Protein AF-0000000074477091 (afdb_homodimer)

Sequence (1208 aa):
MLQLHSMRFDSLKDLEAWSAAEPDPVDVFRVARVSLASRVVPSNHRSVMVVHDFQNGYNKGEDDCPWGYYPHHNGVHYKLQFPGLVDTFVYFSHHRVTVPPVSWINSLHGLGVPVLGTLIFEDDELDELLVKRDGDFVYSRLLVKLAAHYGFDGWLINVETTLRNKSPSELALFISDLRTRLHIAIPHSKVVWYDSFVSTNRISYQNGVNERNYDHFENTDLFLTNYWWKEETLRANVKNIGSLGLKRLLVGVDVWGRGSCIGKGGLDIGTSLELLRVYSSNVGIFAPAWTYEKNFDDYEECDKQFWVGDPTKDYPNGGVSTYISEISAPIFSYNNAIGFFTVFGQGEGHFFNVCGEKVYNTHWVNNSLQTAMPLNYQKYSINRTEAFFGGSCLQIDYSMDDTFIDLFKIKADASSGIAVSLAYKQLEFTQDQITQLEISYYVERRYKSVTKVKSGVFKLPLKNTTIWNQLTTKFNFPRLGVHEHLVIDTVSVRLLHYSSNLFKSWIILPMNHHKLLLGYLVVTSADHDDTMPVTRISKKKLDKGQVLVQWKDYENSYCWLVYVNSSFCGAYSNTHFIASPTDRIRVDTITRFGVVLKGTDLFIMLQLHSMRFDSLKDLEAWSAAEPDPVDVFRVARVSLASRVVPSNHRSVMVVHDFQNGYNKGEDDCPWGYYPHHNGVHYKLQFPGLVDTFVYFSHHRVTVPPVSWINSLHGLGVPVLGTLIFEDDELDELLVKRDGDFVYSRLLVKLAAHYGFDGWLINVETTLRNKSPSELALFISDLRTRLHIAIPHSKVVWYDSFVSTNRISYQNGVNERNYDHFENTDLFLTNYWWKEETLRANVKNIGSLGLKRLLVGVDVWGRGSCIGKGGLDIGTSLELLRVYSSNVGIFAPAWTYEKNFDDYEECDKQFWVGDPTKDYPNGGVSTYISEISAPIFSYNNAIGFFTVFGQGEGHFFNVCGEKVYNTHWVNNSLQTAMPLNYQKYSINRTEAFFGGSCLQIDYSMDDTFIDLFKIKADASSGIAVSLAYKQLEFTQDQITQLEISYYVERRYKSVTKVKSGVFKLPLKNTTIWNQLTTKFNFPRLGVHEHLVIDTVSVRLLHYSSNLFKSWIILPMNHHKLLLGYLVVTSADHDDTMPVTRISKKKLDKGQVLVQWKDYENSYCWLVYVNSSFCGAYSNTHFIASPTDRIRVDTITRFGVVLKGTDLFI

Structure (mmCIF, N/CA/C/O backbone):
data_AF-0000000074477091-model_v1
#
loop_
_entity.id
_entity.type
_entity.pdbx_description
1 polymer 'mannosyl-glycoprotein endo-beta-N-acetylglucosaminidase'
#
loop_
_atom_site.group_PDB
_atom_site.id
_atom_site.type_symbol
_atom_site.label_atom_id
_atom_site.label_alt_id
_atom_site.label_comp_id
_atom_site.label_asym_id
_atom_site.label_entity_id
_atom_site.label_seq_id
_atom_site.pdbx_PDB_ins_code
_atom_site.Cartn_x
_atom_site.Cartn_y
_atom_site.Cartn_z
_atom_site.occupancy
_atom_site.B_iso_or_equiv
_atom_site.auth_seq_id
_atom_site.auth_comp_id
_atom_site.auth_asym_id
_atom_site.auth_atom_id
_atom_site.pdbx_PDB_model_num
ATOM 1 N N . MET A 1 1 ? 15.75 44.938 -6.297 1 46.47 1 MET A N 1
ATOM 2 C CA . MET A 1 1 ? 15.742 43.938 -5.215 1 46.47 1 MET A CA 1
ATOM 3 C C . MET A 1 1 ? 15.359 42.562 -5.734 1 46.47 1 MET A C 1
ATOM 5 O O . MET A 1 1 ? 14.5 42.438 -6.613 1 46.47 1 MET A O 1
ATOM 9 N N . LEU A 1 2 ? 16.25 41.656 -5.492 1 63.34 2 LEU A N 1
ATOM 10 C CA . LEU A 1 2 ? 15.984 40.281 -5.906 1 63.34 2 LEU A CA 1
ATOM 11 C C . LEU A 1 2 ? 14.562 39.875 -5.555 1 63.34 2 LEU A C 1
ATOM 13 O O . LEU A 1 2 ? 14.102 40.094 -4.43 1 63.34 2 LEU A O 1
ATOM 17 N N . GLN A 1 3 ? 13.766 39.688 -6.578 1 73.5 3 GLN A N 1
ATOM 18 C CA . GLN A 1 3 ? 12.391 39.281 -6.328 1 73.5 3 GLN A CA 1
ATOM 19 C C . GLN A 1 3 ? 12.305 37.781 -6.059 1 73.5 3 GLN A C 1
ATOM 21 O O . GLN A 1 3 ? 12.672 36.969 -6.914 1 73.5 3 GLN A O 1
ATOM 26 N N . LEU A 1 4 ? 12.008 37.469 -4.832 1 88.38 4 LEU A N 1
ATOM 27 C CA . LEU A 1 4 ? 11.859 36.094 -4.398 1 88.38 4 LEU A CA 1
ATOM 28 C C . LEU A 1 4 ? 10.43 35.594 -4.602 1 88.38 4 LEU A C 1
ATOM 30 O O . LEU A 1 4 ? 9.477 36.312 -4.312 1 88.38 4 LEU A O 1
ATOM 34 N N . HIS A 1 5 ? 10.305 34.5 -5.266 1 93.81 5 HIS A N 1
ATOM 35 C CA . HIS A 1 5 ? 8.984 33.906 -5.508 1 93.81 5 HIS A CA 1
ATOM 36 C C . HIS A 1 5 ? 8.922 32.469 -5.008 1 93.81 5 HIS A C 1
ATOM 38 O O . HIS A 1 5 ? 9.938 31.781 -4.961 1 93.81 5 HIS A O 1
ATOM 44 N N . SER A 1 6 ? 7.746 32.094 -4.594 1 95.81 6 SER A N 1
ATOM 45 C CA . SER A 1 6 ? 7.527 30.688 -4.23 1 95.81 6 SER A CA 1
ATOM 46 C C . SER A 1 6 ? 7.781 29.766 -5.414 1 95.81 6 SER A C 1
ATOM 48 O O . SER A 1 6 ? 7.656 30.172 -6.57 1 95.81 6 SER A O 1
ATOM 50 N N . MET A 1 7 ? 8.156 28.578 -5.105 1 95.25 7 MET A N 1
ATOM 51 C CA . MET A 1 7 ? 8.578 27.625 -6.129 1 95.25 7 MET A CA 1
ATOM 52 C C . MET A 1 7 ? 7.379 26.844 -6.664 1 95.25 7 MET A C 1
ATOM 54 O O . MET A 1 7 ? 6.492 26.469 -5.902 1 95.25 7 MET A O 1
ATOM 58 N N . ARG A 1 8 ? 7.285 26.641 -7.91 1 96.94 8 ARG A N 1
ATOM 59 C CA . ARG A 1 8 ? 6.316 25.797 -8.617 1 96.94 8 ARG A CA 1
ATOM 60 C C . ARG A 1 8 ? 6.867 25.359 -9.969 1 96.94 8 ARG A C 1
ATOM 62 O O . ARG A 1 8 ? 7.824 25.938 -10.477 1 96.94 8 ARG A O 1
ATOM 69 N N . PHE A 1 9 ? 6.359 24.297 -10.484 1 97.81 9 PHE A N 1
ATOM 70 C CA . PHE A 1 9 ? 6.812 23.781 -11.773 1 97.81 9 PHE A CA 1
ATOM 71 C C . PHE A 1 9 ? 5.637 23.594 -12.727 1 97.81 9 PHE A C 1
ATOM 73 O O . PHE A 1 9 ? 4.617 23.016 -12.352 1 97.81 9 PHE A O 1
ATOM 80 N N . ASP A 1 10 ? 5.789 24.047 -13.93 1 96.88 10 ASP A N 1
ATOM 81 C CA . ASP A 1 10 ? 4.707 23.938 -14.906 1 96.88 10 ASP A CA 1
ATOM 82 C C . ASP A 1 10 ? 4.828 22.672 -15.727 1 96.88 10 ASP A C 1
ATOM 84 O O . ASP A 1 10 ? 3.895 22.281 -16.438 1 96.88 10 ASP A O 1
ATOM 88 N N . SER A 1 11 ? 6.016 22 -15.617 1 97.31 11 SER A N 1
ATOM 89 C CA . SER A 1 11 ? 6.223 20.734 -16.312 1 97.31 11 SER A CA 1
ATOM 90 C C . SER A 1 11 ? 7.152 19.828 -15.516 1 97.31 11 SER A C 1
ATOM 92 O O . SER A 1 11 ? 7.871 20.281 -14.625 1 97.31 11 SER A O 1
ATOM 94 N N . LEU A 1 12 ? 7.062 18.5 -15.844 1 97.5 12 LEU A N 1
ATOM 95 C CA . LEU A 1 12 ? 7.977 17.547 -15.234 1 97.5 12 LEU A CA 1
ATOM 96 C C . LEU A 1 12 ? 9.414 17.828 -15.648 1 97.5 12 LEU A C 1
ATOM 98 O O . LEU A 1 12 ? 10.344 17.609 -14.867 1 97.5 12 LEU A O 1
ATOM 102 N N . LYS A 1 13 ? 9.586 18.344 -16.828 1 96.25 13 LYS A N 1
ATOM 103 C CA . LYS A 1 13 ? 10.906 18.719 -17.297 1 96.25 13 LYS A CA 1
ATOM 104 C C . LYS A 1 13 ? 11.508 19.828 -16.438 1 96.25 13 LYS A C 1
ATOM 106 O O . LYS A 1 13 ? 12.703 19.812 -16.141 1 96.25 13 LYS A O 1
ATOM 111 N N . ASP A 1 14 ? 10.625 20.781 -16.078 1 96.94 14 ASP A N 1
ATOM 112 C CA . ASP A 1 14 ? 11.07 21.844 -15.188 1 96.94 14 ASP A CA 1
ATOM 113 C C . ASP A 1 14 ? 11.547 21.281 -13.852 1 96.94 14 ASP A C 1
ATOM 115 O O . ASP A 1 14 ? 12.523 21.766 -13.273 1 96.94 14 ASP A O 1
ATOM 119 N N . LEU A 1 15 ? 10.859 20.297 -13.367 1 97.5 15 LEU A N 1
ATOM 120 C CA . LEU A 1 15 ? 11.234 19.656 -12.117 1 97.5 15 LEU A CA 1
ATOM 121 C C . LEU A 1 15 ? 12.586 18.953 -12.25 1 97.5 15 LEU A C 1
ATOM 123 O O . LEU A 1 15 ? 13.422 19.047 -11.344 1 97.5 15 LEU A O 1
ATOM 127 N N . GLU A 1 16 ? 12.781 18.281 -13.305 1 96.31 16 GLU A N 1
ATOM 128 C CA . GLU A 1 16 ? 14.062 17.609 -13.547 1 96.31 16 GLU A CA 1
ATOM 129 C C . GLU A 1 16 ? 15.203 18.625 -13.617 1 96.31 16 GLU A C 1
ATOM 131 O O . GLU A 1 16 ? 16.297 18.375 -13.102 1 96.31 16 GLU A O 1
ATOM 136 N N . ALA A 1 17 ? 14.938 19.719 -14.297 1 96.75 17 ALA A N 1
ATOM 137 C CA . ALA A 1 17 ? 15.938 20.766 -14.406 1 96.75 17 ALA A CA 1
ATOM 138 C C . ALA A 1 17 ? 16.312 21.328 -13.039 1 96.75 17 ALA A C 1
ATOM 140 O O . ALA A 1 17 ? 17.484 21.609 -12.773 1 96.75 17 ALA A O 1
ATOM 141 N N . TRP A 1 18 ? 15.328 21.5 -12.242 1 96.31 18 TRP A N 1
ATOM 142 C CA . TRP A 1 18 ? 15.562 21.953 -10.875 1 96.31 18 TRP A CA 1
ATOM 143 C C . TRP A 1 18 ? 16.484 21 -10.133 1 96.31 18 TRP A C 1
ATOM 145 O O . TRP A 1 18 ? 17.422 21.422 -9.445 1 96.31 18 TRP A O 1
ATOM 155 N N . SER A 1 19 ? 16.219 19.688 -10.219 1 94.75 19 SER A N 1
ATOM 156 C CA . SER A 1 19 ? 16.984 18.688 -9.508 1 94.75 19 SER A CA 1
ATOM 157 C C . SER A 1 19 ? 18.438 18.641 -9.992 1 94.75 19 SER A C 1
ATOM 159 O O . SER A 1 19 ? 19.344 18.375 -9.211 1 94.75 19 SER A O 1
ATOM 161 N N . ALA A 1 20 ? 18.656 18.969 -11.242 1 94 20 ALA A N 1
ATOM 162 C CA . ALA A 1 20 ? 19.969 18.891 -11.852 1 94 20 ALA A CA 1
ATOM 163 C C . ALA A 1 20 ? 20.75 20.188 -11.641 1 94 20 ALA A C 1
ATOM 165 O O . ALA A 1 20 ? 21.969 20.219 -11.805 1 94 20 ALA A O 1
ATOM 166 N N . ALA A 1 21 ? 20.031 21.203 -11.312 1 93.25 21 ALA A N 1
ATOM 167 C CA . ALA A 1 21 ? 20.656 22.516 -11.227 1 93.25 21 ALA A CA 1
ATOM 168 C C . ALA A 1 21 ? 21.516 22.641 -9.969 1 93.25 21 ALA A C 1
ATOM 170 O O . ALA A 1 21 ? 21.297 21.906 -8.992 1 93.25 21 ALA A O 1
ATOM 171 N N . GLU A 1 22 ? 22.469 23.531 -10.055 1 90.81 22 GLU A N 1
ATOM 172 C CA . GLU A 1 22 ? 23.234 23.891 -8.859 1 90.81 22 GLU A CA 1
ATOM 173 C C . GLU A 1 22 ? 22.344 24.609 -7.848 1 90.81 22 GLU A C 1
ATOM 175 O O . GLU A 1 22 ? 21.453 25.359 -8.227 1 90.81 22 GLU A O 1
ATOM 180 N N . PRO A 1 23 ? 22.625 24.406 -6.66 1 85.38 23 PRO A N 1
ATOM 181 C CA . PRO A 1 23 ? 21.797 25.031 -5.633 1 85.38 23 PRO A CA 1
ATOM 182 C C . PRO A 1 23 ? 21.797 26.547 -5.719 1 85.38 23 PRO A C 1
ATOM 184 O O . PRO A 1 23 ? 22.859 27.172 -5.812 1 85.38 23 PRO A O 1
ATOM 187 N N . ASP A 1 24 ? 20.688 27.125 -5.848 1 88.25 24 ASP A N 1
ATOM 188 C CA . ASP A 1 24 ? 20.484 28.562 -5.746 1 88.25 24 ASP A CA 1
ATOM 189 C C . ASP A 1 24 ? 20.594 29.031 -4.297 1 88.25 24 ASP A C 1
ATOM 191 O O . ASP A 1 24 ? 19.891 28.531 -3.418 1 88.25 24 ASP A O 1
ATOM 195 N N . PRO A 1 25 ? 21.516 29.953 -4.082 1 90.06 25 PRO A N 1
ATOM 196 C CA . PRO A 1 25 ? 21.688 30.391 -2.693 1 90.06 25 PRO A CA 1
ATOM 197 C C . PRO A 1 25 ? 20.406 30.969 -2.09 1 90.06 25 PRO A C 1
ATOM 199 O O . PRO A 1 25 ? 20.203 30.875 -0.877 1 90.06 25 PRO A O 1
ATOM 202 N N . VAL A 1 26 ? 19.578 31.547 -2.846 1 91.69 26 VAL A N 1
ATOM 203 C CA . VAL A 1 26 ? 18.391 32.219 -2.305 1 91.69 26 VAL A CA 1
ATOM 204 C C . VAL A 1 26 ? 17.281 31.188 -2.102 1 91.69 26 VAL A C 1
ATOM 206 O O . VAL A 1 26 ? 16.219 31.5 -1.565 1 91.69 26 VAL A O 1
ATOM 209 N N . ASP A 1 27 ? 17.516 29.938 -2.469 1 94.19 27 ASP A N 1
ATOM 210 C CA . ASP A 1 27 ? 16.531 28.875 -2.275 1 94.19 27 ASP A CA 1
ATOM 211 C C . ASP A 1 27 ? 16.266 28.641 -0.792 1 94.19 27 ASP A C 1
ATOM 213 O O . ASP A 1 27 ? 15.242 28.047 -0.424 1 94.19 27 ASP A O 1
ATOM 217 N N . VAL A 1 28 ? 17.141 29.094 0.036 1 94.62 28 VAL A N 1
ATOM 218 C CA . VAL A 1 28 ? 17.062 28.906 1.479 1 94.62 28 VAL A CA 1
ATOM 219 C C . VAL A 1 28 ? 15.805 29.578 2.02 1 94.62 28 VAL A C 1
ATOM 221 O O . VAL A 1 28 ? 15.273 29.172 3.055 1 94.62 28 VAL A O 1
ATOM 224 N N . PHE A 1 29 ? 15.336 30.594 1.304 1 95.31 29 PHE A N 1
ATOM 225 C CA . PHE A 1 29 ? 14.156 31.328 1.751 1 95.31 29 PHE A CA 1
ATOM 226 C C . PHE A 1 29 ? 12.891 30.516 1.518 1 95.31 29 PHE A C 1
ATOM 228 O O . PHE A 1 29 ? 11.828 30.828 2.057 1 95.31 29 PHE A O 1
ATOM 235 N N . ARG A 1 30 ? 12.977 29.453 0.705 1 96.62 30 ARG A N 1
ATOM 236 C CA . ARG A 1 30 ? 11.82 28.641 0.334 1 96.62 30 ARG A CA 1
ATOM 237 C C . ARG A 1 30 ? 11.758 27.359 1.163 1 96.62 30 ARG A C 1
ATOM 239 O O . ARG A 1 30 ? 10.828 26.562 1.009 1 96.62 30 ARG A O 1
ATOM 246 N N . VAL A 1 31 ? 12.711 27.172 2.025 1 97 31 VAL A N 1
ATOM 247 C CA . VAL A 1 31 ? 12.805 25.953 2.83 1 97 31 VAL A CA 1
ATOM 248 C C . VAL A 1 31 ? 12.141 26.188 4.188 1 97 31 VAL A C 1
ATOM 250 O O . VAL A 1 31 ? 12.461 27.156 4.883 1 97 31 VAL A O 1
ATOM 253 N N . ALA A 1 32 ? 11.219 25.359 4.504 1 97.38 32 ALA A N 1
ATOM 254 C CA . ALA A 1 32 ? 10.5 25.484 5.77 1 97.38 32 ALA A CA 1
ATOM 255 C C . ALA A 1 32 ? 11.438 25.266 6.953 1 97.38 32 ALA A C 1
ATOM 257 O O . ALA A 1 32 ? 12.328 24.406 6.895 1 97.38 32 ALA A O 1
ATOM 258 N N . ARG A 1 33 ? 11.227 25.938 7.984 1 96.06 33 ARG A N 1
ATOM 259 C CA . ARG A 1 33 ? 12.062 25.844 9.18 1 96.06 33 ARG A CA 1
ATOM 260 C C . ARG A 1 33 ? 11.297 25.219 10.336 1 96.06 33 ARG A C 1
ATOM 262 O O . ARG A 1 33 ? 11.883 24.531 11.172 1 96.06 33 ARG A O 1
ATOM 269 N N . VAL A 1 34 ? 10.008 25.5 10.367 1 95.62 34 VAL A N 1
ATOM 270 C CA . VAL A 1 34 ? 9.195 25.125 11.523 1 95.62 34 VAL A CA 1
ATOM 271 C C . VAL A 1 34 ? 8.82 23.656 11.445 1 95.62 34 VAL A C 1
ATOM 273 O O . VAL A 1 34 ? 8.281 23.188 10.438 1 95.62 34 VAL A O 1
ATOM 276 N N . SER A 1 35 ? 9.086 22.906 12.5 1 94.06 35 SER A N 1
ATOM 277 C CA . SER A 1 35 ? 8.742 21.484 12.555 1 94.06 35 SER A CA 1
ATOM 278 C C . SER A 1 35 ? 7.258 21.281 12.82 1 94.06 35 SER A C 1
ATOM 280 O O . SER A 1 35 ? 6.602 22.156 13.406 1 94.06 35 SER A O 1
ATOM 282 N N . LEU A 1 36 ? 6.781 20.156 12.445 1 97.06 36 LEU A N 1
ATOM 283 C CA . LEU A 1 36 ? 5.375 19.828 12.656 1 97.06 36 LEU A CA 1
ATOM 284 C C . LEU A 1 36 ? 5.09 19.594 14.133 1 97.06 36 LEU A C 1
ATOM 286 O O . LEU A 1 36 ? 5.609 18.656 14.727 1 97.06 36 LEU A O 1
ATOM 290 N N . ALA A 1 37 ? 4.289 20.438 14.688 1 96.88 37 ALA A N 1
ATOM 291 C CA . ALA A 1 37 ? 3.912 20.312 16.094 1 96.88 37 ALA A CA 1
ATOM 292 C C . ALA A 1 37 ? 2.994 19.109 16.297 1 96.88 37 ALA A C 1
ATOM 294 O O . ALA A 1 37 ? 2.303 18.672 15.375 1 96.88 37 ALA A O 1
ATOM 295 N N . SER A 1 38 ? 2.965 18.594 17.516 1 95.94 38 SER A N 1
ATOM 296 C CA . SER A 1 38 ? 2.127 17.453 17.859 1 95.94 38 SER A CA 1
ATOM 297 C C . SER A 1 38 ? 0.77 17.891 18.391 1 95.94 38 SER A C 1
ATOM 299 O O . SER A 1 38 ? 0.669 18.922 19.062 1 95.94 38 SER A O 1
ATOM 301 N N . ARG A 1 39 ? -0.201 17.156 18.109 1 96.88 39 ARG A N 1
ATOM 302 C CA . ARG A 1 39 ? -1.556 17.359 18.609 1 96.88 39 ARG A CA 1
ATOM 303 C C . ARG A 1 39 ? -2.201 16.031 19 1 96.88 39 ARG A C 1
ATOM 305 O O . ARG A 1 39 ? -1.774 14.977 18.531 1 96.88 39 ARG A O 1
ATOM 312 N N . VAL A 1 40 ? -3.193 16.125 19.797 1 95.5 40 VAL A N 1
ATOM 313 C CA . VAL A 1 40 ? -3.986 14.953 20.172 1 95.5 40 VAL A CA 1
ATOM 314 C C . VAL A 1 40 ? -5.375 15.055 19.547 1 95.5 40 VAL A C 1
ATOM 316 O O . VAL A 1 40 ? -6.098 16.016 19.766 1 95.5 40 VAL A O 1
ATOM 319 N N . VAL A 1 41 ? -5.648 14.086 18.781 1 95.38 41 VAL A N 1
ATOM 320 C CA . VAL A 1 41 ? -6.945 14.039 18.109 1 95.38 41 VAL A CA 1
ATOM 321 C C . VAL A 1 41 ? -7.938 13.242 18.969 1 95.38 41 VAL A C 1
ATOM 323 O O . VAL A 1 41 ? -7.672 12.094 19.328 1 95.38 41 VAL A O 1
ATOM 326 N N . PRO A 1 42 ? -9.031 13.828 19.203 1 93.69 42 PRO A N 1
ATOM 327 C CA . PRO A 1 42 ? -10.039 13.086 19.969 1 93.69 42 PRO A CA 1
ATOM 328 C C . PRO A 1 42 ? -10.609 11.898 19.203 1 93.69 42 PRO A C 1
ATOM 330 O O . PRO A 1 42 ? -10.617 11.898 17.969 1 93.69 42 PRO A O 1
ATOM 333 N N . SER A 1 43 ? -11.156 10.93 19.922 1 89.38 43 SER A N 1
ATOM 334 C CA . SER A 1 43 ? -11.633 9.688 19.328 1 89.38 43 SER A CA 1
ATOM 335 C C . SER A 1 43 ? -12.852 9.922 18.453 1 89.38 43 SER A C 1
ATOM 337 O O . SER A 1 43 ? -13.078 9.188 17.484 1 89.38 43 SER A O 1
ATOM 339 N N . ASN A 1 44 ? -13.586 10.914 18.734 1 90.44 44 ASN A N 1
ATOM 340 C CA . ASN A 1 44 ? -14.812 11.164 17.984 1 90.44 44 ASN A CA 1
ATOM 341 C C . ASN A 1 44 ? -14.586 12.164 16.859 1 90.44 44 ASN A C 1
ATOM 343 O O . ASN A 1 44 ? -15.531 12.562 16.172 1 90.44 44 ASN A O 1
ATOM 347 N N . HIS A 1 45 ? -13.391 12.586 16.703 1 94.62 45 HIS A N 1
ATOM 348 C CA . HIS A 1 45 ? -13.047 13.555 15.664 1 94.62 45 HIS A CA 1
ATOM 349 C C . HIS A 1 45 ? -13.117 12.914 14.281 1 94.62 45 HIS A C 1
ATOM 351 O O . HIS A 1 45 ? -12.602 11.812 14.078 1 94.62 45 HIS A O 1
ATOM 357 N N . ARG A 1 46 ? -13.82 13.562 13.391 1 95.56 46 ARG A N 1
ATOM 358 C CA . ARG A 1 46 ? -13.797 13.203 11.977 1 95.56 46 ARG A CA 1
ATOM 359 C C . ARG A 1 46 ? -12.75 14.023 11.219 1 95.56 46 ARG A C 1
ATOM 361 O O . ARG A 1 46 ? -12.695 15.242 11.352 1 95.56 46 ARG A O 1
ATOM 368 N N . SER A 1 47 ? -12.008 13.352 10.422 1 97.88 47 SER A N 1
ATOM 369 C CA . SER A 1 47 ? -10.867 14 9.789 1 97.88 47 SER A CA 1
ATOM 370 C C . SER A 1 47 ? -11.32 15.039 8.766 1 97.88 47 SER A C 1
ATOM 372 O O . SER A 1 47 ? -12.281 14.812 8.023 1 97.88 47 SER A O 1
ATOM 374 N N . VAL A 1 48 ? -10.633 16.156 8.766 1 98.69 48 VAL A N 1
ATOM 375 C CA . VAL A 1 48 ? -10.914 17.25 7.84 1 98.69 48 VAL A CA 1
ATOM 376 C C . VAL A 1 48 ? -9.664 17.562 7.016 1 98.69 48 VAL A C 1
ATOM 378 O O . VAL A 1 48 ? -8.602 17.844 7.57 1 98.69 48 VAL A O 1
ATOM 381 N N . MET A 1 49 ? -9.789 17.469 5.773 1 98.81 49 MET A N 1
ATOM 382 C CA . MET A 1 49 ? -8.781 17.984 4.848 1 98.81 49 MET A CA 1
ATOM 383 C C . MET A 1 49 ? -9.25 19.266 4.18 1 98.81 49 MET A C 1
ATOM 385 O O . MET A 1 49 ? -10.398 19.375 3.762 1 98.81 49 MET A O 1
ATOM 389 N N . VAL A 1 50 ? -8.414 20.219 4.156 1 98.75 50 VAL A N 1
ATOM 390 C CA . VAL A 1 50 ? -8.703 21.453 3.432 1 98.75 50 VAL A CA 1
ATOM 391 C C . VAL A 1 50 ? -7.898 21.5 2.135 1 98.75 50 VAL A C 1
ATOM 393 O O . VAL A 1 50 ? -6.688 21.266 2.143 1 98.75 50 VAL A O 1
ATOM 396 N N . VAL A 1 51 ? -8.57 21.719 1.096 1 98.5 51 VAL A N 1
ATOM 397 C CA . VAL A 1 51 ? -7.934 21.938 -0.198 1 98.5 51 VAL A CA 1
ATOM 398 C C . VAL A 1 51 ? -8.047 23.406 -0.579 1 98.5 51 VAL A C 1
ATOM 400 O O . VAL A 1 51 ? -9.141 23.906 -0.87 1 98.5 51 VAL A O 1
ATOM 403 N N . HIS A 1 52 ? -7.004 24.078 -0.559 1 96 52 HIS A N 1
ATOM 404 C CA . HIS A 1 52 ? -6.848 25.531 -0.597 1 96 52 HIS A CA 1
ATOM 405 C C . HIS A 1 52 ? -7.539 26.125 -1.818 1 96 52 HIS A C 1
ATOM 407 O O . HIS A 1 52 ? -8.398 27 -1.687 1 96 52 HIS A O 1
ATOM 413 N N . ASP A 1 53 ? -7.336 25.734 -3.039 1 93.81 53 ASP A N 1
ATOM 414 C CA . ASP A 1 53 ? -7.734 26.188 -4.367 1 93.81 53 ASP A CA 1
ATOM 415 C C . ASP A 1 53 ? -8.203 27.641 -4.328 1 93.81 53 ASP A C 1
ATOM 417 O O . ASP A 1 53 ? -9.312 27.953 -4.777 1 93.81 53 ASP A O 1
ATOM 421 N N . PHE A 1 54 ? -7.391 28.531 -3.771 1 94.5 54 PHE A N 1
ATOM 422 C CA . PHE A 1 54 ? -7.672 29.953 -3.703 1 94.5 54 PHE A CA 1
ATOM 423 C C . PHE A 1 54 ? -7.02 30.703 -4.863 1 94.5 54 PHE A C 1
ATOM 425 O O . PHE A 1 54 ? -5.801 30.875 -4.879 1 94.5 54 PHE A O 1
ATOM 432 N N . GLN A 1 55 ? -7.754 31.172 -5.824 1 92.75 55 GLN A N 1
ATOM 433 C CA . GLN A 1 55 ? -7.367 32 -6.949 1 92.75 55 GLN A CA 1
ATOM 434 C C . GLN A 1 55 ? -6.09 31.484 -7.609 1 92.75 55 GLN A C 1
ATOM 436 O O . GLN A 1 55 ? -5.133 32.25 -7.797 1 92.75 55 GLN A O 1
ATOM 441 N N . ASN A 1 56 ? -5.926 30.281 -7.824 1 88.62 56 ASN A N 1
ATOM 442 C CA . ASN A 1 56 ? -4.883 29.578 -8.555 1 88.62 56 ASN A CA 1
ATOM 443 C C . ASN A 1 56 ? -3.559 29.594 -7.801 1 88.62 56 ASN A C 1
ATOM 445 O O . ASN A 1 56 ? -2.527 29.188 -8.344 1 88.62 56 ASN A O 1
ATOM 449 N N . GLY A 1 57 ? -3.512 30.125 -6.602 1 91.56 57 GLY A N 1
ATOM 450 C CA . GLY A 1 57 ? -2.359 30.047 -5.719 1 91.56 57 GLY A CA 1
ATOM 451 C C . GLY A 1 57 ? -1.284 31.062 -6.039 1 91.56 57 GLY A C 1
ATOM 452 O O . GLY A 1 57 ? -1.354 31.75 -7.062 1 91.56 57 GLY A O 1
ATOM 453 N N . TYR A 1 58 ? -0.39 31.234 -5.16 1 95.62 58 TYR A N 1
ATOM 454 C CA . TYR A 1 58 ? 0.806 32.062 -5.273 1 95.62 58 TYR A CA 1
ATOM 455 C C . TYR A 1 58 ? 0.441 33.5 -5.602 1 95.62 58 TYR A C 1
ATOM 457 O O . TYR A 1 58 ? 1.006 34.094 -6.52 1 95.62 58 TYR A O 1
ATOM 465 N N . ASN A 1 59 ? -0.485 34 -4.906 1 92.06 59 ASN A N 1
ATOM 466 C CA . ASN A 1 59 ? -0.951 35.344 -5.176 1 92.06 59 ASN A CA 1
ATOM 467 C C . ASN A 1 59 ? 0.018 36.406 -4.629 1 92.06 59 ASN A C 1
ATOM 469 O O . ASN A 1 59 ? 0.576 36.219 -3.543 1 92.06 59 ASN A O 1
ATOM 473 N N . LYS A 1 60 ? 0.098 37.438 -5.422 1 89.62 60 LYS A N 1
ATOM 474 C CA . LYS A 1 60 ? 0.918 38.562 -4.973 1 89.62 60 LYS A CA 1
ATOM 475 C C . LYS A 1 60 ? 0.31 39.219 -3.74 1 89.62 60 LYS A C 1
ATOM 477 O O . LYS A 1 60 ? -0.903 39.438 -3.678 1 89.62 60 LYS A O 1
ATOM 482 N N . GLY A 1 61 ? 1.138 39.5 -2.791 1 87.56 61 GLY A N 1
ATOM 483 C CA . GLY A 1 61 ? 0.665 40.125 -1.57 1 87.56 61 GLY A CA 1
ATOM 484 C C . GLY A 1 61 ? 0.063 39.156 -0.585 1 87.56 61 GLY A C 1
ATOM 485 O O . GLY A 1 61 ? -0.397 39.531 0.49 1 87.56 61 GLY A O 1
ATOM 486 N N . GLU A 1 62 ? 0.07 37.875 -1.054 1 87.06 62 GLU A N 1
ATOM 487 C CA . GLU A 1 62 ? -0.468 36.844 -0.18 1 87.06 62 GLU A CA 1
ATOM 488 C C . GLU A 1 62 ? 0.586 35.781 0.135 1 87.06 62 GLU A C 1
ATOM 490 O O . GLU A 1 62 ? 1.188 35.812 1.211 1 87.06 62 GLU A O 1
ATOM 495 N N . ASP A 1 63 ? 0.858 34.875 -0.859 1 90.06 63 ASP A N 1
ATOM 496 C CA . ASP A 1 63 ? 1.76 33.781 -0.531 1 90.06 63 ASP A CA 1
ATOM 497 C C . ASP A 1 63 ? 2.828 33.594 -1.608 1 90.06 63 ASP A C 1
ATOM 499 O O . ASP A 1 63 ? 3.572 32.625 -1.598 1 90.06 63 ASP A O 1
ATOM 503 N N . ASP A 1 64 ? 2.979 34.531 -2.484 1 94.56 64 ASP A N 1
ATOM 504 C CA . ASP A 1 64 ? 4.004 34.406 -3.518 1 94.56 64 ASP A CA 1
ATOM 505 C C . ASP A 1 64 ? 5.391 34.719 -2.953 1 94.56 64 ASP A C 1
ATOM 507 O O . ASP A 1 64 ? 6.379 34.094 -3.34 1 94.56 64 ASP A O 1
ATOM 511 N N . CYS A 1 65 ? 5.453 35.719 -2.105 1 92.94 65 CYS A N 1
ATOM 512 C CA . CYS A 1 65 ? 6.727 36.094 -1.513 1 92.94 65 CYS A CA 1
ATOM 513 C C . CYS A 1 65 ? 7.023 35.281 -0.266 1 92.94 65 CYS A C 1
ATOM 515 O O . CYS A 1 65 ? 6.305 35.375 0.731 1 92.94 65 CYS A O 1
ATOM 517 N N . PRO A 1 66 ? 8.156 34.562 -0.259 1 92 66 PRO A N 1
ATOM 518 C CA . PRO A 1 66 ? 8.445 33.688 0.878 1 92 66 PRO A CA 1
ATOM 519 C C . PRO A 1 66 ? 8.781 34.469 2.15 1 92 66 PRO A C 1
ATOM 521 O O . PRO A 1 66 ? 8.68 33.906 3.254 1 92 66 PRO A O 1
ATOM 524 N N . TRP A 1 67 ? 9.117 35.75 2.086 1 88.88 67 TRP A N 1
ATOM 525 C CA . TRP A 1 67 ? 9.594 36.5 3.236 1 88.88 67 TRP A CA 1
ATOM 526 C C . TRP A 1 67 ? 8.477 37.375 3.801 1 88.88 67 TRP A C 1
ATOM 528 O O . TRP A 1 67 ? 8.703 38.188 4.719 1 88.88 67 TRP A O 1
ATOM 538 N N . GLY A 1 68 ? 7.324 37.281 3.27 1 93.31 68 GLY A N 1
ATOM 539 C CA . GLY A 1 68 ? 6.23 38.156 3.699 1 93.31 68 GLY A CA 1
ATOM 540 C C . GLY A 1 68 ? 6.234 39.5 3.027 1 93.31 68 GLY A C 1
ATOM 541 O O . GLY A 1 68 ? 7.023 39.75 2.111 1 93.31 68 GLY A O 1
ATOM 542 N N . TYR A 1 69 ? 5.332 40.344 3.412 1 95.06 69 TYR A N 1
ATOM 543 C CA . TYR A 1 69 ? 5.141 41.656 2.791 1 95.06 69 TYR A CA 1
ATOM 544 C C . TYR A 1 69 ? 5.219 42.75 3.83 1 95.06 69 TYR A C 1
ATOM 546 O O . TYR A 1 69 ? 4.336 42.875 4.68 1 95.06 69 TYR A O 1
ATOM 554 N N . TYR A 1 70 ? 6.25 43.438 3.771 1 94.5 70 TYR A N 1
ATOM 555 C CA . TYR A 1 70 ? 6.512 44.594 4.594 1 94.5 70 TYR A CA 1
ATOM 556 C C . TYR A 1 70 ? 6.879 45.812 3.729 1 94.5 70 TYR A C 1
ATOM 558 O O . TYR A 1 70 ? 8.023 45.938 3.287 1 94.5 70 TYR A O 1
ATOM 566 N N . PRO A 1 71 ? 6.055 46.719 3.354 1 95.56 71 PRO A N 1
ATOM 567 C CA . PRO A 1 71 ? 4.66 46.875 3.785 1 95.56 71 PRO A CA 1
ATOM 568 C C . PRO A 1 71 ? 3.707 46 2.959 1 95.56 71 PRO A C 1
ATOM 570 O O . PRO A 1 71 ? 4.07 45.531 1.874 1 95.56 71 PRO A O 1
ATOM 573 N N . HIS A 1 72 ? 2.621 45.719 3.463 1 95.69 72 HIS A N 1
ATOM 574 C CA . HIS A 1 72 ? 1.479 45.125 2.762 1 95.69 72 HIS A CA 1
ATOM 575 C C . HIS A 1 72 ? 0.448 46.188 2.418 1 95.69 72 HIS A C 1
ATOM 577 O O . HIS A 1 72 ? 0.374 47.219 3.086 1 95.69 72 HIS A O 1
ATOM 583 N N . HIS A 1 73 ? -0.346 46.031 1.438 1 93.81 73 HIS A N 1
ATOM 584 C CA . HIS A 1 73 ? -1.259 47.062 0.95 1 93.81 73 HIS A CA 1
ATOM 585 C C . HIS A 1 73 ? -2.377 47.344 1.953 1 93.81 73 HIS A C 1
ATOM 587 O O . HIS A 1 73 ? -2.791 48.469 2.141 1 93.81 73 HIS A O 1
ATOM 593 N N . ASN A 1 74 ? -2.902 46.281 2.646 1 92.56 74 ASN A N 1
ATOM 594 C CA . ASN A 1 74 ? -4.023 46.531 3.547 1 92.56 74 ASN A CA 1
ATOM 595 C C . ASN A 1 74 ? -3.906 45.688 4.828 1 92.56 74 ASN A C 1
ATOM 597 O O . ASN A 1 74 ? -4.762 45.781 5.711 1 92.56 74 ASN A O 1
ATOM 601 N N . GLY A 1 75 ? -2.975 44.875 4.945 1 93.5 75 GLY A N 1
ATOM 602 C CA . GLY A 1 75 ? -2.693 44.156 6.176 1 93.5 75 GLY A CA 1
ATOM 603 C C . GLY A 1 75 ? -3.615 42.969 6.398 1 93.5 75 GLY A C 1
ATOM 604 O O . GLY A 1 75 ? -3.736 42.469 7.52 1 93.5 75 GLY A O 1
ATOM 605 N N . VAL A 1 76 ? -4.336 42.531 5.352 1 91.69 76 VAL A N 1
ATOM 606 C CA . VAL A 1 76 ? -5.262 41.406 5.457 1 91.69 76 VAL A CA 1
ATOM 607 C C . VAL A 1 76 ? -4.93 40.375 4.398 1 91.69 76 VAL A C 1
ATOM 609 O O . VAL A 1 76 ? -4.617 40.688 3.256 1 91.69 76 VAL A O 1
ATOM 612 N N . HIS A 1 77 ? -4.887 39.125 4.781 1 93.62 77 HIS A N 1
ATOM 613 C CA . HIS A 1 77 ? -4.637 38.031 3.846 1 93.62 77 HIS A CA 1
ATOM 614 C C . HIS A 1 77 ? -5.512 36.812 4.16 1 93.62 77 HIS A C 1
ATOM 616 O O . HIS A 1 77 ? -6.094 36.719 5.246 1 93.62 77 HIS A O 1
ATOM 622 N N . TYR A 1 78 ? -5.711 35.938 3.248 1 95.25 78 TYR A N 1
ATOM 623 C CA . TYR A 1 78 ? -6.418 34.688 3.516 1 95.25 78 TYR A CA 1
ATOM 624 C C . TYR A 1 78 ? -5.555 33.719 4.34 1 95.25 78 TYR A C 1
ATOM 626 O O . TYR A 1 78 ? -4.375 33.531 4.035 1 95.25 78 TYR A O 1
ATOM 634 N N . LYS A 1 79 ? -6.055 33.281 5.391 1 94.94 79 LYS A N 1
ATOM 635 C CA . LYS A 1 79 ? -5.391 32.344 6.297 1 94.94 79 LYS A CA 1
ATOM 636 C C . LYS A 1 79 ? -6.367 31.281 6.805 1 94.94 79 LYS A C 1
ATOM 638 O O . LYS A 1 79 ? -7.582 31.438 6.66 1 94.94 79 LYS A O 1
ATOM 643 N N . LEU A 1 80 ? -5.859 30.219 7.25 1 95.94 80 LEU A N 1
ATOM 644 C CA . LEU A 1 80 ? -6.699 29.25 7.961 1 95.94 80 LEU A CA 1
ATOM 645 C C . LEU A 1 80 ? -6.957 29.719 9.391 1 95.94 80 LEU A C 1
ATOM 647 O O . LEU A 1 80 ? -6.129 29.5 10.281 1 95.94 80 LEU A O 1
ATOM 651 N N . GLN A 1 81 ? -8.047 30.219 9.594 1 93.12 81 GLN A N 1
ATOM 652 C CA . GLN A 1 81 ? -8.367 30.875 10.859 1 93.12 81 GLN A CA 1
ATOM 653 C C . GLN A 1 81 ? -8.57 29.844 11.969 1 93.12 81 GLN A C 1
ATOM 655 O O . GLN A 1 81 ? -8.344 30.125 13.141 1 93.12 81 GLN A O 1
ATOM 660 N N . PHE A 1 82 ? -8.992 28.609 11.578 1 94.06 82 PHE A N 1
ATOM 661 C CA . PHE A 1 82 ? -9.336 27.609 12.594 1 94.06 82 PHE A CA 1
ATOM 662 C C . PHE A 1 82 ? -8.641 26.281 12.32 1 94.06 82 PHE A C 1
ATOM 664 O O . PHE A 1 82 ? -9.297 25.266 12.117 1 94.06 82 PHE A O 1
ATOM 671 N N . PRO A 1 83 ? -7.309 26.328 12.438 1 96.44 83 PRO A N 1
ATOM 672 C CA . PRO A 1 83 ? -6.527 25.125 12.164 1 96.44 83 PRO A CA 1
ATOM 673 C C . PRO A 1 83 ? -6.82 23.984 13.148 1 96.44 83 PRO A C 1
ATOM 675 O O . PRO A 1 83 ? -6.531 22.828 12.867 1 96.44 83 PRO A O 1
ATOM 678 N N . GLY A 1 84 ? -7.434 24.297 14.328 1 95.75 84 GLY A N 1
ATOM 679 C CA . GLY A 1 84 ? -7.754 23.297 15.336 1 95.75 84 GLY A CA 1
ATOM 680 C C . GLY A 1 84 ? -8.812 22.312 14.875 1 95.75 84 GLY A C 1
ATOM 681 O O . GLY A 1 84 ? -9.039 21.281 15.523 1 95.75 84 GLY A O 1
ATOM 682 N N . LEU A 1 85 ? -9.406 22.547 13.742 1 96.94 85 LEU A N 1
ATOM 683 C CA . LEU A 1 85 ? -10.438 21.656 13.203 1 96.94 85 LEU A CA 1
ATOM 684 C C . LEU A 1 85 ? -9.898 20.859 12.016 1 96.94 85 LEU A C 1
ATOM 686 O O . LEU A 1 85 ? -10.578 19.984 11.492 1 96.94 85 LEU A O 1
ATOM 690 N N . VAL A 1 86 ? -8.695 21.156 11.602 1 98.31 86 VAL A N 1
ATOM 691 C CA . VAL A 1 86 ? -8.195 20.672 10.328 1 98.31 86 VAL A CA 1
ATOM 692 C C . VAL A 1 86 ? -7.078 19.656 10.562 1 98.31 86 VAL A C 1
ATOM 694 O O . VAL A 1 86 ? -6.16 19.906 11.352 1 98.31 86 VAL A O 1
ATOM 697 N N . ASP A 1 87 ? -7.156 18.547 9.852 1 98.56 87 ASP A N 1
ATOM 698 C CA . ASP A 1 87 ? -6.168 17.484 10.008 1 98.56 87 ASP A CA 1
ATOM 699 C C . ASP A 1 87 ? -5.047 17.625 8.977 1 98.56 87 ASP A C 1
ATOM 701 O O . ASP A 1 87 ? -3.895 17.297 9.258 1 98.56 87 ASP A O 1
ATOM 705 N N . THR A 1 88 ? -5.391 18.016 7.812 1 98.81 88 THR A N 1
ATOM 706 C CA . THR A 1 88 ? -4.445 18.078 6.699 1 98.81 88 THR A CA 1
ATOM 707 C C . THR A 1 88 ? -4.793 19.234 5.77 1 98.81 88 THR A C 1
ATOM 709 O O . THR A 1 88 ? -5.969 19.531 5.535 1 98.81 88 THR A O 1
ATOM 712 N N . PHE A 1 89 ? -3.799 19.906 5.309 1 98.81 89 PHE A N 1
ATOM 713 C CA . PHE A 1 89 ? -3.965 21.031 4.387 1 98.81 89 PHE A CA 1
ATOM 714 C C . PHE A 1 89 ? -3.254 20.75 3.066 1 98.81 89 PHE A C 1
ATOM 716 O O . PHE A 1 89 ? -2.102 20.312 3.057 1 98.81 89 PHE A O 1
ATOM 723 N N . VAL A 1 90 ? -3.945 20.984 1.993 1 98.88 90 VAL A N 1
ATOM 724 C CA . VAL A 1 90 ? -3.375 20.828 0.659 1 98.88 90 VAL A CA 1
ATOM 725 C C . VAL A 1 90 ? -3.305 22.188 -0.035 1 98.88 90 VAL A C 1
ATOM 727 O O . VAL A 1 90 ? -4.332 22.844 -0.24 1 98.88 90 VAL A O 1
ATOM 730 N N . TYR A 1 91 ? -2.096 22.625 -0.347 1 98.75 91 TYR A N 1
ATOM 731 C CA . TYR A 1 91 ? -1.986 23.781 -1.23 1 98.75 91 TYR A CA 1
ATOM 732 C C . TYR A 1 91 ? -2.258 23.375 -2.678 1 98.75 91 TYR A C 1
ATOM 734 O O . TYR A 1 91 ? -1.492 22.625 -3.275 1 98.75 91 TYR A O 1
ATOM 742 N N . PHE A 1 92 ? -3.299 23.828 -3.164 1 97.94 92 PHE A N 1
ATOM 743 C CA . PHE A 1 92 ? -3.777 23.406 -4.477 1 97.94 92 PHE A CA 1
ATOM 744 C C . PHE A 1 92 ? -3.615 24.531 -5.492 1 97.94 92 PHE A C 1
ATOM 746 O O . PHE A 1 92 ? -4.051 25.672 -5.254 1 97.94 92 PHE A O 1
ATOM 753 N N . SER A 1 93 ? -2.93 24.312 -6.523 1 95.88 93 SER A N 1
ATOM 754 C CA . SER A 1 93 ? -2.84 25.203 -7.676 1 95.88 93 SER A CA 1
ATOM 755 C C . SER A 1 93 ? -2.939 24.438 -8.984 1 95.88 93 SER A C 1
ATOM 757 O O . SER A 1 93 ? -3.109 23.219 -8.977 1 95.88 93 SER A O 1
ATOM 759 N N . HIS A 1 94 ? -2.881 25.109 -10.086 1 94.19 94 HIS A N 1
ATOM 760 C CA . HIS A 1 94 ? -3.025 24.438 -11.383 1 94.19 94 HIS A CA 1
ATOM 761 C C . HIS A 1 94 ? -1.686 24.344 -12.102 1 94.19 94 HIS A C 1
ATOM 763 O O . HIS A 1 94 ? -1.644 24.172 -13.32 1 94.19 94 HIS A O 1
ATOM 769 N N . HIS A 1 95 ? -0.655 24.5 -11.352 1 95.62 95 HIS A N 1
ATOM 770 C CA . HIS A 1 95 ? 0.662 24.156 -11.867 1 95.62 95 HIS A CA 1
ATOM 771 C C . HIS A 1 95 ? 0.895 22.641 -11.805 1 95.62 95 HIS A C 1
ATOM 773 O O . HIS A 1 95 ? 0.321 21.953 -10.953 1 95.62 95 HIS A O 1
ATOM 779 N N . ARG A 1 96 ? 1.74 22.141 -12.688 1 97.75 96 ARG A N 1
ATOM 780 C CA . ARG A 1 96 ? 2.002 20.703 -12.75 1 97.75 96 ARG A CA 1
ATOM 781 C C . ARG A 1 96 ? 2.447 20.172 -11.398 1 97.75 96 ARG A C 1
ATOM 783 O O . ARG A 1 96 ? 1.91 19.172 -10.914 1 97.75 96 ARG A O 1
ATOM 790 N N . VAL A 1 97 ? 3.432 20.812 -10.859 1 98.38 97 VAL A N 1
ATOM 791 C CA . VAL A 1 97 ? 3.936 20.484 -9.523 1 98.38 97 VAL A CA 1
ATOM 792 C C . VAL A 1 97 ? 3.844 21.719 -8.633 1 98.38 97 VAL A C 1
ATOM 794 O O . VAL A 1 97 ? 4.562 22.703 -8.844 1 98.38 97 VAL A O 1
ATOM 797 N N . THR A 1 98 ? 2.953 21.625 -7.672 1 98.44 98 THR A N 1
ATOM 798 C CA . THR A 1 98 ? 2.73 22.703 -6.723 1 98.44 98 THR A CA 1
ATOM 799 C C . THR A 1 98 ? 3.533 22.484 -5.445 1 98.44 98 THR A C 1
ATOM 801 O O . THR A 1 98 ? 3.311 21.5 -4.73 1 98.44 98 THR A O 1
ATOM 804 N N . VAL A 1 99 ? 4.469 23.297 -5.172 1 98.5 99 VAL A N 1
ATOM 805 C CA . VAL A 1 99 ? 5.16 23.328 -3.889 1 98.5 99 VAL A CA 1
ATOM 806 C C . VAL A 1 99 ? 4.473 24.328 -2.957 1 98.5 99 VAL A C 1
ATOM 808 O O . VAL A 1 99 ? 4.359 25.516 -3.281 1 98.5 99 VAL A O 1
ATOM 811 N N . PRO A 1 100 ? 3.977 23.859 -1.825 1 98.62 100 PRO A N 1
ATOM 812 C CA . PRO A 1 100 ? 3.342 24.844 -0.941 1 98.62 100 PRO A CA 1
ATOM 813 C C . PRO A 1 100 ? 4.277 25.984 -0.56 1 98.62 100 PRO A C 1
ATOM 815 O O . PRO A 1 100 ? 5.469 25.766 -0.322 1 98.62 100 PRO A O 1
ATOM 818 N N . PRO A 1 101 ? 3.756 27.188 -0.581 1 97.94 101 PRO A N 1
ATOM 819 C CA . PRO A 1 101 ? 4.586 28.297 -0.097 1 97.94 101 PRO A CA 1
ATOM 820 C C . PRO A 1 101 ? 5.094 28.078 1.326 1 97.94 101 PRO A C 1
ATOM 822 O O . PRO A 1 101 ? 4.367 27.547 2.17 1 97.94 101 PRO A O 1
ATOM 825 N N . VAL A 1 102 ? 6.289 28.5 1.541 1 97.56 102 VAL A N 1
ATOM 826 C CA . VAL A 1 102 ? 6.945 28.266 2.824 1 97.56 102 VAL A CA 1
ATOM 827 C C . VAL A 1 102 ? 6.129 28.906 3.945 1 97.56 102 VAL A C 1
ATOM 829 O O . VAL A 1 102 ? 6.078 28.375 5.059 1 97.56 102 VAL A O 1
ATOM 832 N N . SER A 1 103 ? 5.48 30.016 3.654 1 96.94 103 SER A N 1
ATOM 833 C CA . SER A 1 103 ? 4.684 30.703 4.664 1 96.94 103 SER A CA 1
ATOM 834 C C . SER A 1 103 ? 3.555 29.812 5.18 1 96.94 103 SER A C 1
ATOM 836 O O . SER A 1 103 ? 3.25 29.812 6.371 1 96.94 103 SER A O 1
ATOM 838 N N . TRP A 1 104 ? 2.916 29 4.316 1 98.19 104 TRP A N 1
ATOM 839 C CA . TRP A 1 104 ? 1.873 28.062 4.719 1 98.19 104 TRP A CA 1
ATOM 840 C C . TRP A 1 104 ? 2.463 26.891 5.488 1 98.19 104 TRP A C 1
ATOM 842 O O . TRP A 1 104 ? 1.893 26.438 6.484 1 98.19 104 TRP A O 1
ATOM 852 N N . ILE A 1 105 ? 3.602 26.391 5 1 98.56 105 ILE A N 1
ATOM 853 C CA . ILE A 1 105 ? 4.223 25.25 5.668 1 98.56 105 ILE A CA 1
ATOM 854 C C . ILE A 1 105 ? 4.602 25.641 7.098 1 98.56 105 ILE A C 1
ATOM 856 O O . ILE A 1 105 ? 4.227 24.953 8.055 1 98.56 105 ILE A O 1
ATOM 860 N N . ASN A 1 106 ? 5.301 26.766 7.266 1 97.81 106 ASN A N 1
ATOM 861 C CA . ASN A 1 106 ? 5.707 27.203 8.594 1 97.81 106 ASN A CA 1
ATOM 862 C C . ASN A 1 106 ? 4.504 27.422 9.508 1 97.81 106 ASN A C 1
ATOM 864 O O . ASN A 1 106 ? 4.496 26.969 10.648 1 97.81 106 ASN A O 1
ATOM 868 N N . SER A 1 107 ? 3.549 28.125 8.961 1 97.69 107 SER A N 1
ATOM 869 C CA . SER A 1 107 ? 2.361 28.438 9.758 1 97.69 107 SER A CA 1
ATOM 870 C C . SER A 1 107 ? 1.669 27.156 10.227 1 97.69 107 SER A C 1
ATOM 872 O O . SER A 1 107 ? 1.484 26.953 11.43 1 97.69 107 SER A O 1
ATOM 874 N N . LEU A 1 108 ? 1.341 26.297 9.336 1 98.62 108 LEU A N 1
ATOM 875 C CA . LEU A 1 108 ? 0.506 25.141 9.641 1 98.62 108 LEU A CA 1
ATOM 876 C C . LEU A 1 108 ? 1.305 24.078 10.383 1 98.62 108 LEU A C 1
ATOM 878 O O . LEU A 1 108 ? 0.759 23.359 11.234 1 98.62 108 LEU A O 1
ATOM 882 N N . HIS A 1 109 ? 2.588 23.953 10.07 1 98.06 109 HIS A N 1
ATOM 883 C CA . HIS A 1 109 ? 3.424 23.094 10.914 1 98.06 109 HIS A CA 1
ATOM 884 C C . HIS A 1 109 ? 3.375 23.547 12.367 1 98.06 109 HIS A C 1
ATOM 886 O O . HIS A 1 109 ? 3.191 22.719 13.266 1 98.06 109 HIS A O 1
ATOM 892 N N . GLY A 1 110 ? 3.562 24.859 12.57 1 97.38 110 GLY A N 1
ATOM 893 C CA . GLY A 1 110 ? 3.482 25.391 13.93 1 97.38 110 GLY A CA 1
ATOM 894 C C . GLY A 1 110 ? 2.143 25.125 14.586 1 97.38 110 GLY A C 1
ATOM 895 O O . GLY A 1 110 ? 2.057 25.047 15.82 1 97.38 110 GLY A O 1
ATOM 896 N N . LEU A 1 111 ? 1.134 24.969 13.773 1 98 111 LEU A N 1
ATOM 897 C CA . LEU A 1 111 ? -0.224 24.75 14.266 1 98 111 LEU A CA 1
ATOM 898 C C . LEU A 1 111 ? -0.587 23.281 14.25 1 98 111 LEU A C 1
ATOM 900 O O . LEU A 1 111 ? -1.728 22.906 14.547 1 98 111 LEU A O 1
ATOM 904 N N . GLY A 1 112 ? 0.341 22.438 13.883 1 97.94 112 GLY A N 1
ATOM 905 C CA . GLY A 1 112 ? 0.203 21 13.953 1 97.94 112 GLY A CA 1
ATOM 906 C C . GLY A 1 112 ? -0.536 20.406 12.766 1 97.94 112 GLY A C 1
ATOM 907 O O . GLY A 1 112 ? -1.118 19.328 12.859 1 97.94 112 GLY A O 1
ATOM 908 N N . VAL A 1 113 ? -0.618 21.094 11.672 1 98.69 113 VAL A N 1
ATOM 909 C CA . VAL A 1 113 ? -1.329 20.625 10.484 1 98.69 113 VAL A CA 1
ATOM 910 C C . VAL A 1 113 ? -0.33 20.297 9.375 1 98.69 113 VAL A C 1
ATOM 912 O O . VAL A 1 113 ? 0.358 21.188 8.875 1 98.69 113 VAL A O 1
ATOM 915 N N . PRO A 1 114 ? -0.227 19.031 8.953 1 98.81 114 PRO A N 1
ATOM 916 C CA . PRO A 1 114 ? 0.643 18.719 7.816 1 98.81 114 PRO A CA 1
ATOM 917 C C . PRO A 1 114 ? 0.176 19.375 6.52 1 98.81 114 PRO A C 1
ATOM 919 O O . PRO A 1 114 ? -1.027 19.547 6.305 1 98.81 114 PRO A O 1
ATOM 922 N N . VAL A 1 115 ? 1.126 19.719 5.641 1 98.94 115 VAL A N 1
ATOM 923 C CA . VAL A 1 115 ? 0.855 20.453 4.41 1 98.94 115 VAL A CA 1
ATOM 924 C C . VAL A 1 115 ? 1.277 19.625 3.203 1 98.94 115 VAL A C 1
ATOM 926 O O . VAL A 1 115 ? 2.404 19.125 3.148 1 98.94 115 VAL A O 1
ATOM 929 N N . LEU A 1 116 ? 0.377 19.484 2.305 1 98.94 116 LEU A N 1
ATOM 930 C CA . LEU A 1 116 ? 0.664 18.719 1.105 1 98.94 116 LEU A CA 1
ATOM 931 C C . LEU A 1 116 ? 0.741 19.609 -0.123 1 98.94 116 LEU A C 1
ATOM 933 O O . LEU A 1 116 ? 0.032 20.625 -0.206 1 98.94 116 LEU A O 1
ATOM 937 N N . GLY A 1 117 ? 1.691 19.266 -1.012 1 98.81 117 GLY A N 1
ATOM 938 C CA . GLY A 1 117 ? 1.664 19.859 -2.342 1 98.81 117 GLY A CA 1
ATOM 939 C C . GLY A 1 117 ? 0.68 19.172 -3.275 1 98.81 117 GLY A C 1
ATOM 940 O O . GLY A 1 117 ? -0.091 18.312 -2.85 1 98.81 117 GLY A O 1
ATOM 941 N N . THR A 1 118 ? 0.653 19.641 -4.543 1 98.62 118 THR A N 1
ATOM 94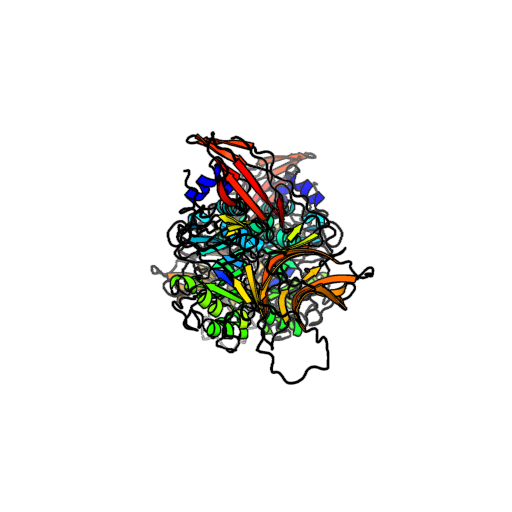2 C CA . THR A 1 118 ? -0.272 19.078 -5.523 1 98.62 118 THR A CA 1
ATOM 943 C C . THR A 1 118 ? 0.469 18.672 -6.793 1 98.62 118 THR A C 1
ATOM 945 O O . THR A 1 118 ? 1.332 19.406 -7.277 1 98.62 118 THR A O 1
ATOM 948 N N . LEU A 1 119 ? 0.299 17.516 -7.227 1 98.44 119 LEU A N 1
ATOM 949 C CA . LEU A 1 119 ? 0.675 17.016 -8.547 1 98.44 119 LEU A CA 1
ATOM 950 C C . LEU A 1 119 ? -0.548 16.906 -9.453 1 98.44 119 LEU A C 1
ATOM 952 O O . LEU A 1 119 ? -1.46 16.125 -9.164 1 98.44 119 LEU A O 1
ATOM 956 N N . ILE A 1 120 ? -0.575 17.688 -10.57 1 97.25 120 ILE A N 1
ATOM 957 C CA . ILE A 1 120 ? -1.812 17.766 -11.336 1 97.25 120 ILE A CA 1
ATOM 958 C C . ILE A 1 120 ? -1.525 17.453 -12.805 1 97.25 120 ILE A C 1
ATOM 960 O O . ILE A 1 120 ? -0.498 17.875 -13.344 1 97.25 120 ILE A O 1
ATOM 964 N N . PHE A 1 121 ? -2.311 16.641 -13.398 1 97.19 121 PHE A N 1
ATOM 965 C CA . PHE A 1 121 ? -2.262 16.359 -14.828 1 97.19 121 PHE A CA 1
ATOM 966 C C . PHE A 1 121 ? -3.607 16.641 -15.484 1 97.19 121 PHE A C 1
ATOM 968 O O . PHE A 1 121 ? -4.555 15.859 -15.328 1 97.19 121 PHE A O 1
ATOM 975 N N . GLU A 1 122 ? -3.768 17.656 -16.156 1 91 122 GLU A N 1
ATOM 976 C CA . GLU A 1 122 ? -4.984 18.047 -16.859 1 91 122 GLU A CA 1
ATOM 977 C C . GLU A 1 122 ? -4.789 17.969 -18.375 1 91 122 GLU A C 1
ATOM 979 O O . GLU A 1 122 ? -5.762 17.984 -19.125 1 91 122 GLU A O 1
ATOM 984 N N . ASP A 1 123 ? -3.604 17.984 -18.844 1 84.75 123 ASP A N 1
ATOM 985 C CA . ASP A 1 123 ? -3.25 17.891 -20.25 1 84.75 123 ASP A CA 1
ATOM 986 C C . ASP A 1 123 ? -2.242 16.766 -20.484 1 84.75 123 ASP A C 1
ATOM 988 O O . ASP A 1 123 ? -2.275 15.734 -19.797 1 84.75 123 ASP A O 1
ATOM 992 N N . ASP A 1 124 ? -1.25 17 -21.266 1 81.69 124 ASP A N 1
ATOM 993 C CA . ASP A 1 124 ? -0.313 15.961 -21.688 1 81.69 124 ASP A CA 1
ATOM 994 C C . ASP A 1 124 ? 0.765 15.727 -20.625 1 81.69 124 ASP A C 1
ATOM 996 O O . ASP A 1 124 ? 0.757 16.359 -19.578 1 81.69 124 ASP A O 1
ATOM 1000 N N . GLU A 1 125 ? 1.457 14.578 -20.422 1 89.94 125 GLU A N 1
ATOM 1001 C CA . GLU A 1 125 ? 2.684 14.305 -19.688 1 89.94 125 GLU A CA 1
ATOM 1002 C C . GLU A 1 125 ? 2.482 13.156 -18.688 1 89.94 125 GLU A C 1
ATOM 1004 O O . GLU A 1 125 ? 3.404 12.797 -17.953 1 89.94 125 GLU A O 1
ATOM 1009 N N . LEU A 1 126 ? 1.288 12.648 -18.625 1 95.62 126 LEU A N 1
ATOM 1010 C CA . LEU A 1 126 ? 1.049 11.609 -17.625 1 95.62 126 LEU A CA 1
ATOM 1011 C C . LEU A 1 126 ? 1.947 10.406 -17.875 1 95.62 126 LEU A C 1
ATOM 1013 O O . LEU A 1 126 ? 2.479 9.82 -16.922 1 95.62 126 LEU A O 1
ATOM 1017 N N . ASP A 1 127 ? 2.168 10.016 -19.172 1 96.81 127 ASP A N 1
ATOM 1018 C CA . ASP A 1 127 ? 3.055 8.906 -19.516 1 96.81 127 ASP A CA 1
ATOM 1019 C C . ASP A 1 127 ? 4.473 9.172 -19.016 1 96.81 127 ASP A C 1
ATOM 1021 O O . ASP A 1 127 ? 5.164 8.242 -18.578 1 96.81 127 ASP A O 1
ATOM 1025 N N . GLU A 1 128 ? 4.883 10.422 -19.078 1 96.81 128 GLU A N 1
ATOM 1026 C CA . GLU A 1 128 ? 6.23 10.797 -18.672 1 96.81 128 GLU A CA 1
ATOM 1027 C C . GLU A 1 128 ? 6.441 10.562 -17.172 1 96.81 128 GLU A C 1
ATOM 1029 O O . GLU A 1 128 ? 7.547 10.227 -16.75 1 96.81 128 GLU A O 1
ATOM 1034 N N . LEU A 1 129 ? 5.43 10.766 -16.391 1 97.75 129 LEU A N 1
ATOM 1035 C CA . LEU A 1 129 ? 5.492 10.547 -14.945 1 97.75 129 LEU A CA 1
ATOM 1036 C C . LEU A 1 129 ? 5.977 9.133 -14.633 1 97.75 129 LEU A C 1
ATOM 1038 O O . LEU A 1 129 ? 6.625 8.906 -13.602 1 97.75 129 LEU A O 1
ATOM 1042 N N . LEU A 1 130 ? 5.723 8.18 -15.57 1 97.25 130 LEU A N 1
ATOM 1043 C CA . LEU A 1 130 ? 5.914 6.758 -15.297 1 97.25 130 LEU A CA 1
ATOM 1044 C C . LEU A 1 130 ? 7.242 6.273 -15.867 1 97.25 130 LEU A C 1
ATOM 1046 O O . LEU A 1 130 ? 7.496 5.066 -15.922 1 97.25 130 LEU A O 1
ATOM 1050 N N . VAL A 1 131 ? 8.055 7.176 -16.312 1 96.31 131 VAL A N 1
ATOM 1051 C CA . VAL A 1 131 ? 9.359 6.812 -16.844 1 96.31 131 VAL A CA 1
ATOM 1052 C C . VAL A 1 131 ? 10.227 6.227 -15.734 1 96.31 131 VAL A C 1
ATOM 1054 O O . VAL A 1 131 ? 10.234 6.73 -14.609 1 96.31 131 VAL A O 1
ATOM 1057 N N . LYS A 1 132 ? 10.898 5.145 -16.016 1 94.06 132 LYS A N 1
ATOM 1058 C CA . LYS A 1 132 ? 11.812 4.484 -15.078 1 94.06 132 LYS A CA 1
ATOM 1059 C C . LYS A 1 132 ? 13.25 4.547 -15.586 1 94.06 132 LYS A C 1
ATOM 1061 O O . LYS A 1 132 ? 13.492 4.504 -16.797 1 94.06 132 LYS A O 1
ATOM 1066 N N . ARG A 1 133 ? 14.133 4.734 -14.742 1 92.75 133 ARG A N 1
ATOM 1067 C CA . ARG A 1 133 ? 15.57 4.617 -14.977 1 92.75 133 ARG A CA 1
ATOM 1068 C C . ARG A 1 133 ? 16.219 3.705 -13.938 1 92.75 133 ARG A C 1
ATOM 1070 O O . ARG A 1 133 ? 16.031 3.9 -12.734 1 92.75 133 ARG A O 1
ATOM 1077 N N . ASP A 1 134 ? 16.938 2.6 -14.328 1 87.31 134 ASP A N 1
ATOM 1078 C CA . ASP A 1 134 ? 17.578 1.617 -13.469 1 87.31 134 ASP A CA 1
ATOM 1079 C C . ASP A 1 134 ? 16.578 0.939 -12.539 1 87.31 134 ASP A C 1
ATOM 1081 O O . ASP A 1 134 ? 16.844 0.773 -11.344 1 87.31 134 ASP A O 1
ATOM 1085 N N . GLY A 1 135 ? 15.352 0.824 -13.062 1 83.94 135 GLY A N 1
ATOM 1086 C CA . GLY A 1 135 ? 14.344 0.07 -12.336 1 83.94 135 GLY A CA 1
ATOM 1087 C C . GLY A 1 135 ? 13.508 0.933 -11.406 1 83.94 135 GLY A C 1
ATOM 1088 O O . GLY A 1 135 ? 12.539 0.456 -10.805 1 83.94 135 GLY A O 1
ATOM 1089 N N . ASP A 1 136 ? 13.914 2.209 -11.273 1 88.81 136 ASP A N 1
ATOM 1090 C CA . ASP A 1 136 ? 13.203 3.088 -10.344 1 88.81 136 ASP A CA 1
ATOM 1091 C C . ASP A 1 136 ? 12.43 4.168 -11.094 1 88.81 136 ASP A C 1
ATOM 1093 O O . ASP A 1 136 ? 12.891 4.676 -12.117 1 88.81 136 ASP A O 1
ATOM 1097 N N . PHE A 1 137 ? 11.289 4.496 -10.609 1 96.06 137 PHE A N 1
ATOM 1098 C CA . PHE A 1 137 ? 10.547 5.625 -11.156 1 96.06 137 PHE A CA 1
ATOM 1099 C C . PHE A 1 137 ? 11.297 6.934 -10.906 1 96.06 137 PHE A C 1
ATOM 1101 O O . PHE A 1 137 ? 11.492 7.332 -9.758 1 96.06 137 PHE A O 1
ATOM 1108 N N . VAL A 1 138 ? 11.633 7.633 -11.914 1 97.25 138 VAL A N 1
ATOM 1109 C CA . VAL A 1 138 ? 12.445 8.844 -11.836 1 97.25 138 VAL A CA 1
ATOM 1110 C C . VAL A 1 138 ? 11.711 9.906 -11.023 1 97.25 138 VAL A C 1
ATOM 1112 O O . VAL A 1 138 ? 12.273 10.492 -10.094 1 97.25 138 VAL A O 1
ATOM 1115 N N . TYR A 1 139 ? 10.5 10.102 -11.305 1 98 139 TYR A N 1
ATOM 1116 C CA . TYR A 1 139 ? 9.789 11.242 -10.734 1 98 139 TYR A CA 1
ATOM 1117 C C . TYR A 1 139 ? 9.297 10.93 -9.328 1 98 139 TYR A C 1
ATOM 1119 O O . TYR A 1 139 ? 9.008 11.844 -8.547 1 98 139 TYR A O 1
ATOM 1127 N N . SER A 1 140 ? 9.125 9.656 -9.023 1 97.38 140 SER A N 1
ATOM 1128 C CA . SER A 1 140 ? 8.875 9.32 -7.621 1 97.38 140 SER A CA 1
ATOM 1129 C C . SER A 1 140 ? 10.008 9.82 -6.727 1 97.38 140 SER A C 1
ATOM 1131 O O . SER A 1 140 ? 9.758 10.438 -5.691 1 97.38 140 SER A O 1
ATOM 1133 N N . ARG A 1 141 ? 11.219 9.648 -7.141 1 96 141 ARG A N 1
ATOM 1134 C CA . ARG A 1 141 ? 12.391 10.086 -6.391 1 96 141 ARG A CA 1
ATOM 1135 C C . ARG A 1 141 ? 12.453 11.609 -6.328 1 96 141 ARG A C 1
ATOM 1137 O O . ARG A 1 141 ? 12.773 12.18 -5.281 1 96 141 ARG A O 1
ATOM 1144 N N . LEU A 1 142 ? 12.172 12.219 -7.438 1 98.19 142 LEU A N 1
ATOM 1145 C CA . LEU A 1 142 ? 12.25 13.68 -7.5 1 98.19 142 LEU A CA 1
ATOM 1146 C C . LEU A 1 142 ? 11.195 14.312 -6.598 1 98.19 142 LEU A C 1
ATOM 1148 O O . LEU A 1 142 ? 11.469 15.328 -5.945 1 98.19 142 LEU A O 1
ATOM 1152 N N . LEU A 1 143 ? 10.016 13.758 -6.578 1 98.69 143 LEU A N 1
ATOM 1153 C CA . LEU A 1 143 ? 8.938 14.297 -5.754 1 98.69 143 LEU A CA 1
ATOM 1154 C C . LEU A 1 143 ? 9.258 14.125 -4.273 1 98.69 143 LEU A C 1
ATOM 1156 O O . LEU A 1 143 ? 8.914 14.984 -3.459 1 98.69 143 LEU A O 1
ATOM 1160 N N . VAL A 1 144 ? 9.875 13 -3.904 1 98.12 144 VAL A N 1
ATOM 1161 C CA . VAL A 1 144 ? 10.312 12.789 -2.527 1 98.12 144 VAL A CA 1
ATOM 1162 C C . VAL A 1 144 ? 11.375 13.82 -2.162 1 98.12 144 VAL A C 1
ATOM 1164 O O . VAL A 1 144 ? 11.32 14.422 -1.086 1 98.12 144 VAL A O 1
ATOM 1167 N N . LYS A 1 145 ? 12.328 14.031 -3.064 1 97.5 145 LYS A N 1
ATOM 1168 C CA . LYS A 1 145 ? 13.398 15.008 -2.852 1 97.5 145 LYS A CA 1
ATOM 1169 C C . LYS A 1 145 ? 12.82 16.406 -2.641 1 97.5 145 LYS A C 1
ATOM 1171 O O . LYS A 1 145 ? 13.281 17.156 -1.77 1 97.5 145 LYS A O 1
ATOM 1176 N N . LEU A 1 146 ? 11.891 16.719 -3.449 1 98.25 146 LEU A N 1
ATOM 1177 C CA . LEU A 1 146 ? 11.258 18.047 -3.373 1 98.25 146 LEU A CA 1
ATOM 1178 C C . LEU A 1 146 ? 10.594 18.25 -2.018 1 98.25 146 LEU A C 1
ATOM 1180 O O . LEU A 1 146 ? 10.781 19.297 -1.385 1 98.25 146 LEU A O 1
ATOM 1184 N N . ALA A 1 147 ? 9.789 17.297 -1.589 1 98.69 147 ALA A N 1
ATOM 1185 C CA . ALA A 1 147 ? 9.086 17.391 -0.312 1 98.69 147 ALA A CA 1
ATOM 1186 C C . ALA A 1 147 ? 10.07 17.5 0.849 1 98.69 147 ALA A C 1
ATOM 1188 O O . ALA A 1 147 ? 9.898 18.328 1.748 1 98.69 147 ALA A O 1
ATOM 1189 N N . ALA A 1 148 ? 11.086 16.672 0.802 1 97.81 148 ALA A N 1
ATOM 1190 C CA . ALA A 1 148 ? 12.102 16.688 1.855 1 97.81 148 ALA A CA 1
ATOM 1191 C C . ALA A 1 148 ? 12.859 18.016 1.867 1 97.81 148 ALA A C 1
ATOM 1193 O O . ALA A 1 148 ? 13.133 18.562 2.934 1 97.81 148 ALA A O 1
ATOM 1194 N N . HIS A 1 149 ? 13.203 18.484 0.71 1 97.56 149 HIS A N 1
ATOM 1195 C CA . HIS A 1 149 ? 14 19.703 0.588 1 97.56 149 HIS A CA 1
ATOM 1196 C C . HIS A 1 149 ? 13.234 20.922 1.103 1 97.56 149 HIS A C 1
ATOM 1198 O O . HIS A 1 149 ? 13.758 21.688 1.909 1 97.56 149 HIS A O 1
ATOM 1204 N N . TYR A 1 150 ? 12.047 21.094 0.693 1 98.12 150 TYR A N 1
ATOM 1205 C CA . TYR A 1 150 ? 11.297 22.297 1.043 1 98.12 150 TYR A CA 1
ATOM 1206 C C . TYR A 1 150 ? 10.531 22.109 2.348 1 98.12 150 TYR A C 1
ATOM 1208 O O . TYR A 1 150 ? 9.969 23.062 2.889 1 98.12 150 TYR A O 1
ATOM 1216 N N . GLY A 1 151 ? 10.367 20.891 2.836 1 98.38 151 GLY A N 1
ATOM 1217 C CA . GLY A 1 151 ? 9.883 20.625 4.18 1 98.38 151 GLY A CA 1
ATOM 1218 C C . GLY A 1 151 ? 8.375 20.469 4.254 1 98.38 151 GLY A C 1
ATOM 1219 O O . GLY A 1 151 ? 7.754 20.906 5.223 1 98.38 151 GLY A O 1
ATOM 1220 N N . PHE A 1 152 ? 7.711 19.969 3.189 1 98.75 152 PHE A N 1
ATOM 1221 C CA . PHE A 1 152 ? 6.277 19.719 3.291 1 98.75 152 PHE A CA 1
ATOM 1222 C C . PHE A 1 152 ? 5.992 18.219 3.328 1 98.75 152 PHE A C 1
ATOM 1224 O O . PHE A 1 152 ? 6.918 17.406 3.346 1 98.75 152 PHE A O 1
ATOM 1231 N N . ASP A 1 153 ? 4.742 17.844 3.436 1 98.88 153 ASP A N 1
ATOM 1232 C CA . ASP A 1 153 ? 4.43 16.578 4.082 1 98.88 153 ASP A CA 1
ATOM 1233 C C . ASP A 1 153 ? 3.793 15.602 3.1 1 98.88 153 ASP A C 1
ATOM 1235 O O . ASP A 1 153 ? 3.111 14.656 3.506 1 98.88 153 ASP A O 1
ATOM 1239 N N . GLY A 1 154 ? 3.879 15.859 1.853 1 98.88 154 GLY A N 1
ATOM 1240 C CA . GLY A 1 154 ? 3.352 14.883 0.917 1 98.88 154 GLY A CA 1
ATOM 1241 C C . GLY A 1 154 ? 2.643 15.508 -0.268 1 98.88 154 GLY A C 1
ATOM 1242 O O . GLY A 1 154 ? 2.959 16.641 -0.664 1 98.88 154 GLY A O 1
ATOM 1243 N N . TRP A 1 155 ? 1.709 14.68 -0.937 1 98.88 155 TRP A N 1
ATOM 1244 C CA . TRP A 1 155 ? 1.188 15.102 -2.232 1 98.88 155 TRP A CA 1
ATOM 1245 C C . TRP A 1 155 ? -0.286 14.734 -2.371 1 98.88 155 TRP A C 1
ATOM 1247 O O . TRP A 1 155 ? -0.701 13.641 -1.979 1 98.88 155 TRP A O 1
ATOM 1257 N N . LEU A 1 156 ? -1.075 15.648 -2.842 1 98.88 156 LEU A N 1
ATOM 1258 C CA . LEU A 1 156 ? -2.334 15.328 -3.504 1 98.88 156 LEU A CA 1
ATOM 1259 C C . LEU A 1 156 ? -2.123 15.117 -5 1 98.88 156 LEU A C 1
ATOM 1261 O O . LEU A 1 156 ? -1.531 15.969 -5.672 1 98.88 156 LEU A O 1
ATOM 1265 N N . ILE A 1 157 ? -2.506 14.039 -5.531 1 98.62 157 ILE A N 1
ATOM 1266 C CA . ILE A 1 157 ? -2.357 13.734 -6.949 1 98.62 157 ILE A CA 1
ATOM 1267 C C . ILE A 1 157 ? -3.711 13.859 -7.645 1 98.62 157 ILE A C 1
ATOM 1269 O O . ILE A 1 157 ? -4.664 13.156 -7.293 1 98.62 157 ILE A O 1
ATOM 1273 N N . ASN A 1 158 ? -3.832 14.742 -8.578 1 97.5 158 ASN A N 1
ATOM 1274 C CA . ASN A 1 158 ? -5.02 14.977 -9.391 1 97.5 158 ASN A CA 1
ATOM 1275 C C . ASN A 1 158 ? -4.758 14.672 -10.859 1 97.5 158 ASN A C 1
ATOM 1277 O O . ASN A 1 158 ? -4.07 15.43 -11.547 1 97.5 158 ASN A O 1
ATOM 1281 N N . VAL A 1 159 ? -5.309 13.594 -11.391 1 97.12 159 VAL A N 1
ATOM 1282 C CA . VAL A 1 159 ? -5.117 13.18 -12.773 1 97.12 159 VAL A CA 1
ATOM 1283 C C . VAL A 1 159 ? -6.422 13.344 -13.547 1 97.12 159 VAL A C 1
ATOM 1285 O O . VAL A 1 159 ? -7.371 12.586 -13.344 1 97.12 159 VAL A O 1
ATOM 1288 N N . GLU A 1 160 ? -6.5 14.211 -14.461 1 95.25 160 GLU A N 1
ATOM 1289 C CA . GLU A 1 160 ? -7.68 14.453 -15.281 1 95.25 160 GLU A CA 1
ATOM 1290 C C . GLU A 1 160 ? -7.352 14.336 -16.766 1 95.25 160 GLU A C 1
ATOM 1292 O O . GLU A 1 160 ? -7.773 15.172 -17.578 1 95.25 160 GLU A O 1
ATOM 1297 N N . THR A 1 161 ? -6.469 13.453 -17.062 1 95.56 161 THR A N 1
ATOM 1298 C CA . THR A 1 161 ? -6.109 13.047 -18.422 1 95.56 161 THR A CA 1
ATOM 1299 C C . THR A 1 161 ? -5.898 11.539 -18.5 1 95.56 161 THR A C 1
ATOM 1301 O O . THR A 1 161 ? -6.105 10.828 -17.516 1 95.56 161 THR A O 1
ATOM 1304 N N . THR A 1 162 ? -5.57 11 -19.672 1 94.94 162 THR A N 1
ATOM 1305 C CA . THR A 1 162 ? -5.449 9.555 -19.844 1 94.94 162 THR A CA 1
ATOM 1306 C C . THR A 1 162 ? -4.027 9.18 -20.25 1 94.94 162 THR A C 1
ATOM 1308 O O . THR A 1 162 ? -3.219 10.047 -20.578 1 94.94 162 THR A O 1
ATOM 1311 N N . LEU A 1 163 ? -3.732 7.957 -20.031 1 96 163 LEU A N 1
ATOM 1312 C CA . LEU A 1 163 ? -2.463 7.395 -20.484 1 96 163 LEU A CA 1
ATOM 1313 C C . LEU A 1 163 ? -2.521 7.027 -21.969 1 96 163 LEU A C 1
ATOM 1315 O O . LEU A 1 163 ? -3.559 6.578 -22.453 1 96 163 LEU A O 1
ATOM 1319 N N . ARG A 1 164 ? -1.467 7.223 -22.688 1 93.81 164 ARG A N 1
ATOM 1320 C CA . ARG A 1 164 ? -1.423 6.934 -24.125 1 93.81 164 ARG A CA 1
ATOM 1321 C C . ARG A 1 164 ? -0.651 5.645 -24.391 1 93.81 164 ARG A C 1
ATOM 1323 O O . ARG A 1 164 ? -1.086 4.812 -25.188 1 93.81 164 ARG A O 1
ATOM 1330 N N . ASN A 1 165 ? 0.523 5.504 -23.734 1 94 165 ASN A N 1
ATOM 1331 C CA . ASN A 1 165 ? 1.409 4.387 -24.031 1 94 165 ASN A CA 1
ATOM 1332 C C . ASN A 1 165 ? 1.695 3.543 -22.797 1 94 165 ASN A C 1
ATOM 1334 O O . ASN A 1 165 ? 2.494 2.605 -22.859 1 94 165 ASN A O 1
ATOM 1338 N N . LYS A 1 166 ? 1.231 3.908 -21.672 1 94.81 166 LYS A N 1
ATOM 1339 C CA . LYS A 1 166 ? 1.422 3.197 -20.406 1 94.81 166 LYS A CA 1
ATOM 1340 C C . LYS A 1 166 ? 0.098 2.654 -19.875 1 94.81 166 LYS A C 1
ATOM 1342 O O . LYS A 1 166 ? -0.963 2.93 -20.453 1 94.81 166 LYS A O 1
ATOM 1347 N N . SER A 1 167 ? 0.158 1.848 -18.875 1 94.44 167 SER A N 1
ATOM 1348 C CA . SER A 1 167 ? -1.048 1.202 -18.359 1 94.44 167 SER A CA 1
ATOM 1349 C C . SER A 1 167 ? -1.47 1.796 -17.031 1 94.44 167 SER A C 1
ATOM 1351 O O . SER A 1 167 ? -0.635 2.307 -16.281 1 94.44 167 SER A O 1
ATOM 1353 N N . PRO A 1 168 ? -2.766 1.73 -16.688 1 95.88 168 PRO A N 1
ATOM 1354 C CA . PRO A 1 168 ? -3.244 2.168 -15.375 1 95.88 168 PRO A CA 1
ATOM 1355 C C . PRO A 1 168 ? -2.578 1.419 -14.227 1 95.88 168 PRO A C 1
ATOM 1357 O O . PRO A 1 168 ? -2.363 1.991 -13.156 1 95.88 168 PRO A O 1
ATOM 1360 N N . SER A 1 169 ? -2.234 0.192 -14.492 1 94.5 169 SER A N 1
ATOM 1361 C CA . SER A 1 169 ? -1.564 -0.584 -13.453 1 94.5 169 SER A CA 1
ATOM 1362 C C . SER A 1 169 ? -0.198 0.004 -13.117 1 94.5 169 SER A C 1
ATOM 1364 O O . SER A 1 169 ? 0.237 -0.039 -11.969 1 94.5 169 SER A O 1
ATOM 1366 N N . GLU A 1 170 ? 0.453 0.49 -14.125 1 95.56 170 GLU A N 1
ATOM 1367 C CA . GLU A 1 170 ? 1.739 1.141 -13.891 1 95.56 170 GLU A CA 1
ATOM 1368 C C . GLU A 1 170 ? 1.57 2.416 -13.062 1 95.56 170 GLU A C 1
ATOM 1370 O O . GLU A 1 170 ? 2.426 2.746 -12.242 1 95.56 170 GLU A O 1
ATOM 1375 N N . LEU A 1 171 ? 0.517 3.113 -13.328 1 97.12 171 LEU A N 1
ATOM 1376 C CA . LEU A 1 171 ? 0.231 4.316 -12.547 1 97.12 171 LEU A CA 1
ATOM 1377 C C . LEU A 1 171 ? 0.009 3.973 -11.078 1 97.12 171 LEU A C 1
ATOM 1379 O O . LEU A 1 171 ? 0.544 4.645 -10.195 1 97.12 171 LEU A O 1
ATOM 1383 N N . ALA A 1 172 ? -0.784 2.953 -10.859 1 96.31 172 ALA A N 1
ATOM 1384 C CA . ALA A 1 172 ? -1.007 2.496 -9.484 1 96.31 172 ALA A CA 1
ATOM 1385 C C . ALA A 1 172 ? 0.31 2.119 -8.812 1 96.31 172 ALA A C 1
ATOM 1387 O O . ALA A 1 172 ? 0.519 2.414 -7.637 1 96.31 172 ALA A O 1
ATOM 1388 N N . LEU A 1 173 ? 1.161 1.475 -9.562 1 96.62 173 LEU A N 1
ATOM 1389 C CA . LEU A 1 173 ? 2.467 1.077 -9.047 1 96.62 173 LEU A CA 1
ATOM 1390 C C . LEU A 1 173 ? 3.316 2.301 -8.719 1 96.62 173 LEU A C 1
ATOM 1392 O O . LEU A 1 173 ? 4.027 2.316 -7.711 1 96.62 173 LEU A O 1
ATOM 1396 N N . PHE A 1 174 ? 3.295 3.295 -9.578 1 97.88 174 PHE A N 1
ATOM 1397 C CA . PHE A 1 174 ? 3.99 4.551 -9.32 1 97.88 174 PHE A CA 1
ATOM 1398 C C . PHE A 1 174 ? 3.535 5.16 -8 1 97.88 174 PHE A C 1
ATOM 1400 O O . PHE A 1 174 ? 4.359 5.602 -7.199 1 97.88 174 PHE A O 1
ATOM 1407 N N . ILE A 1 175 ? 2.258 5.199 -7.758 1 98.19 175 ILE A N 1
ATOM 1408 C CA . ILE A 1 175 ? 1.685 5.785 -6.551 1 98.19 175 ILE A CA 1
ATOM 1409 C C . ILE A 1 175 ? 2.189 5.031 -5.324 1 98.19 175 ILE A C 1
ATOM 1411 O O . ILE A 1 175 ? 2.578 5.645 -4.328 1 98.19 175 ILE A O 1
ATOM 1415 N N . SER A 1 176 ? 2.148 3.744 -5.406 1 97.25 176 SER A N 1
ATOM 1416 C CA . SER A 1 176 ? 2.65 2.916 -4.312 1 97.25 176 SER A CA 1
ATOM 1417 C C . SER A 1 176 ? 4.121 3.209 -4.027 1 97.25 176 SER A C 1
ATOM 1419 O O . SER A 1 176 ? 4.527 3.297 -2.867 1 97.25 176 SER A O 1
ATOM 1421 N N . ASP A 1 177 ? 4.914 3.285 -5.062 1 97.31 177 ASP A N 1
ATOM 1422 C CA . ASP A 1 177 ? 6.336 3.58 -4.934 1 97.31 177 ASP A CA 1
ATOM 1423 C C . ASP A 1 177 ? 6.559 4.938 -4.27 1 97.31 177 ASP A C 1
ATOM 1425 O O . ASP A 1 177 ? 7.355 5.059 -3.336 1 97.31 177 ASP A O 1
ATOM 1429 N N . LEU A 1 178 ? 5.824 5.922 -4.75 1 98.44 178 LEU A N 1
ATOM 1430 C CA . LEU A 1 178 ? 5.914 7.262 -4.18 1 98.44 178 LEU A CA 1
ATOM 1431 C C . LEU A 1 178 ? 5.551 7.25 -2.699 1 98.44 178 LEU A C 1
ATOM 1433 O O . LEU A 1 178 ? 6.273 7.812 -1.874 1 98.44 178 LEU A O 1
ATOM 1437 N N . ARG A 1 179 ? 4.441 6.645 -2.359 1 98.12 179 ARG A N 1
ATOM 1438 C CA . ARG A 1 179 ? 3.967 6.559 -0.981 1 98.12 179 ARG A CA 1
ATOM 1439 C C . ARG A 1 179 ? 5.031 5.949 -0.074 1 98.12 179 ARG A C 1
ATOM 1441 O O . ARG A 1 179 ? 5.348 6.504 0.979 1 98.12 179 ARG A O 1
ATOM 1448 N N . THR A 1 180 ? 5.59 4.879 -0.52 1 96.25 180 THR A N 1
ATOM 1449 C CA . THR A 1 180 ? 6.562 4.148 0.286 1 96.25 180 THR A CA 1
ATOM 1450 C C . THR A 1 180 ? 7.836 4.965 0.473 1 96.25 180 THR A C 1
ATOM 1452 O O . THR A 1 180 ? 8.336 5.102 1.594 1 96.25 180 THR A O 1
ATOM 1455 N N . ARG A 1 181 ? 8.336 5.508 -0.583 1 95.69 181 ARG A N 1
ATOM 1456 C CA . ARG A 1 181 ? 9.547 6.309 -0.503 1 95.69 181 ARG A CA 1
ATOM 1457 C C . ARG A 1 181 ? 9.344 7.535 0.377 1 95.69 181 ARG A C 1
ATOM 1459 O O . ARG A 1 181 ? 10.234 7.926 1.129 1 95.69 181 ARG A O 1
ATOM 1466 N N . LEU A 1 182 ? 8.219 8.109 0.244 1 97.94 182 LEU A N 1
ATOM 1467 C CA . LEU A 1 182 ? 7.91 9.281 1.061 1 97.94 182 LEU A CA 1
ATOM 1468 C C . LEU A 1 182 ? 7.898 8.922 2.543 1 97.94 182 LEU A C 1
ATOM 1470 O O . LEU A 1 182 ? 8.453 9.648 3.367 1 97.94 182 LEU A O 1
ATOM 1474 N N . HIS A 1 183 ? 7.266 7.836 2.889 1 96.81 183 HIS A N 1
ATOM 1475 C CA . HIS A 1 183 ? 7.184 7.414 4.285 1 96.81 183 HIS A CA 1
ATOM 1476 C C . HIS A 1 183 ? 8.57 7.133 4.855 1 96.81 183 HIS A C 1
ATOM 1478 O O . HIS A 1 183 ? 8.812 7.367 6.039 1 96.81 183 HIS A O 1
ATOM 1484 N N . ILE A 1 184 ? 9.422 6.59 4.023 1 93.62 184 ILE A N 1
ATOM 1485 C CA . ILE A 1 184 ? 10.773 6.309 4.48 1 93.62 184 ILE A CA 1
ATOM 1486 C C . ILE A 1 184 ? 11.508 7.621 4.762 1 93.62 184 ILE A C 1
ATOM 1488 O O . ILE A 1 184 ? 12.211 7.738 5.77 1 93.62 184 ILE A O 1
ATOM 1492 N N . ALA A 1 185 ? 11.289 8.617 3.895 1 94.94 185 ALA A N 1
ATOM 1493 C CA . ALA A 1 185 ? 11.977 9.898 4.031 1 94.94 185 ALA A CA 1
ATOM 1494 C C . ALA A 1 185 ? 11.289 10.781 5.07 1 94.94 185 ALA A C 1
ATOM 1496 O O . ALA A 1 185 ? 11.961 11.477 5.84 1 94.94 185 ALA A O 1
ATOM 1497 N N . ILE A 1 186 ? 10 10.812 5.027 1 96.56 186 ILE A N 1
ATOM 1498 C CA . ILE A 1 186 ? 9.148 11.641 5.875 1 96.56 186 ILE A CA 1
ATOM 1499 C C . ILE A 1 186 ? 8.055 10.773 6.504 1 96.56 186 ILE A C 1
ATOM 1501 O O . ILE A 1 186 ? 6.965 10.641 5.949 1 96.56 186 ILE A O 1
ATOM 1505 N N . PRO A 1 187 ? 8.242 10.234 7.617 1 93.38 187 PRO A N 1
ATOM 1506 C CA . PRO A 1 187 ? 7.414 9.18 8.203 1 93.38 187 PRO A CA 1
ATOM 1507 C C . PRO A 1 187 ? 5.941 9.57 8.305 1 93.38 187 PRO A C 1
ATOM 1509 O O . PRO A 1 187 ? 5.062 8.727 8.117 1 93.38 187 PRO A O 1
ATOM 1512 N N . HIS A 1 188 ? 5.605 10.844 8.547 1 95.81 188 HIS A N 1
ATOM 1513 C CA . HIS A 1 188 ? 4.207 11.227 8.727 1 95.81 188 HIS A CA 1
ATOM 1514 C C . HIS A 1 188 ? 3.594 11.703 7.41 1 95.81 188 HIS A C 1
ATOM 1516 O O . HIS A 1 188 ? 2.463 12.195 7.395 1 95.81 188 HIS A O 1
ATOM 1522 N N . SER A 1 189 ? 4.34 11.531 6.293 1 98.25 189 SER A N 1
ATOM 1523 C CA . SER A 1 189 ? 3.891 12.039 5 1 98.25 189 SER A CA 1
ATOM 1524 C C . SER A 1 189 ? 2.621 11.336 4.535 1 98.25 189 SER A C 1
ATOM 1526 O O . SER A 1 189 ? 2.256 10.289 5.074 1 98.25 189 SER A O 1
ATOM 1528 N N . LYS A 1 190 ? 1.904 11.961 3.598 1 98.56 190 LYS A N 1
ATOM 1529 C CA . LYS A 1 190 ? 0.674 11.406 3.039 1 98.56 190 LYS A CA 1
ATOM 1530 C C . LYS A 1 190 ? 0.643 11.555 1.521 1 98.56 190 LYS A C 1
ATOM 1532 O O . LYS A 1 190 ? 1.072 12.578 0.985 1 98.56 190 LYS A O 1
ATOM 1537 N N . VAL A 1 191 ? 0.21 10.539 0.882 1 98.81 191 VAL A N 1
ATOM 1538 C CA . VAL A 1 191 ? -0.165 10.594 -0.527 1 98.81 191 VAL A CA 1
ATOM 1539 C C . VAL A 1 191 ? -1.681 10.469 -0.663 1 98.81 191 VAL A C 1
ATOM 1541 O O . VAL A 1 191 ? -2.275 9.508 -0.173 1 98.81 191 VAL A O 1
ATOM 1544 N N . VAL A 1 192 ? -2.32 11.461 -1.282 1 98.88 192 VAL A N 1
ATOM 1545 C CA . VAL A 1 192 ? -3.768 11.508 -1.451 1 98.88 192 VAL A CA 1
ATOM 1546 C C . VAL A 1 192 ? -4.121 11.406 -2.934 1 98.88 192 VAL A C 1
ATOM 1548 O O . VAL A 1 192 ? -3.486 12.047 -3.775 1 98.88 192 VAL A O 1
ATOM 1551 N N . TRP A 1 193 ? -5.02 10.523 -3.314 1 98.62 193 TRP A N 1
ATOM 1552 C CA . TRP A 1 193 ? -5.523 10.422 -4.68 1 98.62 193 TRP A CA 1
ATOM 1553 C C . TRP A 1 193 ? -6.875 11.117 -4.812 1 98.62 193 TRP A C 1
ATOM 1555 O O . TRP A 1 193 ? -7.773 10.906 -3.992 1 98.62 193 TRP A O 1
ATOM 1565 N N . TYR A 1 194 ? -7.004 11.977 -5.77 1 97.81 194 TYR A N 1
ATOM 1566 C CA . TYR A 1 194 ? -8.281 12.609 -6.09 1 97.81 194 TYR A CA 1
ATOM 1567 C C . TYR A 1 194 ? -9.055 11.781 -7.109 1 97.81 194 TYR A C 1
ATOM 1569 O O . TYR A 1 194 ? -8.516 11.375 -8.141 1 97.81 194 TYR A O 1
ATOM 1577 N N . ASP A 1 195 ? -10.359 11.539 -6.875 1 91.12 195 ASP A N 1
ATOM 1578 C CA . ASP A 1 195 ? -11.258 10.664 -7.613 1 91.12 195 ASP A CA 1
ATOM 1579 C C . ASP A 1 195 ? -11.555 11.227 -9 1 91.12 195 ASP A C 1
ATOM 1581 O O . ASP A 1 195 ? -12.57 11.891 -9.203 1 91.12 195 ASP A O 1
ATOM 1585 N N . SER A 1 196 ? -10.797 10.906 -10.008 1 88 196 SER A N 1
ATOM 1586 C CA . SER A 1 196 ? -11.047 11.375 -11.367 1 88 196 SER A CA 1
ATOM 1587 C C . SER A 1 196 ? -10.711 10.297 -12.391 1 88 196 SER A C 1
ATOM 1589 O O . SER A 1 196 ? -11.484 10.055 -13.32 1 88 196 SER A O 1
ATOM 1591 N N . PHE A 1 197 ? -9.641 9.594 -12.18 1 92.69 197 PHE A N 1
ATOM 1592 C CA . PHE A 1 197 ? -9.078 8.609 -13.094 1 92.69 197 PHE A CA 1
ATOM 1593 C C . PHE A 1 197 ? -9.461 7.195 -12.664 1 92.69 197 PHE A C 1
ATOM 1595 O O . PHE A 1 197 ? -9.391 6.867 -11.477 1 92.69 197 PHE A O 1
ATOM 1602 N N . VAL A 1 198 ? -9.969 6.367 -13.625 1 94.69 198 VAL A N 1
ATOM 1603 C CA . VAL A 1 198 ? -10.383 5.016 -13.266 1 94.69 198 VAL A CA 1
ATOM 1604 C C . VAL A 1 198 ? -9.477 3.996 -13.953 1 94.69 198 VAL A C 1
ATOM 1606 O O . VAL A 1 198 ? -8.711 4.344 -14.859 1 94.69 198 VAL A O 1
ATOM 1609 N N . SER A 1 199 ? -9.555 2.742 -13.594 1 92.44 199 SER A N 1
ATOM 1610 C CA . SER A 1 199 ? -8.648 1.662 -13.969 1 92.44 199 SER A CA 1
ATOM 1611 C C . SER A 1 199 ? -8.758 1.34 -15.453 1 92.44 199 SER A C 1
ATOM 1613 O O . SER A 1 199 ? -7.895 0.656 -16.016 1 92.44 199 SER A O 1
ATOM 1615 N N . THR A 1 200 ? -9.766 1.789 -16.172 1 92.25 200 THR A N 1
ATOM 1616 C CA . THR A 1 200 ? -9.922 1.554 -17.609 1 92.25 200 THR A CA 1
ATOM 1617 C C . THR A 1 200 ? -9.297 2.686 -18.422 1 92.25 200 THR A C 1
ATOM 1619 O O . THR A 1 200 ? -9.594 2.852 -19.594 1 92.25 200 THR A O 1
ATOM 1622 N N . ASN A 1 201 ? -8.516 3.535 -17.812 1 95 201 ASN A N 1
ATOM 1623 C CA . ASN A 1 201 ? -7.809 4.633 -18.453 1 95 201 ASN A CA 1
ATOM 1624 C C . ASN A 1 201 ? -8.781 5.68 -19 1 95 201 ASN A C 1
ATOM 1626 O O . ASN A 1 201 ? -8.695 6.07 -20.172 1 95 201 ASN A O 1
ATOM 1630 N N . ARG A 1 202 ? -9.773 6 -18.172 1 94.5 202 ARG A N 1
ATOM 1631 C CA . ARG A 1 202 ? -10.766 7.023 -18.484 1 94.5 202 ARG A CA 1
ATOM 1632 C C . ARG A 1 202 ? -10.938 7.988 -17.312 1 94.5 202 ARG A C 1
ATOM 1634 O O . ARG A 1 202 ? -10.68 7.629 -16.156 1 94.5 202 ARG A O 1
ATOM 1641 N N . ILE A 1 203 ? -11.297 9.211 -17.656 1 94.69 203 ILE A N 1
ATOM 1642 C CA . ILE A 1 203 ? -11.719 10.164 -16.625 1 94.69 203 ILE A CA 1
ATOM 1643 C C . ILE A 1 203 ? -13.203 9.969 -16.328 1 94.69 203 ILE A C 1
ATOM 1645 O O . ILE A 1 203 ? -14.055 10.172 -17.188 1 94.69 203 ILE A O 1
ATOM 1649 N N . SER A 1 204 ? -13.461 9.453 -15.258 1 95.94 204 SER A N 1
ATOM 1650 C CA . SER A 1 204 ? -14.812 9.188 -14.789 1 95.94 204 SER A CA 1
ATOM 1651 C C . SER A 1 204 ? -14.922 9.344 -13.281 1 95.94 204 SER A C 1
ATOM 1653 O O . SER A 1 204 ? -14.508 8.461 -12.523 1 95.94 204 SER A O 1
ATOM 1655 N N . TYR A 1 205 ? -15.555 10.406 -12.875 1 95.69 205 TYR A N 1
ATOM 1656 C CA . TYR A 1 205 ? -15.711 10.672 -11.453 1 95.69 205 TYR A CA 1
ATOM 1657 C C . TYR A 1 205 ? -16.703 9.695 -10.82 1 95.69 205 TYR A C 1
ATOM 1659 O O . TYR A 1 205 ? -17.859 9.633 -11.219 1 95.69 205 TYR A O 1
ATOM 1667 N N . GLN A 1 206 ? -16.219 9 -9.859 1 96.94 206 GLN A N 1
ATOM 1668 C CA . GLN A 1 206 ? -17.047 7.977 -9.234 1 96.94 206 GLN A CA 1
ATOM 1669 C C . GLN A 1 206 ? -17.797 8.531 -8.023 1 96.94 206 GLN A C 1
ATOM 1671 O O . GLN A 1 206 ? -18.766 7.938 -7.559 1 96.94 206 GLN A O 1
ATOM 1676 N N . ASN A 1 207 ? -17.281 9.703 -7.418 1 97.75 207 ASN A N 1
ATOM 1677 C CA . ASN A 1 207 ? -17.844 10.375 -6.254 1 97.75 207 ASN A CA 1
ATOM 1678 C C . ASN A 1 207 ? -17.828 9.469 -5.023 1 97.75 207 ASN A C 1
ATOM 1680 O O . ASN A 1 207 ? -18.531 9.734 -4.047 1 97.75 207 ASN A O 1
ATOM 1684 N N . GLY A 1 208 ? -17.109 8.406 -5.039 1 97.94 208 GLY A N 1
ATOM 1685 C CA . GLY A 1 208 ? -16.938 7.379 -4.02 1 97.94 208 GLY A CA 1
ATOM 1686 C C . GLY A 1 208 ? -15.898 6.34 -4.383 1 97.94 208 GLY A C 1
ATOM 1687 O O . GLY A 1 208 ? -15.094 6.555 -5.289 1 97.94 208 GLY A O 1
ATOM 1688 N N . VAL A 1 209 ? -15.828 5.246 -3.613 1 98.31 209 VAL A N 1
ATOM 1689 C CA . VAL A 1 209 ? -14.883 4.172 -3.891 1 98.31 209 VAL A CA 1
ATOM 1690 C C . VAL A 1 209 ? -15.633 2.932 -4.375 1 98.31 209 VAL A C 1
ATOM 1692 O O . VAL A 1 209 ? -16.594 2.49 -3.734 1 98.31 209 VAL A O 1
ATOM 1695 N N . ASN A 1 210 ? -15.305 2.492 -5.461 1 97.94 210 ASN A N 1
ATOM 1696 C CA . ASN A 1 210 ? -15.859 1.27 -6.031 1 97.94 210 ASN A CA 1
ATOM 1697 C C . ASN A 1 210 ? -14.805 0.475 -6.793 1 97.94 210 ASN A C 1
ATOM 1699 O O . ASN A 1 210 ? -13.609 0.737 -6.652 1 97.94 210 ASN A O 1
ATOM 1703 N N . GLU A 1 211 ? -15.195 -0.494 -7.582 1 96.19 211 GLU A N 1
ATOM 1704 C CA . GLU A 1 211 ? -14.273 -1.407 -8.25 1 96.19 211 GLU A CA 1
ATOM 1705 C C . GLU A 1 211 ? -13.422 -0.673 -9.281 1 96.19 211 GLU A C 1
ATOM 1707 O O . GLU A 1 211 ? -12.289 -1.077 -9.555 1 96.19 211 GLU A O 1
ATOM 1712 N N . ARG A 1 212 ? -13.883 0.393 -9.789 1 96.38 212 ARG A N 1
ATOM 1713 C CA . ARG A 1 212 ? -13.242 1.093 -10.898 1 96.38 212 ARG A CA 1
ATOM 1714 C C . ARG A 1 212 ? -12.055 1.916 -10.414 1 96.38 212 ARG A C 1
ATOM 1716 O O . ARG A 1 212 ? -11.172 2.268 -11.195 1 96.38 212 ARG A O 1
ATOM 1723 N N . ASN A 1 213 ? -12.023 2.279 -9.109 1 97.5 213 ASN A N 1
ATOM 1724 C CA . ASN A 1 213 ? -10.938 3.127 -8.625 1 97.5 213 ASN A CA 1
ATOM 1725 C C . ASN A 1 213 ? -10.312 2.559 -7.352 1 97.5 213 ASN A C 1
ATOM 1727 O O . ASN A 1 213 ? -9.547 3.246 -6.672 1 97.5 213 ASN A O 1
ATOM 1731 N N . TYR A 1 214 ? -10.648 1.326 -7.02 1 97.31 214 TYR A N 1
ATOM 1732 C CA . TYR A 1 214 ? -10.172 0.709 -5.781 1 97.31 214 TYR A CA 1
ATOM 1733 C C . TYR A 1 214 ? -8.656 0.605 -5.77 1 97.31 214 TYR A C 1
ATOM 1735 O O . TYR A 1 214 ? -8.023 0.735 -4.715 1 97.31 214 TYR A O 1
ATOM 1743 N N . ASP A 1 215 ? -8.016 0.424 -6.965 1 95.88 215 ASP A N 1
ATOM 1744 C CA . ASP A 1 215 ? -6.559 0.341 -7.043 1 95.88 215 ASP A CA 1
ATOM 1745 C C . ASP A 1 215 ? -5.906 1.625 -6.535 1 95.88 215 ASP A C 1
ATOM 1747 O O . ASP A 1 215 ? -4.883 1.579 -5.852 1 95.88 215 ASP A O 1
ATOM 1751 N N . HIS A 1 216 ? -6.465 2.717 -6.84 1 97.25 216 HIS A N 1
ATOM 1752 C CA . HIS A 1 216 ? -5.934 3.994 -6.371 1 97.25 216 HIS A CA 1
ATOM 1753 C C . HIS A 1 216 ? -6.148 4.164 -4.871 1 97.25 216 HIS A C 1
ATOM 1755 O O . HIS A 1 216 ? -5.266 4.656 -4.168 1 97.25 216 HIS A O 1
ATOM 1761 N N . PHE A 1 217 ? -7.34 3.715 -4.41 1 97.88 217 PHE A N 1
ATOM 1762 C CA . PHE A 1 217 ? -7.637 3.748 -2.98 1 97.88 217 PHE A CA 1
ATOM 1763 C C . PHE A 1 217 ? -6.641 2.898 -2.201 1 97.88 217 PHE A C 1
ATOM 1765 O O . PHE A 1 217 ? -6.102 3.342 -1.185 1 97.88 217 PHE A O 1
ATOM 1772 N N . GLU A 1 218 ? -6.336 1.802 -2.727 1 95.94 218 GLU A N 1
ATOM 1773 C CA . GLU A 1 218 ? -5.477 0.835 -2.047 1 95.94 218 GLU A CA 1
ATOM 1774 C C . GLU A 1 218 ? -4.031 1.327 -1.985 1 95.94 218 GLU A C 1
ATOM 1776 O O . GLU A 1 218 ? -3.299 0.998 -1.052 1 95.94 218 GLU A O 1
ATOM 1781 N N . ASN A 1 219 ? -3.605 2.104 -2.918 1 96.75 219 ASN A N 1
ATOM 1782 C CA . ASN A 1 219 ? -2.191 2.438 -3.041 1 96.75 219 ASN A CA 1
ATOM 1783 C C . ASN A 1 219 ? -1.899 3.84 -2.514 1 96.75 219 ASN A C 1
ATOM 1785 O O . ASN A 1 219 ? -0.79 4.352 -2.678 1 96.75 219 ASN A O 1
ATOM 1789 N N . THR A 1 220 ? -2.814 4.469 -1.852 1 97.88 220 THR A N 1
ATOM 1790 C CA . THR A 1 220 ? -2.611 5.789 -1.265 1 97.88 220 THR A CA 1
ATOM 1791 C C . THR A 1 220 ? -2.938 5.773 0.226 1 97.88 220 THR A C 1
ATOM 1793 O O . THR A 1 220 ? -3.506 4.805 0.732 1 97.88 220 THR A O 1
ATOM 1796 N N . ASP A 1 221 ? -2.518 6.84 0.926 1 98.25 221 ASP A N 1
ATO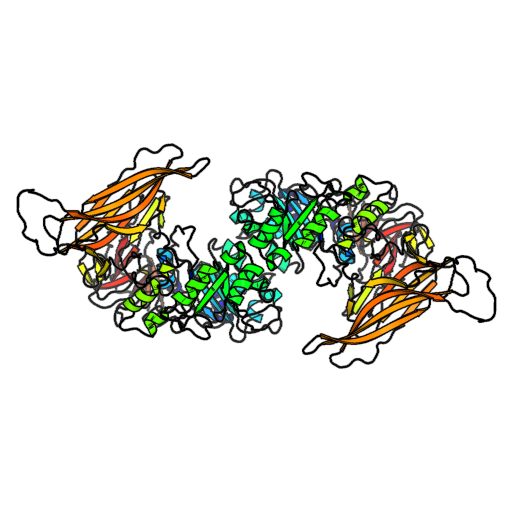M 1797 C CA . ASP A 1 221 ? -2.83 6.969 2.346 1 98.25 221 ASP A CA 1
ATOM 1798 C C . ASP A 1 221 ? -4.281 7.402 2.553 1 98.25 221 ASP A C 1
ATOM 1800 O O . ASP A 1 221 ? -4.961 6.898 3.447 1 98.25 221 ASP A O 1
ATOM 1804 N N . LEU A 1 222 ? -4.676 8.352 1.771 1 98.56 222 LEU A N 1
ATOM 1805 C CA . LEU A 1 222 ? -6.027 8.906 1.804 1 98.56 222 LEU A CA 1
ATOM 1806 C C . LEU A 1 222 ? -6.605 9.008 0.397 1 98.56 222 LEU A C 1
ATOM 1808 O O . LEU A 1 222 ? -5.863 9.039 -0.585 1 98.56 222 LEU A O 1
ATOM 1812 N N . PHE A 1 223 ? -7.887 8.945 0.309 1 98.75 223 PHE A N 1
ATOM 1813 C CA . PHE A 1 223 ? -8.625 9.055 -0.943 1 98.75 223 PHE A CA 1
ATOM 1814 C C . PHE A 1 223 ? -9.664 10.164 -0.862 1 98.75 223 PHE A C 1
ATOM 1816 O O . PHE A 1 223 ? -10.516 10.164 0.03 1 98.75 223 PHE A O 1
ATOM 1823 N N . LEU A 1 224 ? -9.531 11.195 -1.708 1 98.81 224 LEU A N 1
ATOM 1824 C CA . LEU A 1 224 ? -10.469 12.312 -1.766 1 98.81 224 LEU A CA 1
ATOM 1825 C C . LEU A 1 224 ? -11.445 12.148 -2.928 1 98.81 224 LEU A C 1
ATOM 1827 O O . LEU A 1 224 ? -11.031 12.109 -4.09 1 98.81 224 LEU A O 1
ATOM 1831 N N . THR A 1 225 ? -12.719 12.07 -2.652 1 98.38 225 THR A N 1
ATOM 1832 C CA . THR A 1 225 ? -13.703 11.914 -3.713 1 98.38 225 THR A CA 1
ATOM 1833 C C . THR A 1 225 ? -14.023 13.258 -4.355 1 98.38 225 THR A C 1
ATOM 1835 O O . THR A 1 225 ? -13.711 14.312 -3.795 1 98.38 225 THR A O 1
ATOM 1838 N N . ASN A 1 226 ? -14.609 13.156 -5.523 1 96.75 226 ASN A N 1
ATOM 1839 C CA . ASN A 1 226 ? -15.289 14.312 -6.098 1 96.75 226 ASN A CA 1
ATOM 1840 C C . ASN A 1 226 ? -16.5 14.719 -5.27 1 96.75 226 ASN A C 1
ATOM 1842 O O . ASN A 1 226 ? -16.812 14.078 -4.266 1 96.75 226 ASN A O 1
ATOM 1846 N N . TYR A 1 227 ? -17.172 15.781 -5.602 1 95.06 227 TYR A N 1
ATOM 1847 C CA . TYR A 1 227 ? -18.141 16.391 -4.688 1 95.06 227 TYR A CA 1
ATOM 1848 C C . TYR A 1 227 ? -19.562 16.219 -5.203 1 95.06 227 TYR A C 1
ATOM 1850 O O . TYR A 1 227 ? -20.5 16.797 -4.652 1 95.06 227 TYR A O 1
ATOM 1858 N N . TRP A 1 228 ? -19.766 15.375 -6.301 1 96.94 228 TRP A N 1
ATOM 1859 C CA . TRP A 1 228 ? -21.094 15.156 -6.863 1 96.94 228 TRP A CA 1
ATOM 1860 C C . TRP A 1 228 ? -21.734 13.898 -6.273 1 96.94 228 TRP A C 1
ATOM 1862 O O . TRP A 1 228 ? -22.406 13.141 -6.984 1 96.94 228 TRP A O 1
ATOM 1872 N N . TRP A 1 229 ? -21.5 13.602 -5.043 1 97.06 229 TRP A N 1
ATOM 1873 C CA . TRP A 1 229 ? -21.984 12.391 -4.395 1 97.06 229 TRP A CA 1
ATOM 1874 C C . TRP A 1 229 ? -23.422 12.562 -3.922 1 97.06 229 TRP A C 1
ATOM 1876 O O . TRP A 1 229 ? -23.906 13.688 -3.766 1 97.06 229 TRP A O 1
ATOM 1886 N N . LYS A 1 230 ? -24.156 11.5 -3.777 1 96.88 230 LYS A N 1
ATOM 1887 C CA . LYS A 1 230 ? -25.5 11.375 -3.207 1 96.88 230 LYS A CA 1
ATOM 1888 C C . LYS A 1 230 ? -25.516 10.406 -2.029 1 96.88 230 LYS A C 1
ATOM 1890 O O . LYS A 1 230 ? -24.484 9.82 -1.692 1 96.88 230 LYS A O 1
ATOM 1895 N N . GLU A 1 231 ? -26.625 10.398 -1.33 1 96.56 231 GLU A N 1
ATOM 1896 C CA . GLU A 1 231 ? -26.734 9.516 -0.171 1 96.56 231 GLU A CA 1
ATOM 1897 C C . GLU A 1 231 ? -26.422 8.07 -0.547 1 96.56 231 GLU A C 1
ATOM 1899 O O . GLU A 1 231 ? -25.781 7.344 0.226 1 96.56 231 GLU A O 1
ATOM 1904 N N . GLU A 1 232 ? -26.844 7.688 -1.751 1 97.25 232 GLU A N 1
ATOM 1905 C CA . GLU A 1 232 ? -26.594 6.332 -2.227 1 97.25 232 GLU A CA 1
ATOM 1906 C C . GLU A 1 232 ? -25.094 6.066 -2.354 1 97.25 232 GLU A C 1
ATOM 1908 O O . GLU A 1 232 ? -24.641 4.945 -2.117 1 97.25 232 GLU A O 1
ATOM 1913 N N . THR A 1 233 ? -24.344 7.059 -2.787 1 97.12 233 THR A N 1
ATOM 1914 C CA . THR A 1 233 ? -22.906 6.934 -2.918 1 97.12 233 THR A CA 1
ATOM 1915 C C . THR A 1 233 ? -22.25 6.684 -1.558 1 97.12 233 THR A C 1
ATOM 1917 O O . THR A 1 233 ? -21.328 5.875 -1.444 1 97.12 233 THR A O 1
ATOM 1920 N N . LEU A 1 234 ? -22.75 7.348 -0.529 1 97.88 234 LEU A N 1
ATOM 1921 C CA . LEU A 1 234 ? -22.219 7.188 0.818 1 97.88 234 LEU A CA 1
ATOM 1922 C C . LEU A 1 234 ? -22.516 5.789 1.355 1 97.88 234 LEU A C 1
ATOM 1924 O O . LEU A 1 234 ? -21.656 5.172 1.991 1 97.88 234 LEU A O 1
ATOM 1928 N N . ARG A 1 235 ? -23.75 5.34 1.075 1 97.56 235 ARG A N 1
ATOM 1929 C CA . ARG A 1 235 ? -24.094 3.979 1.461 1 97.56 235 ARG A CA 1
ATOM 1930 C C . ARG A 1 235 ? -23.203 2.963 0.771 1 97.56 235 ARG A C 1
ATOM 1932 O O . ARG A 1 235 ? -22.766 1.981 1.386 1 97.56 235 ARG A O 1
ATOM 1939 N N . ALA A 1 236 ? -22.922 3.184 -0.484 1 98.06 236 ALA A N 1
ATOM 1940 C CA . ALA A 1 236 ? -22.062 2.295 -1.258 1 98.06 236 ALA A CA 1
ATOM 1941 C C . ALA A 1 236 ? -20.641 2.293 -0.705 1 98.06 236 ALA A C 1
ATOM 1943 O O . ALA A 1 236 ? -19.969 1.257 -0.7 1 98.06 236 ALA A O 1
ATOM 1944 N N . ASN A 1 237 ? -20.141 3.465 -0.306 1 98.31 237 ASN A N 1
ATOM 1945 C CA . ASN A 1 237 ? -18.828 3.525 0.297 1 98.31 237 ASN A CA 1
ATOM 1946 C C . ASN A 1 237 ? -18.703 2.588 1.496 1 98.31 237 ASN A C 1
ATOM 1948 O O . ASN A 1 237 ? -17.734 1.85 1.621 1 98.31 237 ASN A O 1
ATOM 1952 N N . VAL A 1 238 ? -19.719 2.592 2.383 1 97.69 238 VAL A N 1
ATOM 1953 C CA . VAL A 1 238 ? -19.719 1.743 3.568 1 97.69 238 VAL A CA 1
ATOM 1954 C C . VAL A 1 238 ? -19.672 0.275 3.154 1 97.69 238 VAL A C 1
ATOM 1956 O O . VAL A 1 238 ? -18.875 -0.5 3.697 1 97.69 238 VAL A O 1
ATOM 1959 N N . LYS A 1 239 ? -20.484 -0.034 2.186 1 97.5 239 LYS A N 1
ATOM 1960 C CA . LYS A 1 239 ? -20.562 -1.409 1.702 1 97.5 239 LYS A CA 1
ATOM 1961 C C . LYS A 1 239 ? -19.25 -1.847 1.065 1 97.5 239 LYS A C 1
ATOM 1963 O O . LYS A 1 239 ? -18.781 -2.965 1.297 1 97.5 239 LYS A O 1
ATOM 1968 N N . ASN A 1 240 ? -18.625 -1.011 0.298 1 98.19 240 ASN A N 1
ATOM 1969 C CA . ASN A 1 240 ? -17.469 -1.355 -0.542 1 98.19 240 ASN A CA 1
ATOM 1970 C C . ASN A 1 240 ? -16.188 -1.42 0.268 1 98.19 240 ASN A C 1
ATOM 1972 O O . ASN A 1 240 ? -15.352 -2.301 0.046 1 98.19 240 ASN A O 1
ATOM 1976 N N . ILE A 1 241 ? -15.984 -0.494 1.248 1 98.19 241 ILE A N 1
ATOM 1977 C CA . ILE A 1 241 ? -14.648 -0.415 1.825 1 98.19 241 ILE A CA 1
ATOM 1978 C C . ILE A 1 241 ? -14.727 -0.621 3.336 1 98.19 241 ILE A C 1
ATOM 1980 O O . ILE A 1 241 ? -13.695 -0.746 4.008 1 98.19 241 ILE A O 1
ATOM 1984 N N . GLY A 1 242 ? -15.898 -0.686 3.998 1 97.81 242 GLY A N 1
ATOM 1985 C CA . GLY A 1 242 ? -16.094 -1 5.406 1 97.81 242 GLY A CA 1
ATOM 1986 C C . GLY A 1 242 ? -15.656 0.123 6.332 1 97.81 242 GLY A C 1
ATOM 1987 O O . GLY A 1 242 ? -15.219 1.178 5.871 1 97.81 242 GLY A O 1
ATOM 1988 N N . SER A 1 243 ? -15.766 -0.112 7.637 1 97.44 243 SER A N 1
ATOM 1989 C CA . SER A 1 243 ? -15.516 0.914 8.648 1 97.44 243 SER A CA 1
ATOM 1990 C C . SER A 1 243 ? -14.047 1.316 8.68 1 97.44 243 SER A C 1
ATOM 1992 O O . SER A 1 243 ? -13.719 2.482 8.906 1 97.44 243 SER A O 1
ATOM 1994 N N . LEU A 1 244 ? -13.172 0.389 8.453 1 97.5 244 LEU A N 1
ATOM 1995 C CA . LEU A 1 244 ? -11.742 0.707 8.508 1 97.5 244 LEU A CA 1
ATOM 1996 C C . LEU A 1 244 ? -11.312 1.471 7.258 1 97.5 244 LEU A C 1
ATOM 1998 O O . LEU A 1 244 ? -10.461 2.357 7.328 1 97.5 244 LEU A O 1
ATOM 2002 N N . GLY A 1 245 ? -11.938 1.103 6.098 1 97.62 245 GLY A N 1
ATOM 2003 C CA . GLY A 1 245 ? -11.672 1.852 4.883 1 97.62 245 GLY A CA 1
ATOM 2004 C C . GLY A 1 245 ? -12.164 3.285 4.941 1 97.62 245 GLY A C 1
ATOM 2005 O O . GLY A 1 245 ? -11.539 4.188 4.379 1 97.62 245 GLY A O 1
ATOM 2006 N N . LEU A 1 246 ? -13.242 3.453 5.652 1 97.94 246 LEU A N 1
ATOM 2007 C CA . LEU A 1 246 ? -13.852 4.777 5.746 1 97.94 246 LEU A CA 1
ATOM 2008 C C . LEU A 1 246 ? -12.922 5.754 6.457 1 97.94 246 LEU A C 1
ATOM 2010 O O . LEU A 1 246 ? -12.977 6.961 6.215 1 97.94 246 LEU A O 1
ATOM 2014 N N . LYS A 1 247 ? -12.047 5.27 7.234 1 96.62 247 LYS A N 1
ATOM 2015 C CA . LYS A 1 247 ? -11.109 6.125 7.953 1 96.62 247 LYS A CA 1
ATOM 2016 C C . LYS A 1 247 ? -10.141 6.805 6.992 1 96.62 247 LYS A C 1
ATOM 2018 O O . LYS A 1 247 ? -9.555 7.84 7.32 1 96.62 247 LYS A O 1
ATOM 2023 N N . ARG A 1 248 ? -9.961 6.285 5.828 1 97.62 248 ARG A N 1
ATOM 2024 C CA . ARG A 1 248 ? -9 6.793 4.852 1 97.62 248 ARG A CA 1
ATOM 2025 C C . ARG A 1 248 ? -9.711 7.539 3.727 1 97.62 248 ARG A C 1
ATOM 2027 O O . ARG A 1 248 ? -9.062 8.023 2.797 1 97.62 248 ARG A O 1
ATOM 2034 N N . LEU A 1 249 ? -11.023 7.57 3.811 1 98.56 249 LEU A N 1
ATOM 2035 C CA . LEU A 1 249 ? -11.812 8.211 2.766 1 98.56 249 LEU A CA 1
ATOM 2036 C C . LEU A 1 249 ? -12.234 9.609 3.186 1 98.56 249 LEU A C 1
ATOM 2038 O O . LEU A 1 249 ? -12.734 9.805 4.297 1 98.56 249 LEU A O 1
ATOM 2042 N N . LEU A 1 250 ? -11.969 10.578 2.383 1 98.81 250 LEU A N 1
ATOM 2043 C CA . LEU A 1 250 ? -12.484 11.938 2.516 1 98.81 250 LEU A CA 1
ATOM 2044 C C . LEU A 1 250 ? -13.492 12.242 1.415 1 98.81 250 LEU A C 1
ATOM 2046 O O . LEU A 1 250 ? -13.164 12.164 0.228 1 98.81 250 LEU A O 1
ATOM 2050 N N . VAL A 1 251 ? -14.695 12.555 1.811 1 98.5 251 VAL A N 1
ATOM 2051 C CA . VAL A 1 251 ? -15.727 12.914 0.84 1 98.5 251 VAL A CA 1
ATOM 2052 C C . VAL A 1 251 ? -15.664 14.406 0.549 1 98.5 251 VAL A C 1
ATOM 2054 O O . VAL A 1 251 ? -15.734 15.227 1.467 1 98.5 251 VAL A O 1
ATOM 2057 N N . GLY A 1 252 ? -15.492 14.695 -0.729 1 98.12 252 GLY A N 1
ATOM 2058 C CA . GLY A 1 252 ? -15.273 16.078 -1.119 1 98.12 252 GLY A CA 1
ATOM 2059 C C . GLY A 1 252 ? -16.531 16.938 -0.998 1 98.12 252 GLY A C 1
ATOM 2060 O O . GLY A 1 252 ? -17.625 16.484 -1.312 1 98.12 252 GLY A O 1
ATOM 2061 N N . VAL A 1 253 ? -16.375 18.125 -0.48 1 97.75 253 VAL A N 1
ATOM 2062 C CA . VAL A 1 253 ? -17.406 19.141 -0.464 1 97.75 253 VAL A CA 1
ATOM 2063 C C . VAL A 1 253 ? -16.859 20.453 -1.043 1 97.75 253 VAL A C 1
ATOM 2065 O O . VAL A 1 253 ? -15.945 21.047 -0.477 1 97.75 253 VAL A O 1
ATOM 2068 N N . ASP A 1 254 ? -17.391 20.859 -2.145 1 97.31 254 ASP A N 1
ATOM 2069 C CA . ASP A 1 254 ? -16.984 22.109 -2.779 1 97.31 254 ASP A CA 1
ATOM 2070 C C . ASP A 1 254 ? -17.719 23.297 -2.162 1 97.31 254 ASP A C 1
ATOM 2072 O O . ASP A 1 254 ? -18.938 23.422 -2.287 1 97.31 254 ASP A O 1
ATOM 2076 N N . VAL A 1 255 ? -17.031 24.219 -1.628 1 97.19 255 VAL A N 1
ATOM 2077 C CA . VAL A 1 255 ? -17.641 25.328 -0.899 1 97.19 255 VAL A CA 1
ATOM 2078 C C . VAL A 1 255 ? -18.328 26.281 -1.879 1 97.19 255 VAL A C 1
ATOM 2080 O O . VAL A 1 255 ? -19.219 27.047 -1.491 1 97.19 255 VAL A O 1
ATOM 2083 N N . TRP A 1 256 ? -17.984 26.203 -3.094 1 95.62 256 TRP A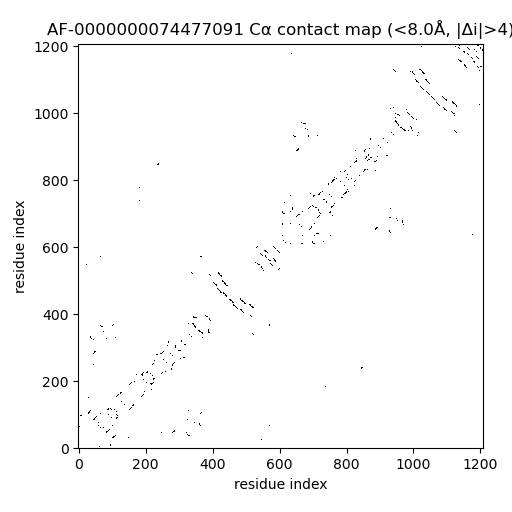 N 1
ATOM 2084 C CA . TRP A 1 256 ? -18.641 27.031 -4.105 1 95.62 256 TRP A CA 1
ATOM 2085 C C . TRP A 1 256 ? -19.922 26.375 -4.59 1 95.62 256 TRP A C 1
ATOM 2087 O O . TRP A 1 256 ? -20.703 26.984 -5.32 1 95.62 256 TRP A O 1
ATOM 2097 N N . GLY A 1 257 ? -20.094 25.125 -4.191 1 94.44 257 GLY A N 1
ATOM 2098 C CA . GLY A 1 257 ? -21.312 24.406 -4.512 1 94.44 257 GLY A CA 1
ATOM 2099 C C . GLY A 1 257 ? -21.375 23.953 -5.953 1 94.44 257 GLY A C 1
ATOM 2100 O O . GLY A 1 257 ? -22.453 23.688 -6.484 1 94.44 257 GLY A O 1
ATOM 2101 N N . ARG A 1 258 ? -20.344 23.844 -6.66 1 88.62 258 ARG A N 1
ATOM 2102 C CA . ARG A 1 258 ? -20.344 23.484 -8.078 1 88.62 258 ARG A CA 1
ATOM 2103 C C . ARG A 1 258 ? -20.688 22.016 -8.281 1 88.62 258 ARG A C 1
ATOM 2105 O O . ARG A 1 258 ? -19.969 21.141 -7.82 1 88.62 258 ARG A O 1
ATOM 2112 N N . GLY A 1 259 ? -21.734 21.734 -8.883 1 85 259 GLY A N 1
ATOM 2113 C CA . GLY A 1 259 ? -22.156 20.391 -9.234 1 85 259 GLY A CA 1
ATOM 2114 C C . GLY A 1 259 ? -22.625 19.594 -8.031 1 85 259 GLY A C 1
ATOM 2115 O O . GLY A 1 259 ? -22.844 18.375 -8.133 1 85 259 GLY A O 1
ATOM 2116 N N . SER A 1 260 ? -22.812 20.297 -6.934 1 86.5 260 SER A N 1
ATOM 2117 C CA . SER A 1 260 ? -23.172 19.578 -5.707 1 86.5 260 SER A CA 1
ATOM 2118 C C . SER A 1 260 ? -24.594 19.047 -5.777 1 86.5 260 SER A C 1
ATOM 2120 O O . SER A 1 260 ? -25.5 19.734 -6.238 1 86.5 260 SER A O 1
ATOM 2122 N N . CYS A 1 261 ? -24.703 17.812 -5.406 1 87.44 261 CYS A N 1
ATOM 2123 C CA . CYS A 1 261 ? -26.031 17.188 -5.32 1 87.44 261 CYS A CA 1
ATOM 2124 C C . CYS A 1 261 ? -26.641 17.391 -3.943 1 87.44 261 CYS A C 1
ATOM 2126 O O . CYS A 1 261 ? -27.859 17.359 -3.793 1 87.44 261 CYS A O 1
ATOM 2128 N N . ILE A 1 262 ? -25.812 17.562 -2.961 1 90.56 262 ILE A N 1
ATOM 2129 C CA . ILE A 1 262 ? -26.234 17.797 -1.583 1 90.56 262 ILE A CA 1
ATOM 2130 C C . ILE A 1 262 ? -25.641 19.109 -1.073 1 90.56 262 ILE A C 1
ATOM 2132 O O . ILE A 1 262 ? -24.438 19.328 -1.146 1 90.56 262 ILE A O 1
ATOM 2136 N N . GLY A 1 263 ? -26.547 19.953 -0.526 1 88.38 263 GLY A N 1
ATOM 2137 C CA . GLY A 1 263 ? -26.109 21.266 -0.052 1 88.38 263 GLY A CA 1
ATOM 2138 C C . GLY A 1 263 ? -25.906 22.266 -1.171 1 88.38 263 GLY A C 1
ATOM 2139 O O . GLY A 1 263 ? -25.797 21.891 -2.34 1 88.38 263 GLY A O 1
ATOM 2140 N N . LYS A 1 264 ? -25.797 23.547 -0.819 1 91 264 LYS A N 1
ATOM 2141 C CA . LYS A 1 264 ? -25.703 24.625 -1.807 1 91 264 LYS A CA 1
ATOM 2142 C C . LYS A 1 264 ? -24.328 25.281 -1.769 1 91 264 LYS A C 1
ATOM 2144 O O . LYS A 1 264 ? -24.047 26.203 -2.539 1 91 264 LYS A O 1
ATOM 2149 N N . GLY A 1 265 ? -23.484 24.875 -0.966 1 91.38 265 GLY A N 1
ATOM 2150 C CA . GLY A 1 265 ? -22.188 25.516 -0.805 1 91.38 265 GLY A CA 1
ATOM 2151 C C . GLY A 1 265 ? -22.203 26.672 0.169 1 91.38 265 GLY A C 1
ATOM 2152 O O . GLY A 1 265 ? -23.234 26.969 0.77 1 91.38 265 GLY A O 1
ATOM 2153 N N . GLY A 1 266 ? -21 27.219 0.389 1 92.75 266 GLY A N 1
ATOM 2154 C CA . GLY A 1 266 ? -20.891 28.375 1.272 1 92.75 266 GLY A CA 1
ATOM 2155 C C . GLY A 1 266 ? -21.312 28.062 2.699 1 92.75 266 GLY A C 1
ATOM 2156 O O . GLY A 1 266 ? -20.844 27.094 3.299 1 92.75 266 GLY A O 1
ATOM 2157 N N . LEU A 1 267 ? -22.25 28.859 3.191 1 91.62 267 LEU A N 1
ATOM 2158 C CA . LEU A 1 267 ? -22.656 28.766 4.586 1 91.62 267 LEU A CA 1
ATOM 2159 C C . LEU A 1 267 ? -23.625 27.609 4.789 1 91.62 267 LEU A C 1
ATOM 2161 O O . LEU A 1 267 ? -23.984 27.281 5.922 1 91.62 267 LEU A O 1
ATOM 2165 N N . ASP A 1 268 ? -23.984 26.938 3.701 1 91.94 268 ASP A N 1
ATOM 2166 C CA . ASP A 1 268 ? -24.844 25.766 3.791 1 91.94 268 ASP A CA 1
ATOM 2167 C C . ASP A 1 268 ? -24.016 24.484 3.969 1 91.94 268 ASP A C 1
ATOM 2169 O O . ASP A 1 268 ? -24.516 23.375 3.711 1 91.94 268 ASP A O 1
ATOM 2173 N N . ILE A 1 269 ? -22.797 24.562 4.355 1 93.38 269 ILE A N 1
ATOM 2174 C CA . ILE A 1 269 ? -21.859 23.438 4.496 1 93.38 269 ILE A CA 1
ATOM 2175 C C . ILE A 1 269 ? -22.438 22.422 5.48 1 93.38 269 ILE A C 1
ATOM 2177 O O . ILE A 1 269 ? -22.172 21.219 5.367 1 93.38 269 ILE A O 1
ATOM 2181 N N . GLY A 1 270 ? -23.25 22.844 6.457 1 92.44 270 GLY A N 1
ATOM 2182 C CA . GLY A 1 270 ? -23.828 21.984 7.473 1 92.44 270 GLY A CA 1
ATOM 2183 C C . GLY A 1 270 ? -24.672 20.859 6.895 1 92.44 270 GLY A C 1
ATOM 2184 O O . GLY A 1 270 ? -24.703 19.75 7.434 1 92.44 270 GLY A O 1
ATOM 2185 N N . THR A 1 271 ? -25.375 21.109 5.816 1 93.31 271 THR A N 1
ATOM 2186 C CA . THR A 1 271 ? -26.219 20.109 5.172 1 93.31 271 THR A CA 1
ATOM 2187 C C . THR A 1 271 ? -25.391 18.906 4.727 1 93.31 271 THR A C 1
ATOM 2189 O O . THR A 1 271 ? -25.766 17.766 4.965 1 93.31 271 THR A O 1
ATOM 2192 N N . SER A 1 272 ? -24.266 19.203 4.062 1 95.06 272 SER A N 1
ATOM 2193 C CA . SER A 1 272 ? -23.359 18.141 3.623 1 95.06 272 SER A CA 1
ATOM 2194 C C . SER A 1 272 ? -22.75 17.406 4.809 1 95.06 272 SER A C 1
ATOM 2196 O O . SER A 1 272 ? -22.688 16.188 4.832 1 95.06 272 SER A O 1
ATOM 2198 N N . LEU A 1 273 ? -22.344 18.141 5.828 1 95.44 273 LEU A N 1
ATOM 2199 C CA . LEU A 1 273 ? -21.625 17.562 6.961 1 95.44 273 LEU A CA 1
ATOM 2200 C C . LEU A 1 273 ? -22.547 16.688 7.797 1 95.44 273 LEU A C 1
ATOM 2202 O O . LEU A 1 273 ? -22.109 15.688 8.375 1 95.44 273 LEU A O 1
ATOM 2206 N N . GLU A 1 274 ? -23.797 17.047 7.867 1 94.06 274 GLU A N 1
ATOM 2207 C CA . GLU A 1 274 ? -24.766 16.219 8.594 1 94.06 274 GLU A CA 1
ATOM 2208 C C . GLU A 1 274 ? -24.875 14.836 7.984 1 94.06 274 GLU A C 1
ATOM 2210 O O . GLU A 1 274 ? -24.859 13.828 8.703 1 94.06 274 GLU A O 1
ATOM 2215 N N . LEU A 1 275 ? -25.016 14.828 6.699 1 94.56 275 LEU A N 1
ATOM 2216 C CA . LEU A 1 275 ? -25.109 13.539 6.023 1 94.56 275 LEU A CA 1
ATOM 2217 C C . LEU A 1 275 ? -23.828 12.742 6.18 1 94.56 275 LEU A C 1
ATOM 2219 O O . LEU A 1 275 ? -23.859 11.523 6.34 1 94.56 275 LEU A O 1
ATOM 2223 N N . LEU A 1 276 ? -22.656 13.367 6.047 1 96.19 276 LEU A N 1
ATOM 2224 C CA . LEU A 1 276 ? -21.375 12.688 6.223 1 96.19 276 LEU A CA 1
ATOM 2225 C C . LEU A 1 276 ? -21.266 12.109 7.629 1 96.19 276 LEU A C 1
ATOM 2227 O O . LEU A 1 276 ? -20.703 11.023 7.812 1 96.19 276 LEU A O 1
ATOM 2231 N N . ARG A 1 277 ? -21.734 12.875 8.594 1 93.88 277 ARG A N 1
ATOM 2232 C CA . ARG A 1 277 ? -21.734 12.391 9.969 1 93.88 277 ARG A CA 1
ATOM 2233 C C . ARG A 1 277 ? -22.547 11.102 10.102 1 93.88 277 ARG A C 1
ATOM 2235 O O . ARG A 1 277 ? -22.094 10.148 10.734 1 93.88 277 ARG A O 1
ATOM 2242 N N . VAL A 1 278 ? -23.719 11.062 9.484 1 94.25 278 VAL A N 1
ATOM 2243 C CA . VAL A 1 278 ? -24.609 9.914 9.547 1 94.25 278 VAL A CA 1
ATOM 2244 C C . VAL A 1 278 ? -23.891 8.68 8.992 1 94.25 278 VAL A C 1
ATOM 2246 O O . VAL A 1 278 ? -24.047 7.574 9.516 1 94.25 278 VAL A O 1
ATOM 2249 N N . TYR A 1 279 ? -23.047 8.852 7.988 1 95.19 279 TYR A N 1
ATOM 2250 C CA . TYR A 1 279 ? -22.406 7.723 7.328 1 95.19 279 TYR A CA 1
ATOM 2251 C C . TYR A 1 279 ? -20.938 7.602 7.758 1 95.19 279 TYR A C 1
ATOM 2253 O O . TYR A 1 279 ? -20.156 6.934 7.094 1 95.19 279 TYR A O 1
ATOM 2261 N N . SER A 1 280 ? -20.547 8.312 8.812 1 93.25 280 SER A N 1
ATOM 2262 C CA . SER A 1 280 ? -19.234 8.219 9.438 1 93.25 280 SER A CA 1
ATOM 2263 C C . SER A 1 280 ? -18.109 8.477 8.43 1 93.25 280 SER A C 1
ATOM 2265 O O . SER A 1 280 ? -17.125 7.75 8.391 1 93.25 280 SER A O 1
ATOM 2267 N N . SER A 1 281 ? -18.328 9.453 7.617 1 96.19 281 SER A N 1
ATOM 2268 C CA . SER A 1 281 ? -17.344 9.789 6.594 1 96.19 281 SER A CA 1
ATOM 2269 C C . SER A 1 281 ? -16.531 11.016 6.984 1 96.19 281 SER A C 1
ATOM 2271 O O . SER A 1 281 ? -17.062 11.945 7.598 1 96.19 281 SER A O 1
ATOM 2273 N N . ASN A 1 282 ? -15.227 10.961 6.738 1 98.25 282 ASN A N 1
ATOM 2274 C CA . ASN A 1 282 ? -14.406 12.164 6.828 1 98.25 282 ASN A CA 1
ATOM 2275 C C . ASN A 1 282 ? -14.703 13.125 5.684 1 98.25 282 ASN A C 1
ATOM 2277 O O . ASN A 1 282 ? -15.414 12.781 4.738 1 98.25 282 ASN A O 1
ATOM 2281 N N . VAL A 1 283 ? -14.18 14.352 5.773 1 98.5 283 VAL A N 1
ATOM 2282 C CA . VAL A 1 283 ? -14.578 15.352 4.789 1 98.5 283 VAL A CA 1
ATOM 2283 C C . VAL A 1 283 ? -13.336 16.031 4.211 1 98.5 283 VAL A C 1
ATOM 2285 O O . VAL A 1 283 ? -12.367 16.281 4.926 1 98.5 283 VAL A O 1
ATOM 2288 N N . GLY A 1 284 ? -13.305 16.172 2.93 1 98.62 284 GLY A N 1
ATOM 2289 C CA . GLY A 1 284 ? -12.406 17.094 2.236 1 98.62 284 GLY A CA 1
ATOM 2290 C C . GLY A 1 284 ? -13.086 18.375 1.79 1 98.62 284 GLY A C 1
ATOM 2291 O O . GLY A 1 284 ? -13.898 18.359 0.863 1 98.62 284 GLY A O 1
ATOM 2292 N N . ILE A 1 285 ? -12.812 19.469 2.445 1 98.44 285 ILE A N 1
ATOM 2293 C CA . ILE A 1 285 ? -13.406 20.766 2.125 1 98.44 285 ILE A CA 1
ATOM 2294 C C . ILE A 1 285 ? -12.602 21.453 1.024 1 98.44 285 ILE A C 1
ATOM 2296 O O . ILE A 1 285 ? -11.453 21.828 1.237 1 98.44 285 ILE A O 1
ATOM 2300 N N . PHE A 1 286 ? -13.242 21.641 -0.09 1 97.75 286 PHE A N 1
ATOM 2301 C CA . PHE A 1 286 ? -12.578 22.188 -1.27 1 97.75 286 PHE A CA 1
ATOM 2302 C C . PHE A 1 286 ? -12.883 23.672 -1.424 1 97.75 286 PHE A C 1
ATOM 2304 O O . PHE A 1 286 ? -14.047 24.078 -1.465 1 97.75 286 PHE A O 1
ATOM 2311 N N . ALA A 1 287 ? -11.836 24.5 -1.484 1 97.19 287 ALA A N 1
ATOM 2312 C CA . ALA A 1 287 ? -11.875 25.922 -1.822 1 97.19 287 ALA A CA 1
ATOM 2313 C C . ALA A 1 287 ? -12.641 26.719 -0.766 1 97.19 287 ALA A C 1
ATOM 2315 O O . ALA A 1 287 ? -13.555 27.469 -1.093 1 97.19 287 ALA A O 1
ATOM 2316 N N . PRO A 1 288 ? -12.273 26.594 0.463 1 96.88 288 PRO A N 1
ATOM 2317 C CA . PRO A 1 288 ? -12.984 27.328 1.51 1 96.88 288 PRO A CA 1
ATOM 2318 C C . PRO A 1 288 ? -12.672 28.828 1.485 1 96.88 288 PRO A C 1
ATOM 2320 O O . PRO A 1 288 ? -13.328 29.609 2.18 1 96.88 288 PRO A O 1
ATOM 2323 N N . ALA A 1 289 ? -11.664 29.219 0.685 1 96.62 289 ALA A N 1
ATOM 2324 C CA . ALA A 1 289 ? -11.367 30.641 0.573 1 96.62 289 ALA A CA 1
ATOM 2325 C C . ALA A 1 289 ? -12.539 31.406 -0.027 1 96.62 289 ALA A C 1
ATOM 2327 O O . ALA A 1 289 ? -12.484 32.625 -0.177 1 96.62 289 ALA A O 1
ATOM 2328 N N . TRP A 1 290 ? -13.578 30.719 -0.366 1 96.19 290 TRP A N 1
ATOM 2329 C CA . TRP A 1 290 ? -14.852 31.312 -0.752 1 96.19 290 TRP A CA 1
ATOM 2330 C C . TRP A 1 290 ? -15.227 32.438 0.199 1 96.19 290 TRP A C 1
ATOM 2332 O O . TRP A 1 290 ? -15.711 33.5 -0.234 1 96.19 290 TRP A O 1
ATOM 2342 N N . THR A 1 291 ? -14.977 32.312 1.478 1 95.62 291 THR A N 1
ATOM 2343 C CA . THR A 1 291 ? -15.32 33.312 2.482 1 95.62 291 THR A CA 1
ATOM 2344 C C . THR A 1 291 ? -14.539 34.594 2.246 1 95.62 291 THR A C 1
ATOM 2346 O O . THR A 1 291 ? -15.031 35.688 2.559 1 95.62 291 THR A O 1
ATOM 2349 N N . TYR A 1 292 ? -13.375 34.469 1.742 1 95.06 292 TYR A N 1
ATOM 2350 C CA . TYR A 1 292 ? -12.5 35.625 1.473 1 95.06 292 TYR A CA 1
ATOM 2351 C C . TYR A 1 292 ? -12.789 36.219 0.104 1 95.06 292 TYR A C 1
ATOM 2353 O O . TYR A 1 292 ? -12.812 37.438 -0.048 1 95.06 292 TYR A O 1
ATOM 2361 N N . GLU A 1 293 ? -12.992 35.406 -0.842 1 93.44 293 GLU A N 1
ATOM 2362 C CA . GLU A 1 293 ? -13.172 35.844 -2.221 1 93.44 293 GLU A CA 1
ATOM 2363 C C . GLU A 1 293 ? -14.531 36.531 -2.41 1 93.44 293 GLU A C 1
ATOM 2365 O O . GLU A 1 293 ? -14.641 37.531 -3.107 1 93.44 293 GLU A O 1
ATOM 2370 N N . LYS A 1 294 ? -15.523 36 -1.892 1 88.44 294 LYS A N 1
ATOM 2371 C CA . LYS A 1 294 ? -16.891 36.5 -2.105 1 88.44 294 LYS A CA 1
ATOM 2372 C C . LYS A 1 294 ? -17.266 37.531 -1.061 1 88.44 294 LYS A C 1
ATOM 2374 O O . LYS A 1 294 ? -18.141 38.375 -1.298 1 88.44 294 LYS A O 1
ATOM 2379 N N . ASN A 1 295 ? -16.609 37.469 0.098 1 85.56 295 ASN A N 1
ATOM 2380 C CA . ASN A 1 295 ? -16.969 38.344 1.198 1 85.56 295 ASN A CA 1
ATOM 2381 C C . ASN A 1 295 ? -15.742 39.062 1.761 1 85.56 295 ASN A C 1
ATOM 2383 O O . ASN A 1 295 ? -15.5 39.031 2.969 1 85.56 295 ASN A O 1
ATOM 2387 N N . PHE A 1 296 ? -15.094 39.719 0.964 1 83.44 296 PHE A N 1
ATOM 2388 C CA . PHE A 1 296 ? -13.797 40.281 1.341 1 83.44 296 PHE A CA 1
ATOM 2389 C C . PHE A 1 296 ? -13.953 41.25 2.498 1 83.44 296 PHE A C 1
ATOM 2391 O O . PHE A 1 296 ? -13.195 41.188 3.471 1 83.44 296 PHE A O 1
ATOM 2398 N N . ASP A 1 297 ? -14.938 42.156 2.484 1 87.06 297 ASP A N 1
ATOM 2399 C CA . ASP A 1 297 ? -15.109 43.188 3.484 1 87.06 297 ASP A CA 1
ATOM 2400 C C . ASP A 1 297 ? -15.438 42.594 4.852 1 87.06 297 ASP A C 1
ATOM 2402 O O . ASP A 1 297 ? -15.062 43.156 5.883 1 87.06 297 ASP A O 1
ATOM 2406 N N . ASP A 1 298 ? -16.078 41.5 4.766 1 90 298 ASP A N 1
ATOM 2407 C CA . ASP A 1 298 ? -16.484 40.844 6.004 1 90 298 ASP A CA 1
ATOM 2408 C C . ASP A 1 298 ? -15.906 39.438 6.094 1 90 298 ASP A C 1
ATOM 2410 O O . ASP A 1 298 ? -16.562 38.531 6.598 1 90 298 ASP A O 1
ATOM 2414 N N . TYR A 1 299 ? -14.734 39.312 5.535 1 91.81 299 TYR A N 1
ATOM 2415 C CA . TYR A 1 299 ? -14.117 38 5.387 1 91.81 299 TYR A CA 1
ATOM 2416 C C . TYR A 1 299 ? -14.016 37.281 6.734 1 91.81 299 TYR A C 1
ATOM 2418 O O . TYR A 1 299 ? -14.367 36.094 6.852 1 91.81 299 TYR A O 1
ATOM 2426 N N . GLU A 1 300 ? -13.523 37.875 7.781 1 88.75 300 GLU A N 1
ATOM 2427 C CA . GLU A 1 300 ? -13.242 37.25 9.062 1 88.75 300 GLU A CA 1
ATOM 2428 C C . GLU A 1 300 ? -14.523 36.75 9.719 1 88.75 300 GLU A C 1
ATOM 2430 O O . GLU A 1 300 ? -14.562 35.656 10.273 1 88.75 300 GLU A O 1
ATOM 2435 N N . GLU A 1 301 ? -15.555 37.594 9.641 1 88.25 301 GLU A N 1
ATOM 2436 C CA . GLU A 1 301 ? -16.828 37.219 10.219 1 88.25 301 GLU A CA 1
ATOM 2437 C C . GLU A 1 301 ? -17.484 36.094 9.414 1 88.25 301 GLU A C 1
ATOM 2439 O O . GLU A 1 301 ? -18.109 35.188 9.984 1 88.25 301 GLU A O 1
ATOM 2444 N N . CYS A 1 302 ? -17.406 36.219 8.156 1 92 302 CYS A N 1
ATOM 2445 C CA . CYS A 1 302 ? -17.953 35.156 7.297 1 92 302 CYS A CA 1
ATOM 2446 C C . CYS A 1 302 ? -17.234 33.844 7.531 1 92 302 CYS A C 1
ATOM 2448 O O . CYS A 1 302 ? -17.875 32.781 7.602 1 92 302 CYS A O 1
ATOM 2450 N N . ASP A 1 303 ? -15.938 33.969 7.625 1 93.44 303 ASP A N 1
ATOM 2451 C CA . ASP A 1 303 ? -15.125 32.781 7.871 1 93.44 303 ASP A CA 1
ATOM 2452 C C . ASP A 1 303 ? -15.461 32.156 9.227 1 93.44 303 ASP A C 1
ATOM 2454 O O . ASP A 1 303 ? -15.5 30.922 9.359 1 93.44 303 ASP A O 1
ATOM 2458 N N . LYS A 1 304 ? -15.688 32.938 10.188 1 90.31 304 LYS A N 1
ATOM 2459 C CA . LYS A 1 304 ? -16.125 32.469 11.5 1 90.31 304 LYS A CA 1
ATOM 2460 C C . LYS A 1 304 ? -17.453 31.75 11.422 1 90.31 304 LYS A C 1
ATOM 2462 O O . LYS A 1 304 ? -17.641 30.719 12.055 1 90.31 304 LYS A O 1
ATOM 2467 N N . GLN A 1 305 ? -18.344 32.312 10.75 1 89.56 305 GLN A N 1
ATOM 2468 C CA . GLN A 1 305 ? -19.656 31.703 10.578 1 89.56 305 GLN A CA 1
ATOM 2469 C C . GLN A 1 305 ? -19.531 30.344 9.883 1 89.56 305 GLN A C 1
ATOM 2471 O O . GLN A 1 305 ? -20.234 29.391 10.227 1 89.56 305 GLN A O 1
ATOM 2476 N N . PHE A 1 306 ? -18.703 30.281 8.914 1 93.44 306 PHE A N 1
ATOM 2477 C CA . PHE A 1 306 ? -18.484 29.047 8.156 1 93.44 306 PHE A CA 1
ATOM 2478 C C . PHE A 1 306 ? -17.906 27.953 9.047 1 93.44 306 PHE A C 1
ATOM 2480 O O . PHE A 1 306 ? -18.438 26.844 9.086 1 93.44 306 PHE A O 1
ATOM 2487 N N . TRP A 1 307 ? -16.938 28.188 9.836 1 94.19 307 TRP A N 1
ATOM 2488 C CA . TRP A 1 307 ? -16.188 27.188 10.594 1 94.19 307 TRP A CA 1
ATOM 2489 C C . TRP A 1 307 ? -16.859 26.938 11.945 1 94.19 307 TRP A C 1
ATOM 2491 O O . TRP A 1 307 ? -16.969 25.781 12.375 1 94.19 307 TRP A O 1
ATOM 2501 N N . VAL A 1 308 ? -17.266 27.922 12.656 1 89.19 308 VAL A N 1
ATOM 2502 C CA . VAL A 1 308 ? -17.75 27.781 14.031 1 89.19 308 VAL A CA 1
ATOM 2503 C C . VAL A 1 308 ? -19.266 27.812 14.062 1 89.19 308 VAL A C 1
ATOM 2505 O O . VAL A 1 308 ? -19.891 27.078 14.82 1 89.19 308 VAL A O 1
ATOM 2508 N N . GLY A 1 309 ? -19.859 28.625 13.148 1 84.75 309 GLY A N 1
ATOM 2509 C CA . GLY A 1 309 ? -21.297 28.734 13.109 1 84.75 309 GLY A CA 1
ATOM 2510 C C . GLY A 1 309 ? -21.859 29.625 14.211 1 84.75 309 GLY A C 1
ATOM 2511 O O . GLY A 1 309 ? -21.125 30.359 14.867 1 84.75 309 GLY A O 1
ATOM 2512 N N . ASP A 1 310 ? -23.234 29.641 14.148 1 73.56 310 ASP A N 1
ATOM 2513 C CA . ASP A 1 310 ? -24.016 30.312 15.172 1 73.56 310 ASP A CA 1
ATOM 2514 C C . ASP A 1 310 ? -24.359 29.359 16.312 1 73.56 310 ASP A C 1
ATOM 2516 O O . ASP A 1 310 ? -25.016 28.344 16.094 1 73.56 310 ASP A O 1
ATOM 2520 N N . PRO A 1 311 ? -23.75 29.656 17.406 1 62.28 311 PRO A N 1
ATOM 2521 C CA . PRO A 1 311 ? -23.984 28.734 18.531 1 62.28 311 PRO A CA 1
ATOM 2522 C C . PRO A 1 311 ? -25.469 28.453 18.766 1 62.28 311 PRO A C 1
ATOM 2524 O O . PRO A 1 311 ? -25.812 27.438 19.375 1 62.28 311 PRO A O 1
ATOM 2527 N N . THR A 1 312 ? -26.234 29.422 18.359 1 63.12 312 THR A N 1
ATOM 2528 C CA . THR A 1 312 ? -27.672 29.219 18.562 1 63.12 312 THR A CA 1
ATOM 2529 C C . THR A 1 312 ? -28.25 28.297 17.5 1 63.12 312 THR A C 1
ATOM 2531 O O . THR A 1 312 ? -29.391 27.859 17.609 1 63.12 312 THR A O 1
ATOM 2534 N N . LYS A 1 313 ? -27.5 28.094 16.438 1 64.81 313 LYS A N 1
ATOM 2535 C CA . LYS A 1 313 ? -27.922 27.203 15.367 1 64.81 313 LYS A CA 1
ATOM 2536 C C . LYS A 1 313 ? -27.234 25.844 15.484 1 64.81 313 LYS A C 1
ATOM 2538 O O . LYS A 1 313 ? -26.031 25.781 15.773 1 64.81 313 LYS A O 1
ATOM 2543 N N . ASP A 1 314 ? -28.078 24.859 15.688 1 65.06 314 ASP A N 1
ATOM 2544 C CA . ASP A 1 314 ? -27.547 23.516 15.82 1 65.06 314 ASP A CA 1
ATOM 2545 C C . ASP A 1 314 ? -27.734 22.719 14.539 1 65.06 314 ASP A C 1
ATOM 2547 O O . ASP A 1 314 ? -27.812 23.281 13.445 1 65.06 314 ASP A O 1
ATOM 2551 N N . TYR A 1 315 ? -27.766 21.453 14.617 1 68.38 315 TYR A N 1
ATOM 2552 C CA . TYR A 1 315 ? -28.016 20.516 13.531 1 68.38 315 TYR A CA 1
ATOM 2553 C C . TYR A 1 315 ? -29.344 20.797 12.844 1 68.38 315 TYR A C 1
ATOM 2555 O O . TYR A 1 315 ? -30.344 21.094 13.516 1 68.38 315 TYR A O 1
ATOM 2563 N N . PRO A 1 316 ? -29.312 21.016 11.422 1 68.62 316 PRO A N 1
ATOM 2564 C CA . PRO A 1 316 ? -28.234 20.734 10.477 1 68.62 316 PRO A CA 1
ATOM 2565 C C . PRO A 1 316 ? -27.594 22 9.914 1 68.62 316 PRO A C 1
ATOM 2567 O O . PRO A 1 316 ? -26.875 21.938 8.906 1 68.62 316 PRO A O 1
ATOM 2570 N N . ASN A 1 317 ? -27.859 23.094 10.531 1 75.94 317 ASN A N 1
ATOM 2571 C CA . ASN A 1 317 ? -27.469 24.359 9.914 1 75.94 317 ASN A CA 1
ATOM 2572 C C . ASN A 1 317 ? -26.266 24.969 10.633 1 75.94 317 ASN A C 1
ATOM 2574 O O . ASN A 1 317 ? -26.094 26.188 10.602 1 75.94 317 ASN A O 1
ATOM 2578 N N . GLY A 1 318 ? -25.516 24.156 11.227 1 84.88 318 GLY A N 1
ATOM 2579 C CA . GLY A 1 318 ? -24.359 24.688 11.938 1 84.88 318 GLY A CA 1
ATOM 2580 C C . GLY A 1 318 ? -23.125 24.812 11.062 1 84.88 318 GLY A C 1
ATOM 2581 O O . GLY A 1 318 ? -23.172 24.484 9.867 1 84.88 318 GLY A O 1
ATOM 2582 N N . GLY A 1 319 ? -22.031 25.438 11.594 1 90.94 319 GLY A N 1
ATOM 2583 C CA . GLY A 1 319 ? -20.734 25.5 10.93 1 90.94 319 GLY A CA 1
ATOM 2584 C C . GLY A 1 319 ? -19.938 24.219 11.055 1 90.94 319 GLY A C 1
ATOM 2585 O O . GLY A 1 319 ? -20.453 23.219 11.562 1 90.94 319 GLY A O 1
ATOM 2586 N N . VAL A 1 320 ? -18.812 24.141 10.594 1 94 320 VAL A N 1
ATOM 2587 C CA . VAL A 1 320 ? -17.953 22.953 10.547 1 94 320 VAL A CA 1
ATOM 2588 C C . VAL A 1 320 ? -17.766 22.391 11.953 1 94 320 VAL A C 1
ATOM 2590 O O . VAL A 1 320 ? -17.844 21.188 12.164 1 94 320 VAL A O 1
ATOM 2593 N N . SER A 1 321 ? -17.625 23.234 12.984 1 92.19 321 SER A N 1
ATOM 2594 C CA . SER A 1 321 ? -17.281 22.828 14.344 1 92.19 321 SER A CA 1
ATOM 2595 C C . SER A 1 321 ? -18.453 22.109 15.008 1 92.19 321 SER A C 1
ATOM 2597 O O . SER A 1 321 ? -18.281 21.453 16.031 1 92.19 321 SER A O 1
ATOM 2599 N N . THR A 1 322 ? -19.672 22.281 14.484 1 90.81 322 THR A N 1
ATOM 2600 C CA . THR A 1 322 ? -20.828 21.562 14.992 1 90.81 322 THR A CA 1
ATOM 2601 C C . THR A 1 322 ? -20.672 20.062 14.766 1 90.81 322 THR A C 1
ATOM 2603 O O . THR A 1 322 ? -21.172 19.25 15.555 1 90.81 322 THR A O 1
ATOM 2606 N N . TYR A 1 323 ? -19.938 19.734 13.75 1 92.81 323 TYR A N 1
ATOM 2607 C CA . TYR A 1 323 ? -19.875 18.344 13.312 1 92.81 323 TYR A CA 1
ATOM 2608 C C . TYR A 1 323 ? -18.484 17.766 13.562 1 92.81 323 TYR A C 1
ATOM 2610 O O . TYR A 1 323 ? -18.297 16.547 13.516 1 92.81 323 TYR A O 1
ATOM 2618 N N . ILE A 1 324 ? -17.531 18.625 13.805 1 94.25 324 ILE A N 1
ATOM 2619 C CA . ILE A 1 324 ? -16.141 18.234 13.93 1 94.25 324 ILE A CA 1
ATOM 2620 C C . ILE A 1 324 ? -15.617 18.641 15.312 1 94.25 324 ILE A C 1
ATOM 2622 O O . ILE A 1 324 ? -15.688 19.812 15.688 1 94.25 324 ILE A O 1
ATOM 2626 N N . SER A 1 325 ? -15.102 17.688 16.031 1 93.38 325 SER A N 1
ATOM 2627 C CA . SER A 1 325 ? -14.523 17.984 17.328 1 93.38 325 SER A CA 1
ATOM 2628 C C . SER A 1 325 ? -13.18 18.672 17.188 1 93.38 325 SER A C 1
ATOM 2630 O O . SER A 1 325 ? -12.391 18.344 16.312 1 93.38 325 SER A O 1
ATOM 2632 N N . GLU A 1 326 ? -12.906 19.594 18.094 1 93.88 326 GLU A N 1
ATOM 2633 C CA . GLU A 1 326 ? -11.656 20.359 18.094 1 93.88 326 GLU A CA 1
ATOM 2634 C C . GLU A 1 326 ? -10.477 19.469 18.484 1 93.88 326 GLU A C 1
ATOM 2636 O O . GLU A 1 326 ? -10.578 18.641 19.391 1 93.88 326 GLU A O 1
ATOM 2641 N N . ILE A 1 327 ? -9.414 19.641 17.766 1 96.62 327 ILE A N 1
ATOM 2642 C CA . ILE A 1 327 ? -8.141 18.984 18.062 1 96.62 327 ILE A CA 1
ATOM 2643 C C . ILE A 1 327 ? -7.379 19.812 19.109 1 96.62 327 ILE A C 1
ATOM 2645 O O . ILE A 1 327 ? -7.586 21.016 19.234 1 96.62 327 ILE A O 1
ATOM 2649 N N . SER A 1 328 ? -6.562 19.188 19.906 1 96.62 328 SER A N 1
ATOM 2650 C CA . SER A 1 328 ? -5.816 19.875 20.953 1 96.62 328 SER A CA 1
ATOM 2651 C C . SER A 1 328 ? -4.875 20.922 20.375 1 96.62 328 SER A C 1
ATOM 2653 O O . SER A 1 328 ? -4.633 20.953 19.172 1 96.62 328 SER A O 1
ATOM 2655 N N . ALA A 1 329 ? -4.387 21.828 21.25 1 96.69 329 ALA A N 1
ATOM 2656 C CA . ALA A 1 329 ? -3.414 22.844 20.859 1 96.69 329 ALA A CA 1
ATOM 2657 C C . ALA A 1 329 ? -2.105 22.203 20.406 1 96.69 329 ALA A C 1
ATOM 2659 O O . ALA A 1 329 ? -1.778 21.094 20.797 1 96.69 329 ALA A O 1
ATOM 2660 N N . PRO A 1 330 ? -1.413 22.891 19.5 1 97.19 330 PRO A N 1
ATOM 2661 C CA . PRO A 1 330 ? -0.124 22.359 19.047 1 97.19 330 PRO A CA 1
ATOM 2662 C C . PRO A 1 330 ? 0.951 22.422 20.125 1 97.19 330 PRO A C 1
ATOM 2664 O O . PRO A 1 330 ? 1.118 23.453 20.781 1 97.19 330 PRO A O 1
ATOM 2667 N N . ILE A 1 331 ? 1.635 21.312 20.297 1 95.81 331 ILE A N 1
ATOM 2668 C CA . ILE A 1 331 ? 2.682 21.219 21.312 1 95.81 331 ILE A CA 1
ATOM 2669 C C . ILE A 1 331 ? 4.023 20.938 20.641 1 95.81 331 ILE A C 1
ATOM 2671 O O . ILE A 1 331 ? 4.121 20.062 19.766 1 95.81 331 ILE A O 1
ATOM 2675 N N . PHE A 1 332 ? 5 21.75 21.016 1 91.88 332 PHE A N 1
ATOM 2676 C CA . PHE A 1 332 ? 6.359 21.547 20.531 1 91.88 332 PHE A CA 1
ATOM 2677 C C . PHE A 1 332 ? 7.164 20.703 21.5 1 91.88 332 PHE A C 1
ATOM 2679 O O . PHE A 1 332 ? 6.938 20.75 22.719 1 91.88 332 PHE A O 1
ATOM 2686 N N . SER A 1 333 ? 7.98 19.812 20.891 1 85 333 SER A N 1
ATOM 2687 C CA . SER A 1 333 ? 8.898 19.031 21.719 1 85 333 SER A CA 1
ATOM 2688 C C . SER A 1 333 ? 10.336 19.531 21.562 1 85 333 SER A C 1
ATOM 2690 O O . SER A 1 333 ? 10.836 19.656 20.453 1 85 333 SER A O 1
ATOM 2692 N N . TYR A 1 334 ? 10.914 19.953 22.625 1 78.94 334 TYR A N 1
ATOM 2693 C CA . TYR A 1 334 ? 12.305 20.422 22.672 1 78.94 334 TYR A CA 1
ATOM 2694 C C . TYR A 1 334 ? 13.094 19.641 23.719 1 78.94 334 TYR A C 1
ATOM 2696 O O . TYR A 1 334 ? 12.828 19.766 24.922 1 78.94 334 TYR A O 1
ATOM 2704 N N . ASN A 1 335 ? 14.156 18.984 23.391 1 77.5 335 ASN A N 1
ATOM 2705 C CA . ASN A 1 335 ? 15.039 18.281 24.328 1 77.5 335 ASN A CA 1
ATOM 2706 C C . ASN A 1 335 ? 14.242 17.516 25.375 1 77.5 335 ASN A C 1
ATOM 2708 O O . ASN A 1 335 ? 14.461 17.688 26.578 1 77.5 335 ASN A O 1
ATOM 2712 N N . ASN A 1 336 ? 13.148 16.812 25.062 1 77.31 336 ASN A N 1
ATOM 2713 C CA . ASN A 1 336 ? 12.328 15.953 25.906 1 77.31 336 ASN A CA 1
ATOM 2714 C C . ASN A 1 336 ? 11.352 16.766 26.75 1 77.31 336 ASN A C 1
ATOM 2716 O O . ASN A 1 336 ? 10.844 16.266 27.75 1 77.31 336 ASN A O 1
ATOM 2720 N N . ALA A 1 337 ? 11.281 18.047 26.406 1 87 337 ALA A N 1
ATOM 2721 C CA . ALA A 1 337 ? 10.281 18.891 27.078 1 87 337 ALA A CA 1
ATOM 2722 C C . ALA A 1 337 ? 9.18 19.297 26.094 1 87 337 ALA A C 1
ATOM 2724 O O . ALA A 1 337 ? 9.375 19.266 24.875 1 87 337 ALA A O 1
ATOM 2725 N N . ILE A 1 338 ? 8.062 19.656 26.719 1 89.25 338 ILE A N 1
ATOM 2726 C CA . ILE A 1 338 ? 6.949 20.094 25.891 1 89.25 338 ILE A CA 1
ATOM 2727 C C . ILE A 1 338 ? 6.785 21.609 26.016 1 89.25 338 ILE A C 1
ATOM 2729 O O . ILE A 1 338 ? 7.168 22.203 27.031 1 89.25 338 ILE A O 1
ATOM 2733 N N . GLY A 1 339 ? 6.281 22.219 25 1 93.19 339 GLY A N 1
ATOM 2734 C CA . GLY A 1 339 ? 6.004 23.641 25.047 1 93.19 339 GLY A CA 1
ATOM 2735 C C . GLY A 1 339 ? 4.816 24.047 24.188 1 93.19 339 GLY A C 1
ATOM 2736 O O . GLY A 1 339 ? 4.613 23.5 23.094 1 93.19 339 GLY A O 1
ATOM 2737 N N . PHE A 1 340 ? 3.971 24.844 24.75 1 96.38 340 PHE A N 1
ATOM 2738 C CA . PHE A 1 340 ? 2.916 25.547 24.031 1 96.38 340 PHE A CA 1
ATOM 2739 C C . PHE A 1 340 ? 3.174 27.047 24.016 1 96.38 340 PHE A C 1
ATOM 2741 O O . PHE A 1 340 ? 3.549 27.625 25.031 1 96.38 340 PHE A O 1
ATOM 2748 N N . PHE A 1 341 ? 3.004 27.625 22.844 1 96.69 341 PHE A N 1
ATOM 2749 C CA . PHE A 1 341 ? 3.326 29.047 22.672 1 96.69 341 PHE A CA 1
ATOM 2750 C C . PHE A 1 341 ? 2.35 29.703 21.719 1 96.69 341 PHE A C 1
ATOM 2752 O O . PHE A 1 341 ? 2.045 29.156 20.656 1 96.69 341 PHE A O 1
ATOM 2759 N N . THR A 1 342 ? 1.842 30.906 22.109 1 98 342 THR A N 1
ATOM 2760 C CA . THR A 1 342 ? 1.046 31.719 21.188 1 98 342 THR A CA 1
ATOM 2761 C C . THR A 1 342 ? 1.196 33.219 21.5 1 98 342 THR A C 1
ATOM 2763 O O . THR A 1 342 ? 1.355 33.594 22.672 1 98 342 THR A O 1
ATOM 2766 N N . VAL A 1 343 ? 1.262 34 20.469 1 98 343 VAL A N 1
ATOM 2767 C CA . VAL A 1 343 ? 1.229 35.438 20.625 1 98 343 VAL A CA 1
ATOM 2768 C C . VAL A 1 343 ? -0.109 35.969 20.125 1 98 343 VAL A C 1
ATOM 2770 O O . VAL A 1 343 ? -0.243 37.188 19.859 1 98 343 VAL A O 1
ATOM 2773 N N . PHE A 1 344 ? -1.037 35 19.859 1 96.88 344 PHE A N 1
ATOM 2774 C CA . PHE A 1 344 ? -2.373 35.312 19.375 1 96.88 344 PHE A CA 1
ATOM 2775 C C . PHE A 1 344 ? -2.301 36.125 18.094 1 96.88 344 PHE A C 1
ATOM 2777 O O . PHE A 1 344 ? -3.074 37.094 17.906 1 96.88 344 PHE A O 1
ATOM 2784 N N . GLY A 1 345 ? -1.291 35.781 17.281 1 95.31 345 GLY A N 1
ATOM 2785 C CA . GLY A 1 345 ? -1.089 36.469 16 1 95.31 345 GLY A CA 1
ATOM 2786 C C . GLY A 1 345 ? -1.706 35.719 14.836 1 95.31 345 GLY A C 1
ATOM 2787 O O . GLY A 1 345 ? -1.684 34.469 14.805 1 95.31 345 GLY A O 1
ATOM 2788 N N . GLN A 1 346 ? -2.107 36.469 13.852 1 93.88 346 GLN A N 1
ATOM 2789 C CA . GLN A 1 346 ? -2.732 35.906 12.664 1 93.88 346 GLN A CA 1
ATOM 2790 C C . GLN A 1 346 ? -1.841 36.062 11.438 1 93.88 346 GLN A C 1
ATOM 2792 O O . GLN A 1 346 ? -2.297 35.875 10.305 1 93.88 346 GLN A O 1
ATOM 2797 N N . GLY A 1 347 ? -0.607 36.438 11.672 1 95.88 347 GLY A N 1
ATOM 2798 C CA . GLY A 1 347 ? 0.327 36.656 10.578 1 95.88 347 GLY A CA 1
ATOM 2799 C C . GLY A 1 347 ? 0.069 37.938 9.805 1 95.88 347 GLY A C 1
ATOM 2800 O O . GLY A 1 347 ? 0.41 38.031 8.625 1 95.88 347 GLY A O 1
ATOM 2801 N N . GLU A 1 348 ? -0.585 38.844 10.406 1 96.75 348 GLU A N 1
ATOM 2802 C CA . GLU A 1 348 ? -0.936 40.125 9.797 1 96.75 348 GLU A CA 1
ATOM 2803 C C . GLU A 1 348 ? -1.083 41.219 10.844 1 96.75 348 GLU A C 1
ATOM 2805 O O . GLU A 1 348 ? -1.197 40.938 12.039 1 96.75 348 GLU A O 1
ATOM 2810 N N . GLY A 1 349 ? -1.064 42.531 10.328 1 96.75 349 GLY A N 1
ATOM 2811 C CA . GLY A 1 349 ? -1.273 43.625 11.25 1 96.75 349 GLY A CA 1
ATOM 2812 C C . GLY A 1 349 ? -1.169 45 10.578 1 96.75 349 GLY A C 1
ATOM 2813 O O . GLY A 1 349 ? -0.678 45.094 9.453 1 96.75 349 GLY A O 1
ATOM 2814 N N . HIS A 1 350 ? -1.631 46 11.312 1 97.44 350 HIS A N 1
ATOM 2815 C CA . HIS A 1 350 ? -1.536 47.406 10.883 1 97.44 350 HIS A CA 1
ATOM 2816 C C . HIS A 1 350 ? -0.332 48.094 11.516 1 97.44 350 HIS A C 1
ATOM 2818 O O . HIS A 1 350 ? 0.003 49.219 11.148 1 97.44 350 HIS A O 1
ATOM 2824 N N . PHE A 1 351 ? 0.214 47.469 12.328 1 97.88 351 PHE A N 1
ATOM 2825 C CA . PHE A 1 351 ? 1.449 47.844 13.008 1 97.88 351 PHE A CA 1
ATOM 2826 C C . PHE A 1 351 ? 2.154 46.625 13.555 1 97.88 351 PHE A C 1
ATOM 2828 O O . PHE A 1 351 ? 1.632 45.5 13.461 1 97.88 351 PHE A O 1
ATOM 2835 N N . PHE A 1 352 ? 3.377 46.812 14.023 1 98.31 352 PHE A N 1
ATOM 2836 C CA . PHE A 1 352 ? 4.102 45.719 14.68 1 98.31 352 PHE A CA 1
ATOM 2837 C C . PHE A 1 352 ? 4.691 46.188 16 1 98.31 352 PHE A C 1
ATOM 2839 O O . PHE A 1 352 ? 5.438 47.156 16.047 1 98.31 352 PHE A O 1
ATOM 2846 N N . ASN A 1 353 ? 4.281 45.5 17.047 1 98.25 353 ASN A N 1
ATOM 2847 C CA . ASN A 1 353 ? 4.797 45.844 18.375 1 98.25 353 ASN A CA 1
ATOM 2848 C C . ASN A 1 353 ? 5.828 44.812 18.844 1 98.25 353 ASN A C 1
ATOM 2850 O O . ASN A 1 353 ? 5.766 43.656 18.469 1 98.25 353 ASN A O 1
ATOM 2854 N N . VAL A 1 354 ? 6.754 45.25 19.594 1 98.25 354 VAL A N 1
ATOM 2855 C CA . VAL A 1 354 ? 7.699 44.438 20.344 1 98.25 354 VAL A CA 1
ATOM 2856 C C . VAL A 1 354 ? 7.652 44.844 21.828 1 98.25 354 VAL A C 1
ATOM 2858 O O . VAL A 1 354 ? 8.031 45.938 22.188 1 98.25 354 VAL A O 1
ATOM 2861 N N . CYS A 1 355 ? 7.156 43.938 22.594 1 97.5 355 CYS A N 1
ATOM 2862 C CA . CYS A 1 355 ? 6.992 44.188 24.016 1 97.5 355 CYS A CA 1
ATOM 2863 C C . CYS A 1 355 ? 6.105 45.406 24.281 1 97.5 355 CYS A C 1
ATOM 2865 O O . CYS A 1 355 ? 6.441 46.25 25.094 1 97.5 355 CYS A O 1
ATOM 2867 N N . GLY A 1 356 ? 5.133 45.5 23.484 1 96.69 356 GLY A N 1
ATOM 2868 C CA . GLY A 1 356 ? 4.145 46.531 23.688 1 96.69 356 GLY A CA 1
ATOM 2869 C C . GLY A 1 356 ? 4.516 47.844 23.016 1 96.69 356 GLY A C 1
ATOM 2870 O O . GLY A 1 356 ? 3.721 48.781 23 1 96.69 356 GLY A O 1
ATOM 2871 N N . GLU A 1 357 ? 5.668 47.969 22.453 1 96.88 357 GLU A N 1
ATOM 2872 C CA . GLU A 1 357 ? 6.125 49.188 21.797 1 96.88 357 GLU A CA 1
ATOM 2873 C C . GLU A 1 357 ? 6.07 49.062 20.281 1 96.88 357 GLU A C 1
ATOM 2875 O O . GLU A 1 357 ? 6.547 48.062 19.719 1 96.88 357 GLU A O 1
ATOM 2880 N N . LYS A 1 358 ? 5.547 50.094 19.594 1 97.69 358 LYS A N 1
ATOM 2881 C CA . LYS A 1 358 ? 5.383 50.094 18.141 1 97.69 358 LYS A CA 1
ATOM 2882 C C . LYS A 1 358 ? 6.719 50.312 17.422 1 97.69 358 LYS A C 1
ATOM 2884 O O . LYS A 1 358 ? 7.383 51.312 17.641 1 97.69 358 LYS A O 1
ATOM 2889 N N . VAL A 1 359 ? 7.098 49.375 16.641 1 97.56 359 VAL A N 1
ATOM 2890 C CA . VAL A 1 359 ? 8.359 49.5 15.914 1 97.56 359 VAL A CA 1
ATOM 2891 C C . VAL A 1 359 ? 8.078 49.656 14.422 1 97.56 359 VAL A C 1
ATOM 2893 O O . VAL A 1 359 ? 8.969 50.031 13.664 1 97.56 359 VAL A O 1
ATOM 2896 N N . TYR A 1 360 ? 6.965 49.375 14 1 97.44 360 TYR A N 1
ATOM 2897 C CA . TYR A 1 360 ? 6.531 49.469 12.617 1 97.44 360 TYR A CA 1
ATOM 2898 C C . TYR A 1 360 ? 5.113 50.031 12.531 1 97.44 360 TYR A C 1
ATOM 2900 O O . TYR A 1 360 ? 4.203 49.5 13.188 1 97.44 360 TYR A O 1
ATOM 2908 N N . ASN A 1 361 ? 4.809 51 11.75 1 96.25 361 ASN A N 1
ATOM 2909 C CA . ASN A 1 361 ? 3.529 51.719 11.766 1 96.25 361 ASN A CA 1
ATOM 2910 C C . ASN A 1 361 ? 2.803 51.594 10.43 1 96.25 361 ASN A C 1
ATOM 2912 O O . ASN A 1 361 ? 2.205 52.562 9.953 1 96.25 361 ASN A O 1
ATOM 2916 N N . THR A 1 362 ? 2.971 50.469 9.789 1 96.12 362 THR A N 1
ATOM 2917 C CA . THR A 1 362 ? 2.285 50.25 8.523 1 96.12 362 THR A CA 1
ATOM 2918 C C . THR A 1 362 ? 1.793 48.781 8.445 1 96.12 362 THR A C 1
ATOM 2920 O O . THR A 1 362 ? 2.123 47.969 9.305 1 96.12 362 THR A O 1
ATOM 2923 N N . HIS A 1 363 ? 0.996 48.5 7.398 1 97 363 HIS A N 1
ATOM 2924 C CA . HIS A 1 363 ? 0.413 47.188 7.223 1 97 363 HIS A CA 1
ATOM 2925 C C . HIS A 1 363 ? 1.48 46.156 6.867 1 97 363 HIS A C 1
ATOM 2927 O O . HIS A 1 363 ? 2.426 46.469 6.137 1 97 363 HIS A O 1
ATOM 2933 N N . TRP A 1 364 ? 1.337 45 7.395 1 97.25 364 TRP A N 1
ATOM 2934 C CA . TRP A 1 364 ? 2.242 43.906 7.074 1 97.25 364 TRP A CA 1
ATOM 2935 C C . TRP A 1 364 ? 1.501 42.562 7.066 1 97.25 364 TRP A C 1
ATOM 2937 O O . TRP A 1 364 ? 0.443 42.438 7.688 1 97.25 364 TRP A O 1
ATOM 2947 N N . VAL A 1 365 ? 2.029 41.562 6.266 1 96.94 365 VAL A N 1
ATOM 2948 C CA . VAL A 1 365 ? 1.517 40.219 6.215 1 96.94 365 VAL A CA 1
ATOM 2949 C C . VAL A 1 365 ? 2.682 39.219 6.16 1 96.94 365 VAL A C 1
ATOM 2951 O O . VAL A 1 365 ? 3.602 39.375 5.355 1 96.94 365 VAL A O 1
ATOM 2954 N N . ASN A 1 366 ? 2.711 38.281 7 1 96.62 366 ASN A N 1
ATOM 2955 C CA . ASN A 1 366 ? 3.6 37.125 6.988 1 96.62 366 ASN A CA 1
ATOM 2956 C C . ASN A 1 366 ? 2.951 35.906 7.652 1 96.62 366 ASN A C 1
ATOM 2958 O O . ASN A 1 366 ? 3.062 35.719 8.867 1 96.62 366 ASN A O 1
ATOM 2962 N N . ASN A 1 367 ? 2.416 35.094 6.824 1 96.69 367 ASN A N 1
ATOM 2963 C CA . ASN A 1 367 ? 1.628 33.969 7.301 1 96.69 367 ASN A CA 1
ATOM 2964 C C . ASN A 1 367 ? 2.455 33.062 8.195 1 96.69 367 ASN A C 1
ATOM 2966 O O . ASN A 1 367 ? 1.904 32.312 9.008 1 96.69 367 ASN A O 1
ATOM 2970 N N . SER A 1 368 ? 3.791 33.031 8.078 1 97.19 368 SER A N 1
ATOM 2971 C CA . SER A 1 368 ? 4.668 32.188 8.891 1 97.19 368 SER A CA 1
ATOM 2972 C C . SER A 1 368 ? 4.547 32.531 10.367 1 97.19 368 SER A C 1
ATOM 2974 O O . SER A 1 368 ? 4.977 31.766 11.227 1 97.19 368 SER A O 1
ATOM 2976 N N . LEU A 1 369 ? 3.967 33.688 10.641 1 97.19 369 LEU A N 1
ATOM 2977 C CA . LEU A 1 369 ? 3.971 34.188 12.008 1 97.19 369 LEU A CA 1
ATOM 2978 C C . LEU A 1 369 ? 2.629 33.906 12.688 1 97.19 369 LEU A C 1
ATOM 2980 O O . LEU A 1 369 ? 2.398 34.375 13.812 1 97.19 369 LEU A O 1
ATOM 2984 N N . GLN A 1 370 ? 1.773 33.219 12.023 1 97.19 370 GLN A N 1
ATOM 2985 C CA . GLN A 1 370 ? 0.498 32.844 12.633 1 97.19 370 GLN A CA 1
ATOM 2986 C C . GLN A 1 370 ? 0.698 31.891 13.797 1 97.19 370 GLN A C 1
ATOM 2988 O O . GLN A 1 370 ? 1.524 30.984 13.719 1 97.19 370 GLN A O 1
ATOM 2993 N N . THR A 1 371 ? 0.007 32.125 14.883 1 97.44 371 THR A N 1
ATOM 2994 C CA . THR A 1 371 ? 0.045 31.219 16.031 1 97.44 371 THR A CA 1
ATOM 2995 C C . THR A 1 371 ? -1.365 30.797 16.438 1 97.44 371 THR A C 1
ATOM 2997 O O . THR A 1 371 ? -2.346 31.219 15.828 1 97.44 371 THR A O 1
ATOM 3000 N N . ALA A 1 372 ? -1.447 29.969 17.438 1 96.5 372 ALA A N 1
ATOM 3001 C CA . ALA A 1 372 ? -2.703 29.344 17.828 1 96.5 372 ALA A CA 1
ATOM 3002 C C . ALA A 1 372 ? -3.68 30.359 18.391 1 96.5 372 ALA A C 1
ATOM 3004 O O . ALA A 1 372 ? -3.271 31.312 19.062 1 96.5 372 ALA A O 1
ATOM 3005 N N . MET A 1 373 ? -4.941 30.156 18.078 1 93.69 373 MET A N 1
ATOM 3006 C CA . MET A 1 373 ? -6.062 30.922 18.609 1 93.69 373 MET A CA 1
ATOM 3007 C C . MET A 1 373 ? -7.102 30 19.25 1 93.69 373 MET A C 1
ATOM 3009 O O . MET A 1 373 ? -7.305 28.875 18.781 1 93.69 373 MET A O 1
ATOM 3013 N N . PRO A 1 374 ? -7.742 30.469 20.281 1 91.56 374 PRO A N 1
ATOM 3014 C CA . PRO A 1 374 ? -8.828 29.641 20.812 1 91.56 374 PRO A CA 1
ATOM 3015 C C . PRO A 1 374 ? -9.984 29.484 19.828 1 91.56 374 PRO A C 1
ATOM 3017 O O . PRO A 1 374 ? -10.227 30.375 19.016 1 91.56 374 PRO A O 1
ATOM 3020 N N . LEU A 1 375 ? -10.688 28.359 19.906 1 83.94 375 LEU A N 1
ATOM 3021 C CA . LEU A 1 375 ? -11.781 28.078 18.984 1 83.94 375 LEU A CA 1
ATOM 3022 C C . LEU A 1 375 ? -13.055 28.812 19.422 1 83.94 375 LEU A C 1
ATOM 3024 O O . LEU A 1 375 ? -13.883 29.172 18.594 1 83.94 375 LEU A O 1
ATOM 3028 N N . ASN A 1 376 ? -13.234 29.031 20.781 1 77.81 376 ASN A N 1
ATOM 3029 C CA . ASN A 1 376 ? -14.469 29.625 21.297 1 77.81 376 ASN A CA 1
ATOM 3030 C C . ASN A 1 376 ? -14.562 31.109 20.953 1 77.81 376 ASN A C 1
ATOM 3032 O O . ASN A 1 376 ? -14.398 31.969 21.812 1 77.81 376 ASN A O 1
ATOM 3036 N N . TYR A 1 377 ? -15.055 31.422 19.859 1 66.69 377 TYR A N 1
ATOM 3037 C CA . TYR A 1 377 ? -15.008 32.781 19.297 1 66.69 377 TYR A CA 1
ATOM 3038 C C . TYR A 1 377 ? -16.078 33.656 19.922 1 66.69 377 TYR A C 1
ATOM 3040 O O . TYR A 1 377 ? -16.031 34.875 19.812 1 66.69 377 TYR A O 1
ATOM 3048 N N . GLN A 1 378 ? -16.953 33.062 20.562 1 72.94 378 GLN A N 1
ATOM 3049 C CA . GLN A 1 378 ? -18.016 33.875 21.141 1 72.94 378 GLN A CA 1
ATOM 3050 C C . GLN A 1 378 ? -17.547 34.562 22.438 1 72.94 378 GLN A C 1
ATOM 3052 O O . GLN A 1 378 ? -18.125 35.562 22.859 1 72.94 378 GLN A O 1
ATOM 3057 N N . LYS A 1 379 ? -16.484 34.062 22.766 1 77.69 379 LYS A N 1
ATOM 3058 C CA . LYS A 1 379 ? -16.109 34.531 24.094 1 77.69 379 LYS A CA 1
ATOM 3059 C C . LYS A 1 379 ? -14.859 35.406 24.031 1 77.69 379 LYS A C 1
ATOM 3061 O O . LYS A 1 379 ? -14.445 36 25.031 1 77.69 379 LYS A O 1
ATOM 3066 N N . TYR A 1 380 ? -14.281 35.406 22.906 1 84.44 380 TYR A N 1
ATOM 3067 C CA . TYR A 1 380 ? -13.109 36.25 22.734 1 84.44 380 TYR A CA 1
ATOM 3068 C C . TYR A 1 380 ? -13.133 36.938 21.375 1 84.44 380 TYR A C 1
ATOM 3070 O O . TYR A 1 380 ? -13.906 36.594 20.484 1 84.44 380 TYR A O 1
ATOM 3078 N N . SER A 1 381 ? -12.359 37.938 21.25 1 89.06 381 SER A N 1
ATOM 3079 C CA . SER A 1 381 ? -12.125 38.625 19.984 1 89.06 381 SER A CA 1
ATOM 3080 C C . SER A 1 381 ? -10.648 38.938 19.797 1 89.06 381 SER A C 1
ATOM 3082 O O . SER A 1 381 ? -9.867 38.906 20.75 1 89.06 381 SER A O 1
ATOM 3084 N N . ILE A 1 382 ? -10.336 39.219 18.578 1 92.62 382 ILE A N 1
ATOM 3085 C CA . ILE A 1 382 ? -8.984 39.656 18.281 1 92.62 382 ILE A CA 1
ATOM 3086 C C . ILE A 1 382 ? -8.914 41.188 18.344 1 92.62 382 ILE A C 1
ATOM 3088 O O . ILE A 1 382 ? -9.672 41.875 17.656 1 92.62 382 ILE A O 1
ATOM 3092 N N . ASN A 1 383 ? -8.078 41.688 19.188 1 95.31 383 ASN A N 1
ATOM 3093 C CA . ASN A 1 383 ? -7.82 43.125 19.234 1 95.31 383 ASN A CA 1
ATOM 3094 C C . ASN A 1 383 ? -6.688 43.531 18.297 1 95.31 383 ASN A C 1
ATOM 3096 O O . ASN A 1 383 ? -5.57 43.031 18.406 1 95.31 383 ASN A O 1
ATOM 3100 N N . ARG A 1 384 ? -6.938 44.438 17.422 1 95.44 384 ARG A N 1
ATOM 3101 C CA . ARG A 1 384 ? -5.957 44.812 16.406 1 95.44 384 ARG A CA 1
ATOM 3102 C C . ARG A 1 384 ? -5.43 46.219 16.672 1 95.44 384 ARG A C 1
ATOM 3104 O O . ARG A 1 384 ? -4.77 46.812 15.805 1 95.44 384 ARG A O 1
ATOM 3111 N N . THR A 1 385 ? -5.73 46.75 17.797 1 95 385 THR A N 1
ATOM 3112 C CA . THR A 1 385 ? -5.234 48.062 18.156 1 95 385 THR A CA 1
ATOM 3113 C C . THR A 1 385 ? -4.148 47.969 19.219 1 95 385 THR A C 1
ATOM 3115 O O . THR A 1 385 ? -3.416 48.938 19.453 1 95 385 THR A O 1
ATOM 3118 N N . GLU A 1 386 ? -4.109 46.844 19.859 1 95.5 386 GLU A N 1
ATOM 3119 C CA . GLU A 1 386 ? -3.086 46.562 20.859 1 95.5 386 GLU A CA 1
ATOM 3120 C C . GLU A 1 386 ? -2.348 45.25 20.531 1 95.5 386 GLU A C 1
ATOM 3122 O O . GLU A 1 386 ? -2.902 44.344 19.906 1 95.5 386 GLU A O 1
ATOM 3127 N N . ALA A 1 387 ? -1.114 45.25 20.922 1 97.56 387 ALA A N 1
ATOM 3128 C CA . ALA A 1 387 ? -0.326 44 20.812 1 97.56 387 ALA A CA 1
ATOM 3129 C C . ALA A 1 387 ? 0.901 44.062 21.719 1 97.56 387 ALA A C 1
ATOM 3131 O O . ALA A 1 387 ? 1.48 45.125 21.938 1 97.56 387 ALA A O 1
ATOM 3132 N N . PHE A 1 388 ? 1.206 42.969 22.312 1 98.12 388 PHE A N 1
ATOM 3133 C CA . PHE A 1 388 ? 2.496 42.875 22.984 1 98.12 388 PHE A CA 1
ATOM 3134 C C . PHE A 1 388 ? 3.594 42.5 22 1 98.12 388 PHE A C 1
ATOM 3136 O O . PHE A 1 388 ? 4.645 43.125 21.953 1 98.12 388 PHE A O 1
ATOM 3143 N N . PHE A 1 389 ? 3.451 41.438 21.297 1 97.94 389 PHE A N 1
ATOM 3144 C CA . PHE A 1 389 ? 4.238 41.062 20.125 1 97.94 389 PHE A CA 1
ATOM 3145 C C . PHE A 1 389 ? 3.371 41.062 18.875 1 97.94 389 PHE A C 1
ATOM 3147 O O . PHE A 1 389 ? 2.246 40.562 18.891 1 97.94 389 PHE A O 1
ATOM 3154 N N . GLY A 1 390 ? 3.879 41.594 17.734 1 97.56 390 GLY A N 1
ATOM 3155 C CA . GLY A 1 390 ? 3.172 41.5 16.469 1 97.56 390 GLY A CA 1
ATOM 3156 C C . GLY A 1 390 ? 2.15 42.625 16.266 1 97.56 390 GLY A C 1
ATOM 3157 O O . GLY A 1 390 ? 2.436 43.781 16.531 1 97.56 390 GLY A O 1
ATOM 3158 N N . GLY A 1 391 ? 0.983 42.25 15.742 1 97.25 391 GLY A N 1
ATOM 3159 C CA . GLY A 1 391 ? 0.017 43.25 15.352 1 97.25 391 GLY A CA 1
ATOM 3160 C C . GLY A 1 391 ? -1.346 43.062 15.984 1 97.25 391 GLY A C 1
ATOM 3161 O O . GLY A 1 391 ? -2.287 43.812 15.688 1 97.25 391 GLY A O 1
ATOM 3162 N N . SER A 1 392 ? -1.463 42.062 16.891 1 96.69 392 SER A N 1
ATOM 3163 C CA . SER A 1 392 ? -2.756 41.812 17.516 1 96.69 392 SER A CA 1
ATOM 3164 C C . SER A 1 392 ? -2.59 41.094 18.859 1 96.69 392 SER A C 1
ATOM 3166 O O . SER A 1 392 ? -1.479 40.719 19.234 1 96.69 392 SER A O 1
ATOM 3168 N N . CYS A 1 393 ? -3.623 41 19.625 1 97.12 393 CYS A N 1
ATOM 3169 C CA . CYS A 1 393 ? -3.695 40.25 20.859 1 97.12 393 CYS A CA 1
ATOM 3170 C C . CYS A 1 393 ? -5.102 39.688 21.094 1 97.12 393 CYS A C 1
ATOM 3172 O O . CYS A 1 393 ? -6.004 39.938 20.281 1 97.12 393 CYS A O 1
ATOM 3174 N N . LEU A 1 394 ? -5.227 38.875 22.078 1 96.62 394 LEU A N 1
ATOM 3175 C CA . LEU A 1 394 ? -6.527 38.281 22.406 1 96.62 394 LEU A CA 1
ATOM 3176 C C . LEU A 1 394 ? -7.285 39.188 23.391 1 96.62 394 LEU A C 1
ATOM 3178 O O . LEU A 1 394 ? -6.723 39.656 24.375 1 96.62 394 LEU A O 1
ATOM 3182 N N . GLN A 1 395 ? -8.484 39.469 23.094 1 95.12 395 GLN A N 1
ATOM 3183 C CA . GLN A 1 395 ? -9.344 40.219 23.984 1 95.12 395 GLN A CA 1
ATOM 3184 C C . GLN A 1 395 ? -10.484 39.344 24.516 1 95.12 395 GLN A C 1
ATOM 3186 O O . GLN A 1 395 ? -11.211 38.719 23.75 1 95.12 395 GLN A O 1
ATOM 3191 N N . ILE A 1 396 ? -10.578 39.312 25.797 1 92.19 396 ILE A N 1
ATOM 3192 C CA . ILE A 1 396 ? -11.656 38.594 26.453 1 92.19 396 ILE A CA 1
ATOM 3193 C C . ILE A 1 396 ? -12.602 39.594 27.141 1 92.19 396 ILE A C 1
ATOM 3195 O O . ILE A 1 396 ? -12.18 40.375 27.969 1 92.19 396 ILE A O 1
ATOM 3199 N N . ASP A 1 397 ? -13.859 39.469 26.781 1 86.69 397 ASP A N 1
ATOM 3200 C CA . ASP A 1 397 ? -14.898 40.312 27.359 1 86.69 397 ASP A CA 1
ATOM 3201 C C . ASP A 1 397 ? -15.797 39.531 28.297 1 86.69 397 ASP A C 1
ATOM 3203 O O . ASP A 1 397 ? -16.562 38.656 27.844 1 86.69 397 ASP A O 1
ATOM 3207 N N . TYR A 1 398 ? -15.641 39.812 29.5 1 83.06 398 TYR A N 1
ATOM 3208 C CA . TYR A 1 398 ? -16.469 39.094 30.469 1 83.06 398 TYR A CA 1
ATOM 3209 C C . TYR A 1 398 ? -17.797 39.812 30.688 1 83.06 398 TYR A C 1
ATOM 3211 O O . TYR A 1 398 ? -17.844 41.031 30.734 1 83.06 398 TYR A O 1
ATOM 3219 N N . SER A 1 399 ? -18.828 38.969 30.531 1 71.31 399 SER A N 1
ATOM 3220 C CA . SER A 1 399 ? -20.156 39.406 30.953 1 71.31 399 SER A CA 1
ATOM 3221 C C . SER A 1 399 ? -20.578 38.75 32.25 1 71.31 399 SER A C 1
ATOM 3223 O O . SER A 1 399 ? -19.922 37.812 32.719 1 71.31 399 SER A O 1
ATOM 3225 N N . MET A 1 400 ? -21.547 39.281 32.906 1 59.56 400 MET A N 1
ATOM 3226 C CA . MET A 1 400 ? -22.031 38.844 34.219 1 59.56 400 MET A CA 1
ATOM 3227 C C . MET A 1 400 ? -22.281 37.312 34.219 1 59.56 400 MET A C 1
ATOM 3229 O O . MET A 1 400 ? -22.094 36.656 35.219 1 59.56 400 MET A O 1
ATOM 3233 N N . ASP A 1 401 ? -22.5 36.781 33.125 1 64.81 401 ASP A N 1
ATOM 3234 C CA . ASP A 1 401 ? -22.953 35.375 33.156 1 64.81 401 ASP A CA 1
ATOM 3235 C C . ASP A 1 401 ? -21.828 34.406 32.781 1 64.81 401 ASP A C 1
ATOM 3237 O O . ASP A 1 401 ? -21.891 33.219 33.094 1 64.81 401 ASP A O 1
ATOM 3241 N N . ASP A 1 402 ? -20.766 34.969 32.219 1 70.81 402 ASP A N 1
ATOM 3242 C CA . ASP A 1 402 ? -19.719 34.062 31.781 1 70.81 402 ASP A CA 1
ATOM 3243 C C . ASP A 1 402 ? -18.375 34.406 32.406 1 70.81 402 ASP A C 1
ATOM 3245 O O . ASP A 1 402 ? -17.625 35.219 31.906 1 70.81 402 ASP A O 1
ATOM 3249 N N . THR A 1 403 ? -18.047 33.625 33.469 1 82.69 403 THR A N 1
ATOM 3250 C CA . THR A 1 403 ? -16.859 34 34.219 1 82.69 403 THR A CA 1
ATOM 3251 C C . THR A 1 403 ? -15.719 33 33.938 1 82.69 403 THR A C 1
ATOM 3253 O O . THR A 1 403 ? -14.602 33.188 34.438 1 82.69 403 THR A O 1
ATOM 3256 N N . PHE A 1 404 ? -16.078 32.031 33.125 1 88.12 404 PHE A N 1
ATOM 3257 C CA . PHE A 1 404 ? -15.07 31.016 32.875 1 88.12 404 PHE A CA 1
ATOM 3258 C C . PHE A 1 404 ? -14.953 30.75 31.375 1 88.12 404 PHE A C 1
ATOM 3260 O O . PHE A 1 404 ? -15.945 30.469 30.703 1 88.12 404 PHE A O 1
ATOM 3267 N N . ILE A 1 405 ? -13.695 30.828 30.828 1 89.69 405 ILE A N 1
ATOM 3268 C CA . ILE A 1 405 ? -13.469 30.641 29.406 1 89.69 405 ILE A CA 1
ATOM 3269 C C . ILE A 1 405 ? -12.312 29.656 29.188 1 89.69 405 ILE A C 1
ATOM 3271 O O . ILE A 1 405 ? -11.195 29.906 29.641 1 89.69 405 ILE A O 1
ATOM 3275 N N . ASP A 1 406 ? -12.617 28.562 28.469 1 91.19 406 ASP A N 1
ATOM 3276 C CA . ASP A 1 406 ? -11.57 27.641 28.047 1 91.19 406 ASP A CA 1
ATOM 3277 C C . ASP A 1 406 ? -10.812 28.188 26.844 1 91.19 406 ASP A C 1
ATOM 3279 O O . ASP A 1 406 ? -11.422 28.484 25.797 1 91.19 406 ASP A O 1
ATOM 3283 N N . LEU A 1 407 ? -9.555 28.297 26.953 1 94.5 407 LEU A N 1
ATOM 3284 C CA . LEU A 1 407 ? -8.766 28.828 25.859 1 94.5 407 LEU A CA 1
ATOM 3285 C C . LEU A 1 407 ? -8.219 27.703 24.969 1 94.5 407 LEU A C 1
ATOM 3287 O O . LEU A 1 407 ? -8.523 27.641 23.781 1 94.5 407 LEU A O 1
ATOM 3291 N N . PHE A 1 408 ? -7.41 26.828 25.609 1 95.94 408 PHE A N 1
ATOM 3292 C CA . PHE A 1 408 ? -6.742 25.812 24.812 1 95.94 408 PHE A CA 1
ATOM 3293 C C . PHE A 1 408 ? -6.77 24.469 25.531 1 95.94 408 PHE A C 1
ATOM 3295 O O . PHE A 1 408 ? -6.559 24.391 26.75 1 95.94 408 PHE A O 1
ATOM 3302 N N . LYS A 1 409 ? -7.074 23.422 24.797 1 95.44 409 LYS A N 1
ATOM 3303 C CA . LYS A 1 409 ? -6.844 22.062 25.25 1 95.44 409 LYS A CA 1
ATOM 3304 C C . LYS A 1 409 ? -5.426 21.609 24.938 1 95.44 409 LYS A C 1
ATOM 3306 O O . LYS A 1 409 ? -5.082 21.391 23.766 1 95.44 409 LYS A O 1
ATOM 3311 N N . ILE A 1 410 ? -4.621 21.391 25.875 1 94.31 410 ILE A N 1
ATOM 3312 C CA . ILE A 1 410 ? -3.213 21.062 25.672 1 94.31 410 ILE A CA 1
ATOM 3313 C C . ILE A 1 410 ? -3.045 19.547 25.578 1 94.31 410 ILE A C 1
ATOM 3315 O O . ILE A 1 410 ? -2.516 19.047 24.578 1 94.31 410 ILE A O 1
ATOM 3319 N N . LYS A 1 411 ? -3.486 18.75 26.484 1 93.12 411 LYS A N 1
ATOM 3320 C CA . LYS A 1 411 ? -3.461 17.297 26.531 1 93.12 411 LYS A CA 1
ATOM 3321 C C . LYS A 1 411 ? -2.039 16.766 26.359 1 93.12 411 LYS A C 1
ATOM 3323 O O . LYS A 1 411 ? -1.78 15.93 25.5 1 93.12 411 LYS A O 1
ATOM 3328 N N . ALA A 1 412 ? -1.107 17.188 27.141 1 91.94 412 ALA A N 1
ATOM 3329 C CA . ALA A 1 412 ? 0.289 16.781 26.984 1 91.94 412 ALA A CA 1
ATOM 3330 C C . ALA A 1 412 ? 0.856 16.297 28.312 1 91.94 412 ALA A C 1
ATOM 3332 O O . ALA A 1 412 ? 0.542 16.844 29.375 1 91.94 412 ALA A O 1
ATOM 3333 N N . ASP A 1 413 ? 1.672 15.281 28.219 1 89.44 413 ASP A N 1
ATOM 3334 C CA . ASP A 1 413 ? 2.381 14.773 29.391 1 89.44 413 ASP A CA 1
ATOM 3335 C C . ASP A 1 413 ? 3.465 15.75 29.844 1 89.44 413 ASP A C 1
ATOM 3337 O O . ASP A 1 413 ? 4.152 16.344 29.016 1 89.44 413 ASP A O 1
ATOM 3341 N N . ALA A 1 414 ? 3.525 15.984 31.125 1 86.88 414 ALA A N 1
ATOM 3342 C CA . ALA A 1 414 ? 4.598 16.781 31.703 1 86.88 414 ALA A CA 1
ATOM 3343 C C . ALA A 1 414 ? 5.293 16.031 32.844 1 86.88 414 ALA A C 1
ATOM 3345 O O . ALA A 1 414 ? 4.641 15.367 33.625 1 86.88 414 ALA A O 1
ATOM 3346 N N . SER A 1 415 ? 6.586 16.016 32.938 1 77.56 415 SER A N 1
ATOM 3347 C CA . SER A 1 415 ? 7.328 15.164 33.844 1 77.56 415 SER A CA 1
ATOM 3348 C C . SER A 1 415 ? 7.734 15.938 35.094 1 77.56 415 SER A C 1
ATOM 3350 O O . SER A 1 415 ? 7.727 15.383 36.219 1 77.56 415 SER A O 1
ATOM 3352 N N . SER A 1 416 ? 8.297 17.078 35.031 1 77.38 416 SER A N 1
ATOM 3353 C CA . SER A 1 416 ? 8.961 17.672 36.188 1 77.38 416 SER A CA 1
ATOM 3354 C C . SER A 1 416 ? 8.312 19 36.594 1 77.38 416 SER A C 1
ATOM 3356 O O . SER A 1 416 ? 8.758 19.656 37.531 1 77.38 416 SER A O 1
ATOM 3358 N N . GLY A 1 417 ? 7.328 19.438 36.031 1 87.56 417 GLY A N 1
ATOM 3359 C CA . GLY A 1 417 ? 6.688 20.719 36.25 1 87.56 417 GLY A CA 1
ATOM 3360 C C . GLY A 1 417 ? 6.441 21.516 35 1 87.56 417 GLY A C 1
ATOM 3361 O O . GLY A 1 417 ? 6.828 21.094 33.906 1 87.56 417 GLY A O 1
ATOM 3362 N N . ILE A 1 418 ? 5.727 22.703 35.344 1 92.12 418 ILE A N 1
ATOM 3363 C CA . ILE A 1 418 ? 5.48 23.547 34.188 1 92.12 418 ILE A CA 1
ATOM 3364 C C . ILE A 1 418 ? 5.766 25 34.562 1 92.12 418 ILE A C 1
ATOM 3366 O O . ILE A 1 418 ? 5.586 25.422 35.688 1 92.12 418 ILE A O 1
ATOM 3370 N N . ALA A 1 419 ? 6.328 25.641 33.625 1 93.38 419 ALA A N 1
ATOM 3371 C CA . ALA A 1 419 ? 6.477 27.094 33.688 1 93.38 419 ALA A CA 1
ATOM 3372 C C . ALA A 1 419 ? 5.465 27.781 32.781 1 93.38 419 ALA A C 1
ATOM 3374 O O . ALA A 1 419 ? 5.188 27.312 31.688 1 93.38 419 ALA A O 1
ATOM 3375 N N . VAL A 1 420 ? 4.855 28.828 33.344 1 95.69 420 VAL A N 1
ATOM 3376 C CA . VAL A 1 420 ? 3.887 29.625 32.594 1 95.69 420 VAL A CA 1
ATOM 3377 C C . VAL A 1 420 ? 4.355 31.062 32.5 1 95.69 420 VAL A C 1
ATOM 3379 O O . VAL A 1 420 ? 4.809 31.641 33.469 1 95.69 420 VAL A O 1
ATOM 3382 N N . SER A 1 421 ? 4.371 31.578 31.359 1 96.12 421 SER A N 1
ATOM 3383 C CA . SER A 1 421 ? 4.684 32.969 31.109 1 96.12 421 SER A CA 1
ATOM 3384 C C . SER A 1 421 ? 3.617 33.625 30.234 1 96.12 421 SER A C 1
ATOM 3386 O O . SER A 1 421 ? 3.125 33.031 29.281 1 96.12 421 SER A O 1
ATOM 3388 N N . LEU A 1 422 ? 3.16 34.844 30.578 1 97.94 422 LEU A N 1
ATOM 3389 C CA . LEU A 1 422 ? 2.162 35.562 29.781 1 97.94 422 LEU A CA 1
ATOM 3390 C C . LEU A 1 422 ? 2.303 37.062 29.953 1 97.94 422 LEU A C 1
ATOM 3392 O O . LEU A 1 422 ? 2.893 37.531 30.922 1 97.94 422 LEU A O 1
ATOM 3396 N N . ALA A 1 423 ? 1.876 37.781 28.984 1 98.25 423 ALA A N 1
ATOM 3397 C CA . ALA A 1 423 ? 1.676 39.219 29.062 1 98.25 423 ALA A CA 1
ATOM 3398 C C . ALA A 1 423 ? 0.191 39.594 29.031 1 98.25 423 ALA A C 1
ATOM 3400 O O . ALA A 1 423 ? -0.581 38.969 28.281 1 98.25 423 ALA A O 1
ATOM 3401 N N . TYR A 1 424 ? -0.232 40.531 29.922 1 97.06 424 TYR A N 1
ATOM 3402 C CA . TYR A 1 424 ? -1.649 40.875 30 1 97.06 424 TYR A CA 1
ATOM 3403 C C . TYR A 1 424 ? -1.846 42.312 30.422 1 97.06 424 TYR A C 1
ATOM 3405 O O . TYR A 1 424 ? -0.918 42.969 30.922 1 97.06 424 TYR A O 1
ATOM 3413 N N . LYS A 1 425 ? -2.99 42.844 30.125 1 94.94 425 LYS A N 1
ATOM 3414 C CA . LYS A 1 425 ? -3.451 44.125 30.625 1 94.94 425 LYS A CA 1
ATOM 3415 C C . LYS A 1 425 ? -4.973 44.219 30.594 1 94.94 425 LYS A C 1
ATOM 3417 O O . LYS A 1 425 ? -5.633 43.469 29.859 1 94.94 425 LYS A O 1
ATOM 3422 N N . GLN A 1 426 ? -5.52 45 31.438 1 91.19 426 GLN A N 1
ATOM 3423 C CA . GLN A 1 426 ? -6.965 45.188 31.469 1 91.19 426 GLN A CA 1
ATOM 3424 C C . GLN A 1 426 ? -7.348 46.531 30.859 1 91.19 426 GLN A C 1
ATOM 3426 O O . GLN A 1 426 ? -6.691 47.562 31.125 1 91.19 426 GLN A O 1
ATOM 3431 N N . LEU A 1 427 ? -8.305 46.5 30.031 1 86.75 427 LEU A N 1
ATOM 3432 C CA . LEU A 1 427 ? -8.836 47.719 29.484 1 86.75 427 LEU A CA 1
ATOM 3433 C C . LEU A 1 427 ? -9.906 48.312 30.375 1 86.75 427 LEU A C 1
ATOM 3435 O O . LEU A 1 427 ? -10.039 49.531 30.484 1 86.75 427 LEU A O 1
ATOM 3439 N N . GLU A 1 428 ? -10.75 47.469 30.922 1 83.5 428 GLU A N 1
ATOM 3440 C CA . GLU A 1 428 ? -11.828 47.812 31.844 1 83.5 428 GLU A CA 1
ATOM 3441 C C . GLU A 1 428 ? -11.914 46.844 33 1 83.5 428 GLU A C 1
ATOM 3443 O O . GLU A 1 428 ? -11.828 45.625 32.812 1 83.5 428 GLU A O 1
ATOM 3448 N N . PHE A 1 429 ? -11.906 47.469 34.125 1 78.75 429 PHE A N 1
ATOM 3449 C CA . PHE A 1 429 ? -12.086 46.562 35.281 1 78.75 429 PHE A CA 1
ATOM 3450 C C . PHE A 1 429 ? -12.617 47.344 36.469 1 78.75 429 PHE A C 1
ATOM 3452 O O . PHE A 1 429 ? -12.531 48.562 36.531 1 78.75 429 PHE A O 1
ATOM 3459 N N . THR A 1 430 ? -13.297 46.531 37.281 1 77.12 430 THR A N 1
ATOM 3460 C CA . THR A 1 430 ? -13.68 47.031 38.594 1 77.12 430 THR A CA 1
ATOM 3461 C C . THR A 1 430 ? -12.742 46.5 39.688 1 77.12 430 THR A C 1
ATOM 3463 O O . THR A 1 430 ? -12.234 45.375 39.562 1 77.12 430 THR A O 1
ATOM 3466 N N . GLN A 1 431 ? -12.539 47.312 40.688 1 76 431 GLN A N 1
ATOM 3467 C CA . GLN A 1 431 ? -11.547 46.969 41.719 1 76 431 GLN A CA 1
ATOM 3468 C C . GLN A 1 431 ? -11.922 45.719 42.469 1 76 431 GLN A C 1
ATOM 3470 O O . GLN A 1 431 ? -11.055 45.031 43 1 76 431 GLN A O 1
ATOM 3475 N N . ASP A 1 432 ? -13.078 45.312 42.312 1 78.44 432 ASP A N 1
ATOM 3476 C CA . ASP A 1 432 ? -13.508 44.156 43.094 1 78.44 432 ASP A CA 1
ATOM 3477 C C . ASP A 1 432 ? -13.438 42.875 42.25 1 78.44 432 ASP A C 1
ATOM 3479 O O . ASP A 1 432 ? -13.898 41.812 42.688 1 78.44 432 ASP A O 1
ATOM 3483 N N . GLN A 1 433 ? -12.93 43.062 41.156 1 83.25 433 GLN A N 1
ATOM 3484 C CA . GLN A 1 433 ? -12.836 41.906 40.25 1 83.25 433 GLN A CA 1
ATOM 3485 C C . GLN A 1 433 ? -11.383 41.625 39.875 1 83.25 433 GLN A C 1
ATOM 3487 O O . GLN A 1 433 ? -10.602 42.562 39.688 1 83.25 433 GLN A O 1
ATOM 3492 N N . ILE A 1 434 ? -11.055 40.312 39.906 1 84.94 434 ILE A N 1
ATOM 3493 C CA . ILE A 1 434 ? -9.727 39.906 39.469 1 84.94 434 ILE A CA 1
ATOM 3494 C C . ILE A 1 434 ? -9.844 38.719 38.469 1 84.94 434 ILE A C 1
ATOM 3496 O O . ILE A 1 434 ? -10.727 37.875 38.625 1 84.94 434 ILE A O 1
ATOM 3500 N N . THR A 1 435 ? -9.023 38.812 37.469 1 90.75 435 THR A N 1
ATOM 3501 C CA . THR A 1 435 ? -8.945 37.688 36.562 1 90.75 435 THR A CA 1
ATOM 3502 C C . THR A 1 435 ? -7.836 36.719 36.969 1 90.75 435 THR A C 1
ATOM 3504 O O . THR A 1 435 ? -6.875 37.125 37.625 1 90.75 435 THR A O 1
ATOM 3507 N N . GLN A 1 436 ? -8.031 35.5 36.656 1 93.25 436 GLN A N 1
ATOM 3508 C CA . GLN A 1 436 ? -7.016 34.469 36.969 1 93.25 436 GLN A CA 1
ATOM 3509 C C . GLN A 1 436 ? -6.867 33.469 35.844 1 93.25 436 GLN A C 1
ATOM 3511 O O . GLN A 1 436 ? -7.855 33.094 35.219 1 93.25 436 GLN A O 1
ATOM 3516 N N . LEU A 1 437 ? -5.617 33.094 35.531 1 95.88 437 LEU A N 1
ATOM 3517 C CA . LEU A 1 437 ? -5.336 32 34.594 1 95.88 437 LEU A CA 1
ATOM 3518 C C . LEU A 1 437 ? -5.371 30.656 35.312 1 95.88 437 LEU A C 1
ATOM 3520 O O . LEU A 1 437 ? -4.836 30.531 36.438 1 95.88 437 LEU A O 1
ATOM 3524 N N . GLU A 1 438 ? -6.039 29.719 34.781 1 96.25 438 GLU A N 1
ATOM 3525 C CA . GLU A 1 438 ? -6.148 28.391 35.375 1 96.25 438 GLU A CA 1
ATOM 3526 C C . GLU A 1 438 ? -5.613 27.328 34.438 1 96.25 438 GLU A C 1
ATOM 3528 O O . GLU A 1 438 ? -5.926 27.328 33.219 1 96.25 438 GLU A O 1
ATOM 3533 N N . ILE A 1 439 ? -4.781 26.438 34.906 1 96.12 439 ILE A N 1
ATOM 3534 C CA . ILE A 1 439 ? -4.266 25.297 34.188 1 96.12 439 ILE A CA 1
ATOM 3535 C C . ILE A 1 439 ? -4.73 24 34.844 1 96.12 439 ILE A C 1
ATOM 3537 O O . ILE A 1 439 ? -4.199 23.609 35.875 1 96.12 439 ILE A O 1
ATOM 3541 N N . SER A 1 440 ? -5.668 23.391 34.25 1 96.38 440 SER A N 1
ATOM 3542 C CA . SER A 1 440 ? -6.172 22.125 34.781 1 96.38 440 SER A CA 1
ATOM 3543 C C . SER A 1 440 ? -5.27 20.953 34.406 1 96.38 440 SER A C 1
ATOM 3545 O O . SER A 1 440 ? -4.629 20.984 33.344 1 96.38 440 SER A O 1
ATOM 3547 N N . TYR A 1 441 ? -5.082 19.938 35.219 1 95.12 441 TYR A N 1
ATOM 3548 C CA . TYR A 1 441 ? -4.309 18.734 34.969 1 95.12 441 TYR A CA 1
ATOM 3549 C C . TYR A 1 441 ? -4.977 17.5 35.562 1 95.12 441 TYR A C 1
ATOM 3551 O O . TYR A 1 441 ? -5.91 17.625 36.375 1 95.12 441 TYR A O 1
ATOM 3559 N N . TYR A 1 442 ? -4.664 16.406 35.094 1 95.5 442 TYR A N 1
ATOM 3560 C CA . TYR A 1 442 ? -5.039 15.141 35.719 1 95.5 442 TYR A CA 1
ATOM 3561 C C . TYR A 1 442 ? -3.861 14.172 35.719 1 95.5 442 TYR A C 1
ATOM 3563 O O . TYR A 1 442 ? -2.879 14.359 35 1 95.5 442 TYR A O 1
ATOM 3571 N N . VAL A 1 443 ? -3.912 13.242 36.625 1 94.25 443 VAL A N 1
ATOM 3572 C CA . VAL A 1 443 ? -2.898 12.203 36.75 1 94.25 443 VAL A CA 1
ATOM 3573 C C . VAL A 1 443 ? -3.471 10.859 36.312 1 94.25 443 VAL A C 1
ATOM 3575 O O . VAL A 1 443 ? -4.559 10.461 36.75 1 94.25 443 VAL A O 1
ATOM 3578 N N . GLU A 1 444 ? -2.738 10.336 35.375 1 94.25 444 GLU A N 1
ATOM 3579 C CA . GLU A 1 444 ? -3.117 9.016 34.875 1 94.25 444 GLU A CA 1
ATOM 3580 C C . GLU A 1 444 ? -2.158 7.938 35.375 1 94.25 444 GLU A C 1
ATOM 3582 O O . GLU A 1 444 ? -0.947 8.156 35.438 1 94.25 444 GLU A O 1
ATOM 3587 N N . ARG A 1 445 ? -2.695 6.77 35.844 1 92.56 445 ARG A N 1
ATOM 3588 C CA . ARG A 1 445 ? -1.92 5.562 36.094 1 92.56 445 ARG A CA 1
ATOM 3589 C C . ARG A 1 445 ? -1.916 4.645 34.875 1 92.56 445 ARG A C 1
ATOM 3591 O O . ARG A 1 445 ? -2.977 4.254 34.375 1 92.56 445 ARG A O 1
ATOM 3598 N N . ARG A 1 446 ? -0.716 4.488 34.25 1 90.88 446 ARG A N 1
ATOM 3599 C CA . ARG A 1 446 ? -0.555 3.672 33.062 1 90.88 446 ARG A CA 1
ATOM 3600 C C . ARG A 1 446 ? 0.145 2.355 33.375 1 90.88 446 ARG A C 1
ATOM 3602 O O . ARG A 1 446 ? 1.374 2.303 33.469 1 90.88 446 ARG A O 1
ATOM 3609 N N . TYR A 1 447 ? -0.544 1.252 33.531 1 84.25 447 TYR A N 1
ATOM 3610 C CA . TYR A 1 447 ? -0.027 -0.085 33.781 1 84.25 447 TYR A CA 1
ATOM 3611 C C . TYR A 1 447 ? -0.751 -1.129 32.938 1 84.25 447 TYR A C 1
ATOM 3613 O O . TYR A 1 447 ? -0.614 -1.15 31.719 1 84.25 447 TYR A O 1
ATOM 3621 N N . LYS A 1 448 ? -1.721 -1.771 33.5 1 74 448 LYS A N 1
ATOM 3622 C CA . LYS A 1 448 ? -2.504 -2.713 32.719 1 74 448 LYS A CA 1
ATOM 3623 C C . LYS A 1 448 ? -3.566 -1.985 31.891 1 74 448 LYS A C 1
ATOM 3625 O O . LYS A 1 448 ? -3.818 -2.342 30.734 1 74 448 LYS A O 1
ATOM 3630 N N . SER A 1 449 ? -4.105 -0.995 32.469 1 84.38 449 SER A N 1
ATOM 3631 C CA . SER A 1 449 ? -5.047 -0.069 31.859 1 84.38 449 SER A CA 1
ATOM 3632 C C . SER A 1 449 ? -4.719 1.376 32.219 1 84.38 449 SER A C 1
ATOM 3634 O O . SER A 1 449 ? -3.898 1.632 33.094 1 84.38 449 SER A O 1
ATOM 3636 N N . VAL A 1 450 ? -5.203 2.316 31.453 1 89.62 450 VAL A N 1
ATOM 3637 C CA . VAL A 1 450 ? -5.023 3.734 31.734 1 89.62 450 VAL A CA 1
ATOM 3638 C C . VAL A 1 450 ? -6.203 4.25 32.562 1 89.62 450 VAL A C 1
ATOM 3640 O O . VAL A 1 450 ? -7.355 4.168 32.125 1 89.62 450 VAL A O 1
ATOM 3643 N N . THR A 1 451 ? -5.957 4.66 33.781 1 91.88 451 THR A N 1
ATOM 3644 C CA . THR A 1 451 ? -7.008 5.164 34.656 1 91.88 451 THR A CA 1
ATOM 3645 C C . THR A 1 451 ? -6.648 6.547 35.188 1 91.88 451 THR A C 1
ATOM 3647 O O . THR A 1 451 ? -5.504 6.789 35.562 1 91.88 451 THR A O 1
ATOM 3650 N N . LYS A 1 452 ? -7.605 7.449 35.156 1 92.56 452 LYS A N 1
ATOM 3651 C CA . LYS A 1 452 ? -7.434 8.758 35.812 1 92.56 452 LYS A CA 1
ATOM 3652 C C . LYS A 1 452 ? -7.586 8.656 37.312 1 92.56 452 LYS A C 1
ATOM 3654 O O . LYS A 1 452 ? -8.625 8.234 37.812 1 92.56 452 LYS A O 1
ATOM 3659 N N . VAL A 1 453 ? -6.648 9.141 38.094 1 91.62 453 VAL A N 1
ATOM 3660 C CA . VAL A 1 453 ? -6.648 8.891 39.531 1 91.62 453 VAL A CA 1
ATOM 3661 C C . VAL A 1 453 ? -6.867 10.203 40.281 1 91.62 453 VAL A C 1
ATOM 3663 O O . VAL A 1 453 ? -7.324 10.195 41.438 1 91.62 453 VAL A O 1
ATOM 3666 N N . LYS A 1 454 ? -6.348 11.273 39.781 1 91.94 454 LYS A N 1
ATOM 3667 C CA . LYS A 1 454 ? -6.453 12.578 40.438 1 91.94 454 LYS A CA 1
ATOM 3668 C C . LYS A 1 454 ? -6.57 13.695 39.406 1 91.94 454 LYS A C 1
ATOM 3670 O O . LYS A 1 454 ? -6.172 13.531 38.25 1 91.94 454 LYS A O 1
ATOM 3675 N N . SER A 1 455 ? -7.207 14.797 39.812 1 94.88 455 SER A N 1
ATOM 3676 C CA . SER A 1 455 ? -7.262 16.016 39 1 94.88 455 SER A CA 1
ATOM 3677 C C . SER A 1 455 ? -7.012 17.25 39.844 1 94.88 455 SER A C 1
ATOM 3679 O O . SER A 1 455 ? -7.148 17.203 41.062 1 94.88 455 SER A O 1
ATOM 3681 N N . GLY A 1 456 ? -6.551 18.25 39.25 1 94.56 456 GLY A N 1
ATOM 3682 C CA . GLY A 1 456 ? -6.281 19.5 39.938 1 94.56 456 GLY A CA 1
ATOM 3683 C C . GLY A 1 456 ? -6.195 20.703 39 1 94.56 456 GLY A C 1
ATOM 3684 O O . GLY A 1 456 ? -6.434 20.562 37.781 1 94.56 456 GLY A O 1
ATOM 3685 N N . VAL A 1 457 ? -5.992 21.891 39.656 1 95.5 457 VAL A N 1
ATOM 3686 C CA . VAL A 1 457 ? -5.91 23.141 38.906 1 95.5 457 VAL A CA 1
ATOM 3687 C C . VAL A 1 457 ? -4.809 24.016 39.469 1 95.5 457 VAL A C 1
ATOM 3689 O O . VAL A 1 457 ? -4.742 24.219 40.688 1 95.5 457 VAL A O 1
ATOM 3692 N N . PHE A 1 458 ? -3.902 24.438 38.656 1 94.81 458 PHE A N 1
ATOM 3693 C CA . PHE A 1 458 ? -2.984 25.516 39 1 94.81 458 PHE A CA 1
ATOM 3694 C C . PHE A 1 458 ? -3.615 26.875 38.75 1 94.81 458 PHE A C 1
ATOM 3696 O O . PHE A 1 458 ? -4.191 27.094 37.688 1 94.81 458 PHE A O 1
ATOM 3703 N N . LYS A 1 459 ? -3.492 27.75 39.688 1 95.31 459 LYS A N 1
ATOM 3704 C CA . LYS A 1 459 ? -4.121 29.062 39.562 1 95.31 459 LYS A CA 1
ATOM 3705 C C . LYS A 1 459 ? -3.078 30.188 39.594 1 95.31 459 LYS A C 1
ATOM 3707 O O . LYS A 1 459 ? -2.148 30.141 40.406 1 95.31 459 LYS A O 1
ATOM 3712 N N . LEU A 1 460 ? -3.207 31.062 38.719 1 95.56 460 LEU A N 1
ATOM 3713 C CA . LEU A 1 460 ? -2.334 32.219 38.625 1 95.56 460 LEU A CA 1
ATOM 3714 C C . LEU A 1 460 ? -3.15 33.531 38.562 1 95.56 460 LEU A C 1
ATOM 3716 O O . LEU A 1 460 ? -3.619 33.906 37.469 1 95.56 460 LEU A O 1
ATOM 3720 N N . PRO A 1 461 ? -3.289 34.25 39.594 1 93.75 461 PRO A N 1
ATOM 3721 C CA . PRO A 1 461 ? -4.027 35.5 39.594 1 93.75 461 PRO A CA 1
ATOM 3722 C C . PRO A 1 461 ? -3.334 36.594 38.75 1 93.75 461 PRO A C 1
ATOM 3724 O O . PRO A 1 461 ? -2.105 36.688 38.781 1 93.75 461 PRO A O 1
ATOM 3727 N N . LEU A 1 462 ? -4.109 37.312 38.062 1 94.12 462 LEU A N 1
ATOM 3728 C CA . LEU A 1 462 ? -3.621 38.438 37.25 1 94.12 462 LEU A CA 1
ATOM 3729 C C . LEU A 1 462 ? -4.055 39.75 37.844 1 94.12 462 LEU A C 1
ATOM 3731 O O . LEU A 1 462 ? -5.203 40.188 37.688 1 94.12 462 LEU A O 1
ATOM 3735 N N . LYS A 1 463 ? -3.146 40.438 38.406 1 90.62 463 LYS A N 1
ATOM 3736 C CA . LYS A 1 463 ? -3.451 41.719 39 1 90.62 463 LYS A CA 1
ATOM 3737 C C . LYS A 1 463 ? -3.926 42.719 37.969 1 90.62 463 LYS A C 1
ATOM 3739 O O . LYS A 1 463 ? -3.41 42.75 36.844 1 90.62 463 LYS A O 1
ATOM 3744 N N . ASN A 1 464 ? -4.852 43.531 38.375 1 90.5 464 ASN A N 1
ATOM 3745 C CA . ASN A 1 464 ? -5.355 44.531 37.438 1 90.5 464 ASN A CA 1
ATOM 3746 C C . ASN A 1 464 ? -4.293 45.562 37.094 1 90.5 464 ASN A C 1
ATOM 3748 O O . ASN A 1 464 ? -3.621 46.094 37.969 1 90.5 464 ASN A O 1
ATOM 3752 N N . THR A 1 465 ? -4.094 45.781 35.812 1 92.69 465 THR A N 1
ATOM 3753 C CA . THR A 1 465 ? -3.137 46.75 35.344 1 92.69 465 THR A CA 1
ATOM 3754 C C . THR A 1 465 ? -3.582 47.312 33.969 1 92.69 465 THR A C 1
ATOM 3756 O O . THR A 1 465 ? -4.133 46.594 33.156 1 92.69 465 THR A O 1
ATOM 3759 N N . THR A 1 466 ? -3.316 48.594 33.719 1 92 466 THR A N 1
ATOM 3760 C CA . THR A 1 466 ? -3.717 49.25 32.469 1 92 466 THR A CA 1
ATOM 3761 C C . THR A 1 466 ? -2.549 49.281 31.484 1 92 466 THR A C 1
ATOM 3763 O O . THR A 1 466 ? -2.701 49.75 30.359 1 92 466 THR A O 1
ATOM 3766 N N . ILE A 1 467 ? -1.422 48.812 31.922 1 94.81 467 ILE A N 1
ATOM 3767 C CA . ILE A 1 467 ? -0.254 48.688 31.047 1 94.81 467 ILE A CA 1
ATOM 3768 C C . ILE A 1 467 ? 0.131 47.219 30.875 1 94.81 467 ILE A C 1
ATOM 3770 O O . ILE A 1 467 ? -0.248 46.375 31.688 1 94.81 467 ILE A O 1
ATOM 3774 N N . TRP A 1 468 ? 0.822 47 29.859 1 96.81 468 TRP A N 1
ATOM 3775 C CA . TRP A 1 468 ? 1.244 45.625 29.641 1 96.81 468 TRP A CA 1
ATOM 3776 C C . TRP A 1 468 ? 2.125 45.125 30.781 1 96.81 468 TRP A C 1
ATOM 3778 O O . TRP A 1 468 ? 3.086 45.781 31.172 1 96.81 468 TRP A O 1
ATOM 3788 N N . ASN A 1 469 ? 1.77 44.062 31.375 1 96.25 469 ASN A N 1
ATOM 3789 C CA . ASN A 1 469 ? 2.521 43.375 32.438 1 96.25 469 ASN A CA 1
ATOM 3790 C C . ASN A 1 469 ? 2.885 41.969 32.031 1 96.25 469 ASN A C 1
ATOM 3792 O O . ASN A 1 469 ? 2.072 41.25 31.438 1 96.25 469 ASN A O 1
ATOM 3796 N N . GLN A 1 470 ? 4.113 41.562 32.281 1 95.81 470 GLN A N 1
ATOM 3797 C CA . GLN A 1 470 ? 4.57 40.188 32.031 1 95.81 470 GLN A CA 1
ATOM 3798 C C . GLN A 1 470 ? 4.691 39.406 33.344 1 95.81 470 GLN A C 1
ATOM 3800 O O . GLN A 1 470 ? 5.188 39.938 34.344 1 95.81 470 GLN A O 1
ATOM 3805 N N . LEU A 1 471 ? 4.219 38.312 33.344 1 94.94 471 LEU A N 1
ATOM 3806 C CA . LEU A 1 471 ? 4.27 37.438 34.531 1 94.94 471 LEU A CA 1
ATOM 3807 C C . LEU A 1 471 ? 4.812 36.062 34.156 1 94.94 471 LEU A C 1
ATOM 3809 O O . LEU A 1 471 ? 4.461 35.5 33.125 1 94.94 471 LEU A O 1
ATOM 3813 N N . THR A 1 472 ? 5.781 35.594 34.875 1 93.25 472 THR A N 1
ATOM 3814 C CA . THR A 1 472 ? 6.32 34.25 34.75 1 93.25 472 THR A CA 1
ATOM 3815 C C . THR A 1 472 ? 6.254 33.5 36.094 1 93.25 472 THR A C 1
ATOM 3817 O O . THR A 1 472 ? 6.613 34.062 37.125 1 93.25 472 THR A O 1
ATOM 3820 N N . THR A 1 473 ? 5.746 32.344 36.062 1 93.94 473 THR A N 1
ATOM 3821 C CA . THR A 1 473 ? 5.645 31.547 37.281 1 93.94 473 THR A CA 1
ATOM 3822 C C . THR A 1 473 ? 5.91 30.062 36.969 1 93.94 473 THR A C 1
ATOM 3824 O O . THR A 1 473 ? 5.781 29.625 35.844 1 93.94 473 THR A O 1
ATOM 3827 N N . LYS A 1 474 ? 6.355 29.344 37.969 1 92.81 474 LYS A N 1
ATOM 3828 C CA . LYS A 1 474 ? 6.574 27.906 37.875 1 92.81 474 LYS A CA 1
ATOM 3829 C C . LYS A 1 474 ? 5.676 27.156 38.844 1 92.81 474 LYS A C 1
ATOM 3831 O O . LYS A 1 474 ? 5.465 27.609 39.969 1 92.81 474 LYS A O 1
ATOM 3836 N N . PHE A 1 475 ? 5.152 26.156 38.344 1 93.25 475 PHE A N 1
ATOM 3837 C CA . PHE A 1 475 ? 4.348 25.266 39.188 1 93.25 475 PHE A CA 1
ATOM 3838 C C . PHE A 1 475 ? 5.027 23.906 39.344 1 93.25 475 PHE A C 1
ATOM 3840 O O . PHE A 1 475 ? 5.461 23.297 38.375 1 93.25 475 PHE A O 1
ATOM 3847 N N . ASN A 1 476 ? 5.094 23.438 40.562 1 90.06 476 ASN A N 1
ATOM 3848 C CA . ASN A 1 476 ? 5.613 22.094 40.844 1 90.06 476 ASN A CA 1
ATOM 3849 C C . ASN A 1 476 ? 4.492 21.062 40.875 1 90.06 476 ASN A C 1
ATOM 3851 O O . ASN A 1 476 ? 3.369 21.375 41.281 1 90.06 476 ASN A O 1
ATOM 3855 N N . PHE A 1 477 ? 4.883 19.906 40.438 1 88.19 477 PHE A N 1
ATOM 3856 C CA . PHE A 1 477 ? 3.889 18.844 40.375 1 88.19 477 PHE A CA 1
ATOM 3857 C C . PHE A 1 477 ? 3.76 18.172 41.75 1 88.19 477 PHE A C 1
ATOM 3859 O O . PHE A 1 477 ? 4.703 18.172 42.531 1 88.19 477 PHE A O 1
ATOM 3866 N N . PRO A 1 478 ? 2.564 17.672 41.906 1 85.19 478 PRO A N 1
ATOM 3867 C CA . PRO A 1 478 ? 2.449 16.812 43.094 1 85.19 478 PRO A CA 1
ATOM 3868 C C . PRO A 1 478 ? 3.297 15.547 43 1 85.19 478 PRO A C 1
ATOM 3870 O O . PRO A 1 478 ? 3.77 15.203 41.906 1 85.19 478 PRO A O 1
ATOM 3873 N N . ARG A 1 479 ? 3.502 14.844 44.062 1 87.12 479 ARG A N 1
ATOM 3874 C CA . ARG A 1 479 ? 4.254 13.594 44.062 1 87.12 479 ARG A CA 1
ATOM 3875 C C . ARG A 1 479 ? 3.539 12.531 43.219 1 87.12 479 ARG A C 1
ATOM 3877 O O . ARG A 1 479 ? 2.344 12.289 43.406 1 87.12 479 ARG A O 1
ATOM 3884 N N . LEU A 1 480 ? 4.277 11.969 42.25 1 89.5 480 LEU A N 1
ATOM 3885 C CA . LEU A 1 480 ? 3.719 10.961 41.375 1 89.5 480 LEU A CA 1
ATOM 3886 C C . LEU A 1 480 ? 4.316 9.594 41.656 1 89.5 480 LEU A C 1
ATOM 3888 O O . LEU A 1 480 ? 5.504 9.477 41.969 1 89.5 480 LEU A O 1
ATOM 3892 N N . GLY A 1 481 ? 3.537 8.594 41.625 1 86.44 481 GLY A N 1
ATOM 3893 C CA . GLY A 1 481 ? 4.016 7.227 41.719 1 86.44 481 GLY A CA 1
ATOM 3894 C C . GLY A 1 481 ? 4.73 6.754 40.469 1 86.44 481 GLY A C 1
ATOM 3895 O O . GLY A 1 481 ? 4.77 7.465 39.469 1 86.44 481 GLY A O 1
ATOM 3896 N N . VAL A 1 482 ? 5.266 5.535 40.469 1 87.69 482 VAL A N 1
ATOM 3897 C CA . VAL A 1 482 ? 6.102 4.957 39.438 1 87.69 482 VAL A CA 1
ATOM 3898 C C . VAL A 1 482 ? 5.301 4.852 38.125 1 87.69 482 VAL A C 1
ATOM 3900 O O . VAL A 1 482 ? 5.832 5.098 37.031 1 87.69 482 VAL A O 1
ATOM 3903 N N . HIS A 1 483 ? 3.992 4.602 38.125 1 91.31 483 HIS A N 1
ATOM 3904 C CA . HIS A 1 483 ? 3.191 4.422 36.906 1 91.31 483 HIS A CA 1
ATOM 3905 C C . HIS A 1 483 ? 2.238 5.594 36.719 1 91.31 483 HIS A C 1
ATOM 3907 O O . HIS A 1 483 ? 1.295 5.5 35.938 1 91.31 483 HIS A O 1
ATOM 3913 N N . GLU A 1 484 ? 2.561 6.66 37.438 1 90.81 484 GLU A N 1
ATOM 3914 C CA . GLU A 1 484 ? 1.669 7.809 37.312 1 90.81 484 GLU A CA 1
ATOM 3915 C C . GLU A 1 484 ? 2.289 8.906 36.438 1 90.81 484 GLU A C 1
ATOM 3917 O O . GLU A 1 484 ? 3.488 9.172 36.531 1 90.81 484 GLU A O 1
ATOM 3922 N N . HIS A 1 485 ? 1.484 9.469 35.594 1 92.31 485 HIS A N 1
ATOM 3923 C CA . HIS A 1 485 ? 1.89 10.531 34.656 1 92.31 485 HIS A CA 1
ATOM 3924 C C . HIS A 1 485 ? 0.942 11.727 34.75 1 92.31 485 HIS A C 1
ATOM 3926 O O . HIS A 1 485 ? -0.279 11.555 34.781 1 92.31 485 HIS A O 1
ATOM 3932 N N . LEU A 1 486 ? 1.489 12.828 34.875 1 93 486 LEU A N 1
ATOM 3933 C CA . LEU A 1 486 ? 0.671 14.039 34.906 1 93 486 LEU A CA 1
ATOM 3934 C C . LEU A 1 486 ? 0.433 14.57 33.5 1 93 486 LEU A C 1
ATOM 3936 O O . LEU A 1 486 ? 1.38 14.734 32.719 1 93 486 LEU A O 1
ATOM 3940 N N . VAL A 1 487 ? -0.801 14.789 33.156 1 94.31 487 VAL A N 1
ATOM 3941 C CA . VAL A 1 487 ? -1.199 15.312 31.859 1 94.31 487 VAL A CA 1
ATOM 3942 C C . VAL A 1 487 ? -1.8 16.703 32.031 1 94.31 487 VAL A C 1
ATOM 3944 O O . VAL A 1 487 ? -2.77 16.891 32.75 1 94.31 487 VAL A O 1
ATOM 3947 N N . ILE A 1 488 ? -1.165 17.688 31.391 1 94.62 488 ILE A N 1
ATOM 3948 C CA . ILE A 1 488 ? -1.781 19.016 31.328 1 94.62 488 ILE A CA 1
ATOM 3949 C C . ILE A 1 488 ? -3.023 18.953 30.438 1 94.62 488 ILE A C 1
ATOM 3951 O O . ILE A 1 488 ? -2.955 18.531 29.297 1 94.62 488 ILE A O 1
ATOM 3955 N N . ASP A 1 489 ? -4.113 19.375 30.969 1 94.88 489 ASP A N 1
ATOM 3956 C CA . ASP A 1 489 ? -5.383 19.203 30.281 1 94.88 489 ASP A CA 1
ATOM 3957 C C . ASP A 1 489 ? -5.785 20.469 29.531 1 94.88 489 ASP A C 1
ATOM 3959 O O . ASP A 1 489 ? -5.648 20.547 28.312 1 94.88 489 ASP A O 1
ATOM 3963 N N . THR A 1 490 ? -6.172 21.562 30.266 1 95.81 490 THR A N 1
ATOM 3964 C CA . THR A 1 490 ? -6.723 22.766 29.641 1 95.81 490 THR A CA 1
ATOM 3965 C C . THR A 1 490 ? -6.152 24.016 30.281 1 95.81 490 THR A C 1
ATOM 3967 O O . THR A 1 490 ? -5.77 24 31.453 1 95.81 490 THR A O 1
ATOM 3970 N N . VAL A 1 491 ? -6.027 25.047 29.516 1 96.31 491 VAL A N 1
ATOM 3971 C CA . VAL A 1 491 ? -5.746 26.391 30 1 96.31 491 VAL A CA 1
ATOM 3972 C C . VAL A 1 491 ? -6.996 27.266 29.859 1 96.31 491 VAL A C 1
ATOM 3974 O O . VAL A 1 491 ? -7.594 27.344 28.797 1 96.31 491 VAL A O 1
ATOM 3977 N N . SER A 1 492 ? -7.336 27.906 30.953 1 95 492 SER A N 1
ATOM 3978 C CA . SER A 1 492 ? -8.555 28.703 31 1 95 492 SER A CA 1
ATOM 3979 C C . SER A 1 492 ? -8.328 30.016 31.75 1 95 492 SER A C 1
ATOM 3981 O O . SER A 1 492 ? -7.305 30.188 32.406 1 95 492 SER A O 1
ATOM 3983 N N . VAL A 1 493 ? -9.219 30.906 31.547 1 94.06 493 VAL A N 1
ATOM 3984 C CA . VAL A 1 493 ? -9.234 32.156 32.312 1 94.06 493 VAL A CA 1
ATOM 3985 C C . VAL A 1 493 ? -10.57 32.281 33.031 1 94.06 493 VAL A C 1
ATOM 3987 O O . VAL A 1 493 ? -11.625 31.953 32.469 1 94.06 493 VAL A O 1
ATOM 3990 N N . ARG A 1 494 ? -10.477 32.781 34.25 1 92.06 494 ARG A N 1
ATOM 3991 C CA . ARG A 1 494 ? -11.656 32.938 35.094 1 92.06 494 ARG A CA 1
ATOM 3992 C C . ARG A 1 494 ? -11.711 34.344 35.719 1 92.06 494 ARG A C 1
ATOM 3994 O O . ARG A 1 494 ? -10.68 34.844 36.156 1 92.06 494 ARG A O 1
ATOM 4001 N N . LEU A 1 495 ? -12.891 34.906 35.719 1 89.88 495 LEU A N 1
ATOM 4002 C CA . LEU A 1 495 ? -13.141 36.156 36.438 1 89.88 495 LEU A CA 1
ATOM 4003 C C . LEU A 1 495 ? -13.664 35.875 37.844 1 89.88 495 LEU A C 1
ATOM 4005 O O . LEU A 1 495 ? -14.641 35.125 38 1 89.88 495 LEU A O 1
ATOM 4009 N N . LEU A 1 496 ? -12.945 36.406 38.781 1 86.06 496 LEU A N 1
ATOM 4010 C CA . LEU A 1 496 ? -13.344 36.219 40.188 1 86.06 496 LEU A CA 1
ATOM 4011 C C . LEU A 1 496 ? -13.898 37.531 40.75 1 86.06 496 LEU A C 1
ATOM 4013 O O . LEU A 1 496 ? -13.406 38.594 40.438 1 86.06 496 LEU A O 1
ATOM 4017 N N . HIS A 1 497 ? -15 37.375 41.562 1 77.44 497 HIS A N 1
ATOM 4018 C CA . HIS A 1 497 ? -15.578 38.531 42.281 1 77.44 497 HIS A CA 1
ATOM 4019 C C . HIS A 1 497 ? -15.258 38.438 43.781 1 77.44 497 HIS A C 1
ATOM 4021 O O . HIS A 1 497 ? -15.383 37.375 44.406 1 77.44 497 HIS A O 1
ATOM 4027 N N . TYR A 1 498 ? -14.391 39.375 44.219 1 63.69 498 TYR A N 1
ATOM 4028 C CA . TYR A 1 498 ? -14.164 39.406 45.656 1 63.69 498 TYR A CA 1
ATOM 4029 C C . TYR A 1 498 ? -15.227 40.25 46.344 1 63.69 498 TYR A C 1
ATOM 4031 O O . TYR A 1 498 ? -15.562 41.344 45.906 1 63.69 498 TYR A O 1
ATOM 4039 N N . SER A 1 499 ? -16.281 39.781 46.844 1 51 499 SER A N 1
ATOM 4040 C CA . SER A 1 499 ? -17.172 40.531 47.719 1 51 499 SER A CA 1
ATOM 4041 C C . SER A 1 499 ? -16.422 41.125 48.906 1 51 499 SER A C 1
ATOM 4043 O O . SER A 1 499 ? -15.867 40.375 49.719 1 51 499 SER A O 1
ATOM 4045 N N . SER A 1 500 ? -15.703 42.188 48.906 1 43.59 500 SER A N 1
ATOM 4046 C CA . SER A 1 500 ? -15.391 42.75 50.219 1 43.59 500 SER A CA 1
ATOM 4047 C C . SER A 1 500 ? -16.562 42.594 51.156 1 43.59 500 SER A C 1
ATOM 4049 O O . SER A 1 500 ? -17.359 41.656 51.031 1 43.59 500 SER A O 1
ATOM 4051 N N . ASN A 1 501 ? -17.094 43.938 51.812 1 38.03 501 ASN A N 1
ATOM 4052 C CA . ASN A 1 501 ? -18.078 44.219 52.875 1 38.03 501 ASN A CA 1
ATOM 4053 C C . ASN A 1 501 ? -19.453 43.688 52.469 1 38.03 501 ASN A C 1
ATOM 4055 O O . ASN A 1 501 ? -20.016 44.094 51.438 1 38.03 501 ASN A O 1
ATOM 4059 N N . LEU A 1 502 ? -19.906 42.562 53 1 36.25 502 LEU A N 1
ATOM 4060 C CA . LEU A 1 502 ? -21.266 42.062 53.125 1 36.25 502 LEU A CA 1
ATOM 4061 C C . LEU A 1 502 ? -22.266 43.219 53.25 1 36.25 502 LEU A C 1
ATOM 4063 O O . LEU A 1 502 ? -23.469 43 53.312 1 36.25 502 LEU A O 1
ATOM 4067 N N . PHE A 1 503 ? -21.844 44.344 54 1 30.89 503 PHE A N 1
ATOM 4068 C CA . PHE A 1 503 ? -22.922 45.219 54.375 1 30.89 503 PHE A CA 1
ATOM 4069 C C . PHE A 1 503 ? -23.547 45.906 53.156 1 30.89 503 PHE A C 1
ATOM 4071 O O . PHE A 1 503 ? -24.516 46.656 53.281 1 30.89 503 PHE A O 1
ATOM 4078 N N . LYS A 1 504 ? -22.844 46.562 52.312 1 37.25 504 LYS A N 1
ATOM 4079 C CA . LYS A 1 504 ? -23.547 47.594 51.594 1 37.25 504 LYS A CA 1
ATOM 4080 C C . LYS A 1 504 ? -24.609 47 50.656 1 37.25 504 LYS A C 1
ATOM 4082 O O . LYS A 1 504 ? -24.391 45.938 50.094 1 37.25 504 LYS A O 1
ATOM 4087 N N . SER A 1 505 ? -25.875 47.594 50.625 1 31.72 505 SER A N 1
ATOM 4088 C CA . SER A 1 505 ? -27.219 47.469 50.031 1 31.72 505 SER A CA 1
ATOM 4089 C C . SER A 1 505 ? -27.141 47.125 48.531 1 31.72 505 SER A C 1
ATOM 4091 O O . SER A 1 505 ? -26.078 47.25 47.938 1 31.72 505 SER A O 1
ATOM 4093 N N . TRP A 1 506 ? -28.438 47.312 47.844 1 33.06 506 TRP A N 1
ATOM 4094 C CA . TRP A 1 506 ? -29.266 47.125 46.656 1 33.06 506 TRP A CA 1
ATOM 4095 C C . TRP A 1 506 ? -28.625 47.781 45.438 1 33.06 506 TRP A C 1
ATOM 4097 O O . TRP A 1 506 ? -29.297 48 44.438 1 33.06 506 TRP A O 1
ATOM 4107 N N . ILE A 1 507 ? -27.656 48.625 45.656 1 33.66 507 ILE A N 1
ATOM 4108 C CA . ILE A 1 507 ? -27.469 49.375 44.438 1 33.66 507 ILE A CA 1
ATOM 4109 C C . ILE A 1 507 ? -27.031 48.438 43.312 1 33.66 507 ILE A C 1
ATOM 4111 O O . ILE A 1 507 ? -26.109 47.656 43.5 1 33.66 507 ILE A O 1
ATOM 4115 N N . ILE A 1 508 ? -28 48.188 42.469 1 35.69 508 ILE A N 1
ATOM 4116 C CA . ILE A 1 508 ? -27.734 47.594 41.156 1 35.69 508 ILE A CA 1
ATOM 4117 C C . ILE A 1 508 ? -26.422 48.125 40.625 1 35.69 508 ILE A C 1
ATOM 4119 O O . ILE A 1 508 ? -26.281 49.344 40.312 1 35.69 508 ILE A O 1
ATOM 4123 N N . LEU A 1 509 ? -25.391 47.844 41.188 1 37.69 509 LEU A N 1
ATOM 4124 C CA . LEU A 1 509 ? -24.156 48.281 40.531 1 37.69 509 LEU A CA 1
ATOM 4125 C C . LEU A 1 509 ? -24.219 48.031 39.031 1 37.69 509 LEU A C 1
ATOM 4127 O O . LEU A 1 509 ? -24.781 47.031 38.594 1 37.69 509 LEU A O 1
ATOM 4131 N N . PRO A 1 510 ? -24.047 49.094 38.25 1 42.28 510 PRO A N 1
ATOM 4132 C CA . PRO A 1 510 ? -23.969 49 36.781 1 42.28 510 PRO A CA 1
ATOM 4133 C C . PRO A 1 510 ? -23.234 47.75 36.281 1 42.28 510 PRO A C 1
ATOM 4135 O O . PRO A 1 510 ? -22.406 47.188 37.031 1 42.28 510 PRO A O 1
ATOM 4138 N N . MET A 1 511 ? -23.719 47.031 35.25 1 47.44 511 MET A N 1
ATOM 4139 C CA . MET A 1 511 ? -23.219 45.938 34.438 1 47.44 511 MET A CA 1
ATOM 4140 C C . MET A 1 511 ? -21.703 46.062 34.25 1 47.44 511 MET A C 1
ATOM 4142 O O . MET A 1 511 ? -21.234 46.875 33.469 1 47.44 511 MET A O 1
ATOM 4146 N N . ASN A 1 512 ? -20.859 45.969 35.219 1 53.88 512 ASN A N 1
ATOM 4147 C CA . ASN A 1 512 ? -19.422 46.188 35.156 1 53.88 512 ASN A CA 1
ATOM 4148 C C . ASN A 1 512 ? -18.766 45.219 34.156 1 53.88 512 ASN A C 1
ATOM 4150 O O . ASN A 1 512 ? -18.922 44 34.281 1 53.88 512 ASN A O 1
ATOM 4154 N N . HIS A 1 513 ? -18.359 45.656 32.906 1 71.88 513 HIS A N 1
ATOM 4155 C CA . HIS A 1 513 ? -17.625 45.031 31.828 1 71.88 513 HIS A CA 1
ATOM 4156 C C . HIS A 1 513 ? -16.141 44.875 32.156 1 71.88 513 HIS A C 1
ATOM 4158 O O . HIS A 1 513 ? -15.547 45.781 32.781 1 71.88 513 HIS A O 1
ATOM 4164 N N . HIS A 1 514 ? -15.664 43.719 32.344 1 83.56 514 HIS A N 1
ATOM 4165 C CA . HIS A 1 514 ? -14.242 43.438 32.469 1 83.56 514 HIS A CA 1
ATOM 4166 C C . HIS A 1 514 ? -13.656 42.938 31.156 1 83.56 514 HIS A C 1
ATOM 4168 O O . HIS A 1 514 ? -14.211 42.062 30.516 1 83.56 514 HIS A O 1
ATOM 4174 N N . LYS A 1 515 ? -12.609 43.719 30.734 1 90.56 515 LYS A N 1
ATOM 4175 C CA . LYS A 1 515 ? -11.938 43.344 29.484 1 90.56 515 LYS A CA 1
ATOM 4176 C C . LYS A 1 515 ? -10.469 43 29.734 1 90.56 515 LYS A C 1
ATOM 4178 O O . LYS A 1 515 ? -9.711 43.844 30.234 1 90.56 515 LYS A O 1
ATOM 4183 N N . LEU A 1 516 ? -10.117 41.844 29.422 1 93.81 516 LEU A N 1
ATOM 4184 C CA . LEU A 1 516 ? -8.742 41.375 29.578 1 93.81 516 LEU A CA 1
ATOM 4185 C C . LEU A 1 516 ? -8.07 41.188 28.219 1 93.81 516 LEU A C 1
ATOM 4187 O O . LEU A 1 516 ? -8.656 40.625 27.297 1 93.81 516 LEU A O 1
ATOM 4191 N N . LEU A 1 517 ? -6.91 41.75 28.047 1 96.56 517 LEU A N 1
ATOM 4192 C CA . LEU A 1 517 ? -6.066 41.5 26.891 1 96.56 517 LEU A CA 1
ATOM 4193 C C . LEU A 1 517 ? -4.938 40.531 27.234 1 96.56 517 LEU A C 1
ATOM 4195 O O . LEU A 1 517 ? -4.312 40.656 28.281 1 96.56 517 LEU A O 1
ATOM 4199 N N . LEU A 1 518 ? -4.75 39.562 26.484 1 97.25 518 LEU A N 1
ATOM 4200 C CA . LEU A 1 518 ? -3.609 38.656 26.578 1 97.25 518 LEU A CA 1
ATOM 4201 C C . LEU A 1 518 ? -2.67 38.844 25.391 1 97.25 518 LEU A C 1
ATOM 4203 O O . LEU A 1 518 ? -3.076 38.688 24.25 1 97.25 518 LEU A O 1
ATOM 4207 N N . GLY A 1 519 ? -1.424 39.156 25.672 1 98 519 GLY A N 1
ATOM 4208 C CA . GLY A 1 519 ? -0.449 39.438 24.641 1 98 519 GLY A CA 1
ATOM 4209 C C . GLY A 1 519 ? 0.284 38.188 24.141 1 98 519 GLY A C 1
ATOM 4210 O O . GLY A 1 519 ? 0.614 38.094 22.969 1 98 519 GLY A O 1
ATOM 4211 N N . TYR A 1 520 ? 0.666 37.344 24.969 1 98.25 520 TYR A N 1
ATOM 4212 C CA . TYR A 1 520 ? 1.208 36.031 24.641 1 98.25 520 TYR A CA 1
ATOM 4213 C C . TYR A 1 520 ? 0.977 35.031 25.797 1 98.25 520 TYR A C 1
ATOM 4215 O O . TYR A 1 520 ? 0.588 35.438 26.891 1 98.25 520 TYR A O 1
ATOM 4223 N N . LEU A 1 521 ? 1.075 33.812 25.516 1 97.94 521 LEU A N 1
ATOM 4224 C CA . LEU A 1 521 ? 0.943 32.75 26.516 1 97.94 521 LEU A CA 1
ATOM 4225 C C . LEU A 1 521 ? 1.927 31.625 26.234 1 97.94 521 LEU A C 1
ATOM 4227 O O . LEU A 1 521 ? 2.029 31.156 25.094 1 97.94 521 LEU A O 1
ATOM 4231 N N . VAL A 1 522 ? 2.701 31.25 27.219 1 96.88 522 VAL A N 1
ATOM 4232 C CA . VAL A 1 522 ? 3.658 30.156 27.156 1 96.88 522 VAL A CA 1
ATOM 4233 C C . VAL A 1 522 ? 3.381 29.156 28.266 1 96.88 522 VAL A C 1
ATOM 4235 O O . VAL A 1 522 ? 3.168 29.547 29.422 1 96.88 522 VAL A O 1
ATOM 4238 N N . VAL A 1 523 ? 3.25 27.984 27.969 1 95.25 523 VAL A N 1
ATOM 4239 C CA . VAL A 1 523 ? 3.238 26.875 28.922 1 95.25 523 VAL A CA 1
ATOM 4240 C C . VAL A 1 523 ? 4.324 25.875 28.547 1 95.25 523 VAL A C 1
ATOM 4242 O O . VAL A 1 523 ? 4.289 25.281 27.453 1 95.25 523 VAL A O 1
ATOM 4245 N N . THR A 1 524 ? 5.344 25.672 29.375 1 93.88 524 THR A N 1
ATOM 4246 C CA . THR A 1 524 ? 6.457 24.812 28.984 1 93.88 524 THR A CA 1
ATOM 4247 C C . THR A 1 524 ? 6.961 24.016 30.188 1 93.88 524 THR A C 1
ATOM 4249 O O . THR A 1 524 ? 6.805 24.453 31.344 1 93.88 524 THR A O 1
ATOM 4252 N N . SER A 1 525 ? 7.434 22.844 29.922 1 90.31 525 SER A N 1
ATOM 4253 C CA . SER A 1 525 ? 8.086 22.047 30.969 1 90.31 525 SER A CA 1
ATOM 4254 C C . SER A 1 525 ? 9.602 22.203 30.906 1 90.31 525 SER A C 1
ATOM 4256 O O . SER A 1 525 ? 10.328 21.594 31.703 1 90.31 525 SER A O 1
ATOM 4258 N N . ALA A 1 526 ? 10.023 23.016 29.922 1 87 526 ALA A N 1
ATOM 4259 C CA . ALA A 1 526 ? 11.461 23.25 29.797 1 87 526 ALA A CA 1
ATOM 4260 C C . ALA A 1 526 ? 11.977 24.141 30.922 1 87 526 ALA A C 1
ATOM 4262 O O . ALA A 1 526 ? 11.297 25.078 31.344 1 87 526 ALA A O 1
ATOM 4263 N N . ASP A 1 527 ? 13.234 23.922 31.328 1 81.88 527 ASP A N 1
ATOM 4264 C CA . ASP A 1 527 ? 13.812 24.641 32.469 1 81.88 527 ASP A CA 1
ATOM 4265 C C . ASP A 1 527 ? 14.375 25.984 32.031 1 81.88 527 ASP A C 1
ATOM 4267 O O . ASP A 1 527 ? 14.398 26.938 32.812 1 81.88 527 ASP A O 1
ATOM 4271 N N . HIS A 1 528 ? 14.93 25.953 30.875 1 83.56 528 HIS A N 1
ATOM 4272 C CA . HIS A 1 528 ? 15.531 27.203 30.438 1 83.56 528 HIS A CA 1
ATOM 4273 C C . HIS A 1 528 ? 15.461 27.359 28.922 1 83.56 528 HIS A C 1
ATOM 4275 O O . HIS A 1 528 ? 15.25 26.375 28.203 1 83.56 528 HIS A O 1
ATOM 4281 N N . ASP A 1 529 ? 15.609 28.594 28.516 1 86.69 529 ASP A N 1
ATOM 4282 C CA . ASP A 1 529 ? 15.734 28.953 27.094 1 86.69 529 ASP A CA 1
ATOM 4283 C C . ASP A 1 529 ? 17.203 28.953 26.656 1 86.69 529 ASP A C 1
ATOM 4285 O O . ASP A 1 529 ? 18.016 29.719 27.156 1 86.69 529 ASP A O 1
ATOM 4289 N N . ASP A 1 530 ? 17.562 28.125 25.734 1 88.5 530 ASP A N 1
ATOM 4290 C CA . ASP A 1 530 ? 18.953 28.016 25.297 1 88.5 530 ASP A CA 1
ATOM 4291 C C . ASP A 1 530 ? 19.25 28.953 24.125 1 88.5 530 ASP A C 1
ATOM 4293 O O . ASP A 1 530 ? 20.359 28.953 23.594 1 88.5 530 ASP A O 1
ATOM 4297 N N . THR A 1 531 ? 18.312 29.75 23.766 1 92.81 531 THR A N 1
ATOM 4298 C CA . THR A 1 531 ? 18.5 30.672 22.641 1 92.81 531 THR A CA 1
ATOM 4299 C C . THR A 1 531 ? 19.453 31.797 23.016 1 92.81 531 THR A C 1
ATOM 4301 O O . THR A 1 531 ? 19.406 32.312 24.141 1 92.81 531 THR A O 1
ATOM 4304 N N . MET A 1 532 ? 20.359 32.156 22.047 1 94.62 532 MET A N 1
ATOM 4305 C CA . MET A 1 532 ? 21.312 33.25 22.25 1 94.62 532 MET A CA 1
ATOM 4306 C C . MET A 1 532 ? 21.062 34.375 21.281 1 94.62 532 MET A C 1
ATOM 4308 O O . MET A 1 532 ? 20.516 34.188 20.203 1 94.62 532 MET A O 1
ATOM 4312 N N . PRO A 1 533 ? 21.422 35.625 21.719 1 97 533 PRO A N 1
ATOM 4313 C CA . PRO A 1 533 ? 21.297 36.75 20.781 1 97 533 PRO A CA 1
ATOM 4314 C C . PRO A 1 533 ? 22.156 36.594 19.531 1 97 533 PRO A C 1
ATOM 4316 O O . PRO A 1 533 ? 23.203 35.938 19.578 1 97 533 PRO A O 1
ATOM 4319 N N . VAL A 1 534 ? 21.719 37.188 18.5 1 97.88 534 VAL A N 1
ATOM 4320 C CA . VAL A 1 534 ? 22.484 37.188 17.25 1 97.88 534 VAL A CA 1
ATOM 4321 C C . VAL A 1 534 ? 23.656 38.156 17.344 1 97.88 534 VAL A C 1
ATOM 4323 O O . VAL A 1 534 ? 23.453 39.375 17.375 1 97.88 534 VAL A O 1
ATOM 4326 N N . THR A 1 535 ? 24.906 37.625 17.359 1 97.81 535 THR A N 1
ATOM 4327 C CA . THR A 1 535 ? 26.078 38.469 17.484 1 97.81 535 THR A CA 1
ATOM 4328 C C . THR A 1 535 ? 27.031 38.25 16.312 1 97.81 535 THR A C 1
ATOM 4330 O O . THR A 1 535 ? 28.031 38.938 16.188 1 97.81 535 THR A O 1
ATOM 4333 N N . ARG A 1 536 ? 26.719 37.281 15.57 1 97.31 536 ARG A N 1
ATOM 4334 C CA . ARG A 1 536 ? 27.547 37 14.414 1 97.31 536 ARG A CA 1
ATOM 4335 C C . ARG A 1 536 ? 26.688 36.594 13.211 1 97.31 536 ARG A C 1
ATOM 4337 O O . ARG A 1 536 ? 25.578 36.062 13.375 1 97.31 536 ARG A O 1
ATOM 4344 N N . ILE A 1 537 ? 27.203 36.938 12.062 1 96.69 537 ILE A N 1
ATOM 4345 C CA . ILE A 1 537 ? 26.516 36.562 10.828 1 96.69 537 ILE A CA 1
ATOM 4346 C C . ILE A 1 537 ? 27.531 36.031 9.82 1 96.69 537 ILE A C 1
ATOM 4348 O O . ILE A 1 537 ? 28.719 36.375 9.875 1 96.69 537 ILE A O 1
ATOM 4352 N N . SER A 1 538 ? 27.188 35.156 9.016 1 96.88 538 SER A N 1
ATOM 4353 C CA . SER A 1 538 ? 27.938 34.75 7.836 1 96.88 538 SER A CA 1
ATOM 4354 C C . SER A 1 538 ? 27.453 35.5 6.594 1 96.88 538 SER A C 1
ATOM 4356 O O . SER A 1 538 ? 26.281 35.875 6.508 1 96.88 538 SER A O 1
ATOM 4358 N N . LYS A 1 539 ? 28.375 35.75 5.664 1 95.69 539 LYS A N 1
ATOM 4359 C CA . LYS A 1 539 ? 28.062 36.531 4.473 1 95.69 539 LYS A CA 1
ATOM 4360 C C . LYS A 1 539 ? 28.406 35.75 3.203 1 95.69 539 LYS A C 1
ATOM 4362 O O . LYS A 1 539 ? 29.438 35.062 3.152 1 95.69 539 LYS A O 1
ATOM 4367 N N . LYS A 1 540 ? 27.516 35.781 2.381 1 94.44 540 LYS A N 1
ATOM 4368 C CA . LYS A 1 540 ? 27.734 35.219 1.043 1 94.44 540 LYS A CA 1
ATOM 4369 C C . LYS A 1 540 ? 27.344 36.219 -0.032 1 94.44 540 LYS A C 1
ATOM 4371 O O . LYS A 1 540 ? 26.219 36.719 -0.038 1 94.44 540 LYS A O 1
ATOM 4376 N N . LYS A 1 541 ? 28.281 36.469 -0.983 1 92.62 541 LYS A N 1
ATOM 4377 C CA . LYS A 1 541 ? 28.016 37.438 -2.055 1 92.62 541 LYS A CA 1
ATOM 4378 C C . LYS A 1 541 ? 27.047 36.844 -3.082 1 92.62 541 LYS A C 1
ATOM 4380 O O . LYS A 1 541 ? 27.156 35.688 -3.445 1 92.62 541 LYS A O 1
ATOM 4385 N N . LEU A 1 542 ? 26.031 37.625 -3.305 1 91.88 542 LEU A N 1
ATOM 4386 C CA . LEU A 1 542 ? 25.078 37.25 -4.352 1 91.88 542 LEU A CA 1
ATOM 4387 C C . LEU A 1 542 ? 25.359 38.031 -5.637 1 91.88 542 LEU A C 1
ATOM 4389 O O . LEU A 1 542 ? 26.266 38.875 -5.68 1 91.88 542 LEU A O 1
ATOM 4393 N N . ASP A 1 543 ? 24.562 37.688 -6.602 1 78.56 543 ASP A N 1
ATOM 4394 C CA . ASP A 1 543 ? 24.672 38.438 -7.859 1 78.56 543 ASP A CA 1
ATOM 4395 C C . ASP A 1 543 ? 24.172 39.844 -7.711 1 78.56 543 ASP A C 1
ATOM 4397 O O . ASP A 1 543 ? 23.375 40.156 -6.809 1 78.56 543 ASP A O 1
ATOM 4401 N N . LYS A 1 544 ? 24.516 40.844 -8.352 1 80.69 544 LYS A N 1
ATOM 4402 C CA . LYS A 1 544 ? 24.078 42.25 -8.453 1 80.69 544 LYS A CA 1
ATOM 4403 C C . LYS A 1 544 ? 24.547 43.031 -7.242 1 80.69 544 LYS A C 1
ATOM 4405 O O . LYS A 1 544 ? 23.875 44 -6.824 1 80.69 544 LYS A O 1
ATOM 4410 N N . GLY A 1 545 ? 25.359 42.531 -6.492 1 85.06 545 GLY A N 1
ATOM 4411 C CA . GLY A 1 545 ? 26 43.281 -5.434 1 85.06 545 GLY A CA 1
ATOM 4412 C C . GLY A 1 545 ? 25.312 43.125 -4.094 1 85.06 545 GLY A C 1
ATOM 4413 O O . GLY A 1 545 ? 25.594 43.875 -3.152 1 85.06 545 GLY A O 1
ATOM 4414 N N . GLN A 1 546 ? 24.328 42.25 -3.992 1 90.31 546 GLN A N 1
ATOM 4415 C CA . GLN A 1 546 ? 23.656 42 -2.719 1 90.31 546 GLN A CA 1
ATOM 4416 C C . GLN A 1 546 ? 24.391 40.906 -1.916 1 90.31 546 GLN A C 1
ATOM 4418 O O . GLN A 1 546 ? 25.266 40.219 -2.449 1 90.31 546 GLN A O 1
ATOM 4423 N N . VAL A 1 547 ? 24.125 40.938 -0.593 1 95.06 547 VAL A N 1
ATOM 4424 C CA . VAL A 1 547 ? 24.797 40 0.299 1 95.06 547 VAL A CA 1
ATOM 4425 C C . VAL A 1 547 ? 23.75 39.188 1.066 1 95.06 547 VAL A C 1
ATOM 4427 O O . VAL A 1 547 ? 22.844 39.75 1.674 1 95.06 547 VAL A O 1
ATOM 4430 N N . LEU A 1 548 ? 23.891 37.906 0.948 1 95.5 548 LEU A N 1
ATOM 4431 C CA . LEU A 1 548 ? 23.094 37 1.782 1 95.5 548 LEU A CA 1
ATOM 4432 C C . LEU A 1 548 ? 23.734 36.844 3.16 1 95.5 548 LEU A C 1
ATOM 4434 O O . LEU A 1 548 ? 24.891 36.438 3.27 1 95.5 548 LEU A O 1
ATOM 4438 N N . VAL A 1 549 ? 23.031 37.25 4.129 1 96.38 549 VAL A N 1
ATOM 4439 C CA . VAL A 1 549 ? 23.531 37.094 5.492 1 96.38 549 VAL A CA 1
ATOM 4440 C C . VAL A 1 549 ? 22.766 35.969 6.191 1 96.38 549 VAL A C 1
ATOM 4442 O O . VAL A 1 549 ? 21.594 35.75 5.918 1 96.38 549 VAL A O 1
ATOM 4445 N N . GLN A 1 550 ? 23.438 35.25 7.008 1 97.19 550 GLN A N 1
ATOM 4446 C CA . GLN A 1 550 ? 22.859 34.156 7.766 1 97.19 550 GLN A CA 1
ATOM 4447 C C . GLN A 1 550 ? 23.328 34.188 9.219 1 97.19 550 GLN A C 1
ATOM 4449 O O . GLN A 1 550 ? 24.453 34.562 9.508 1 97.19 550 GLN A O 1
ATOM 4454 N N . TRP A 1 551 ? 22.469 33.906 10.141 1 97.81 551 TRP A N 1
ATOM 4455 C CA . TRP A 1 551 ? 22.812 33.781 11.555 1 97.81 551 TRP A CA 1
ATOM 4456 C C . TRP A 1 551 ? 22.375 32.406 12.086 1 97.81 551 TRP A C 1
ATOM 4458 O O . TRP A 1 551 ? 21.719 31.641 11.375 1 97.81 551 TRP A O 1
ATOM 4468 N N . LYS A 1 552 ? 22.703 32.094 13.258 1 97.06 552 LYS A N 1
ATOM 4469 C CA . LYS A 1 552 ? 22.469 30.781 13.852 1 97.06 552 LYS A CA 1
ATOM 4470 C C . LYS A 1 552 ? 20.984 30.578 14.172 1 97.06 552 LYS A C 1
ATOM 4472 O O . LYS A 1 552 ? 20.312 31.484 14.656 1 97.06 552 LYS A O 1
ATOM 4477 N N . ASP A 1 553 ? 20.5 29.406 13.812 1 94.88 553 ASP A N 1
ATOM 4478 C CA . ASP A 1 553 ? 19.125 29.031 14.109 1 94.88 553 ASP A CA 1
ATOM 4479 C C . ASP A 1 553 ? 19.031 28.359 15.484 1 94.88 553 ASP A C 1
ATOM 4481 O O . ASP A 1 553 ? 19.953 27.672 15.914 1 94.88 553 ASP A O 1
ATOM 4485 N N . TYR A 1 554 ? 17.969 28.656 16.203 1 92.38 554 TYR A N 1
ATOM 4486 C CA . TYR A 1 554 ? 17.625 27.969 17.438 1 92.38 554 TYR A CA 1
ATOM 4487 C C . TYR A 1 554 ? 16.188 27.422 17.391 1 92.38 554 TYR A C 1
ATOM 4489 O O . TYR A 1 554 ? 15.273 28.125 16.953 1 92.38 554 TYR A O 1
ATOM 4497 N N . GLU A 1 555 ? 15.938 26.312 17.859 1 87.81 555 GLU A N 1
ATOM 4498 C CA . GLU A 1 555 ? 14.641 25.641 17.797 1 87.81 555 GLU A CA 1
ATOM 4499 C C . GLU A 1 555 ? 13.578 26.422 18.562 1 87.81 555 GLU A C 1
ATOM 4501 O O . GLU A 1 555 ? 12.406 26.438 18.156 1 87.81 555 GLU A O 1
ATOM 4506 N N . ASN A 1 556 ? 13.984 27.109 19.547 1 91.5 556 ASN A N 1
ATOM 4507 C CA . ASN A 1 556 ? 13.031 27.812 20.406 1 91.5 556 ASN A CA 1
ATOM 4508 C C . ASN A 1 556 ? 12.758 29.219 19.891 1 91.5 556 ASN A C 1
ATOM 4510 O O . ASN A 1 556 ? 11.984 29.969 20.484 1 91.5 556 ASN A O 1
ATOM 4514 N N . SER A 1 557 ? 13.352 29.547 18.781 1 95.12 557 SER A N 1
ATOM 4515 C CA . SER A 1 557 ? 13.086 30.859 18.219 1 95.12 557 SER A CA 1
ATOM 4516 C C . SER A 1 557 ? 11.734 30.906 17.516 1 95.12 557 SER A C 1
ATOM 4518 O O . SER A 1 557 ? 11.406 30 16.734 1 95.12 557 SER A O 1
ATOM 4520 N N . TYR A 1 558 ? 10.953 31.906 17.859 1 96.25 558 TYR A N 1
ATOM 4521 C CA . TYR A 1 558 ? 9.695 32.156 17.172 1 96.25 558 TYR A CA 1
ATOM 4522 C C . TYR A 1 558 ? 9.93 32.906 15.867 1 96.25 558 TYR A C 1
ATOM 4524 O O . TYR A 1 558 ? 9.523 32.469 14.789 1 96.25 558 TYR A O 1
ATOM 4532 N N . CYS A 1 559 ? 10.586 34 15.945 1 97.44 559 CYS A N 1
ATOM 4533 C CA . CYS A 1 559 ? 10.93 34.781 14.758 1 97.44 559 CYS A CA 1
ATOM 4534 C C . CYS A 1 559 ? 12.102 35.719 15.031 1 97.44 559 CYS A C 1
ATOM 4536 O O . CYS A 1 559 ? 12.555 35.812 16.172 1 97.44 559 CYS A O 1
ATOM 4538 N N . TRP A 1 560 ? 12.641 36.281 14.008 1 98.19 560 TRP A N 1
ATOM 4539 C CA . TRP A 1 560 ? 13.734 37.25 14.086 1 98.19 560 TRP A CA 1
ATOM 4540 C C . TRP A 1 560 ? 13.305 38.625 13.547 1 98.19 560 TRP A C 1
ATOM 4542 O O . TRP A 1 560 ? 12.68 38.688 12.492 1 98.19 560 TRP A O 1
ATOM 4552 N N . LEU A 1 561 ? 13.586 39.594 14.297 1 98.38 561 LEU A N 1
ATOM 4553 C CA . LEU A 1 561 ? 13.352 41 13.898 1 98.38 561 LEU A CA 1
ATOM 4554 C C . LEU A 1 561 ? 14.594 41.594 13.25 1 98.38 561 LEU A C 1
ATOM 4556 O O . LEU A 1 561 ? 15.641 41.688 13.883 1 98.38 561 LEU A O 1
ATOM 4560 N N . VAL A 1 562 ? 14.438 42.031 12.047 1 98.12 562 VAL A N 1
ATOM 4561 C CA . VAL A 1 562 ? 15.594 42.531 11.32 1 98.12 562 VAL A CA 1
ATOM 4562 C C . VAL A 1 562 ? 15.516 44.062 11.234 1 98.12 562 VAL A C 1
ATOM 4564 O O . VAL A 1 562 ? 14.492 44.625 10.812 1 98.12 562 VAL A O 1
ATOM 4567 N N . TYR A 1 563 ? 16.562 44.688 11.633 1 98.06 563 TYR A N 1
ATOM 4568 C CA . TYR A 1 563 ? 16.766 46.125 11.516 1 98.06 563 TYR A CA 1
ATOM 4569 C C . TYR A 1 563 ? 17.922 46.438 10.586 1 98.06 563 TYR A C 1
ATOM 4571 O O . TYR A 1 563 ? 19.016 45.875 10.727 1 98.06 563 TYR A O 1
ATOM 4579 N N . VAL A 1 564 ? 17.703 47.281 9.641 1 97.62 564 VAL A N 1
ATOM 4580 C CA . VAL A 1 564 ? 18.75 47.75 8.742 1 97.62 564 VAL A CA 1
ATOM 4581 C C . VAL A 1 564 ? 18.953 49.25 8.914 1 97.62 564 VAL A C 1
ATOM 4583 O O . VAL A 1 564 ? 18 50.031 8.734 1 97.62 564 VAL A O 1
ATOM 4586 N N . ASN A 1 565 ? 20.141 49.656 9.281 1 97.12 565 ASN A N 1
ATOM 4587 C CA . ASN A 1 565 ? 20.453 51.031 9.547 1 97.12 565 ASN A CA 1
ATOM 4588 C C . ASN A 1 565 ? 19.484 51.656 10.539 1 97.12 565 ASN A C 1
ATOM 4590 O O . ASN A 1 565 ? 18.922 52.75 10.281 1 97.12 565 ASN A O 1
ATOM 4594 N N . SER A 1 566 ? 19.109 50.906 11.484 1 94.81 566 SER A N 1
ATOM 4595 C CA . SER A 1 566 ? 18.328 51.281 12.648 1 94.81 566 SER A CA 1
ATOM 4596 C C . SER A 1 566 ? 16.844 51.375 12.312 1 94.81 566 SER A C 1
ATOM 4598 O O . SER A 1 566 ? 16.062 51.906 13.102 1 94.81 566 SER A O 1
ATOM 4600 N N . SER A 1 567 ? 16.516 50.906 11.18 1 96.06 567 SER A N 1
ATOM 4601 C CA . SER A 1 567 ? 15.109 50.875 10.789 1 96.06 567 SER A CA 1
ATOM 4602 C C . SER A 1 567 ? 14.578 49.438 10.734 1 96.06 567 SER A C 1
ATOM 4604 O O . SER A 1 567 ? 15.242 48.562 10.203 1 96.06 567 SER A O 1
ATOM 4606 N N . PHE A 1 568 ? 13.406 49.281 11.281 1 97.25 568 PHE A N 1
ATOM 4607 C CA . PHE A 1 568 ? 12.766 47.969 11.266 1 97.25 568 PHE A CA 1
ATOM 4608 C C . PHE A 1 568 ? 12.391 47.562 9.844 1 97.25 568 PHE A C 1
ATOM 4610 O O . PHE A 1 568 ? 11.688 48.312 9.148 1 97.25 568 PHE A O 1
ATOM 4617 N N . CYS A 1 569 ? 12.773 46.344 9.406 1 96 569 CYS A N 1
ATOM 4618 C CA . CYS A 1 569 ? 12.523 45.875 8.047 1 96 569 CYS A CA 1
ATOM 4619 C C . CYS A 1 569 ? 11.438 44.812 8.031 1 96 569 CYS A C 1
ATOM 4621 O O . CYS A 1 569 ? 10.773 44.594 7.008 1 96 569 CYS A O 1
ATOM 4623 N N . GLY A 1 570 ? 11.305 44.094 9.148 1 96.44 570 GLY A N 1
ATOM 4624 C CA . GLY A 1 570 ? 10.305 43.031 9.211 1 96.44 570 GLY A CA 1
ATOM 4625 C C . GLY A 1 570 ? 10.648 41.938 10.219 1 96.44 570 GLY A C 1
ATOM 4626 O O . GLY A 1 570 ? 11.734 41.938 10.797 1 96.44 570 GLY A O 1
ATOM 4627 N N . ALA A 1 571 ? 9.719 41.031 10.477 1 97.31 571 ALA A N 1
ATOM 4628 C CA . ALA A 1 571 ? 9.875 39.844 11.289 1 97.31 571 ALA A CA 1
ATOM 4629 C C . ALA A 1 571 ? 9.852 38.594 10.422 1 97.31 571 ALA A C 1
ATOM 4631 O O . ALA A 1 571 ? 8.984 38.438 9.555 1 97.31 571 ALA A O 1
ATOM 4632 N N . TYR A 1 572 ? 10.844 37.719 10.648 1 95.69 572 TYR A N 1
ATOM 4633 C CA . TYR A 1 572 ? 11.008 36.594 9.734 1 95.69 572 TYR A CA 1
ATOM 4634 C C . TYR A 1 572 ? 11.125 35.281 10.492 1 95.69 572 TYR A C 1
ATOM 4636 O O . TYR A 1 572 ? 11.562 35.25 11.648 1 95.69 572 TYR A O 1
ATOM 4644 N N . SER A 1 573 ? 10.719 34.25 9.836 1 93.94 573 SER A N 1
ATOM 4645 C CA . SER A 1 573 ? 10.797 32.938 10.445 1 93.94 573 SER A CA 1
ATOM 4646 C C . SER A 1 573 ? 12.039 32.188 9.984 1 93.94 573 SER A C 1
ATOM 4648 O O . SER A 1 573 ? 12.273 31.047 10.398 1 93.94 573 SER A O 1
ATOM 4650 N N . ASN A 1 574 ? 12.828 32.75 9.188 1 94.06 574 ASN A N 1
ATOM 4651 C CA . ASN A 1 574 ? 14.062 32.125 8.727 1 94.06 574 ASN A CA 1
ATOM 4652 C C . ASN A 1 574 ? 15.289 32.875 9.25 1 94.06 574 ASN A C 1
ATOM 4654 O O . ASN A 1 574 ? 15.164 33.938 9.852 1 94.06 574 ASN A O 1
ATOM 4658 N N . THR A 1 575 ? 16.453 32.312 8.969 1 97 575 THR A N 1
ATOM 4659 C CA . THR A 1 575 ? 17.672 32.844 9.57 1 97 575 THR A CA 1
ATOM 4660 C C . THR A 1 575 ? 18.516 33.562 8.523 1 97 575 THR A C 1
ATOM 4662 O O . THR A 1 575 ? 19.734 33.656 8.664 1 97 575 THR A O 1
ATOM 4665 N N . HIS A 1 576 ? 17.891 33.938 7.445 1 96.12 576 HIS A N 1
ATOM 4666 C CA . HIS A 1 576 ? 18.609 34.562 6.352 1 96.12 576 HIS A CA 1
ATOM 4667 C C . HIS A 1 576 ? 18 35.938 6.02 1 96.12 576 HIS A C 1
ATOM 4669 O O . HIS A 1 576 ? 16.828 36.188 6.301 1 96.12 576 HIS A O 1
ATOM 4675 N N . PHE A 1 577 ? 18.766 36.75 5.445 1 95.5 577 PHE A N 1
ATOM 4676 C CA . PHE A 1 577 ? 18.328 38.062 4.977 1 95.5 577 PHE A CA 1
ATOM 4677 C C . PHE A 1 577 ? 19.234 38.562 3.863 1 95.5 577 PHE A C 1
ATOM 4679 O O . PHE A 1 577 ? 20.406 38.188 3.775 1 95.5 577 PHE A O 1
ATOM 4686 N N . ILE A 1 578 ? 18.688 39.312 2.982 1 94.31 578 ILE A N 1
ATOM 4687 C CA . ILE A 1 578 ? 19.469 39.906 1.915 1 94.31 578 ILE A CA 1
ATOM 4688 C C . ILE A 1 578 ? 19.719 41.375 2.232 1 94.31 578 ILE A C 1
ATOM 4690 O O . ILE A 1 578 ? 18.781 42.156 2.379 1 94.31 578 ILE A O 1
ATOM 4694 N N . ALA A 1 579 ? 20.953 41.75 2.33 1 93.88 579 ALA A N 1
ATOM 4695 C CA . ALA A 1 579 ? 21.344 43.125 2.672 1 93.88 579 ALA A CA 1
ATOM 4696 C C . ALA A 1 579 ? 22.266 43.719 1.604 1 93.88 579 ALA A C 1
ATOM 4698 O O . ALA A 1 579 ? 22.703 43 0.692 1 93.88 579 ALA A O 1
ATOM 4699 N N . SER A 1 580 ? 22.391 45.031 1.724 1 93.06 580 SER A N 1
ATOM 4700 C CA . SER A 1 580 ? 23.391 45.719 0.911 1 93.06 580 SER A CA 1
ATOM 4701 C C . SER A 1 580 ? 24.75 45.75 1.605 1 93.06 580 SER A C 1
ATOM 4703 O O . SER A 1 580 ? 24.828 45.75 2.836 1 93.06 580 SER A O 1
ATOM 4705 N N . PRO A 1 581 ? 25.828 45.844 0.825 1 92.06 581 PRO A N 1
ATOM 4706 C CA . PRO A 1 581 ? 27.172 45.812 1.404 1 92.06 581 PRO A CA 1
ATOM 4707 C C . PRO A 1 581 ? 27.438 46.969 2.367 1 92.06 581 PRO A C 1
ATOM 4709 O O . PRO A 1 581 ? 28.281 46.875 3.252 1 92.06 581 PRO A O 1
ATOM 4712 N N . THR A 1 582 ? 26.719 48 2.305 1 93.12 582 THR A N 1
ATOM 4713 C CA . THR A 1 582 ? 26.969 49.156 3.141 1 93.12 582 THR A CA 1
ATOM 4714 C C . THR A 1 582 ? 26.031 49.188 4.332 1 93.12 582 THR A C 1
ATOM 4716 O O . THR A 1 582 ? 26.078 50.125 5.145 1 93.12 582 THR A O 1
ATOM 4719 N N . ASP A 1 583 ? 25.25 48.188 4.402 1 95 583 ASP A N 1
ATOM 4720 C CA . ASP A 1 583 ? 24.219 48.188 5.441 1 95 583 ASP A CA 1
ATOM 4721 C C . ASP A 1 583 ? 24.812 47.812 6.797 1 95 583 ASP A C 1
ATOM 4723 O O . ASP A 1 583 ? 25.844 47.156 6.867 1 95 583 ASP A O 1
ATOM 4727 N N . ARG A 1 584 ? 24.188 48.344 7.852 1 97.25 584 ARG A N 1
ATOM 4728 C CA . ARG A 1 584 ? 24.297 47.844 9.219 1 97.25 584 ARG A CA 1
ATOM 4729 C C . ARG A 1 584 ? 23.047 47.094 9.641 1 97.25 584 ARG A C 1
ATOM 4731 O O . ARG A 1 584 ? 21.938 47.656 9.594 1 97.25 584 ARG A O 1
ATOM 4738 N N . ILE A 1 585 ? 23.297 45.844 10.062 1 97.38 585 ILE A N 1
ATOM 4739 C CA . ILE A 1 585 ? 22.125 45.031 10.344 1 97.38 585 ILE A CA 1
ATOM 4740 C C . ILE A 1 585 ? 22.125 44.625 11.82 1 97.38 585 ILE A C 1
ATOM 4742 O O . ILE A 1 585 ? 23.172 44.375 12.398 1 97.38 585 ILE A O 1
ATOM 4746 N N . ARG A 1 586 ? 21.047 44.656 12.422 1 98.25 586 ARG A N 1
ATOM 4747 C CA . ARG A 1 586 ? 20.797 44.062 13.734 1 98.25 586 ARG A CA 1
ATOM 4748 C C . ARG A 1 586 ? 19.625 43.094 13.672 1 98.25 586 ARG A C 1
ATOM 4750 O O . ARG A 1 586 ? 18.609 43.375 13.031 1 98.25 586 ARG A O 1
ATOM 4757 N N . VAL A 1 587 ? 19.797 41.969 14.289 1 98.44 587 VAL A N 1
ATOM 4758 C CA . VAL A 1 587 ? 18.766 40.969 14.305 1 98.44 587 VAL A CA 1
ATOM 4759 C C . VAL A 1 587 ? 18.391 40.625 15.742 1 98.44 587 VAL A C 1
ATOM 4761 O O . VAL A 1 587 ? 19.219 40.125 16.5 1 98.44 587 VAL A O 1
ATOM 4764 N N . ASP A 1 588 ? 17.188 40.969 16.172 1 98.44 588 ASP A N 1
ATOM 4765 C CA . ASP A 1 588 ? 16.656 40.562 17.469 1 98.44 588 ASP A CA 1
ATOM 4766 C C . ASP A 1 588 ? 15.859 39.25 17.344 1 98.44 588 ASP A C 1
ATOM 4768 O O . ASP A 1 588 ? 15.32 38.969 16.281 1 98.44 588 ASP A O 1
ATOM 4772 N N . THR A 1 589 ? 15.852 38.469 18.406 1 98.25 589 THR A N 1
ATOM 4773 C CA . THR A 1 589 ? 15.141 37.188 18.422 1 98.25 589 THR A CA 1
ATOM 4774 C C . THR A 1 589 ? 13.977 37.219 19.391 1 98.25 589 THR A C 1
ATOM 4776 O O . THR A 1 589 ? 14.141 37.625 20.547 1 98.25 589 THR A O 1
ATOM 4779 N N . ILE A 1 590 ? 12.781 36.969 18.969 1 97.69 590 ILE A N 1
ATOM 4780 C CA . ILE A 1 590 ? 11.695 36.625 19.875 1 97.69 590 ILE A CA 1
ATOM 4781 C C . ILE A 1 590 ? 11.648 35.094 20.062 1 97.69 590 ILE A C 1
ATOM 4783 O O . ILE A 1 590 ? 11.516 34.344 19.094 1 97.69 590 ILE A O 1
ATOM 4787 N N . THR A 1 591 ? 11.75 34.656 21.281 1 96.25 591 THR A N 1
ATOM 4788 C CA . THR A 1 591 ? 11.781 33.219 21.547 1 96.25 591 THR A CA 1
ATOM 4789 C C . THR A 1 591 ? 10.391 32.688 21.906 1 96.25 591 THR A C 1
ATOM 4791 O O . THR A 1 591 ? 9.5 33.469 22.234 1 96.25 591 THR A O 1
ATOM 4794 N N . ARG A 1 592 ? 10.188 31.422 21.875 1 94.5 592 ARG A N 1
ATOM 4795 C CA . ARG A 1 592 ? 8.93 30.766 22.25 1 94.5 592 ARG A CA 1
ATOM 4796 C C . ARG A 1 592 ? 8.766 30.734 23.766 1 94.5 592 ARG A C 1
ATOM 4798 O O . ARG A 1 592 ? 7.832 30.125 24.281 1 94.5 592 ARG A O 1
ATOM 4805 N N . PHE A 1 593 ? 9.602 31.469 24.484 1 92.75 593 PHE A N 1
ATOM 4806 C CA . PHE A 1 593 ? 9.477 31.656 25.922 1 92.75 593 PHE A CA 1
ATOM 4807 C C . PHE A 1 593 ? 8.93 33.031 26.25 1 92.75 593 PHE A C 1
ATOM 4809 O O . PHE A 1 593 ? 8.742 33.375 27.422 1 92.75 593 PHE A O 1
ATOM 4816 N N . GLY A 1 594 ? 8.695 33.812 25.203 1 92.38 594 GLY A N 1
ATOM 4817 C CA . GLY A 1 594 ? 8.18 35.156 25.406 1 92.38 594 GLY A CA 1
ATOM 4818 C C . GLY A 1 594 ? 9.258 36.156 25.734 1 92.38 594 GLY A C 1
ATOM 4819 O O . GLY A 1 594 ? 8.984 37.188 26.391 1 92.38 594 GLY A O 1
ATOM 4820 N N . VAL A 1 595 ? 10.422 35.875 25.297 1 94.38 595 VAL A N 1
ATOM 4821 C CA . VAL A 1 595 ? 11.562 36.75 25.594 1 94.38 595 VAL A CA 1
ATOM 4822 C C . VAL A 1 595 ? 12.125 37.312 24.297 1 94.38 595 VAL A C 1
ATOM 4824 O O . VAL A 1 595 ? 12.078 36.688 23.25 1 94.38 595 VAL A O 1
ATOM 4827 N N . VAL A 1 596 ? 12.555 38.594 24.359 1 97.38 596 VAL A N 1
ATOM 4828 C CA . VAL A 1 596 ? 13.234 39.219 23.234 1 97.38 596 VAL A CA 1
ATOM 4829 C C . VAL A 1 596 ? 14.734 39.312 23.516 1 97.38 596 VAL A C 1
ATOM 4831 O O . VAL A 1 596 ? 15.156 39.844 24.547 1 97.38 596 VAL A O 1
ATOM 4834 N N . LEU A 1 597 ? 15.508 38.719 22.656 1 98 597 LEU A N 1
ATOM 4835 C CA . LEU A 1 597 ? 16.969 38.812 22.719 1 98 597 LEU A CA 1
ATOM 4836 C C . LEU A 1 597 ? 17.469 39.844 21.703 1 98 597 LEU A C 1
ATOM 4838 O O . LEU A 1 597 ? 17.375 39.594 20.484 1 98 597 LEU A O 1
ATOM 4842 N N . LYS A 1 598 ? 18 40.875 22.188 1 97.81 598 LYS A N 1
ATOM 4843 C CA . LYS A 1 598 ? 18.531 41.906 21.297 1 97.81 598 LYS A CA 1
ATOM 4844 C C . LYS A 1 598 ? 19.875 41.5 20.719 1 97.81 598 LYS A C 1
ATOM 4846 O O . LYS A 1 598 ? 20.75 41.031 21.438 1 97.81 598 LYS A O 1
ATOM 4851 N N . GLY A 1 599 ? 19.969 41.656 19.484 1 97.94 599 GLY A N 1
ATOM 4852 C CA . GLY A 1 599 ? 21.234 41.375 18.828 1 97.94 599 GLY A CA 1
ATOM 4853 C C . GLY A 1 599 ? 22.172 42.594 18.844 1 97.94 599 GLY A C 1
ATOM 4854 O O . GLY A 1 599 ? 21.859 43.625 19.453 1 97.94 599 GLY A O 1
ATOM 4855 N N . THR A 1 600 ? 23.375 42.375 18.25 1 97.56 600 THR A N 1
ATOM 4856 C CA . THR A 1 600 ? 24.344 43.469 18.109 1 97.56 600 THR A CA 1
ATOM 4857 C C . THR A 1 600 ? 24.297 44.031 16.703 1 97.56 600 THR A C 1
ATOM 4859 O O . THR A 1 600 ? 23.812 43.406 15.766 1 97.56 600 THR A O 1
ATOM 4862 N N . ASP A 1 601 ? 24.688 45.312 16.594 1 96.62 601 ASP A N 1
ATOM 4863 C CA . ASP A 1 601 ? 24.812 45.906 15.273 1 96.62 601 ASP A CA 1
ATOM 4864 C C . ASP A 1 601 ? 25.984 45.281 14.508 1 96.62 601 ASP A C 1
ATOM 4866 O O . ASP A 1 601 ? 27.109 45.25 15.008 1 96.62 601 ASP A O 1
ATOM 4870 N N . LEU A 1 602 ? 25.719 44.844 13.328 1 96.5 602 LEU A N 1
ATOM 4871 C CA . LEU A 1 602 ? 26.719 44.156 12.523 1 96.5 602 LEU A CA 1
ATOM 4872 C C . LEU A 1 602 ? 26.875 44.844 11.156 1 96.5 602 LEU A C 1
ATOM 4874 O O . LEU A 1 602 ? 25.891 45.062 10.461 1 96.5 602 LEU A O 1
ATOM 4878 N N . PHE A 1 603 ? 28.016 45.094 10.82 1 94 603 PHE A N 1
ATOM 4879 C CA . PHE A 1 603 ? 28.297 45.688 9.516 1 94 603 PHE A CA 1
ATOM 4880 C C . PHE A 1 603 ? 28.391 44.594 8.445 1 94 603 PHE A C 1
ATOM 4882 O O . PHE A 1 603 ? 28.969 43.531 8.672 1 94 603 PHE A O 1
ATOM 4889 N N . ILE A 1 604 ? 27.812 44.844 7.316 1 91.69 604 ILE A N 1
ATOM 4890 C CA . ILE A 1 604 ? 27.859 43.906 6.199 1 91.69 604 ILE A CA 1
ATOM 4891 C C . ILE A 1 604 ? 29.141 44.125 5.402 1 91.69 604 ILE A C 1
ATOM 4893 O O . ILE A 1 604 ? 29.594 45.25 5.207 1 91.69 604 ILE A O 1
ATOM 4897 N N . MET B 1 1 ? 28.625 -38.25 -6.395 1 46.38 1 MET B N 1
ATOM 4898 C CA . MET B 1 1 ? 27.812 -37.375 -7.258 1 46.38 1 MET B CA 1
ATOM 4899 C C . MET B 1 1 ? 27.375 -36.125 -6.516 1 46.38 1 MET B C 1
ATOM 4901 O O . MET B 1 1 ? 27.078 -36.188 -5.316 1 46.38 1 MET B O 1
ATOM 4905 N N . LEU B 1 2 ? 27.734 -35.031 -7.102 1 62.91 2 LEU B N 1
ATOM 4906 C CA . LEU B 1 2 ? 27.344 -33.75 -6.512 1 62.91 2 LEU B CA 1
ATOM 4907 C C . LEU B 1 2 ? 25.891 -33.781 -6.066 1 62.91 2 LEU B C 1
ATOM 4909 O O . LEU B 1 2 ? 25.016 -34.219 -6.828 1 62.91 2 LEU B O 1
ATOM 4913 N N . GLN B 1 3 ? 25.703 -33.75 -4.766 1 73.12 3 GLN B N 1
ATOM 4914 C CA . GLN B 1 3 ? 24.328 -33.75 -4.258 1 73.12 3 GLN B CA 1
ATOM 4915 C C . GLN B 1 3 ? 23.719 -32.375 -4.332 1 73.12 3 GLN B C 1
ATOM 4917 O O . GLN B 1 3 ? 24.219 -31.422 -3.715 1 73.12 3 GLN B O 1
ATOM 4922 N N . LEU B 1 4 ? 22.766 -32.219 -5.219 1 88.5 4 LEU B N 1
ATOM 4923 C CA . LEU B 1 4 ? 22.047 -30.969 -5.41 1 88.5 4 LEU B CA 1
ATOM 4924 C C . LEU B 1 4 ? 20.828 -30.906 -4.488 1 88.5 4 LEU B C 1
ATOM 4926 O O . LEU B 1 4 ? 20.109 -31.891 -4.328 1 88.5 4 LEU B O 1
ATOM 4930 N N . HIS B 1 5 ? 20.734 -29.844 -3.764 1 93.88 5 HIS B N 1
ATOM 4931 C CA . HIS B 1 5 ? 19.609 -29.641 -2.859 1 93.88 5 HIS B CA 1
ATOM 4932 C C . HIS B 1 5 ? 18.906 -28.328 -3.152 1 93.88 5 HIS B C 1
ATOM 4934 O O . HIS B 1 5 ? 19.516 -27.375 -3.648 1 93.88 5 HIS B O 1
ATOM 4940 N N . SER B 1 6 ? 17.625 -28.312 -2.898 1 95.88 6 SER B N 1
ATOM 4941 C CA . SER B 1 6 ? 16.859 -27.062 -2.998 1 95.88 6 SER B CA 1
ATOM 4942 C C . SER B 1 6 ? 17.406 -26.016 -2.033 1 95.88 6 SER B C 1
ATOM 4944 O O . SER B 1 6 ? 17.984 -26.359 -1.005 1 95.88 6 SER B O 1
ATOM 4946 N N . MET B 1 7 ? 17.234 -24.812 -2.402 1 95.31 7 MET B N 1
ATOM 4947 C CA . MET B 1 7 ? 17.812 -23.703 -1.654 1 95.31 7 MET B CA 1
ATOM 4948 C C . MET B 1 7 ? 16.875 -23.25 -0.535 1 95.31 7 MET B C 1
ATOM 4950 O O . MET B 1 7 ? 15.664 -23.188 -0.721 1 95.31 7 MET B O 1
ATOM 4954 N N . ARG B 1 8 ? 17.359 -22.984 0.609 1 97 8 ARG B N 1
ATOM 4955 C CA . ARG B 1 8 ? 16.688 -22.406 1.765 1 97 8 ARG B CA 1
ATOM 4956 C C . ARG B 1 8 ? 17.672 -21.719 2.693 1 97 8 ARG B C 1
ATOM 4958 O O . ARG B 1 8 ? 18.891 -21.953 2.613 1 97 8 ARG B O 1
ATOM 4965 N N . PHE B 1 9 ? 17.234 -20.797 3.473 1 97.88 9 PHE B N 1
ATOM 4966 C CA . PHE B 1 9 ? 18.109 -20.078 4.398 1 97.88 9 PHE B CA 1
ATOM 4967 C C . PHE B 1 9 ? 17.562 -20.156 5.82 1 97.88 9 PHE B C 1
ATOM 4969 O O . PHE B 1 9 ? 16.375 -19.922 6.051 1 97.88 9 PHE B O 1
ATOM 4976 N N . ASP B 1 10 ? 18.406 -20.453 6.746 1 96.88 10 ASP B N 1
ATOM 4977 C CA . ASP B 1 10 ? 17.984 -20.578 8.141 1 96.88 10 ASP B CA 1
ATOM 4978 C C . ASP B 1 10 ? 18.125 -19.266 8.883 1 96.88 10 ASP B C 1
ATOM 4980 O O . ASP B 1 10 ? 17.609 -19.109 9.992 1 96.88 10 ASP B O 1
ATOM 4984 N N . SER B 1 11 ? 18.859 -18.297 8.242 1 97.31 11 SER B N 1
ATOM 4985 C CA . SER B 1 11 ? 19 -16.969 8.828 1 97.31 11 SER B CA 1
ATOM 4986 C C . SER B 1 11 ? 19.109 -15.898 7.754 1 97.31 11 SER B C 1
ATOM 4988 O O . SER B 1 11 ? 19.391 -16.203 6.594 1 97.31 11 SER B O 1
ATOM 4990 N N . LEU B 1 12 ? 18.844 -14.648 8.188 1 97.5 12 LEU B N 1
ATOM 4991 C CA . LEU B 1 12 ? 19 -13.523 7.277 1 97.5 12 LEU B CA 1
ATOM 4992 C C . LEU B 1 12 ? 20.469 -13.352 6.895 1 97.5 12 LEU B C 1
ATOM 4994 O O . LEU B 1 12 ? 20.781 -12.93 5.773 1 97.5 12 LEU B O 1
ATOM 4998 N N . LYS B 1 13 ? 21.344 -13.695 7.785 1 96.19 13 LYS B N 1
ATOM 4999 C CA . LYS B 1 13 ? 22.781 -13.656 7.504 1 96.19 13 LYS B CA 1
ATOM 5000 C C . LYS B 1 13 ? 23.141 -14.609 6.371 1 96.19 13 LYS B C 1
ATOM 5002 O O . LYS B 1 13 ? 23.984 -14.273 5.52 1 96.19 13 LYS B O 1
ATOM 5007 N N . ASP B 1 14 ? 22.516 -15.805 6.438 1 96.94 14 ASP B N 1
ATOM 5008 C CA . ASP B 1 14 ? 22.734 -16.766 5.359 1 96.94 14 ASP B CA 1
ATOM 5009 C C . ASP B 1 14 ? 22.297 -16.188 4.012 1 96.94 14 ASP B C 1
ATOM 5011 O O . ASP B 1 14 ? 22.938 -16.422 2.992 1 96.94 14 ASP B O 1
ATOM 5015 N N . LEU B 1 15 ? 21.219 -15.484 4.016 1 97.56 15 LEU B N 1
ATOM 5016 C CA . LEU B 1 15 ? 20.719 -14.852 2.801 1 97.56 15 LEU B CA 1
ATOM 5017 C C . LEU B 1 15 ? 21.688 -13.797 2.291 1 97.56 15 LEU B C 1
ATOM 5019 O O . LEU B 1 15 ? 21.953 -13.719 1.088 1 97.56 15 LEU B O 1
ATOM 5023 N N . GLU B 1 16 ? 22.188 -13.008 3.158 1 96.38 16 GLU B N 1
ATOM 5024 C CA . GLU B 1 16 ? 23.172 -11.992 2.775 1 96.38 16 GLU B CA 1
ATOM 5025 C C . GLU B 1 16 ? 24.422 -12.633 2.188 1 96.38 16 GLU B C 1
ATOM 5027 O O . GLU B 1 16 ? 24.984 -12.125 1.215 1 96.38 16 GLU B O 1
ATOM 5032 N N . ALA B 1 17 ? 24.859 -13.695 2.826 1 96.75 17 ALA B N 1
ATOM 5033 C CA . ALA B 1 17 ? 26.031 -14.414 2.342 1 96.75 17 ALA B CA 1
ATOM 5034 C C . ALA B 1 17 ? 25.812 -14.945 0.928 1 96.75 17 ALA B C 1
ATOM 5036 O O . ALA B 1 17 ? 26.719 -14.898 0.093 1 96.75 17 ALA B O 1
ATOM 5037 N N . TRP B 1 18 ? 24.656 -15.453 0.719 1 96.31 18 TRP B N 1
ATOM 5038 C CA . TRP B 1 18 ? 24.297 -15.922 -0.613 1 96.31 18 TRP B CA 1
ATOM 5039 C C . TRP B 1 18 ? 24.406 -14.805 -1.639 1 96.31 18 TRP B C 1
ATOM 5041 O O . TRP B 1 18 ? 24.953 -15 -2.725 1 96.31 18 TRP B O 1
ATOM 5051 N N . SER B 1 19 ? 23.859 -13.625 -1.326 1 94.75 19 SER B N 1
ATOM 5052 C CA . SER B 1 19 ? 23.844 -12.5 -2.25 1 94.75 19 SER B CA 1
ATOM 5053 C C . SER B 1 19 ? 25.266 -12.016 -2.547 1 94.75 19 SER B C 1
ATOM 5055 O O . SER B 1 19 ? 25.547 -11.555 -3.656 1 94.75 19 SER B O 1
ATOM 5057 N N . ALA B 1 20 ? 26.156 -12.164 -1.596 1 94.06 20 ALA B N 1
ATOM 5058 C CA . ALA B 1 20 ? 27.531 -11.672 -1.725 1 94.06 20 ALA B CA 1
ATOM 5059 C C . ALA B 1 20 ? 28.422 -12.703 -2.393 1 94.06 20 ALA B C 1
ATOM 5061 O O . ALA B 1 20 ? 29.516 -12.375 -2.859 1 94.06 20 ALA B O 1
ATOM 5062 N N . ALA B 1 21 ? 27.969 -13.898 -2.404 1 93.31 21 ALA B N 1
ATOM 5063 C CA . ALA B 1 21 ? 28.797 -15 -2.895 1 93.31 21 ALA B CA 1
ATOM 5064 C C . ALA B 1 21 ? 28.906 -14.961 -4.414 1 93.31 21 ALA B C 1
ATOM 5066 O O . ALA B 1 21 ? 28.047 -14.406 -5.094 1 93.31 21 ALA B O 1
ATOM 5067 N N . GLU B 1 22 ? 29.984 -15.539 -4.887 1 90.88 22 GLU B N 1
ATOM 5068 C CA . GLU B 1 22 ? 30.109 -15.766 -6.324 1 90.88 22 GLU B CA 1
ATOM 5069 C C . GLU B 1 22 ? 29.094 -16.781 -6.816 1 90.88 22 GLU B C 1
ATOM 5071 O O . GLU B 1 22 ? 28.75 -17.734 -6.102 1 90.88 22 GLU B O 1
ATOM 5076 N N . PRO B 1 23 ? 28.688 -16.594 -7.969 1 85.44 23 PRO B N 1
ATOM 5077 C CA . PRO B 1 23 ? 27.656 -17.5 -8.492 1 85.44 23 PRO B CA 1
ATOM 5078 C C . PRO B 1 23 ? 28.125 -18.953 -8.531 1 85.44 23 PRO B C 1
ATOM 5080 O O . PRO B 1 23 ? 29.234 -19.234 -9.023 1 85.44 23 PRO B O 1
ATOM 5083 N N . ASP B 1 24 ? 27.438 -19.797 -7.902 1 88.38 24 ASP B N 1
ATOM 5084 C CA . ASP B 1 24 ? 27.625 -21.234 -8 1 88.38 24 ASP B CA 1
ATOM 5085 C C . ASP B 1 24 ? 27.125 -21.766 -9.344 1 88.38 24 ASP B C 1
ATOM 5087 O O . ASP B 1 24 ? 25.969 -21.562 -9.711 1 88.38 24 ASP B O 1
ATOM 5091 N N . PRO B 1 25 ? 28.031 -22.422 -10.055 1 90.25 25 PRO B N 1
ATOM 5092 C CA . PRO B 1 25 ? 27.609 -22.891 -11.375 1 90.25 25 PRO B CA 1
ATOM 5093 C C . PRO B 1 25 ? 26.422 -23.859 -11.297 1 90.25 25 PRO B C 1
ATOM 5095 O O . PRO B 1 25 ? 25.609 -23.922 -12.234 1 90.25 25 PRO B O 1
ATOM 5098 N N . VAL B 1 26 ? 26.281 -24.578 -10.281 1 91.81 26 VAL B N 1
ATOM 5099 C CA . VAL B 1 26 ? 25.234 -25.594 -10.203 1 91.81 26 VAL B CA 1
ATOM 5100 C C . VAL B 1 26 ? 23.938 -24.938 -9.742 1 91.81 26 VAL B C 1
ATOM 5102 O O . VAL B 1 26 ? 22.891 -25.594 -9.695 1 91.81 26 VAL B O 1
ATOM 5105 N N . ASP B 1 27 ? 23.953 -23.656 -9.453 1 94.25 27 ASP B N 1
ATOM 5106 C CA . ASP B 1 27 ? 22.75 -22.938 -9.047 1 94.25 27 ASP B CA 1
ATOM 5107 C C . ASP B 1 27 ? 21.719 -22.891 -10.18 1 94.25 27 ASP B C 1
ATOM 5109 O O . ASP B 1 27 ? 20.547 -22.656 -9.945 1 94.25 27 ASP B O 1
ATOM 5113 N N . VAL B 1 28 ? 22.172 -23.156 -11.367 1 94.75 28 VAL B N 1
ATOM 5114 C CA . VAL B 1 28 ? 21.328 -23.109 -12.555 1 94.75 28 VAL B CA 1
ATOM 5115 C C . VAL B 1 28 ? 20.219 -24.156 -12.438 1 94.75 28 VAL B C 1
ATOM 5117 O O . VAL B 1 28 ? 19.141 -23.984 -13.023 1 94.75 28 VAL B O 1
ATOM 5120 N N . PHE B 1 29 ? 20.469 -25.203 -11.664 1 95.38 29 PHE B N 1
ATOM 5121 C CA . PHE B 1 29 ? 19.484 -26.266 -11.516 1 95.38 29 PHE B CA 1
ATOM 5122 C C . PHE B 1 29 ? 18.344 -25.828 -10.617 1 95.38 29 PHE B C 1
ATOM 5124 O O . PHE B 1 29 ? 17.297 -26.484 -10.57 1 95.38 29 PHE B O 1
ATOM 5131 N N . ARG B 1 30 ? 18.516 -24.719 -9.883 1 96.69 30 ARG B N 1
ATOM 5132 C CA . ARG B 1 30 ? 17.516 -24.25 -8.922 1 96.69 30 ARG B CA 1
ATOM 5133 C C . ARG B 1 30 ? 16.688 -23.109 -9.508 1 96.69 30 ARG B C 1
ATOM 5135 O O . ARG B 1 30 ? 15.789 -22.594 -8.844 1 96.69 30 ARG B O 1
ATOM 5142 N N . VAL B 1 31 ? 17 -22.719 -10.711 1 97 31 VAL B N 1
ATOM 5143 C CA . VAL B 1 31 ? 16.328 -21.594 -11.359 1 97 31 VAL B CA 1
ATOM 5144 C C . VAL B 1 31 ? 15.172 -22.109 -12.227 1 97 31 VAL B C 1
ATOM 5146 O O . VAL B 1 31 ? 15.367 -23 -13.062 1 97 31 VAL B O 1
ATOM 5149 N N . ALA B 1 32 ? 14.016 -21.609 -11.969 1 97.38 32 ALA B N 1
ATOM 5150 C CA . ALA B 1 32 ? 12.836 -22.031 -12.719 1 97.38 32 ALA B CA 1
ATOM 5151 C C . ALA B 1 32 ? 12.953 -21.641 -14.188 1 97.38 32 ALA B C 1
ATOM 5153 O O . ALA B 1 32 ? 13.461 -20.578 -14.516 1 97.38 32 ALA B O 1
ATOM 5154 N N . ARG B 1 33 ? 12.461 -22.438 -15.023 1 96.06 33 ARG B N 1
ATOM 5155 C CA . ARG B 1 33 ? 12.523 -22.203 -16.469 1 96.06 33 ARG B CA 1
ATOM 5156 C C . ARG B 1 33 ? 11.141 -21.906 -17.031 1 96.06 33 ARG B C 1
ATOM 5158 O O . ARG B 1 33 ? 11 -21.141 -18 1 96.06 33 ARG B O 1
ATOM 5165 N N . VAL B 1 34 ? 10.148 -22.547 -16.438 1 95.69 34 VAL B N 1
ATOM 5166 C CA . VAL B 1 34 ? 8.805 -22.516 -17 1 95.69 34 VAL B CA 1
ATOM 5167 C C . VAL B 1 34 ? 8.109 -21.203 -16.641 1 95.69 34 VAL B C 1
ATOM 5169 O O . VAL B 1 34 ? 8.047 -20.844 -15.461 1 95.69 34 VAL B O 1
ATOM 5172 N N . SER B 1 35 ? 7.594 -20.5 -17.625 1 94.12 35 SER B N 1
ATOM 5173 C CA . SER B 1 35 ? 6.887 -19.234 -17.391 1 94.12 35 SER B CA 1
ATOM 5174 C C . SER B 1 35 ? 5.477 -19.484 -16.859 1 94.12 35 SER B C 1
ATOM 5176 O O . SER B 1 35 ? 4.898 -20.547 -17.094 1 94.12 35 SER B O 1
ATOM 5178 N N . LEU B 1 36 ? 4.949 -18.531 -16.219 1 97.12 36 LEU B N 1
ATOM 5179 C CA . LEU B 1 36 ? 3.602 -18.641 -15.672 1 97.12 36 LEU B CA 1
ATOM 5180 C C . LEU B 1 36 ? 2.561 -18.609 -16.781 1 97.12 36 LEU B C 1
ATOM 5182 O O . LEU B 1 36 ? 2.42 -17.609 -17.484 1 97.12 36 LEU B O 1
ATOM 5186 N N . ALA B 1 37 ? 1.87 -19.688 -16.922 1 96.94 37 ALA B N 1
ATOM 5187 C CA . ALA B 1 37 ? 0.821 -19.781 -17.938 1 96.94 37 ALA B CA 1
ATOM 5188 C C . ALA B 1 37 ? -0.376 -18.906 -17.578 1 96.94 37 ALA B C 1
ATOM 5190 O O . ALA B 1 37 ? -0.602 -18.609 -16.391 1 96.94 37 ALA B O 1
ATOM 5191 N N . SER B 1 38 ? -1.155 -18.531 -18.578 1 96 38 SER B N 1
ATOM 5192 C CA . SER B 1 38 ? -2.332 -17.688 -18.359 1 96 38 SER B CA 1
ATOM 5193 C C . SER B 1 38 ? -3.586 -18.547 -18.172 1 96 38 SER B C 1
ATOM 5195 O O . SER B 1 38 ? -3.711 -19.609 -18.781 1 96 38 SER B O 1
ATOM 5197 N N . ARG B 1 39 ? -4.449 -18.094 -17.391 1 96.94 39 ARG B N 1
ATOM 5198 C CA . ARG B 1 39 ? -5.75 -18.703 -17.156 1 96.94 39 ARG B CA 1
ATOM 5199 C C . ARG B 1 39 ? -6.852 -17.656 -17.078 1 96.94 39 ARG B C 1
ATOM 5201 O O . ARG B 1 39 ? -6.574 -16.484 -16.828 1 96.94 39 ARG B O 1
ATOM 5208 N N . VAL B 1 40 ? -8.039 -18.078 -17.281 1 95.69 40 VAL B N 1
ATOM 5209 C CA . VAL B 1 40 ? -9.203 -17.219 -17.125 1 95.69 40 VAL B CA 1
ATOM 5210 C C . VAL B 1 40 ? -10 -17.656 -15.891 1 95.69 40 VAL B C 1
ATOM 5212 O O . VAL B 1 40 ? -10.43 -18.797 -15.797 1 95.69 40 VAL B O 1
ATOM 5215 N N . VAL B 1 41 ? -10.117 -16.75 -15.023 1 95.44 41 VAL B N 1
ATOM 5216 C CA . VAL B 1 41 ? -10.859 -17.016 -13.797 1 95.44 41 VAL B CA 1
ATOM 5217 C C . VAL B 1 41 ? -12.312 -16.594 -13.969 1 95.44 41 VAL B C 1
ATOM 5219 O O . VAL B 1 41 ? -12.602 -15.453 -14.328 1 95.44 41 VAL B O 1
ATOM 5222 N N . PRO B 1 42 ? -13.172 -17.484 -13.68 1 93.75 42 PRO B N 1
ATOM 5223 C CA . PRO B 1 42 ? -14.586 -17.125 -13.781 1 93.75 42 PRO B CA 1
ATOM 5224 C C . PRO B 1 42 ? -15.008 -16.078 -12.742 1 93.75 42 PRO B C 1
ATOM 5226 O O . PRO B 1 42 ? -14.391 -15.992 -11.672 1 93.75 42 PRO B O 1
ATOM 5229 N N . SER B 1 43 ? -16.094 -15.383 -13.008 1 89.44 43 SER B N 1
ATOM 5230 C CA . SER B 1 43 ? -16.547 -14.281 -12.164 1 89.44 43 SER B CA 1
ATOM 5231 C C . SER B 1 43 ? -17.031 -14.781 -10.812 1 89.44 43 SER B C 1
ATOM 5233 O O . SER B 1 43 ? -16.953 -14.07 -9.812 1 89.44 43 SER B O 1
ATOM 5235 N N . ASN B 1 44 ? -17.484 -15.969 -10.766 1 90.38 44 ASN B N 1
ATOM 5236 C CA . ASN B 1 44 ? -18.047 -16.5 -9.531 1 90.38 44 ASN B CA 1
ATOM 5237 C C . ASN B 1 44 ? -17.016 -17.297 -8.75 1 90.38 44 ASN B C 1
ATOM 5239 O O . ASN B 1 44 ? -17.328 -17.891 -7.719 1 90.38 44 ASN B O 1
ATOM 5243 N N . HIS B 1 45 ? -15.836 -17.344 -9.242 1 94.75 45 HIS B N 1
ATOM 5244 C CA . HIS B 1 45 ? -14.758 -18.078 -8.586 1 94.75 45 HIS B CA 1
ATOM 5245 C C . HIS B 1 45 ? -14.297 -17.375 -7.312 1 94.75 45 HIS B C 1
ATOM 5247 O O . HIS B 1 45 ? -14.086 -16.172 -7.312 1 94.75 45 HIS B O 1
ATOM 5253 N N . ARG B 1 46 ? -14.25 -18.125 -6.238 1 95.56 46 ARG B N 1
ATOM 5254 C CA . ARG B 1 46 ? -13.625 -17.672 -5.004 1 95.56 46 ARG B CA 1
ATOM 5255 C C . ARG B 1 46 ? -12.164 -18.094 -4.941 1 95.56 46 ARG B C 1
ATOM 5257 O O . ARG B 1 46 ? -11.836 -19.266 -5.168 1 95.56 46 ARG B O 1
ATOM 5264 N N . SER B 1 47 ? -11.352 -17.172 -4.57 1 97.88 47 SER B N 1
ATOM 5265 C CA . SER B 1 47 ? -9.922 -17.422 -4.645 1 97.88 47 SER B CA 1
ATOM 5266 C C . SER B 1 47 ? -9.484 -18.453 -3.619 1 97.88 47 SER B C 1
ATOM 5268 O O . SER B 1 47 ? -9.961 -18.453 -2.482 1 97.88 47 SER B O 1
ATOM 5270 N N . VAL B 1 48 ? -8.594 -19.328 -4.047 1 98.69 48 VAL B N 1
ATOM 5271 C CA . VAL B 1 48 ? -8.055 -20.375 -3.191 1 98.69 48 VAL B CA 1
ATOM 5272 C C . VAL B 1 48 ? -6.535 -20.266 -3.123 1 98.69 48 VAL B C 1
ATOM 5274 O O . VAL B 1 48 ? -5.859 -20.281 -4.156 1 98.69 48 VAL B O 1
ATOM 5277 N N . MET B 1 49 ? -6.051 -20.125 -1.982 1 98.81 49 MET B N 1
ATOM 5278 C CA . MET B 1 49 ? -4.621 -20.25 -1.726 1 98.81 49 MET B CA 1
ATOM 5279 C C . MET B 1 49 ? -4.305 -21.562 -1.017 1 98.81 49 MET B C 1
ATOM 5281 O O . MET B 1 49 ? -5.016 -21.953 -0.092 1 98.81 49 MET B O 1
ATOM 5285 N N . VAL B 1 50 ? -3.34 -22.234 -1.481 1 98.75 50 VAL B N 1
ATOM 5286 C CA . VAL B 1 50 ? -2.865 -23.438 -0.808 1 98.75 50 VAL B CA 1
ATOM 5287 C C . VAL B 1 50 ? -1.546 -23.141 -0.096 1 98.75 50 VAL B C 1
ATOM 5289 O O . VAL B 1 50 ? -0.622 -22.578 -0.691 1 98.75 50 VAL B O 1
ATOM 5292 N N . VAL B 1 51 ? -1.514 -23.469 1.12 1 98.5 51 VAL B N 1
ATOM 5293 C CA . VAL B 1 51 ? -0.281 -23.406 1.898 1 98.5 51 VAL B CA 1
ATOM 5294 C C . VAL B 1 51 ? 0.236 -24.812 2.17 1 98.5 51 VAL B C 1
ATOM 5296 O O . VAL B 1 51 ? -0.371 -25.562 2.934 1 98.5 51 VAL B O 1
ATOM 5299 N N . HIS B 1 52 ? 1.273 -25.156 1.574 1 95.75 52 HIS B N 1
ATOM 5300 C CA . HIS B 1 52 ? 1.83 -26.5 1.417 1 95.75 52 HIS B CA 1
ATOM 5301 C C . HIS B 1 52 ? 2.047 -27.172 2.77 1 95.75 52 HIS B C 1
ATOM 5303 O O . HIS B 1 52 ? 1.525 -28.25 3.02 1 95.75 52 HIS B O 1
ATOM 5309 N N . ASP B 1 53 ? 2.723 -26.641 3.756 1 93.81 53 ASP B N 1
ATOM 5310 C CA . ASP B 1 53 ? 3.188 -27.094 5.066 1 93.81 53 ASP B CA 1
ATOM 5311 C C . ASP B 1 53 ? 3.199 -28.609 5.152 1 93.81 53 ASP B C 1
ATOM 5313 O O . ASP B 1 53 ? 2.623 -29.188 6.074 1 93.81 53 ASP B O 1
ATOM 5317 N N . PHE B 1 54 ? 3.824 -29.281 4.195 1 94.56 54 PHE B N 1
ATOM 5318 C CA . PHE B 1 54 ? 3.959 -30.734 4.168 1 94.56 54 PHE B CA 1
ATOM 5319 C C . PHE B 1 54 ? 5.285 -31.156 4.789 1 94.56 54 PHE B C 1
ATOM 5321 O O . PHE B 1 54 ? 6.344 -31 4.18 1 94.56 54 PHE B O 1
ATOM 5328 N N . GLN B 1 55 ? 5.289 -31.734 5.945 1 92.81 55 GLN B N 1
ATOM 5329 C CA . GLN B 1 55 ? 6.406 -32.344 6.66 1 92.81 55 GLN B CA 1
ATOM 5330 C C . GLN B 1 55 ? 7.633 -31.438 6.633 1 92.81 55 GLN B C 1
ATOM 5332 O O . GLN B 1 55 ? 8.727 -31.875 6.27 1 92.81 55 GLN B O 1
ATOM 5337 N N . ASN B 1 56 ? 7.531 -30.203 6.824 1 88.31 56 ASN B N 1
ATOM 5338 C CA . ASN B 1 56 ? 8.547 -29.172 6.988 1 88.31 56 ASN B CA 1
ATOM 5339 C C . ASN B 1 56 ? 9.258 -28.875 5.672 1 88.31 56 ASN B C 1
ATOM 5341 O O . ASN B 1 56 ? 10.25 -28.141 5.652 1 88.31 56 ASN B O 1
ATOM 5345 N N . GLY B 1 57 ? 8.852 -29.484 4.582 1 91.25 57 GLY B N 1
ATOM 5346 C CA . GLY B 1 57 ? 9.336 -29.156 3.25 1 91.25 57 GLY B CA 1
ATOM 5347 C C . GLY B 1 57 ? 10.664 -29.797 2.914 1 91.25 57 GLY B C 1
ATOM 5348 O O . GLY B 1 57 ? 11.312 -30.391 3.783 1 91.25 57 GLY B O 1
ATOM 5349 N N . TYR B 1 58 ? 11.008 -29.766 1.692 1 95.44 58 TYR B N 1
ATOM 5350 C CA . TYR B 1 58 ? 12.273 -30.203 1.13 1 95.44 58 TYR B CA 1
ATOM 5351 C C . TYR B 1 58 ? 12.539 -31.672 1.476 1 95.44 58 TYR B C 1
ATOM 5353 O O . TYR B 1 58 ? 13.625 -32.031 1.949 1 95.44 58 TYR B O 1
ATOM 5361 N N . ASN B 1 59 ? 11.57 -32.438 1.288 1 92.19 59 ASN B N 1
ATOM 5362 C CA . ASN B 1 59 ? 11.688 -33.875 1.635 1 92.19 59 ASN B CA 1
ATOM 5363 C C . ASN B 1 59 ? 12.508 -34.625 0.6 1 92.19 59 ASN B C 1
ATOM 5365 O O . ASN B 1 59 ? 12.375 -34.375 -0.602 1 92.19 59 ASN B O 1
ATOM 5369 N N . LYS B 1 60 ? 13.258 -35.562 1.165 1 89.88 60 LYS B N 1
ATOM 5370 C CA . LYS B 1 60 ? 14.023 -36.406 0.278 1 89.88 60 LYS B CA 1
ATOM 5371 C C . LYS B 1 60 ? 13.102 -37.344 -0.529 1 89.88 60 LYS B C 1
ATOM 5373 O O . LYS B 1 60 ? 12.148 -37.906 0.011 1 89.88 60 LYS B O 1
ATOM 5378 N N . GLY B 1 61 ? 13.375 -37.406 -1.797 1 88.12 61 GLY B N 1
ATOM 5379 C CA . GLY B 1 61 ? 12.555 -38.219 -2.666 1 88.12 61 GLY B CA 1
ATOM 5380 C C . GLY B 1 61 ? 11.305 -37.531 -3.16 1 88.12 61 GLY B C 1
ATOM 5381 O O . GLY B 1 61 ? 10.531 -38.094 -3.93 1 88.12 61 GLY B O 1
ATOM 5382 N N . GLU B 1 62 ? 11.172 -36.281 -2.641 1 87.56 62 GLU B N 1
ATOM 5383 C CA . GLU B 1 62 ? 10.008 -35.531 -3.057 1 87.56 62 GLU B CA 1
ATOM 5384 C C . GLU B 1 62 ? 10.414 -34.219 -3.756 1 87.56 62 GLU B C 1
ATOM 5386 O O . GLU B 1 62 ? 10.336 -34.125 -4.984 1 87.56 62 GLU B O 1
ATOM 5391 N N . ASP B 1 63 ? 10.93 -33.25 -2.957 1 90.06 63 ASP B N 1
ATOM 5392 C CA . ASP B 1 63 ? 11.188 -31.953 -3.586 1 90.06 63 ASP B CA 1
ATOM 5393 C C . ASP B 1 63 ? 12.547 -31.406 -3.166 1 90.06 63 ASP B C 1
ATOM 5395 O O . ASP B 1 63 ? 12.875 -30.25 -3.477 1 90.06 63 ASP B O 1
ATOM 5399 N N . ASP B 1 64 ? 13.359 -32.156 -2.541 1 94.56 64 ASP B N 1
ATOM 5400 C CA . ASP B 1 64 ? 14.68 -31.672 -2.148 1 94.56 64 ASP B CA 1
ATOM 5401 C C . ASP B 1 64 ? 15.633 -31.625 -3.346 1 94.56 64 ASP B C 1
ATOM 5403 O O . ASP B 1 64 ? 16.469 -30.719 -3.449 1 94.56 64 ASP B O 1
ATOM 5407 N N . CYS B 1 65 ? 15.531 -32.625 -4.195 1 93.06 65 CYS B N 1
ATOM 5408 C CA . CYS B 1 65 ? 16.391 -32.688 -5.375 1 93.06 65 CYS B CA 1
ATOM 5409 C C . CYS B 1 65 ? 15.781 -31.906 -6.527 1 93.06 65 CYS B C 1
ATOM 5411 O O . CYS B 1 65 ? 14.727 -32.25 -7.043 1 93.06 65 CYS B O 1
ATOM 5413 N N . PRO B 1 66 ? 16.5 -30.875 -7.027 1 92.12 66 PRO B N 1
ATOM 5414 C CA . PRO B 1 66 ? 15.922 -30.031 -8.07 1 92.12 66 PRO B CA 1
ATOM 5415 C C . PRO B 1 66 ? 15.758 -30.766 -9.398 1 92.12 66 PRO B C 1
ATOM 5417 O O . PRO B 1 66 ? 14.961 -30.344 -10.242 1 92.12 66 PRO B O 1
ATOM 5420 N N . TRP B 1 67 ? 16.422 -31.875 -9.641 1 88.81 67 TRP B N 1
ATOM 5421 C CA . TRP B 1 67 ? 16.422 -32.531 -10.945 1 88.81 67 TRP B CA 1
ATOM 5422 C C . TRP B 1 67 ? 15.508 -33.75 -10.93 1 88.81 67 TRP B C 1
ATOM 5424 O O . TRP B 1 67 ? 15.461 -34.5 -11.906 1 88.81 67 TRP B O 1
ATOM 5434 N N . GLY B 1 68 ? 14.812 -33.969 -9.859 1 93.31 68 GLY B N 1
ATOM 5435 C CA . GLY B 1 68 ? 13.961 -35.156 -9.742 1 93.31 68 GLY B CA 1
ATOM 5436 C C . GLY B 1 68 ? 14.703 -36.375 -9.273 1 93.31 68 GLY B C 1
ATOM 5437 O O . GLY B 1 68 ? 15.875 -36.312 -8.914 1 93.31 68 GLY B O 1
ATOM 5438 N N . TYR B 1 69 ? 14.016 -37.469 -9.211 1 95.06 69 TYR B N 1
ATOM 5439 C CA . TYR B 1 69 ? 14.555 -38.719 -8.695 1 95.06 69 TYR B CA 1
ATOM 5440 C C . TYR B 1 69 ? 14.422 -39.844 -9.719 1 95.06 69 TYR B C 1
ATOM 5442 O O . TYR B 1 69 ? 13.305 -40.281 -10.039 1 95.06 69 TYR B O 1
ATOM 5450 N N . TYR B 1 70 ? 15.484 -40.188 -10.234 1 94.44 70 TYR B N 1
ATOM 5451 C CA . TYR B 1 70 ? 15.625 -41.312 -11.164 1 94.44 70 TYR B CA 1
ATOM 5452 C C . TYR B 1 70 ? 16.703 -42.281 -10.68 1 94.44 70 TYR B C 1
ATOM 5454 O O . TYR B 1 70 ? 17.891 -42.031 -10.875 1 94.44 70 TYR B O 1
ATOM 5462 N N . PRO B 1 71 ? 16.469 -43.375 -10.016 1 95.5 71 PRO B N 1
ATOM 5463 C CA . PRO B 1 71 ? 15.156 -43.938 -9.703 1 95.5 71 PRO B CA 1
ATOM 5464 C C . PRO B 1 71 ? 14.539 -43.312 -8.445 1 95.5 71 PRO B C 1
ATOM 5466 O O . PRO B 1 71 ? 15.242 -42.688 -7.66 1 95.5 71 PRO B O 1
ATOM 5469 N N . HIS B 1 72 ? 13.32 -43.406 -8.312 1 95.62 72 HIS B N 1
ATOM 5470 C CA . HIS B 1 72 ? 12.562 -43.125 -7.098 1 95.62 72 HIS B CA 1
ATOM 5471 C C . HIS B 1 72 ? 12.203 -44.406 -6.367 1 95.62 72 HIS B C 1
ATOM 5473 O O . HIS B 1 72 ? 12.102 -45.469 -6.984 1 95.62 72 HIS B O 1
ATOM 5479 N N . HIS B 1 73 ? 11.992 -44.406 -5.094 1 93.75 73 HIS B N 1
ATOM 5480 C CA . HIS B 1 73 ? 11.781 -45.594 -4.297 1 93.75 73 HIS B CA 1
ATOM 5481 C C . HIS B 1 73 ? 10.445 -46.25 -4.625 1 93.75 73 HIS B C 1
ATOM 5483 O O . HIS B 1 73 ? 10.344 -47.469 -4.676 1 93.75 73 HIS B O 1
ATOM 5489 N N . ASN B 1 74 ? 9.367 -45.438 -4.887 1 92.56 74 ASN B N 1
ATOM 5490 C CA . ASN B 1 74 ? 8.07 -46.062 -5.125 1 92.56 74 ASN B CA 1
ATOM 5491 C C . ASN B 1 74 ? 7.293 -45.344 -6.227 1 92.56 74 ASN B C 1
ATOM 5493 O O . ASN B 1 74 ? 6.18 -45.75 -6.562 1 92.56 74 ASN B O 1
ATOM 5497 N N . GLY B 1 75 ? 7.762 -44.312 -6.723 1 93.62 75 GLY B N 1
ATOM 5498 C CA . GLY B 1 75 ? 7.172 -43.625 -7.871 1 93.62 75 GLY B CA 1
ATOM 5499 C C . GLY B 1 75 ? 5.973 -42.781 -7.512 1 93.62 75 GLY B C 1
ATOM 5500 O O . GLY B 1 75 ? 5.168 -42.438 -8.383 1 93.62 75 GLY B O 1
ATOM 5501 N N . VAL B 1 76 ? 5.785 -42.469 -6.219 1 91.75 76 VAL B N 1
ATOM 5502 C CA . VAL B 1 76 ? 4.652 -41.688 -5.766 1 91.75 76 VAL B CA 1
ATOM 5503 C C . VAL B 1 76 ? 5.156 -40.5 -4.945 1 91.75 76 VAL B C 1
ATOM 5505 O O . VAL B 1 76 ? 6.078 -40.625 -4.137 1 91.75 76 VAL B O 1
ATOM 5508 N N . HIS B 1 77 ? 4.664 -39.312 -5.207 1 93.62 77 HIS B N 1
ATOM 5509 C CA . HIS B 1 77 ? 5.02 -38.125 -4.449 1 93.62 77 HIS B CA 1
ATOM 5510 C C . HIS B 1 77 ? 3.797 -37.25 -4.191 1 93.62 77 HIS B C 1
ATOM 5512 O O . HIS B 1 77 ? 2.756 -37.438 -4.828 1 93.62 77 HIS B O 1
ATOM 5518 N N . TYR B 1 78 ? 3.826 -36.375 -3.236 1 95.25 78 TYR B N 1
ATOM 5519 C CA . TYR B 1 78 ? 2.754 -35.438 -3.021 1 95.25 78 TYR B CA 1
ATOM 5520 C C . TYR B 1 78 ? 2.775 -34.344 -4.094 1 95.25 78 TYR B C 1
ATOM 5522 O O . TYR B 1 78 ? 3.834 -33.781 -4.406 1 95.25 78 TYR B O 1
ATOM 5530 N N . LYS B 1 79 ? 1.72 -34.125 -4.715 1 95 79 LYS B N 1
ATOM 5531 C CA . LYS B 1 79 ? 1.544 -33.125 -5.758 1 95 79 LYS B CA 1
ATOM 5532 C C . LYS B 1 79 ? 0.191 -32.438 -5.629 1 95 79 LYS B C 1
ATOM 5534 O O . LYS B 1 79 ? -0.692 -32.906 -4.91 1 95 79 LYS B O 1
ATOM 5539 N N . LEU B 1 80 ? 0.071 -31.297 -6.176 1 96 80 LEU B N 1
ATOM 5540 C CA . LEU B 1 80 ? -1.242 -30.672 -6.301 1 96 80 LEU B CA 1
ATOM 5541 C C . LEU B 1 80 ? -2.037 -31.297 -7.438 1 96 80 LEU B C 1
ATOM 5543 O O . LEU B 1 80 ? -1.843 -30.953 -8.602 1 96 80 LEU B O 1
ATOM 5547 N N . GLN B 1 81 ? -2.883 -32.094 -7.117 1 93.12 81 GLN B N 1
ATOM 5548 C CA . GLN B 1 81 ? -3.598 -32.906 -8.094 1 93.12 81 GLN B CA 1
ATOM 5549 C C . GLN B 1 81 ? -4.609 -32.062 -8.875 1 93.12 81 GLN B C 1
ATOM 5551 O O . GLN B 1 81 ? -4.922 -32.375 -10.023 1 93.12 81 GLN B O 1
ATOM 5556 N N . PHE B 1 82 ? -5.117 -30.984 -8.234 1 94.19 82 PHE B N 1
ATOM 5557 C CA . PHE B 1 82 ? -6.188 -30.219 -8.867 1 94.19 82 PHE B CA 1
ATOM 5558 C C . PHE B 1 82 ? -5.855 -28.734 -8.875 1 94.19 82 PHE B C 1
ATOM 5560 O O . PHE B 1 82 ? -6.586 -27.922 -8.297 1 94.19 82 PHE B O 1
ATOM 5567 N N . PRO B 1 83 ? -4.816 -28.406 -9.648 1 96.5 83 PRO B N 1
ATOM 5568 C CA . PRO B 1 83 ? -4.387 -27.016 -9.719 1 96.5 83 PRO B CA 1
ATOM 5569 C C . PRO B 1 83 ? -5.438 -26.094 -10.336 1 96.5 83 PRO B C 1
ATOM 5571 O O . PRO B 1 83 ? -5.383 -24.875 -10.156 1 96.5 83 PRO B O 1
ATOM 5574 N N . GLY B 1 84 ? -6.445 -26.641 -11.07 1 95.75 84 GLY B N 1
ATOM 5575 C CA . GLY B 1 84 ? -7.496 -25.859 -11.703 1 95.75 84 GLY B CA 1
ATOM 5576 C C . GLY B 1 84 ? -8.414 -25.188 -10.703 1 95.75 84 GLY B C 1
ATOM 5577 O O . GLY B 1 84 ? -9.219 -24.328 -11.078 1 95.75 84 GLY B O 1
ATOM 5578 N N . LEU B 1 85 ? -8.266 -25.484 -9.438 1 97 85 LEU B N 1
ATOM 5579 C CA . LEU B 1 85 ? -9.086 -24.891 -8.391 1 97 85 LEU B CA 1
ATOM 5580 C C . LEU B 1 85 ? -8.281 -23.875 -7.574 1 97 85 LEU B C 1
ATOM 5582 O O . LEU B 1 85 ? -8.828 -23.188 -6.719 1 97 85 LEU B O 1
ATOM 5586 N N . VAL B 1 86 ? -7.008 -23.797 -7.852 1 98.38 86 VAL B N 1
ATOM 5587 C CA . VAL B 1 86 ? -6.098 -23.078 -6.957 1 98.38 86 VAL B CA 1
ATOM 5588 C C . VAL B 1 86 ? -5.594 -21.812 -7.641 1 98.38 86 VAL B C 1
ATOM 5590 O O . VAL B 1 86 ? -5.164 -21.844 -8.797 1 98.38 86 VAL B O 1
ATOM 5593 N N . ASP B 1 87 ? -5.625 -20.719 -6.906 1 98.62 87 ASP B N 1
ATOM 5594 C CA . ASP B 1 87 ? -5.191 -19.438 -7.449 1 98.62 87 ASP B CA 1
ATOM 5595 C C . ASP B 1 87 ? -3.719 -19.172 -7.129 1 98.62 87 ASP B C 1
ATOM 5597 O O . ASP B 1 87 ? -3.006 -18.547 -7.926 1 98.62 87 ASP B O 1
ATOM 5601 N N . THR B 1 88 ? -3.309 -19.547 -5.98 1 98.81 88 THR B N 1
ATOM 5602 C CA . THR B 1 88 ? -1.964 -19.25 -5.496 1 98.81 88 THR B CA 1
ATOM 5603 C C . THR B 1 88 ? -1.454 -20.391 -4.613 1 98.81 88 THR B C 1
ATOM 5605 O O . THR B 1 88 ? -2.219 -20.969 -3.846 1 98.81 88 THR B O 1
ATOM 5608 N N . PHE B 1 89 ? -0.219 -20.719 -4.758 1 98.81 89 PHE B N 1
ATOM 5609 C CA . PHE B 1 89 ? 0.423 -21.766 -3.965 1 98.81 89 PHE B CA 1
ATOM 5610 C C . PHE B 1 89 ? 1.585 -21.188 -3.16 1 98.81 89 PHE B C 1
ATOM 5612 O O . PHE B 1 89 ? 2.414 -20.453 -3.695 1 98.81 89 PHE B O 1
ATOM 5619 N N . VAL B 1 90 ? 1.615 -21.531 -1.911 1 98.88 90 VAL B N 1
ATOM 5620 C CA . VAL B 1 90 ? 2.703 -21.125 -1.031 1 98.88 90 VAL B CA 1
ATOM 5621 C C . VAL B 1 90 ? 3.494 -22.344 -0.575 1 98.88 90 VAL B C 1
ATOM 5623 O O . VAL B 1 90 ? 2.943 -23.234 0.064 1 98.88 90 VAL B O 1
ATOM 5626 N N . TYR B 1 91 ? 4.766 -22.391 -0.945 1 98.75 91 TYR B N 1
ATOM 5627 C CA . TYR B 1 91 ? 5.625 -23.391 -0.326 1 98.75 91 TYR B CA 1
ATOM 5628 C C . TYR B 1 91 ? 6.012 -22.969 1.089 1 98.75 91 TYR B C 1
ATOM 5630 O O . TYR B 1 91 ? 6.711 -21.969 1.281 1 98.75 91 TYR B O 1
ATOM 5638 N N . PHE B 1 92 ? 5.535 -23.672 1.999 1 97.88 92 PHE B N 1
ATOM 5639 C CA . PHE B 1 92 ? 5.68 -23.297 3.402 1 97.88 92 PHE B CA 1
ATOM 5640 C C . PHE B 1 92 ? 6.637 -24.25 4.113 1 97.88 92 PHE B C 1
ATOM 5642 O O . PHE B 1 92 ? 6.477 -25.469 4.039 1 97.88 92 PHE B O 1
ATOM 5649 N N . SER B 1 93 ? 7.645 -23.766 4.68 1 95.88 93 SER B N 1
ATOM 5650 C CA . SER B 1 93 ? 8.547 -24.5 5.562 1 95.88 93 SER B CA 1
ATOM 5651 C C . SER B 1 93 ? 8.891 -23.688 6.805 1 95.88 93 SER B C 1
ATOM 5653 O O . SER B 1 93 ? 8.383 -22.562 6.984 1 95.88 93 SER B O 1
ATOM 5655 N N . HIS B 1 94 ? 9.68 -24.219 7.668 1 94.19 94 HIS B N 1
ATOM 5656 C CA . HIS B 1 94 ? 10.016 -23.531 8.906 1 94.19 94 HIS B CA 1
ATOM 5657 C C . HIS B 1 94 ? 11.445 -23 8.875 1 94.19 94 HIS B C 1
ATOM 5659 O O . HIS B 1 94 ? 12.031 -22.719 9.922 1 94.19 94 HIS B O 1
ATOM 5665 N N . HIS B 1 95 ? 11.969 -22.906 7.699 1 95.69 95 HIS B N 1
ATOM 5666 C CA . HIS B 1 95 ? 13.211 -22.156 7.516 1 95.69 95 HIS B CA 1
ATOM 5667 C C . HIS B 1 95 ? 12.938 -20.656 7.461 1 95.69 95 HIS B C 1
ATOM 5669 O O . HIS B 1 95 ? 11.852 -20.234 7.066 1 95.69 95 HIS B O 1
ATOM 5675 N N . ARG B 1 96 ? 13.93 -19.875 7.836 1 97.81 96 ARG B N 1
ATOM 5676 C CA . ARG B 1 96 ? 13.766 -18.422 7.871 1 97.81 96 ARG B CA 1
ATOM 5677 C C . ARG B 1 96 ? 13.305 -17.891 6.52 1 97.81 96 ARG B C 1
ATOM 5679 O O . ARG B 1 96 ? 12.344 -17.125 6.449 1 97.81 96 ARG B O 1
ATOM 5686 N N . VAL B 1 97 ? 14.023 -18.266 5.516 1 98.38 97 VAL B N 1
ATOM 5687 C CA . VAL B 1 97 ? 13.68 -17.922 4.137 1 98.38 97 VAL B CA 1
ATOM 5688 C C . VAL B 1 97 ? 13.508 -19.203 3.318 1 98.38 97 VAL B C 1
ATOM 5690 O O . VAL B 1 97 ? 14.484 -19.922 3.064 1 98.38 97 VAL B O 1
ATOM 5693 N N . THR B 1 98 ? 12.273 -19.438 2.947 1 98.44 98 THR B N 1
ATOM 5694 C CA . THR B 1 98 ? 11.93 -20.609 2.154 1 98.44 98 THR B CA 1
ATOM 5695 C C . THR B 1 98 ? 11.891 -20.266 0.668 1 98.44 98 THR B C 1
ATOM 5697 O O . THR B 1 98 ? 11.078 -19.438 0.24 1 98.44 98 THR B O 1
ATOM 5700 N N . VAL B 1 99 ? 12.742 -20.797 -0.099 1 98.5 99 VAL B N 1
ATOM 5701 C CA . VAL B 1 99 ? 12.672 -20.734 -1.555 1 98.5 99 VAL B CA 1
ATOM 5702 C C . VAL B 1 99 ? 11.93 -21.953 -2.096 1 98.5 99 VAL B C 1
ATOM 5704 O O . VAL B 1 99 ? 12.336 -23.094 -1.851 1 98.5 99 VAL B O 1
ATOM 5707 N N . PRO B 1 100 ? 10.828 -21.734 -2.783 1 98.62 100 PRO B N 1
ATOM 5708 C CA . PRO B 1 100 ? 10.148 -22.922 -3.307 1 98.62 100 PRO B CA 1
ATOM 5709 C C . PRO B 1 100 ? 11.055 -23.781 -4.188 1 98.62 100 PRO B C 1
ATOM 5711 O O . PRO B 1 100 ? 11.852 -23.25 -4.965 1 98.62 100 PRO B O 1
ATOM 5714 N N . PRO B 1 101 ? 10.977 -25.078 -4 1 97.94 101 PRO B N 1
ATOM 5715 C CA . PRO B 1 101 ? 11.734 -25.938 -4.918 1 97.94 101 PRO B CA 1
ATOM 5716 C C . PRO B 1 101 ? 11.375 -25.688 -6.383 1 97.94 101 PRO B C 1
ATOM 5718 O O . PRO B 1 101 ? 10.203 -25.453 -6.707 1 97.94 101 PRO B O 1
ATOM 5721 N N . VAL B 1 102 ? 12.367 -25.766 -7.199 1 97.62 102 VAL B N 1
ATOM 5722 C CA . VAL B 1 102 ? 12.195 -25.453 -8.617 1 97.62 102 VAL B CA 1
ATOM 5723 C C . VAL B 1 102 ? 11.148 -26.375 -9.227 1 97.62 102 VAL B C 1
ATOM 5725 O O . VAL B 1 102 ? 10.398 -25.984 -10.117 1 97.62 102 VAL B O 1
ATOM 5728 N N . SER B 1 103 ? 11.078 -27.609 -8.742 1 96.94 103 SER B N 1
ATOM 5729 C CA . SER B 1 103 ? 10.117 -28.578 -9.273 1 96.94 103 SER B CA 1
ATOM 5730 C C . SER B 1 103 ? 8.68 -28.078 -9.078 1 96.94 103 SER B C 1
ATOM 5732 O O . SER B 1 103 ? 7.836 -28.266 -9.953 1 96.94 103 SER B O 1
ATOM 5734 N N . TRP B 1 104 ? 8.359 -27.422 -7.953 1 98.19 104 TRP B N 1
ATOM 5735 C CA . TRP B 1 104 ? 7.039 -26.859 -7.707 1 98.19 104 TRP B CA 1
ATOM 5736 C C . TRP B 1 104 ? 6.805 -25.625 -8.57 1 98.19 104 TRP B C 1
ATOM 5738 O O . TRP B 1 104 ? 5.711 -25.438 -9.109 1 98.19 104 TRP B O 1
ATOM 5748 N N . ILE B 1 105 ? 7.84 -24.797 -8.688 1 98.62 105 ILE B N 1
ATOM 5749 C CA . ILE B 1 105 ? 7.695 -23.594 -9.484 1 98.62 105 ILE B CA 1
ATOM 5750 C C . ILE B 1 105 ? 7.395 -23.969 -10.938 1 98.62 105 ILE B C 1
ATOM 5752 O O . ILE B 1 105 ? 6.422 -23.484 -11.516 1 98.62 105 ILE B O 1
ATOM 5756 N N . ASN B 1 106 ? 8.203 -24.844 -11.516 1 97.88 106 ASN B N 1
ATOM 5757 C CA . ASN B 1 106 ? 8 -25.266 -12.898 1 97.88 106 ASN B CA 1
ATOM 5758 C C . ASN B 1 106 ? 6.617 -25.891 -13.102 1 97.88 106 ASN B C 1
ATOM 5760 O O . ASN B 1 106 ? 5.91 -25.531 -14.047 1 97.88 106 ASN B O 1
ATOM 5764 N N . SER B 1 107 ? 6.309 -26.781 -12.211 1 97.69 107 SER B N 1
ATOM 5765 C CA . SER B 1 107 ? 5.027 -27.469 -12.32 1 97.69 107 SER B CA 1
ATOM 5766 C C . SER B 1 107 ? 3.863 -26.484 -12.281 1 97.69 107 SER B C 1
ATOM 5768 O O . SER B 1 107 ? 3.059 -26.422 -13.219 1 97.69 107 SER B O 1
ATOM 5770 N N . LEU B 1 108 ? 3.793 -25.688 -11.281 1 98.62 108 LEU B N 1
ATOM 5771 C CA . LEU B 1 108 ? 2.631 -24.828 -11.039 1 98.62 108 LEU B CA 1
ATOM 5772 C C . LEU B 1 108 ? 2.609 -23.656 -12 1 98.62 108 LEU B C 1
ATOM 5774 O O . LEU B 1 108 ? 1.538 -23.188 -12.406 1 98.62 108 LEU B O 1
ATOM 5778 N N . HIS B 1 109 ? 3.783 -23.141 -12.375 1 98.12 109 HIS B N 1
ATOM 5779 C CA . HIS B 1 109 ? 3.807 -22.156 -13.445 1 98.12 109 HIS B CA 1
ATOM 5780 C C . HIS B 1 109 ? 3.166 -22.719 -14.719 1 98.12 109 HIS B C 1
ATOM 5782 O O . HIS B 1 109 ? 2.332 -22.047 -15.336 1 98.12 109 HIS B O 1
ATOM 5788 N N . GLY B 1 110 ? 3.586 -23.938 -15.086 1 97.38 110 GLY B N 1
ATOM 5789 C CA . GLY B 1 110 ? 2.994 -24.578 -16.25 1 97.38 110 GLY B CA 1
ATOM 5790 C C . GLY B 1 110 ? 1.493 -24.766 -16.141 1 97.38 110 GLY B C 1
ATOM 5791 O O . GLY B 1 110 ? 0.787 -24.812 -17.141 1 97.38 110 GLY B O 1
ATOM 5792 N N . LEU B 1 111 ? 1.028 -24.828 -14.914 1 98.06 111 LEU B N 1
ATOM 5793 C CA . LEU B 1 111 ? -0.387 -25.047 -14.641 1 98.06 111 LEU B CA 1
ATOM 5794 C C . LEU B 1 111 ? -1.096 -23.734 -14.336 1 98.06 111 LEU B C 1
ATOM 5796 O O . LEU B 1 111 ? -2.279 -23.734 -13.984 1 98.06 111 LEU B O 1
ATOM 5800 N N . GLY B 1 112 ? -0.394 -22.641 -14.422 1 98 112 GLY B N 1
ATOM 5801 C CA . GLY B 1 112 ? -0.949 -21.297 -14.297 1 98 112 GLY B CA 1
ATOM 5802 C C . GLY B 1 112 ? -1.129 -20.859 -12.859 1 98 112 GLY B C 1
ATOM 5803 O O . GLY B 1 112 ? -1.959 -20 -12.57 1 98 112 GLY B O 1
ATOM 5804 N N . VAL B 1 113 ? -0.454 -21.438 -11.922 1 98.69 113 VAL B N 1
ATOM 5805 C CA . VAL B 1 113 ? -0.576 -21.109 -10.508 1 98.69 113 VAL B CA 1
ATOM 5806 C C . VAL B 1 113 ? 0.704 -20.422 -10.023 1 98.69 113 VAL B C 1
ATOM 5808 O O . VAL B 1 113 ? 1.771 -21.047 -10 1 98.69 113 VAL B O 1
ATOM 5811 N N . PRO B 1 114 ? 0.644 -19.156 -9.617 1 98.81 114 PRO B N 1
ATOM 5812 C CA . PRO B 1 114 ? 1.835 -18.516 -9.047 1 98.81 114 PRO B CA 1
ATOM 5813 C C . PRO B 1 114 ? 2.285 -19.172 -7.742 1 98.81 114 PRO B C 1
ATOM 5815 O O . PRO B 1 114 ? 1.453 -19.656 -6.969 1 98.81 114 PRO B O 1
ATOM 5818 N N . VAL B 1 115 ? 3.6 -19.172 -7.484 1 98.94 115 VAL B N 1
ATOM 5819 C CA . VAL B 1 115 ? 4.199 -19.859 -6.344 1 98.94 115 VAL B CA 1
ATOM 5820 C C . VAL B 1 115 ? 4.91 -18.844 -5.449 1 98.94 115 VAL B C 1
ATOM 5822 O O . VAL B 1 115 ? 5.723 -18.047 -5.926 1 98.94 115 VAL B O 1
ATOM 5825 N N . LEU B 1 116 ? 4.582 -18.906 -4.219 1 98.94 116 LEU B N 1
ATOM 5826 C CA . LEU B 1 116 ? 5.195 -17.984 -3.266 1 98.94 116 LEU B CA 1
ATOM 5827 C C . LEU B 1 116 ? 6.129 -18.719 -2.316 1 98.94 116 LEU B C 1
ATOM 5829 O O . LEU B 1 116 ? 5.871 -19.875 -1.964 1 98.94 116 LEU B O 1
ATOM 5833 N N . GLY B 1 117 ? 7.254 -18.062 -1.996 1 98.81 117 GLY B N 1
ATOM 5834 C CA . GLY B 1 117 ? 8.062 -18.516 -0.881 1 98.81 117 GLY B CA 1
ATOM 5835 C C . GLY B 1 117 ? 7.527 -18.078 0.468 1 98.81 117 GLY B C 1
ATOM 5836 O O . GLY B 1 117 ? 6.438 -17.516 0.554 1 98.81 117 GLY B O 1
ATOM 5837 N N . THR B 1 118 ? 8.273 -18.438 1.544 1 98.62 118 THR B N 1
ATOM 5838 C CA . THR B 1 118 ? 7.844 -18.094 2.895 1 98.62 118 THR B CA 1
ATOM 5839 C C . THR B 1 118 ? 8.969 -17.391 3.652 1 98.62 118 THR B C 1
ATOM 5841 O O . THR B 1 118 ? 10.125 -17.797 3.58 1 98.62 118 THR B O 1
ATOM 5844 N N . LEU B 1 119 ? 8.711 -16.297 4.199 1 98.44 119 LEU B N 1
ATOM 5845 C CA . LEU B 1 119 ? 9.539 -15.609 5.188 1 98.44 119 LEU B CA 1
ATOM 5846 C C . LEU B 1 119 ? 8.961 -15.766 6.59 1 98.44 119 LEU B C 1
ATOM 5848 O O . LEU B 1 119 ? 7.852 -15.297 6.859 1 98.44 119 LEU B O 1
ATOM 5852 N N . ILE B 1 120 ? 9.711 -16.438 7.508 1 97.25 120 ILE B N 1
ATOM 5853 C CA . ILE B 1 120 ? 9.109 -16.797 8.789 1 97.25 120 ILE B CA 1
ATOM 5854 C C . ILE B 1 120 ? 9.992 -16.312 9.93 1 97.25 120 ILE B C 1
ATOM 5856 O O . ILE B 1 120 ? 11.219 -16.375 9.852 1 97.25 120 ILE B O 1
ATOM 5860 N N . PHE B 1 121 ? 9.414 -15.711 10.898 1 97.19 121 PHE B N 1
ATOM 5861 C CA . PHE B 1 121 ? 10.086 -15.312 12.125 1 97.19 121 PHE B CA 1
ATOM 5862 C C . PHE B 1 121 ? 9.398 -15.914 13.344 1 97.19 121 PHE B C 1
ATOM 5864 O O . PHE B 1 121 ? 8.32 -15.453 13.742 1 97.19 121 PHE B O 1
ATOM 5871 N N . GLU B 1 122 ? 9.883 -16.875 13.914 1 90.88 122 GLU B N 1
ATOM 5872 C CA . GLU B 1 122 ? 9.352 -17.531 15.102 1 90.88 122 GLU B CA 1
ATOM 5873 C C . GLU B 1 122 ? 10.25 -17.297 16.312 1 90.88 122 GLU B C 1
ATOM 5875 O O . GLU B 1 122 ? 9.844 -17.516 17.453 1 90.88 122 GLU B O 1
ATOM 5880 N N . ASP B 1 123 ? 11.469 -16.938 16.125 1 84.69 123 ASP B N 1
ATOM 5881 C CA . ASP B 1 123 ? 12.445 -16.625 17.156 1 84.69 123 ASP B CA 1
ATOM 5882 C C . ASP B 1 123 ? 13.062 -15.25 16.953 1 84.69 123 ASP B C 1
ATOM 5884 O O . ASP B 1 123 ? 12.406 -14.336 16.438 1 84.69 123 ASP B O 1
ATOM 5888 N N . ASP B 1 124 ? 14.328 -15.133 17.141 1 81.5 124 ASP B N 1
ATOM 5889 C CA . ASP B 1 124 ? 15.008 -13.836 17.125 1 81.5 124 ASP B CA 1
ATOM 5890 C C . ASP B 1 124 ? 15.312 -13.398 15.688 1 81.5 124 ASP B C 1
ATOM 5892 O O . ASP B 1 124 ? 15.016 -14.117 14.734 1 81.5 124 ASP B O 1
ATOM 5896 N N . GLU B 1 125 ? 15.406 -12.117 15.234 1 90 125 GLU B N 1
ATOM 5897 C CA . GLU B 1 125 ? 15.961 -11.562 14.008 1 90 125 GLU B CA 1
ATOM 5898 C C . GLU B 1 125 ? 14.984 -10.602 13.336 1 90 125 GLU B C 1
ATOM 5900 O O . GLU B 1 125 ? 15.273 -10.055 12.273 1 90 125 GLU B O 1
ATOM 5905 N N . LEU B 1 126 ? 13.836 -10.461 13.93 1 95.62 126 LEU B N 1
ATOM 5906 C CA . LEU B 1 126 ? 12.844 -9.617 13.266 1 95.62 126 LEU B CA 1
ATOM 5907 C C . LEU B 1 126 ? 13.359 -8.195 13.117 1 95.62 126 LEU B C 1
ATOM 5909 O O . LEU B 1 126 ? 13.156 -7.559 12.078 1 95.62 126 LEU B O 1
ATOM 5913 N N . ASP B 1 127 ? 14.086 -7.656 14.164 1 96.81 127 ASP B N 1
ATOM 5914 C CA . ASP B 1 127 ? 14.664 -6.32 14.094 1 96.81 127 ASP B CA 1
ATOM 5915 C C . ASP B 1 127 ? 15.648 -6.207 12.93 1 96.81 127 ASP B C 1
ATOM 5917 O O . ASP B 1 127 ? 15.734 -5.16 12.281 1 96.81 127 ASP B O 1
ATOM 5921 N N . GLU B 1 128 ? 16.375 -7.289 12.688 1 96.81 128 GLU B N 1
ATOM 5922 C CA . GLU B 1 128 ? 17.375 -7.301 11.633 1 96.81 128 GLU B CA 1
ATOM 5923 C C . GLU B 1 128 ? 16.734 -7.137 10.25 1 96.81 128 GLU B C 1
ATOM 5925 O O . GLU B 1 128 ? 17.328 -6.531 9.359 1 96.81 128 GLU B O 1
ATOM 5930 N N . LEU B 1 129 ? 15.57 -7.668 10.062 1 97.75 129 LEU B N 1
ATOM 5931 C CA . LEU B 1 129 ? 14.836 -7.551 8.805 1 97.75 129 LEU B CA 1
ATOM 5932 C C . LEU B 1 129 ? 14.68 -6.09 8.398 1 97.75 129 LEU B C 1
ATOM 5934 O O . LEU B 1 129 ? 14.633 -5.773 7.207 1 97.75 129 LEU B O 1
ATOM 5938 N N . LEU B 1 130 ? 14.672 -5.176 9.422 1 97.25 130 LEU B N 1
ATOM 5939 C CA . LEU B 1 130 ? 14.289 -3.787 9.195 1 97.25 130 LEU B CA 1
ATOM 5940 C C . LEU B 1 130 ? 15.523 -2.9 9.062 1 97.25 130 LEU B C 1
ATOM 5942 O O . LEU B 1 130 ? 15.414 -1.672 9.07 1 97.25 130 LEU B O 1
ATOM 5946 N N . VAL B 1 131 ? 16.672 -3.494 8.969 1 96.31 131 VAL B N 1
ATOM 5947 C CA . VAL B 1 131 ? 17.906 -2.734 8.812 1 96.31 131 VAL B CA 1
ATOM 5948 C C . VAL B 1 131 ? 17.891 -2.018 7.465 1 96.31 131 VAL B C 1
ATOM 5950 O O . VAL B 1 131 ? 17.484 -2.586 6.453 1 96.31 131 VAL B O 1
ATOM 5953 N N . LYS B 1 132 ? 18.266 -0.779 7.453 1 94.06 132 LYS B N 1
ATOM 5954 C CA . LYS B 1 132 ? 18.359 0.036 6.242 1 94.06 132 LYS B CA 1
ATOM 5955 C C . LYS B 1 132 ? 19.812 0.425 5.953 1 94.06 132 LYS B C 1
ATOM 5957 O O . LYS B 1 132 ? 20.609 0.626 6.875 1 94.06 132 LYS B O 1
ATOM 5962 N N . ARG B 1 133 ? 20.172 0.447 4.773 1 92.62 133 ARG B N 1
ATOM 5963 C CA . ARG B 1 133 ? 21.438 0.985 4.266 1 92.62 133 ARG B CA 1
ATOM 5964 C C . ARG B 1 133 ? 21.188 1.96 3.119 1 92.62 133 ARG B C 1
ATOM 5966 O O . ARG B 1 133 ? 20.484 1.632 2.156 1 92.62 133 ARG B O 1
ATOM 5973 N N . ASP B 1 134 ? 21.641 3.242 3.186 1 87.12 134 ASP B N 1
ATOM 5974 C CA . ASP B 1 134 ? 21.469 4.301 2.197 1 87.12 134 ASP B CA 1
ATOM 5975 C C . ASP B 1 134 ? 20 4.594 1.955 1 87.12 134 ASP B C 1
ATOM 5977 O O . ASP B 1 134 ? 19.562 4.734 0.808 1 87.12 134 ASP B O 1
ATOM 5981 N N . GLY B 1 135 ? 19.203 4.391 3.02 1 83.75 135 GLY B N 1
ATOM 5982 C CA . GLY B 1 135 ? 17.797 4.766 2.953 1 83.75 135 GLY B CA 1
ATOM 5983 C C . GLY B 1 135 ? 16.906 3.635 2.5 1 83.75 135 GLY B C 1
ATOM 5984 O O . GLY B 1 135 ? 15.672 3.768 2.508 1 83.75 135 GLY B O 1
ATOM 5985 N N . ASP B 1 136 ? 17.531 2.518 2.098 1 88.81 136 ASP B N 1
ATOM 5986 C CA . ASP B 1 136 ? 16.75 1.408 1.577 1 88.81 136 ASP B CA 1
ATOM 5987 C C . ASP B 1 136 ? 16.797 0.209 2.521 1 88.81 136 ASP B C 1
ATOM 5989 O O . ASP B 1 136 ? 17.828 -0.069 3.129 1 88.81 136 ASP B O 1
ATOM 5993 N N . PHE B 1 137 ? 15.719 -0.465 2.648 1 96 137 PHE B N 1
ATOM 5994 C CA . PHE B 1 137 ? 15.703 -1.715 3.398 1 96 137 PHE B CA 1
ATOM 5995 C C . PHE B 1 137 ? 16.562 -2.77 2.709 1 96 137 PHE B C 1
ATOM 5997 O O . PHE B 1 137 ? 16.25 -3.186 1.588 1 96 137 PHE B O 1
ATOM 6004 N N . VAL B 1 138 ? 17.531 -3.266 3.355 1 97.19 138 VAL B N 1
ATOM 6005 C CA . VAL B 1 138 ? 18.5 -4.199 2.787 1 97.19 138 VAL B CA 1
ATOM 6006 C C . VAL B 1 138 ? 17.797 -5.488 2.371 1 97.19 138 VAL B C 1
ATOM 6008 O O . VAL B 1 138 ? 17.953 -5.957 1.243 1 97.19 138 VAL B O 1
ATOM 6011 N N . TYR B 1 139 ? 17 -5.984 3.201 1 98 139 TYR B N 1
ATOM 6012 C CA . TYR B 1 139 ? 16.453 -7.32 2.975 1 98 139 TYR B CA 1
ATOM 6013 C C . TYR B 1 139 ? 15.266 -7.273 2.029 1 98 139 TYR B C 1
ATOM 6015 O O . TYR B 1 139 ? 14.898 -8.289 1.432 1 98 139 TYR B O 1
ATOM 6023 N N . SER B 1 140 ? 14.602 -6.133 1.948 1 97.38 140 SER B N 1
ATOM 6024 C CA . SER B 1 140 ? 13.609 -5.992 0.889 1 97.38 140 SER B CA 1
ATOM 6025 C C . SER B 1 140 ? 14.227 -6.219 -0.485 1 97.38 140 SER B C 1
ATOM 6027 O O . SER B 1 140 ? 13.68 -6.965 -1.303 1 97.38 140 SER B O 1
ATOM 6029 N N . ARG B 1 141 ? 15.383 -5.68 -0.715 1 96 141 ARG B N 1
ATOM 6030 C CA . ARG B 1 141 ? 16.094 -5.828 -1.98 1 96 141 ARG B CA 1
ATOM 6031 C C . ARG B 1 141 ? 16.547 -7.27 -2.186 1 96 141 ARG B C 1
ATOM 6033 O O . ARG B 1 141 ? 16.453 -7.809 -3.291 1 96 141 ARG B O 1
ATOM 6040 N N . LEU B 1 142 ? 17.031 -7.848 -1.127 1 98.19 142 LEU B N 1
ATOM 6041 C CA . LEU B 1 142 ? 17.547 -9.211 -1.226 1 98.19 142 LEU B CA 1
ATOM 6042 C C . LEU B 1 142 ? 16.422 -10.188 -1.529 1 98.19 142 LEU B C 1
ATOM 6044 O O . LEU B 1 142 ? 16.594 -11.133 -2.305 1 98.19 142 LEU B O 1
ATOM 6048 N N . LEU B 1 143 ? 15.281 -9.992 -0.921 1 98.69 143 LEU B N 1
ATOM 6049 C CA . LEU B 1 143 ? 14.141 -10.875 -1.138 1 98.69 143 LEU B CA 1
ATOM 6050 C C . LEU B 1 143 ? 13.609 -10.742 -2.561 1 98.69 143 LEU B C 1
ATOM 6052 O O . LEU B 1 143 ? 13.172 -11.727 -3.158 1 98.69 143 LEU B O 1
ATOM 6056 N N . VAL B 1 144 ? 13.617 -9.516 -3.094 1 98.12 144 VAL B N 1
ATOM 6057 C CA . VAL B 1 144 ? 13.227 -9.305 -4.484 1 98.12 144 VAL B CA 1
ATOM 6058 C C . VAL B 1 144 ? 14.211 -10.016 -5.41 1 98.12 144 VAL B C 1
ATOM 6060 O O . VAL B 1 144 ? 13.797 -10.695 -6.355 1 98.12 144 VAL B O 1
ATOM 6063 N N . LYS B 1 145 ? 15.508 -9.875 -5.121 1 97.56 145 LYS B N 1
ATOM 6064 C CA . LYS B 1 145 ? 16.547 -10.523 -5.914 1 97.56 145 LYS B CA 1
ATOM 6065 C C . LYS B 1 145 ? 16.375 -12.039 -5.918 1 97.56 145 LYS B C 1
ATOM 6067 O O . LYS B 1 145 ? 16.516 -12.68 -6.961 1 97.56 145 LYS B O 1
ATOM 6072 N N . LEU B 1 146 ? 16.094 -12.547 -4.781 1 98.25 146 LEU B N 1
ATOM 6073 C CA . LEU B 1 146 ? 15.914 -13.984 -4.637 1 98.25 146 LEU B CA 1
ATOM 6074 C C . LEU B 1 146 ? 14.75 -14.477 -5.492 1 98.25 146 LEU B C 1
ATOM 6076 O O . LEU B 1 146 ? 14.883 -15.469 -6.215 1 98.25 146 LEU B O 1
ATOM 6080 N N . ALA B 1 147 ? 13.594 -13.828 -5.383 1 98.75 147 ALA B N 1
ATOM 6081 C CA . ALA B 1 147 ? 12.414 -14.227 -6.145 1 98.75 147 ALA B CA 1
ATOM 6082 C C . ALA B 1 147 ? 12.672 -14.133 -7.645 1 98.75 147 ALA B C 1
ATOM 6084 O O . ALA B 1 147 ? 12.32 -15.047 -8.398 1 98.75 147 ALA B O 1
ATOM 6085 N N . ALA B 1 148 ? 13.305 -13.047 -8.047 1 97.88 148 ALA B N 1
ATOM 6086 C CA . ALA B 1 148 ? 13.609 -12.859 -9.461 1 97.88 148 ALA B CA 1
ATOM 6087 C C . ALA B 1 148 ? 14.602 -13.906 -9.953 1 97.88 148 ALA B C 1
ATOM 6089 O O . ALA B 1 148 ? 14.445 -14.453 -11.055 1 97.88 148 ALA B O 1
ATOM 6090 N N . HIS B 1 149 ? 15.594 -14.172 -9.164 1 97.56 149 HIS B N 1
ATOM 6091 C CA . HIS B 1 149 ? 16.656 -15.102 -9.555 1 97.56 149 HIS B CA 1
ATOM 6092 C C . HIS B 1 149 ? 16.109 -16.516 -9.711 1 97.56 149 HIS B C 1
ATOM 6094 O O . HIS B 1 149 ? 16.359 -17.172 -10.727 1 97.56 149 HIS B O 1
ATOM 6100 N N . TYR B 1 150 ? 15.391 -16.984 -8.781 1 98.12 150 TYR B N 1
ATOM 6101 C CA . TYR B 1 150 ? 14.945 -18.375 -8.805 1 98.12 150 TYR B CA 1
ATOM 6102 C C . TYR B 1 150 ? 13.617 -18.516 -9.539 1 98.12 150 TYR B C 1
ATOM 6104 O O . TYR B 1 150 ? 13.156 -19.625 -9.797 1 98.12 150 TYR B O 1
ATOM 6112 N N . GLY B 1 151 ? 12.891 -17.453 -9.773 1 98.44 151 GLY B N 1
ATOM 6113 C CA . GLY B 1 151 ? 11.75 -17.422 -10.672 1 98.44 151 GLY B CA 1
ATOM 6114 C C . GLY B 1 151 ? 10.438 -17.719 -9.977 1 98.44 151 GLY B C 1
ATOM 6115 O O . GLY B 1 151 ? 9.562 -18.391 -10.539 1 98.44 151 GLY B O 1
ATOM 6116 N N . PHE B 1 152 ? 10.281 -17.344 -8.68 1 98.75 152 PHE B N 1
ATOM 6117 C CA . PHE B 1 152 ? 8.984 -17.516 -8.031 1 98.75 152 PHE B CA 1
ATOM 6118 C C . PHE B 1 152 ? 8.312 -16.172 -7.809 1 98.75 152 PHE B C 1
ATOM 6120 O O . PHE B 1 152 ? 8.82 -15.141 -8.227 1 98.75 152 PHE B O 1
ATOM 6127 N N . ASP B 1 153 ? 7.129 -16.188 -7.242 1 98.88 153 ASP B N 1
ATOM 6128 C CA . ASP B 1 153 ? 6.184 -15.109 -7.551 1 98.88 153 ASP B CA 1
ATOM 6129 C C . ASP B 1 153 ? 5.879 -14.273 -6.312 1 98.88 153 ASP B C 1
ATOM 6131 O O . ASP B 1 153 ? 4.855 -13.586 -6.254 1 98.88 153 ASP B O 1
ATOM 6135 N N . GLY B 1 154 ? 6.645 -14.406 -5.297 1 98.88 154 GLY B N 1
ATOM 6136 C CA . GLY B 1 154 ? 6.398 -13.539 -4.148 1 98.88 154 GLY B CA 1
ATOM 6137 C C . GLY B 1 154 ? 6.59 -14.25 -2.82 1 98.88 154 GLY B C 1
ATOM 6138 O O . GLY B 1 154 ? 7.367 -15.203 -2.725 1 98.88 154 GLY B O 1
ATOM 6139 N N . TRP B 1 155 ? 5.918 -13.664 -1.721 1 98.88 155 TRP B N 1
ATOM 6140 C CA . TRP B 1 155 ? 6.258 -14.117 -0.375 1 98.88 155 TRP B CA 1
ATOM 6141 C C . TRP B 1 155 ? 5.016 -14.18 0.508 1 98.88 155 TRP B C 1
ATOM 6143 O O . TRP B 1 155 ? 4.172 -13.281 0.461 1 98.88 155 TRP B O 1
ATOM 6153 N N . LEU B 1 156 ? 4.863 -15.242 1.245 1 98.88 156 LEU B N 1
ATOM 6154 C CA . LEU B 1 156 ? 4.07 -15.234 2.471 1 98.88 156 LEU B CA 1
ATOM 6155 C C . LEU B 1 156 ? 4.93 -14.867 3.672 1 98.88 156 LEU B C 1
ATOM 6157 O O . LEU B 1 156 ? 5.988 -15.461 3.889 1 98.88 156 LEU B O 1
ATOM 6161 N N . ILE B 1 157 ? 4.574 -13.898 4.406 1 98.62 157 ILE B N 1
ATOM 6162 C CA . ILE B 1 157 ? 5.32 -13.461 5.582 1 98.62 157 ILE B CA 1
ATOM 6163 C C . ILE B 1 157 ? 4.594 -13.906 6.848 1 98.62 157 ILE B C 1
ATOM 6165 O O . ILE B 1 157 ? 3.439 -13.539 7.07 1 98.62 157 ILE B O 1
ATOM 6169 N N . ASN B 1 158 ? 5.219 -14.711 7.641 1 97.5 158 ASN B N 1
ATOM 6170 C CA . ASN B 1 158 ? 4.715 -15.203 8.922 1 97.5 158 ASN B CA 1
ATOM 6171 C C . ASN B 1 158 ? 5.578 -14.727 10.086 1 97.5 158 ASN B C 1
ATOM 6173 O O . ASN B 1 158 ? 6.699 -15.203 10.266 1 97.5 158 ASN B O 1
ATOM 6177 N N . VAL B 1 159 ? 5.082 -13.805 10.891 1 97.06 159 VAL B N 1
ATOM 6178 C CA . VAL B 1 159 ? 5.816 -13.25 12.023 1 97.06 159 VAL B CA 1
ATOM 6179 C C . VAL B 1 159 ? 5.18 -13.711 13.328 1 97.06 159 VAL B C 1
ATOM 6181 O O . VAL B 1 159 ? 4.082 -13.273 13.68 1 97.06 159 VAL B O 1
ATOM 6184 N N . GLU B 1 160 ? 5.82 -14.484 14.094 1 95.25 160 GLU B N 1
ATOM 6185 C CA . GLU B 1 160 ? 5.332 -14.992 15.375 1 95.25 160 GLU B CA 1
ATOM 6186 C C . GLU B 1 160 ? 6.309 -14.672 16.5 1 95.25 160 GLU B C 1
ATOM 6188 O O . GLU B 1 160 ? 6.598 -15.523 17.344 1 95.25 160 GLU B O 1
ATOM 6193 N N . THR B 1 161 ? 6.93 -13.555 16.375 1 95.5 161 THR B N 1
ATOM 6194 C CA . THR B 1 161 ? 7.789 -12.961 17.406 1 95.5 161 THR B CA 1
ATOM 6195 C C . THR B 1 161 ? 7.574 -11.453 17.484 1 95.5 161 THR B C 1
ATOM 6197 O O . THR B 1 161 ? 6.719 -10.906 16.781 1 95.5 161 THR B O 1
ATOM 6200 N N . THR B 1 162 ? 8.266 -10.758 18.375 1 94.88 162 THR B N 1
ATOM 6201 C CA . THR B 1 162 ? 8.039 -9.328 18.578 1 94.88 162 THR B CA 1
ATOM 6202 C C . THR B 1 162 ? 9.297 -8.531 18.25 1 94.88 162 THR B C 1
ATOM 6204 O O . THR B 1 162 ? 10.375 -9.109 18.078 1 94.88 162 THR B O 1
ATOM 6207 N N . LEU B 1 163 ? 9.086 -7.305 18.016 1 95.94 163 LEU B N 1
ATOM 6208 C CA . LEU B 1 163 ? 10.188 -6.371 17.812 1 95.94 163 LEU B CA 1
ATOM 6209 C C . LEU B 1 163 ? 10.773 -5.926 19.156 1 95.94 163 LEU B C 1
ATOM 6211 O O . LEU B 1 163 ? 10.047 -5.762 20.125 1 95.94 163 LEU B O 1
ATOM 6215 N N . ARG B 1 164 ? 12.047 -5.746 19.234 1 93.75 164 ARG B N 1
ATOM 6216 C CA . ARG B 1 164 ? 12.719 -5.348 20.469 1 93.75 164 ARG B CA 1
ATOM 6217 C C . ARG B 1 164 ? 13.125 -3.879 20.422 1 93.75 164 ARG B C 1
ATOM 6219 O O . ARG B 1 164 ? 12.922 -3.145 21.391 1 93.75 164 ARG B O 1
ATOM 6226 N N . ASN B 1 165 ? 13.719 -3.469 19.266 1 93.94 165 ASN B N 1
ATOM 6227 C CA . ASN B 1 165 ? 14.281 -2.123 19.172 1 93.94 165 ASN B CA 1
ATOM 6228 C C . ASN B 1 165 ? 13.664 -1.337 18.016 1 93.94 165 ASN B C 1
ATOM 6230 O O . ASN B 1 165 ? 14.102 -0.222 17.719 1 93.94 165 ASN B O 1
ATOM 6234 N N . LYS B 1 166 ? 12.812 -1.897 17.266 1 94.75 166 LYS B N 1
ATOM 6235 C CA . LYS B 1 166 ? 12.141 -1.265 16.125 1 94.75 166 LYS B CA 1
ATOM 6236 C C . LYS B 1 166 ? 10.641 -1.163 16.375 1 94.75 166 LYS B C 1
ATOM 6238 O O . LYS B 1 166 ? 10.125 -1.682 17.375 1 94.75 166 LYS B O 1
ATOM 6243 N N . SER B 1 167 ? 9.953 -0.454 15.539 1 94.44 167 SER B N 1
ATOM 6244 C CA . SER B 1 167 ? 8.531 -0.217 15.75 1 94.44 167 SER B CA 1
ATOM 6245 C C . SER B 1 167 ? 7.688 -1.009 14.758 1 94.44 167 SER B C 1
ATOM 6247 O O . SER B 1 167 ? 8.148 -1.32 13.656 1 94.44 167 SER B O 1
ATOM 6249 N N . PRO B 1 168 ? 6.441 -1.332 15.117 1 95.81 168 PRO B N 1
ATOM 6250 C CA . PRO B 1 168 ? 5.52 -1.988 14.188 1 95.81 168 PRO B CA 1
ATOM 6251 C C . PRO B 1 168 ? 5.277 -1.172 12.922 1 95.81 168 PRO B C 1
ATOM 6253 O O . PRO B 1 168 ? 5.082 -1.74 11.844 1 95.81 168 PRO B O 1
ATOM 6256 N N . SER B 1 169 ? 5.344 0.11 13.086 1 94.44 169 SER B N 1
ATOM 6257 C CA . SER B 1 169 ? 5.152 0.962 11.914 1 94.44 169 SER B CA 1
ATOM 6258 C C . SER B 1 169 ? 6.273 0.762 10.898 1 94.44 169 SER B C 1
ATOM 6260 O O . SER B 1 169 ? 6.047 0.84 9.695 1 94.44 169 SER B O 1
ATOM 6262 N N . GLU B 1 170 ? 7.449 0.56 11.406 1 95.5 170 GLU B N 1
ATOM 6263 C CA . GLU B 1 170 ? 8.57 0.284 10.508 1 95.5 170 GLU B CA 1
ATOM 6264 C C . GLU B 1 170 ? 8.383 -1.046 9.789 1 95.5 170 GLU B C 1
ATOM 6266 O O . GLU B 1 170 ? 8.773 -1.184 8.625 1 95.5 170 GLU B O 1
ATOM 6271 N N . LEU B 1 171 ? 7.852 -1.99 10.484 1 97.12 171 LEU B N 1
ATOM 6272 C CA . LEU B 1 171 ? 7.574 -3.279 9.859 1 97.12 171 LEU B CA 1
ATOM 6273 C C . LEU B 1 171 ? 6.562 -3.129 8.727 1 97.12 171 LEU B C 1
ATOM 6275 O O . LEU B 1 171 ? 6.75 -3.684 7.645 1 97.12 171 LEU B O 1
ATOM 6279 N N . ALA B 1 172 ? 5.508 -2.4 9.016 1 96.31 172 ALA B N 1
ATOM 6280 C CA . ALA B 1 172 ? 4.516 -2.131 7.98 1 96.31 172 ALA B CA 1
ATOM 6281 C C . ALA B 1 172 ? 5.152 -1.449 6.773 1 96.31 172 ALA B C 1
ATOM 6283 O O . ALA B 1 172 ? 4.816 -1.765 5.629 1 96.31 172 ALA B O 1
ATOM 6284 N N . LEU 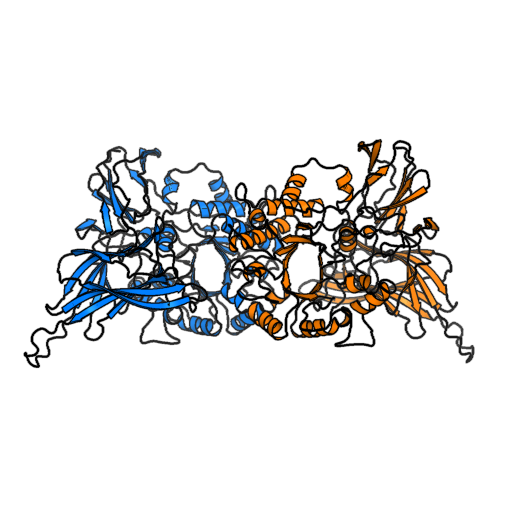B 1 173 ? 6.043 -0.53 7.039 1 96.62 173 LEU B N 1
ATOM 6285 C CA . LEU B 1 173 ? 6.738 0.179 5.973 1 96.62 173 LEU B CA 1
ATOM 6286 C C . LEU B 1 173 ? 7.617 -0.774 5.172 1 96.62 173 LEU B C 1
ATOM 6288 O O . LEU B 1 173 ? 7.699 -0.667 3.943 1 96.62 173 LEU B O 1
ATOM 6292 N N . PHE B 1 174 ? 8.305 -1.663 5.844 1 97.88 174 PHE B N 1
ATOM 6293 C CA . PHE B 1 174 ? 9.102 -2.688 5.18 1 97.88 174 PHE B CA 1
ATOM 6294 C C . PHE B 1 174 ? 8.242 -3.502 4.219 1 97.88 174 PHE B C 1
ATOM 6296 O O . PHE B 1 174 ? 8.641 -3.752 3.08 1 97.88 174 PHE B O 1
ATOM 6303 N N . ILE B 1 175 ? 7.098 -3.922 4.648 1 98.19 175 ILE B N 1
ATOM 6304 C CA . ILE B 1 175 ? 6.191 -4.738 3.846 1 98.19 175 ILE B CA 1
ATOM 6305 C C . ILE B 1 175 ? 5.777 -3.969 2.592 1 98.19 175 ILE B C 1
ATOM 6307 O O . ILE B 1 175 ? 5.77 -4.523 1.49 1 98.19 175 ILE B O 1
ATOM 6311 N N . SER B 1 176 ? 5.41 -2.742 2.783 1 97.31 176 SER B N 1
ATOM 6312 C CA . SER B 1 176 ? 5.043 -1.893 1.655 1 97.31 176 SER B CA 1
ATOM 6313 C C . SER B 1 176 ? 6.188 -1.78 0.652 1 97.31 176 SER B C 1
ATOM 6315 O O . SER B 1 176 ? 5.965 -1.841 -0.559 1 97.31 176 SER B O 1
ATOM 6317 N N . ASP B 1 177 ? 7.375 -1.545 1.139 1 97.31 177 ASP B N 1
ATOM 6318 C CA . ASP B 1 177 ? 8.555 -1.435 0.29 1 97.31 177 ASP B CA 1
ATOM 6319 C C . ASP B 1 177 ? 8.789 -2.723 -0.496 1 97.31 177 ASP B C 1
ATOM 6321 O O . ASP B 1 177 ? 9.016 -2.684 -1.709 1 97.31 177 ASP B O 1
ATOM 6325 N N . LEU B 1 178 ? 8.711 -3.832 0.207 1 98.44 178 LEU B N 1
ATOM 6326 C CA . LEU B 1 178 ? 8.883 -5.133 -0.434 1 98.44 178 LEU B CA 1
ATOM 6327 C C . LEU B 1 178 ? 7.844 -5.34 -1.529 1 98.44 178 LEU B C 1
ATOM 6329 O O . LEU B 1 178 ? 8.188 -5.738 -2.646 1 98.44 178 LEU B O 1
ATOM 6333 N N . ARG B 1 179 ? 6.59 -5.102 -1.214 1 98.12 179 ARG B N 1
ATOM 6334 C CA . ARG B 1 179 ? 5.488 -5.266 -2.16 1 98.12 179 ARG B CA 1
ATOM 6335 C C . ARG B 1 179 ? 5.734 -4.449 -3.426 1 98.12 179 ARG B C 1
ATOM 6337 O O . ARG B 1 179 ? 5.625 -4.973 -4.539 1 98.12 179 ARG B O 1
ATOM 6344 N N . THR B 1 180 ? 6.117 -3.238 -3.238 1 96.25 180 THR B N 1
ATOM 6345 C CA . THR B 1 180 ? 6.301 -2.326 -4.363 1 96.25 180 THR B CA 1
ATOM 6346 C C . THR B 1 180 ? 7.484 -2.762 -5.223 1 96.25 180 THR B C 1
ATOM 6348 O O . THR B 1 180 ? 7.367 -2.846 -6.449 1 96.25 180 THR B O 1
ATOM 6351 N N . ARG B 1 181 ? 8.57 -3.049 -4.602 1 95.75 181 ARG B N 1
ATOM 6352 C CA . ARG B 1 181 ? 9.758 -3.475 -5.344 1 95.75 181 ARG B CA 1
ATOM 6353 C C . ARG B 1 181 ? 9.492 -4.777 -6.094 1 95.75 181 ARG B C 1
ATOM 6355 O O . ARG B 1 181 ? 9.961 -4.953 -7.219 1 95.75 181 ARG B O 1
ATOM 6362 N N . LEU B 1 182 ? 8.805 -5.641 -5.457 1 97.94 182 LEU B N 1
ATOM 6363 C CA . LEU B 1 182 ? 8.477 -6.91 -6.098 1 97.94 182 LEU B CA 1
ATOM 6364 C C . LEU B 1 182 ? 7.629 -6.688 -7.344 1 97.94 182 LEU B C 1
ATOM 6366 O O . LEU B 1 182 ? 7.883 -7.285 -8.391 1 97.94 182 LEU B O 1
ATOM 6370 N N . HIS B 1 183 ? 6.625 -5.848 -7.242 1 96.81 183 HIS B N 1
ATOM 6371 C CA . HIS B 1 183 ? 5.742 -5.582 -8.375 1 96.81 183 HIS B CA 1
ATOM 6372 C C . HIS B 1 183 ? 6.512 -4.961 -9.539 1 96.81 183 HIS B C 1
ATOM 6374 O O . HIS B 1 183 ? 6.191 -5.207 -10.703 1 96.81 183 HIS B O 1
ATOM 6380 N N . ILE B 1 184 ? 7.465 -4.137 -9.203 1 93.69 184 ILE B N 1
ATOM 6381 C CA . ILE B 1 184 ? 8.273 -3.516 -10.25 1 93.69 184 ILE B CA 1
ATOM 6382 C C . ILE B 1 184 ? 9.102 -4.582 -10.969 1 93.69 184 ILE B C 1
ATOM 6384 O O . ILE B 1 184 ? 9.203 -4.574 -12.195 1 93.69 184 ILE B O 1
ATOM 6388 N N . ALA B 1 185 ? 9.641 -5.527 -10.188 1 95.06 185 ALA B N 1
ATOM 6389 C CA . ALA B 1 185 ? 10.5 -6.562 -10.75 1 95.06 185 ALA B CA 1
ATOM 6390 C C . ALA B 1 185 ? 9.672 -7.684 -11.375 1 95.06 185 ALA B C 1
ATOM 6392 O O . ALA B 1 185 ? 10.023 -8.219 -12.43 1 95.06 185 ALA B O 1
ATOM 6393 N N . ILE B 1 186 ? 8.641 -8.086 -10.695 1 96.62 186 ILE B N 1
ATOM 6394 C CA . ILE B 1 186 ? 7.754 -9.18 -11.07 1 96.62 186 ILE B CA 1
ATOM 6395 C C . ILE B 1 186 ? 6.305 -8.711 -11.008 1 96.62 186 ILE B C 1
ATOM 6397 O O . ILE B 1 186 ? 5.648 -8.852 -9.969 1 96.62 186 ILE B O 1
ATOM 6401 N N . PRO B 1 187 ? 5.746 -8.227 -12.016 1 93.5 187 PRO B N 1
ATOM 6402 C CA . PRO B 1 187 ? 4.477 -7.496 -12.023 1 93.5 187 PRO B CA 1
ATOM 6403 C C . PRO B 1 187 ? 3.334 -8.297 -11.398 1 93.5 187 PRO B C 1
ATOM 6405 O O . PRO B 1 187 ? 2.467 -7.723 -10.734 1 93.5 187 PRO B O 1
ATOM 6408 N N . HIS B 1 188 ? 3.293 -9.633 -11.547 1 95.94 188 HIS B N 1
ATOM 6409 C CA . HIS B 1 188 ? 2.168 -10.406 -11.031 1 95.94 188 HIS B CA 1
ATOM 6410 C C . HIS B 1 188 ? 2.451 -10.93 -9.625 1 95.94 188 HIS B C 1
ATOM 6412 O O . HIS B 1 188 ? 1.671 -11.711 -9.086 1 95.94 188 HIS B O 1
ATOM 6418 N N . SER B 1 189 ? 3.58 -10.477 -9.023 1 98.25 189 SER B N 1
ATOM 6419 C CA . SER B 1 189 ? 4.004 -10.992 -7.727 1 98.25 189 SER B CA 1
ATOM 6420 C C . SER B 1 189 ? 2.994 -10.641 -6.641 1 98.25 189 SER B C 1
ATOM 6422 O O . SER B 1 189 ? 2.133 -9.781 -6.84 1 98.25 189 SER B O 1
ATOM 6424 N N . LYS B 1 190 ? 3.049 -11.375 -5.516 1 98.56 190 LYS B N 1
ATOM 6425 C CA . LYS B 1 190 ? 2.162 -11.148 -4.379 1 98.56 190 LYS B CA 1
ATOM 6426 C C . LYS B 1 190 ? 2.936 -11.188 -3.062 1 98.56 190 LYS B C 1
ATOM 6428 O O . LYS B 1 190 ? 3.846 -12 -2.893 1 98.56 190 LYS B O 1
ATOM 6433 N N . VAL B 1 191 ? 2.605 -10.281 -2.225 1 98.81 191 VAL B N 1
ATOM 6434 C CA . VAL B 1 191 ? 3.018 -10.328 -0.825 1 98.81 191 VAL B CA 1
ATOM 6435 C C . VAL B 1 191 ? 1.809 -10.625 0.059 1 98.81 191 VAL B C 1
ATOM 6437 O O . VAL B 1 191 ? 0.803 -9.914 0.004 1 98.81 191 VAL B O 1
ATOM 6440 N N . VAL B 1 192 ? 1.875 -11.703 0.849 1 98.88 192 VAL B N 1
ATOM 6441 C CA . VAL B 1 192 ? 0.789 -12.156 1.713 1 98.88 192 VAL B CA 1
ATOM 6442 C C . VAL B 1 192 ? 1.21 -12.039 3.176 1 98.88 192 VAL B C 1
ATOM 6444 O O . VAL B 1 192 ? 2.334 -12.398 3.535 1 98.88 192 VAL B O 1
ATOM 6447 N N . TRP B 1 193 ? 0.407 -11.422 4.016 1 98.62 193 TRP B N 1
ATOM 6448 C CA . TRP B 1 193 ? 0.643 -11.359 5.457 1 98.62 193 TRP B CA 1
ATOM 6449 C C . TRP B 1 193 ? -0.198 -12.398 6.191 1 98.62 193 TRP B C 1
ATOM 6451 O O . TRP B 1 193 ? -1.401 -12.516 5.949 1 98.62 193 TRP B O 1
ATOM 6461 N N . TYR B 1 194 ? 0.423 -13.18 7.023 1 97.69 194 TYR B N 1
ATOM 6462 C CA . TYR B 1 194 ? -0.282 -14.125 7.883 1 97.69 194 TYR B CA 1
ATOM 6463 C C . TYR B 1 194 ? -0.646 -13.477 9.219 1 97.69 194 TYR B C 1
ATOM 6465 O O . TYR B 1 194 ? 0.201 -12.859 9.867 1 97.69 194 TYR B O 1
ATOM 6473 N N . ASP B 1 195 ? -1.888 -13.633 9.688 1 90.94 195 ASP B N 1
ATOM 6474 C CA . ASP B 1 195 ? -2.512 -12.992 10.844 1 90.94 195 ASP B CA 1
ATOM 6475 C C . ASP B 1 195 ? -1.904 -13.5 12.148 1 90.94 195 ASP B C 1
ATOM 6477 O O . ASP B 1 195 ? -2.467 -14.375 12.805 1 90.94 195 ASP B O 1
ATOM 6481 N N . SER B 1 196 ? -0.852 -12.922 12.641 1 88 196 SER B N 1
ATOM 6482 C CA . SER B 1 196 ? -0.238 -13.328 13.898 1 88 196 SER B CA 1
ATOM 6483 C C . SER B 1 196 ? 0.24 -12.125 14.703 1 88 196 SER B C 1
ATOM 6485 O O . SER B 1 196 ? 0.009 -12.047 15.906 1 88 196 SER B O 1
ATOM 6487 N N . PHE B 1 197 ? 0.792 -11.156 14.039 1 92.69 197 PHE B N 1
ATOM 6488 C CA . PHE B 1 197 ? 1.428 -9.984 14.633 1 92.69 197 PHE B CA 1
ATOM 6489 C C . PHE B 1 197 ? 0.504 -8.773 14.555 1 92.69 197 PHE B C 1
ATOM 6491 O O . PHE B 1 197 ? -0.127 -8.531 13.531 1 92.69 197 PHE B O 1
ATOM 6498 N N . VAL B 1 198 ? 0.332 -8.062 15.711 1 94.56 198 VAL B N 1
ATOM 6499 C CA . VAL B 1 198 ? -0.568 -6.91 15.711 1 94.56 198 VAL B CA 1
ATOM 6500 C C . VAL B 1 198 ? 0.232 -5.629 15.93 1 94.56 198 VAL B C 1
ATOM 6502 O O . VAL B 1 198 ? 1.403 -5.676 16.312 1 94.56 198 VAL B O 1
ATOM 6505 N N . SER B 1 199 ? -0.374 -4.477 15.75 1 92.31 199 SER B N 1
ATOM 6506 C CA . SER B 1 199 ? 0.253 -3.162 15.703 1 92.31 199 SER B CA 1
ATOM 6507 C C . SER B 1 199 ? 0.808 -2.768 17.062 1 92.31 199 SER B C 1
ATOM 6509 O O . SER B 1 199 ? 1.593 -1.822 17.172 1 92.31 199 SER B O 1
ATOM 6511 N N . THR B 1 200 ? 0.473 -3.426 18.156 1 92.06 200 THR B N 1
ATOM 6512 C CA . THR B 1 200 ? 0.984 -3.135 19.5 1 92.06 200 THR B CA 1
ATOM 6513 C C . THR B 1 200 ? 2.225 -3.973 19.797 1 92.06 200 THR B C 1
ATOM 6515 O O . THR B 1 200 ? 2.613 -4.125 20.953 1 92.06 200 THR B O 1
ATOM 6518 N N . ASN B 1 201 ? 2.805 -4.605 18.797 1 94.81 201 ASN B N 1
ATOM 6519 C CA . ASN B 1 201 ? 4.023 -5.398 18.922 1 94.81 201 ASN B CA 1
ATOM 6520 C C . ASN B 1 201 ? 3.799 -6.633 19.797 1 94.81 201 ASN B C 1
ATOM 6522 O O . ASN B 1 201 ? 4.562 -6.891 20.734 1 94.81 201 ASN B O 1
ATOM 6526 N N . ARG B 1 202 ? 2.652 -7.289 19.562 1 94.44 202 ARG B N 1
ATOM 6527 C CA . ARG B 1 202 ? 2.291 -8.523 20.234 1 94.44 202 ARG B CA 1
ATOM 6528 C C . ARG B 1 202 ? 1.836 -9.594 19.25 1 94.44 202 ARG B C 1
ATOM 6530 O O . ARG B 1 202 ? 1.366 -9.266 18.156 1 94.44 202 ARG B O 1
ATOM 6537 N N . ILE B 1 203 ? 2.061 -10.836 19.625 1 94.56 203 ILE B N 1
ATOM 6538 C CA . ILE B 1 203 ? 1.474 -11.938 18.875 1 94.56 203 ILE B CA 1
ATOM 6539 C C . ILE B 1 203 ? 0.05 -12.195 19.375 1 94.56 203 ILE B C 1
ATOM 6541 O O . ILE B 1 203 ? -0.159 -12.562 20.531 1 94.56 203 ILE B O 1
ATOM 6545 N N . SER B 1 204 ? -0.835 -11.859 18.625 1 95.88 204 SER B N 1
ATOM 6546 C CA . SER B 1 204 ? -2.254 -12.023 18.922 1 95.88 204 SER B CA 1
ATOM 6547 C C . SER B 1 204 ? -3.053 -12.328 17.656 1 95.88 204 SER B C 1
ATOM 6549 O O . SER B 1 204 ? -3.338 -11.43 16.859 1 95.88 204 SER B O 1
ATOM 6551 N N . TYR B 1 205 ? -3.469 -13.555 17.547 1 95.62 205 TYR B N 1
ATOM 6552 C CA . TYR B 1 205 ? -4.234 -13.969 16.375 1 95.62 205 TYR B CA 1
ATOM 6553 C C . TYR B 1 205 ? -5.633 -13.359 16.391 1 95.62 205 TYR B C 1
ATOM 6555 O O . TYR B 1 205 ? -6.402 -13.602 17.328 1 95.62 205 TYR B O 1
ATOM 6563 N N . GLN B 1 206 ? -5.922 -12.633 15.375 1 96.88 206 GLN B N 1
ATOM 6564 C CA . GLN B 1 206 ? -7.203 -11.945 15.336 1 96.88 206 GLN B CA 1
ATOM 6565 C C . GLN B 1 206 ? -8.258 -12.773 14.609 1 96.88 206 GLN B C 1
ATOM 6567 O O . GLN B 1 206 ? -9.453 -12.523 14.742 1 96.88 206 GLN B O 1
ATOM 6572 N N . ASN B 1 207 ? -7.805 -13.805 13.75 1 97.75 207 ASN B N 1
ATOM 6573 C CA . ASN B 1 207 ? -8.664 -14.695 12.969 1 97.75 207 ASN B CA 1
ATOM 6574 C C . ASN B 1 207 ? -9.516 -13.922 11.969 1 97.75 207 ASN B C 1
ATOM 6576 O O . ASN B 1 207 ? -10.5 -14.445 11.453 1 97.75 207 ASN B O 1
ATOM 6580 N N . GLY B 1 208 ? -9.234 -12.695 11.703 1 97.94 208 GLY B N 1
ATOM 6581 C CA . GLY B 1 208 ? -9.898 -11.75 10.82 1 97.94 208 GLY B CA 1
ATOM 6582 C C . GLY B 1 208 ? -9.148 -10.43 10.688 1 97.94 208 GLY B C 1
ATOM 6583 O O . GLY B 1 208 ? -7.977 -10.344 11.047 1 97.94 208 GLY B O 1
ATOM 6584 N N . VAL B 1 209 ? -9.789 -9.422 10.086 1 98.31 209 VAL B N 1
ATOM 6585 C CA . VAL B 1 209 ? -9.18 -8.109 9.93 1 98.31 209 VAL B CA 1
ATOM 6586 C C . VAL B 1 209 ? -9.898 -7.098 10.82 1 98.31 209 VAL B C 1
ATOM 6588 O O . VAL B 1 209 ? -11.125 -7 10.789 1 98.31 209 VAL B O 1
ATOM 6591 N N . ASN B 1 210 ? -9.211 -6.488 11.633 1 97.94 210 ASN B N 1
ATOM 6592 C CA . ASN B 1 210 ? -9.727 -5.434 12.5 1 97.94 210 ASN B CA 1
ATOM 6593 C C . ASN B 1 210 ? -8.703 -4.316 12.688 1 97.94 210 ASN B C 1
ATOM 6595 O O . ASN B 1 210 ? -7.715 -4.242 11.945 1 97.94 210 ASN B O 1
ATOM 6599 N N . GLU B 1 211 ? -8.898 -3.443 13.633 1 96.19 211 GLU B N 1
ATOM 6600 C CA . GLU B 1 211 ? -8.07 -2.26 13.82 1 96.19 211 GLU B CA 1
ATOM 6601 C C . GLU B 1 211 ? -6.648 -2.641 14.227 1 96.19 211 GLU B C 1
ATOM 6603 O O . GLU B 1 211 ? -5.695 -1.915 13.938 1 96.19 211 GLU B O 1
ATOM 6608 N N . ARG B 1 212 ? -6.484 -3.756 14.82 1 96.31 212 ARG B N 1
ATOM 6609 C CA . ARG B 1 212 ? -5.207 -4.156 15.406 1 96.31 212 ARG B CA 1
ATOM 6610 C C . ARG B 1 212 ? -4.246 -4.648 14.328 1 96.31 212 ARG B C 1
ATOM 6612 O O . ARG B 1 212 ? -3.031 -4.676 14.539 1 96.31 212 ARG B O 1
ATOM 6619 N N . ASN B 1 213 ? -4.766 -5.082 13.156 1 97.5 213 ASN B N 1
ATOM 6620 C CA . ASN B 1 213 ? -3.879 -5.621 12.133 1 97.5 213 ASN B CA 1
ATOM 6621 C C . ASN B 1 213 ? -4.156 -4.996 10.766 1 97.5 213 ASN B C 1
ATOM 6623 O O . ASN B 1 213 ? -3.674 -5.492 9.742 1 97.5 213 ASN B O 1
ATOM 6627 N N . TYR B 1 214 ? -4.941 -3.943 10.742 1 97.31 214 TYR B N 1
ATOM 6628 C CA . TYR B 1 214 ? -5.352 -3.316 9.492 1 97.31 214 TYR B CA 1
ATOM 6629 C C . TYR B 1 214 ? -4.145 -2.785 8.727 1 97.31 214 TYR B C 1
ATOM 6631 O O . TYR B 1 214 ? -4.117 -2.811 7.492 1 97.31 214 TYR B O 1
ATOM 6639 N N . ASP B 1 215 ? -3.076 -2.338 9.453 1 95.88 215 ASP B N 1
ATOM 6640 C CA . ASP B 1 215 ? -1.869 -1.838 8.797 1 95.88 215 ASP B CA 1
ATOM 6641 C C . ASP B 1 215 ? -1.226 -2.92 7.934 1 95.88 215 ASP B C 1
ATOM 6643 O O . ASP B 1 215 ? -0.742 -2.639 6.836 1 95.88 215 ASP B O 1
ATOM 6647 N N . HIS B 1 216 ? -1.223 -4.102 8.383 1 97.19 216 HIS B N 1
ATOM 6648 C CA . HIS B 1 216 ? -0.661 -5.207 7.617 1 97.19 216 HIS B CA 1
ATOM 6649 C C . HIS B 1 216 ? -1.539 -5.547 6.418 1 97.19 216 HIS B C 1
ATOM 6651 O O . HIS B 1 216 ? -1.03 -5.82 5.328 1 97.19 216 HIS B O 1
ATOM 6657 N N . PHE B 1 217 ? -2.869 -5.488 6.648 1 97.88 217 PHE B N 1
ATOM 6658 C CA . PHE B 1 217 ? -3.816 -5.715 5.562 1 97.88 217 PHE B CA 1
ATOM 6659 C C . PHE B 1 217 ? -3.631 -4.68 4.457 1 97.88 217 PHE B C 1
ATOM 6661 O O . PHE B 1 217 ? -3.574 -5.031 3.275 1 97.88 217 PHE B O 1
ATOM 6668 N N . GLU B 1 218 ? -3.426 -3.498 4.84 1 95.94 218 GLU B N 1
ATOM 6669 C CA . GLU B 1 218 ? -3.334 -2.385 3.9 1 95.94 218 GLU B CA 1
ATOM 6670 C C . GLU B 1 218 ? -2.045 -2.451 3.09 1 95.94 218 GLU B C 1
ATOM 6672 O O . GLU B 1 218 ? -2.004 -2.008 1.939 1 95.94 218 GLU B O 1
ATOM 6677 N N . ASN B 1 219 ? -1.013 -2.998 3.623 1 96.75 219 ASN B N 1
ATOM 6678 C CA . ASN B 1 219 ? 0.302 -2.908 2.996 1 96.75 219 ASN B CA 1
ATOM 6679 C C . ASN B 1 219 ? 0.675 -4.207 2.289 1 96.75 219 ASN B C 1
ATOM 6681 O O . ASN B 1 219 ? 1.81 -4.367 1.834 1 96.75 219 ASN B O 1
ATOM 6685 N N . THR B 1 220 ? -0.23 -5.121 2.129 1 97.88 220 THR B N 1
ATOM 6686 C CA . THR B 1 220 ? 0.019 -6.371 1.417 1 97.88 220 THR B CA 1
ATOM 6687 C C . THR B 1 220 ? -1 -6.566 0.299 1 97.88 220 THR B C 1
ATOM 6689 O O . THR B 1 220 ? -1.997 -5.848 0.226 1 97.88 220 THR B O 1
ATOM 6692 N N . ASP B 1 221 ? -0.703 -7.52 -0.603 1 98.25 221 ASP B N 1
ATOM 6693 C CA . ASP B 1 221 ? -1.63 -7.844 -1.684 1 98.25 221 ASP B CA 1
ATOM 6694 C C . ASP B 1 221 ? -2.797 -8.688 -1.172 1 98.25 221 ASP B C 1
ATOM 6696 O O . ASP B 1 221 ? -3.943 -8.469 -1.564 1 98.25 221 ASP B O 1
ATOM 6700 N N . LEU B 1 222 ? -2.463 -9.648 -0.372 1 98.56 222 LEU B N 1
ATOM 6701 C CA . LEU B 1 222 ? -3.426 -10.562 0.228 1 98.56 222 LEU B CA 1
ATOM 6702 C C . LEU B 1 222 ? -3.17 -10.719 1.724 1 98.56 222 LEU B C 1
ATOM 6704 O O . LEU B 1 222 ? -2.061 -10.461 2.199 1 98.56 222 LEU B O 1
ATOM 6708 N N . PHE B 1 223 ? -4.195 -11.008 2.445 1 98.75 223 PHE B N 1
ATOM 6709 C CA . PHE B 1 223 ? -4.145 -11.219 3.887 1 98.75 223 PHE B CA 1
ATOM 6710 C C . PHE B 1 223 ? -4.719 -12.586 4.25 1 98.75 223 PHE B C 1
ATOM 6712 O O . PHE B 1 223 ? -5.863 -12.891 3.91 1 98.75 223 PHE B O 1
ATOM 6719 N N . LEU B 1 224 ? -3.895 -13.469 4.832 1 98.81 224 LEU B N 1
ATOM 6720 C CA . LEU B 1 224 ? -4.309 -14.805 5.262 1 98.81 224 LEU B CA 1
ATOM 6721 C C . LEU B 1 224 ? -4.578 -14.836 6.762 1 98.81 224 LEU B C 1
ATOM 6723 O O . LEU B 1 224 ? -3.674 -14.586 7.562 1 98.81 224 LEU B O 1
ATOM 6727 N N . THR B 1 225 ? -5.781 -15.133 7.164 1 98.38 225 THR B N 1
ATOM 6728 C CA . THR B 1 225 ? -6.109 -15.18 8.586 1 98.38 225 THR B CA 1
ATOM 6729 C C . THR B 1 225 ? -5.668 -16.5 9.203 1 98.38 225 THR B C 1
ATOM 6731 O O . THR B 1 225 ? -5.395 -17.469 8.477 1 98.38 225 THR B O 1
ATOM 6734 N N . ASN B 1 226 ? -5.586 -16.469 10.508 1 96.75 226 ASN B N 1
ATOM 6735 C CA . ASN B 1 226 ? -5.527 -17.734 11.258 1 96.75 226 ASN B CA 1
ATOM 6736 C C . ASN B 1 226 ? -6.824 -18.516 11.125 1 96.75 226 ASN B C 1
ATOM 6738 O O . ASN B 1 226 ? -7.773 -18.062 10.484 1 96.75 226 ASN B O 1
ATOM 6742 N N . TYR B 1 227 ? -6.91 -19.703 11.656 1 95.06 227 TYR B N 1
ATOM 6743 C CA . TYR B 1 227 ? -7.98 -20.641 11.297 1 95.06 227 TYR B CA 1
ATOM 6744 C C . TYR B 1 227 ? -8.938 -20.844 12.461 1 95.06 227 TYR B C 1
ATOM 6746 O O . TYR B 1 227 ? -9.812 -21.703 12.414 1 95.06 227 TYR B O 1
ATOM 6754 N N . TRP B 1 228 ? -8.805 -20 13.57 1 96.94 228 TRP B N 1
ATOM 6755 C CA . TRP B 1 228 ? -9.672 -20.125 14.742 1 96.94 228 TRP B CA 1
ATOM 6756 C C . TRP B 1 228 ? -10.844 -19.156 14.648 1 96.94 228 TRP B C 1
ATOM 6758 O O . TRP B 1 228 ? -11.242 -18.562 15.656 1 96.94 228 TRP B O 1
ATOM 6768 N N . TRP B 1 229 ? -11.352 -18.906 13.5 1 97.06 229 TRP B N 1
ATOM 6769 C CA . TRP B 1 229 ? -12.414 -17.922 13.273 1 97.06 229 TRP B CA 1
ATOM 6770 C C . TRP B 1 229 ? -13.781 -18.531 13.578 1 97.06 229 TRP B C 1
ATOM 6772 O O . TRP B 1 229 ? -13.938 -19.766 13.594 1 97.06 229 TRP B O 1
ATOM 6782 N N . LYS B 1 230 ? -14.758 -17.734 13.898 1 96.94 230 LYS B N 1
ATOM 6783 C CA . LYS B 1 230 ? -16.172 -18.047 14.086 1 96.94 230 LYS B CA 1
ATOM 6784 C C . LYS B 1 230 ? -17.047 -17.203 13.156 1 96.94 230 LYS B C 1
ATOM 6786 O O . LYS B 1 230 ? -16.531 -16.391 12.391 1 96.94 230 LYS B O 1
ATOM 6791 N N . GLU B 1 231 ? -18.312 -17.578 13.102 1 96.56 231 GLU B N 1
ATOM 6792 C CA . GLU B 1 231 ? -19.219 -16.844 12.219 1 96.56 231 GLU B CA 1
ATOM 6793 C C . GLU B 1 231 ? -19.188 -15.344 12.5 1 96.56 231 GLU B C 1
ATOM 6795 O O . GLU B 1 231 ? -19.25 -14.531 11.578 1 96.56 231 GLU B O 1
ATOM 6800 N N . GLU B 1 232 ? -19.047 -15.008 13.789 1 97.31 232 GLU B N 1
ATOM 6801 C CA . GLU B 1 232 ? -18.984 -13.602 14.172 1 97.31 232 GLU B CA 1
ATOM 6802 C C . GLU B 1 232 ? -17.766 -12.914 13.555 1 97.31 232 GLU B C 1
ATOM 6804 O O . GLU B 1 232 ? -17.828 -11.734 13.211 1 97.31 232 GLU B O 1
ATOM 6809 N N . THR B 1 233 ? -16.656 -13.625 13.477 1 97.19 233 THR B N 1
ATOM 6810 C CA . THR B 1 233 ? -15.445 -13.086 12.875 1 97.19 233 THR B CA 1
ATOM 6811 C C . THR B 1 233 ? -15.664 -12.773 11.398 1 97.19 233 THR B C 1
ATOM 6813 O O . THR B 1 233 ? -15.188 -11.75 10.906 1 97.19 233 THR B O 1
ATOM 6816 N N . LEU B 1 234 ? -16.406 -13.625 10.711 1 97.88 234 LEU B N 1
ATOM 6817 C CA . LEU B 1 234 ? -16.688 -13.43 9.289 1 97.88 234 LEU B CA 1
ATOM 6818 C C . LEU B 1 234 ? -17.578 -12.211 9.078 1 97.88 234 LEU B C 1
ATOM 6820 O O . LEU B 1 234 ? -17.375 -11.438 8.148 1 97.88 234 LEU B O 1
ATOM 6824 N N . ARG B 1 235 ? -18.578 -12.109 9.977 1 97.62 235 ARG B N 1
ATOM 6825 C CA . ARG B 1 235 ? -19.453 -10.938 9.922 1 97.62 235 ARG B CA 1
ATOM 6826 C C . ARG B 1 235 ? -18.656 -9.656 10.148 1 97.62 235 ARG B C 1
ATOM 6828 O O . ARG B 1 235 ? -18.891 -8.648 9.484 1 97.62 235 ARG B O 1
ATOM 6835 N N . ALA B 1 236 ? -17.734 -9.688 11.078 1 98.12 236 ALA B N 1
ATOM 6836 C CA . ALA B 1 236 ? -16.891 -8.539 11.383 1 98.12 236 ALA B CA 1
ATOM 6837 C C . ALA B 1 236 ? -16 -8.172 10.195 1 98.12 236 ALA B C 1
ATOM 6839 O O . ALA B 1 236 ? -15.758 -6.996 9.93 1 98.12 236 ALA B O 1
ATOM 6840 N N . ASN B 1 237 ? -15.477 -9.195 9.516 1 98.38 237 ASN B N 1
ATOM 6841 C CA . ASN B 1 237 ? -14.68 -8.93 8.328 1 98.38 237 ASN B CA 1
ATOM 6842 C C . ASN B 1 237 ? -15.445 -8.094 7.305 1 98.38 237 ASN B C 1
ATOM 6844 O O . ASN B 1 237 ? -14.922 -7.117 6.766 1 98.38 237 ASN B O 1
ATOM 6848 N N . VAL B 1 238 ? -16.719 -8.453 7.047 1 97.69 238 VAL B N 1
ATOM 6849 C CA . VAL B 1 238 ? -17.562 -7.734 6.09 1 97.69 238 VAL B CA 1
ATOM 6850 C C . VAL B 1 238 ? -17.719 -6.281 6.535 1 97.69 238 VAL B C 1
ATOM 6852 O O . VAL B 1 238 ? -17.562 -5.359 5.73 1 97.69 238 VAL B O 1
ATOM 6855 N N . LYS B 1 239 ? -18 -6.137 7.801 1 97.56 239 LYS B N 1
ATOM 6856 C CA . LYS B 1 239 ? -18.203 -4.805 8.359 1 97.56 239 LYS B CA 1
ATOM 6857 C C . LYS B 1 239 ? -16.938 -3.967 8.289 1 97.56 239 LYS B C 1
ATOM 6859 O O . LYS B 1 239 ? -16.984 -2.785 7.934 1 97.56 239 LYS B O 1
ATOM 6864 N N . ASN B 1 240 ? -15.789 -4.527 8.57 1 98.19 240 ASN B N 1
ATOM 6865 C CA . ASN B 1 240 ? -14.531 -3.807 8.75 1 98.19 240 ASN B CA 1
ATOM 6866 C C . ASN B 1 240 ? -13.898 -3.441 7.414 1 98.19 240 ASN B C 1
ATOM 6868 O O . ASN B 1 240 ? -13.359 -2.346 7.258 1 98.19 240 ASN B O 1
ATOM 6872 N N . ILE B 1 241 ? -13.969 -4.348 6.395 1 98.19 241 ILE B N 1
ATOM 6873 C CA . ILE B 1 241 ? -13.141 -4.09 5.223 1 98.19 241 ILE B CA 1
ATOM 6874 C C . ILE B 1 241 ? -14.023 -4.031 3.975 1 98.19 241 ILE B C 1
ATOM 6876 O O . ILE B 1 241 ? -13.547 -3.674 2.893 1 98.19 241 ILE B O 1
ATOM 6880 N N . GLY B 1 242 ? -15.328 -4.355 4 1 97.81 242 GLY B N 1
ATOM 6881 C CA . GLY B 1 242 ? -16.266 -4.219 2.902 1 97.81 242 GLY B CA 1
ATOM 6882 C C . GLY B 1 242 ? -16.062 -5.242 1.802 1 97.81 242 GLY B C 1
ATOM 6883 O O . GLY B 1 242 ? -15.164 -6.086 1.896 1 97.81 242 GLY B O 1
ATOM 6884 N N . SER B 1 243 ? -16.859 -5.148 0.75 1 97.38 243 SER B N 1
ATOM 6885 C CA . SER B 1 243 ? -16.875 -6.141 -0.322 1 97.38 243 SER B CA 1
ATOM 6886 C C . SER B 1 243 ? -15.57 -6.105 -1.116 1 97.38 243 SER B C 1
ATOM 6888 O O . SER B 1 243 ? -15.086 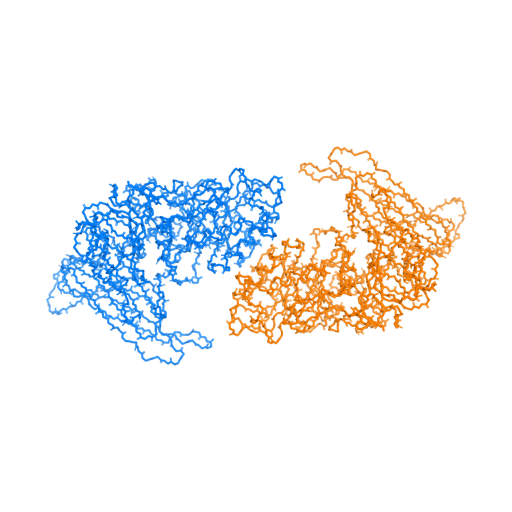-7.145 -1.566 1 97.38 243 SER B O 1
ATOM 6890 N N . LEU B 1 244 ? -15.008 -4.953 -1.295 1 97.5 244 LEU B N 1
ATOM 6891 C CA . LEU B 1 244 ? -13.781 -4.855 -2.072 1 97.5 244 LEU B CA 1
ATOM 6892 C C . LEU B 1 244 ? -12.586 -5.363 -1.272 1 97.5 244 LEU B C 1
ATOM 6894 O O . LEU B 1 244 ? -11.672 -5.977 -1.832 1 97.5 244 LEU B O 1
ATOM 6898 N N . GLY B 1 245 ? -12.625 -5.105 0.069 1 97.69 245 GLY B N 1
ATOM 6899 C CA . GLY B 1 245 ? -11.578 -5.648 0.925 1 97.69 245 GLY B CA 1
ATOM 6900 C C . GLY B 1 245 ? -11.609 -7.164 1.006 1 97.69 245 GLY B C 1
ATOM 6901 O O . GLY B 1 245 ? -10.555 -7.805 1.112 1 97.69 245 GLY B O 1
ATOM 6902 N N . LEU B 1 246 ? -12.797 -7.684 0.924 1 97.94 246 LEU B N 1
ATOM 6903 C CA . LEU B 1 246 ? -12.961 -9.133 1.043 1 97.94 246 LEU B CA 1
ATOM 6904 C C . LEU B 1 246 ? -12.273 -9.852 -0.113 1 97.94 246 LEU B C 1
ATOM 6906 O O . LEU B 1 246 ? -11.859 -11 0.03 1 97.94 246 LEU B O 1
ATOM 6910 N N . LYS B 1 247 ? -12.094 -9.211 -1.184 1 96.62 247 LYS B N 1
ATOM 6911 C CA . LYS B 1 247 ? -11.445 -9.82 -2.338 1 96.62 247 LYS B CA 1
ATOM 6912 C C . LYS B 1 247 ? -9.977 -10.125 -2.047 1 96.62 247 LYS B C 1
ATOM 6914 O O . LYS B 1 247 ? -9.367 -10.969 -2.707 1 96.62 247 LYS B O 1
ATOM 6919 N N . ARG B 1 248 ? -9.398 -9.484 -1.078 1 97.62 248 ARG B N 1
ATOM 6920 C CA . ARG B 1 248 ? -7.98 -9.625 -0.756 1 97.62 248 ARG B CA 1
ATOM 6921 C C . ARG B 1 248 ? -7.785 -10.453 0.508 1 97.62 248 ARG B C 1
ATOM 6923 O O . ARG B 1 248 ? -6.656 -10.664 0.951 1 97.62 248 ARG B O 1
ATOM 6930 N N . LEU B 1 249 ? -8.898 -10.859 1.093 1 98.56 249 LEU B N 1
ATOM 6931 C CA . LEU B 1 249 ? -8.844 -11.609 2.34 1 98.56 249 LEU B CA 1
ATOM 6932 C C . LEU B 1 249 ? -9 -13.102 2.08 1 98.56 249 LEU B C 1
ATOM 6934 O O . LEU B 1 249 ? -9.914 -13.523 1.356 1 98.56 249 LEU B O 1
ATOM 6938 N N . LEU B 1 250 ? -8.102 -13.891 2.559 1 98.81 250 LEU B N 1
ATOM 6939 C CA . LEU B 1 250 ? -8.203 -15.344 2.596 1 98.81 250 LEU B CA 1
ATOM 6940 C C . LEU B 1 250 ? -8.398 -15.836 4.027 1 98.81 250 LEU B C 1
ATOM 6942 O O . LEU B 1 250 ? -7.559 -15.586 4.895 1 98.81 250 LEU B O 1
ATOM 6946 N N . VAL B 1 251 ? -9.492 -16.5 4.262 1 98.5 251 VAL B N 1
ATOM 6947 C CA . VAL B 1 251 ? -9.75 -17.062 5.582 1 98.5 251 VAL B CA 1
ATOM 6948 C C . VAL B 1 251 ? -9.125 -18.438 5.688 1 98.5 251 VAL B C 1
ATOM 6950 O O . VAL B 1 251 ? -9.414 -19.328 4.871 1 98.5 251 VAL B O 1
ATOM 6953 N N . GLY B 1 252 ? -8.273 -18.578 6.676 1 98.12 252 GLY B N 1
ATOM 6954 C CA . GLY B 1 252 ? -7.508 -19.797 6.797 1 98.12 252 GLY B CA 1
ATOM 6955 C C . GLY B 1 252 ? -8.344 -20.984 7.25 1 98.12 252 GLY B C 1
ATOM 6956 O O . GLY B 1 252 ? -9.219 -20.844 8.109 1 98.12 252 GLY B O 1
ATOM 6957 N N . VAL B 1 253 ? -8.133 -22.125 6.645 1 97.75 253 VAL B N 1
ATOM 6958 C CA . VAL B 1 253 ? -8.703 -23.391 7.07 1 97.75 253 VAL B CA 1
ATOM 6959 C C . VAL B 1 253 ? -7.594 -24.438 7.199 1 97.75 253 VAL B C 1
ATOM 6961 O O . VAL B 1 253 ? -6.953 -24.797 6.207 1 97.75 253 VAL B O 1
ATOM 6964 N N . ASP B 1 254 ? -7.363 -24.891 8.383 1 97.31 254 ASP B N 1
ATOM 6965 C CA . ASP B 1 254 ? -6.367 -25.938 8.633 1 97.31 254 ASP B CA 1
ATOM 6966 C C . ASP B 1 254 ? -6.938 -27.328 8.375 1 97.31 254 ASP B C 1
ATOM 6968 O O . ASP B 1 254 ? -7.84 -27.766 9.086 1 97.31 254 ASP B O 1
ATOM 6972 N N . VAL B 1 255 ? -6.383 -28.047 7.496 1 97.25 255 VAL B N 1
ATOM 6973 C CA . VAL B 1 255 ? -6.926 -29.344 7.086 1 97.25 255 VAL B CA 1
ATOM 6974 C C . VAL B 1 255 ? -6.734 -30.359 8.203 1 97.25 255 VAL B C 1
ATOM 6976 O O . VAL B 1 255 ? -7.438 -31.375 8.258 1 97.25 255 VAL B O 1
ATOM 6979 N N . TRP B 1 256 ? -5.863 -30.094 9.094 1 95.69 256 TRP B N 1
ATOM 6980 C CA . TRP B 1 256 ? -5.66 -30.984 10.234 1 95.69 256 TRP B CA 1
ATOM 6981 C C . TRP B 1 256 ? -6.66 -30.688 11.344 1 95.69 256 TRP B C 1
ATOM 6983 O O . TRP B 1 256 ? -6.754 -31.438 12.32 1 95.69 256 TRP B O 1
ATOM 6993 N N . GLY B 1 257 ? -7.348 -29.578 11.18 1 94.56 257 GLY B N 1
ATOM 6994 C CA . GLY B 1 257 ? -8.398 -29.219 12.117 1 94.56 257 GLY B CA 1
ATOM 6995 C C . GLY B 1 257 ? -7.859 -28.688 13.438 1 94.56 257 GLY B C 1
ATOM 6996 O O . GLY B 1 257 ? -8.562 -28.703 14.453 1 94.56 257 GLY B O 1
ATOM 6997 N N . ARG B 1 258 ? -6.684 -28.25 13.547 1 89.12 258 ARG B N 1
ATOM 6998 C CA . ARG B 1 258 ? -6.082 -27.812 14.797 1 89.12 258 ARG B CA 1
ATOM 6999 C C . ARG B 1 258 ? -6.676 -26.484 15.258 1 89.12 258 ARG B C 1
ATOM 7001 O O . ARG B 1 258 ? -6.551 -25.469 14.57 1 89.12 258 ARG B O 1
ATOM 7008 N N . GLY B 1 259 ? -7.316 -26.453 16.312 1 85.25 259 GLY B N 1
ATOM 7009 C CA . GLY B 1 259 ? -7.871 -25.266 16.922 1 85.25 259 GLY B CA 1
ATOM 7010 C C . GLY B 1 259 ? -9.086 -24.719 16.188 1 85.25 259 GLY B C 1
ATOM 7011 O O . GLY B 1 259 ? -9.555 -23.625 16.484 1 85.25 259 GLY B O 1
ATOM 7012 N N . SER B 1 260 ? -9.586 -25.531 15.258 1 86.75 260 SER B N 1
ATOM 7013 C CA . SER B 1 260 ? -10.688 -25.047 14.438 1 86.75 260 SER B CA 1
ATOM 7014 C C . SER B 1 260 ? -11.977 -24.922 15.25 1 86.75 260 SER B C 1
ATOM 7016 O O . SER B 1 260 ? -12.297 -25.812 16.047 1 86.75 260 SER B O 1
ATOM 7018 N N . CYS B 1 261 ? -12.602 -23.797 15.094 1 87.62 261 CYS B N 1
ATOM 7019 C CA . CYS B 1 261 ? -13.898 -23.578 15.727 1 87.62 261 CYS B CA 1
ATOM 7020 C C . CYS B 1 261 ? -15.031 -24.062 14.828 1 87.62 261 CYS B C 1
ATOM 7022 O O . CYS B 1 261 ? -16.125 -24.375 15.312 1 87.62 261 CYS B O 1
ATOM 7024 N N . ILE B 1 262 ? -14.797 -24.094 13.555 1 90.56 262 ILE B N 1
ATOM 7025 C CA . ILE B 1 262 ? -15.766 -24.531 12.555 1 90.56 262 ILE B CA 1
ATOM 7026 C C . ILE B 1 262 ? -15.164 -25.656 11.719 1 90.56 262 ILE B C 1
ATOM 7028 O O . ILE B 1 262 ? -14.07 -25.5 11.156 1 90.56 262 ILE B O 1
ATOM 7032 N N . GLY B 1 263 ? -15.93 -26.766 11.625 1 88.44 263 GLY B N 1
ATOM 7033 C CA . GLY B 1 263 ? -15.43 -27.906 10.891 1 88.44 263 GLY B CA 1
ATOM 7034 C C . GLY B 1 263 ? -14.422 -28.719 11.672 1 88.44 263 GLY B C 1
ATOM 7035 O O . GLY B 1 263 ? -13.859 -28.25 12.664 1 88.44 263 GLY B O 1
ATOM 7036 N N . LYS B 1 264 ? -14.133 -29.938 11.211 1 91 264 LYS B N 1
ATOM 7037 C CA . LYS B 1 264 ? -13.258 -30.859 11.938 1 91 264 LYS B CA 1
ATOM 7038 C C . LYS B 1 264 ? -11.961 -31.109 11.164 1 91 264 LYS B C 1
ATOM 7040 O O . LYS B 1 264 ? -11.094 -31.859 11.625 1 91 264 LYS B O 1
ATOM 7045 N N . GLY B 1 265 ? -11.797 -30.547 10.086 1 91.44 265 GLY B N 1
ATOM 7046 C CA . GLY B 1 265 ? -10.633 -30.797 9.25 1 91.44 265 GLY B CA 1
ATOM 7047 C C . GLY B 1 265 ? -10.805 -32 8.328 1 91.44 265 GLY B C 1
ATOM 7048 O O . GLY B 1 265 ? -11.867 -32.625 8.305 1 91.44 265 GLY B O 1
ATOM 7049 N N . GLY B 1 266 ? -9.773 -32.188 7.5 1 92.75 266 GLY B N 1
ATOM 7050 C CA . GLY B 1 266 ? -9.805 -33.344 6.598 1 92.75 266 GLY B CA 1
ATOM 7051 C C . GLY B 1 266 ? -10.945 -33.281 5.602 1 92.75 266 GLY B C 1
ATOM 7052 O O . GLY B 1 266 ? -11.133 -32.281 4.922 1 92.75 266 GLY B O 1
ATOM 7053 N N . LEU B 1 267 ? -11.727 -34.344 5.566 1 91.62 267 LEU B N 1
ATOM 7054 C CA . LEU B 1 267 ? -12.789 -34.469 4.574 1 91.62 267 LEU B CA 1
ATOM 7055 C C . LEU B 1 267 ? -14.016 -33.656 4.977 1 91.62 267 LEU B C 1
ATOM 7057 O O . LEU B 1 267 ? -14.977 -33.562 4.207 1 91.62 267 LEU B O 1
ATOM 7061 N N . ASP B 1 268 ? -13.953 -33.031 6.148 1 92.06 268 ASP B N 1
ATOM 7062 C CA . ASP B 1 268 ? -15.031 -32.188 6.598 1 92.06 268 ASP B CA 1
ATOM 7063 C C . ASP B 1 268 ? -14.812 -30.734 6.133 1 92.06 268 ASP B C 1
ATOM 7065 O O . ASP B 1 268 ? -15.391 -29.797 6.691 1 92.06 268 ASP B O 1
ATOM 7069 N N . ILE B 1 269 ? -13.977 -30.484 5.184 1 93.31 269 ILE B N 1
ATOM 7070 C CA . ILE B 1 269 ? -13.609 -29.156 4.688 1 93.31 269 ILE B CA 1
ATOM 7071 C C . ILE B 1 269 ? -14.859 -28.422 4.199 1 93.31 269 ILE B C 1
ATOM 7073 O O . ILE B 1 269 ? -14.922 -27.203 4.258 1 93.31 269 ILE B O 1
ATOM 7077 N N . GLY B 1 270 ? -15.891 -29.141 3.723 1 92.5 270 GLY B N 1
ATOM 7078 C CA . GLY B 1 270 ? -17.125 -28.547 3.203 1 92.5 270 GLY B CA 1
ATOM 7079 C C . GLY B 1 270 ? -17.844 -27.672 4.215 1 92.5 270 GLY B C 1
ATOM 7080 O O . GLY B 1 270 ? -18.453 -26.672 3.848 1 92.5 270 GLY B O 1
ATOM 7081 N N . THR B 1 271 ? -17.797 -28.047 5.469 1 93.31 271 THR B N 1
ATOM 7082 C CA . THR B 1 271 ? -18.453 -27.281 6.527 1 93.31 271 THR B CA 1
ATOM 7083 C C . THR B 1 271 ? -17.891 -25.859 6.59 1 93.31 271 THR B C 1
ATOM 7085 O O . THR B 1 271 ? -18.641 -24.891 6.66 1 93.31 271 THR B O 1
ATOM 7088 N N . SER B 1 272 ? -16.547 -25.75 6.59 1 95.06 272 SER B N 1
ATOM 7089 C CA . SER B 1 272 ? -15.906 -24.438 6.609 1 95.06 272 SER B CA 1
ATOM 7090 C C . SER B 1 272 ? -16.188 -23.672 5.328 1 95.06 272 SER B C 1
ATOM 7092 O O . SER B 1 272 ? -16.516 -22.484 5.375 1 95.06 272 SER B O 1
ATOM 7094 N N . LEU B 1 273 ? -16.156 -24.328 4.184 1 95.44 273 LEU B N 1
ATOM 7095 C CA . LEU B 1 273 ? -16.297 -23.656 2.893 1 95.44 273 LEU B CA 1
ATOM 7096 C C . LEU B 1 273 ? -17.719 -23.156 2.699 1 95.44 273 LEU B C 1
ATOM 7098 O O . LEU B 1 273 ? -17.938 -22.125 2.055 1 95.44 273 LEU B O 1
ATOM 7102 N N . GLU B 1 274 ? -18.688 -23.859 3.232 1 94.25 274 GLU B N 1
ATOM 7103 C CA . GLU B 1 274 ? -20.078 -23.406 3.146 1 94.25 274 GLU B CA 1
ATOM 7104 C C . GLU B 1 274 ? -20.25 -22.062 3.836 1 94.25 274 GLU B C 1
ATOM 7106 O O . GLU B 1 274 ? -20.891 -21.156 3.285 1 94.25 274 GLU B O 1
ATOM 7111 N N . LEU B 1 275 ? -19.719 -22 5.016 1 94.56 275 LEU B N 1
ATOM 7112 C CA . LEU B 1 275 ? -19.828 -20.734 5.746 1 94.56 275 LEU B CA 1
ATOM 7113 C C . LEU B 1 275 ? -19.078 -19.625 5.031 1 94.56 275 LEU B C 1
ATOM 7115 O O . LEU B 1 275 ? -19.547 -18.484 4.996 1 94.56 275 LEU B O 1
ATOM 7119 N N . LEU B 1 276 ? -17.891 -19.875 4.516 1 96.25 276 LEU B N 1
ATOM 7120 C CA . LEU B 1 276 ? -17.125 -18.875 3.779 1 96.25 276 LEU B CA 1
ATOM 7121 C C . LEU B 1 276 ? -17.891 -18.406 2.549 1 96.25 276 LEU B C 1
ATOM 7123 O O . LEU B 1 276 ? -17.828 -17.219 2.193 1 96.25 276 LEU B O 1
ATOM 7127 N N . ARG B 1 277 ? -18.547 -19.344 1.898 1 93.94 277 ARG B N 1
ATOM 7128 C CA . ARG B 1 277 ? -19.375 -19 0.747 1 93.94 277 ARG B CA 1
ATOM 7129 C C . ARG B 1 277 ? -20.453 -18 1.137 1 93.94 277 ARG B C 1
ATOM 7131 O O . ARG B 1 277 ? -20.688 -17 0.436 1 93.94 277 ARG B O 1
ATOM 7138 N N . VAL B 1 278 ? -21.125 -18.234 2.254 1 94.31 278 VAL B N 1
ATOM 7139 C CA . VAL B 1 278 ? -22.219 -17.391 2.729 1 94.31 278 VAL B CA 1
ATOM 7140 C C . VAL B 1 278 ? -21.703 -15.961 2.951 1 94.31 278 VAL B C 1
ATOM 7142 O O . VAL B 1 278 ? -22.406 -14.992 2.654 1 94.31 278 VAL B O 1
ATOM 7145 N N . TYR B 1 279 ? -20.453 -15.805 3.381 1 95.25 279 TYR B N 1
ATOM 7146 C CA . TYR B 1 279 ? -19.922 -14.492 3.711 1 95.25 279 TYR B CA 1
ATOM 7147 C C . TYR B 1 279 ? -18.969 -14 2.621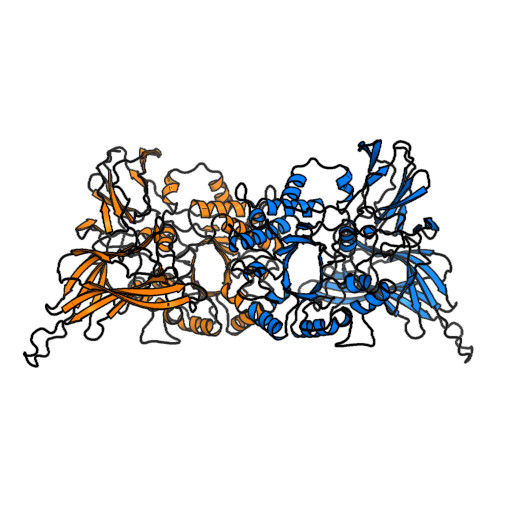 1 95.25 279 TYR B C 1
ATOM 7149 O O . TYR B 1 279 ? -18.188 -13.078 2.842 1 95.25 279 TYR B O 1
ATOM 7157 N N . SER B 1 280 ? -18.969 -14.656 1.457 1 93.25 280 SER B N 1
ATOM 7158 C CA . SER B 1 280 ? -18.234 -14.25 0.263 1 93.25 280 SER B CA 1
ATOM 7159 C C . SER B 1 280 ? -16.75 -14.102 0.553 1 93.25 280 SER B C 1
ATOM 7161 O O . SER B 1 280 ? -16.125 -13.125 0.134 1 93.25 280 SER B O 1
ATOM 7163 N N . SER B 1 281 ? -16.234 -15.023 1.304 1 96.19 281 SER B N 1
ATOM 7164 C CA . SER B 1 281 ? -14.828 -14.977 1.661 1 96.19 281 SER B CA 1
ATOM 7165 C C . SER B 1 281 ? -14.016 -15.953 0.825 1 96.19 281 SER B C 1
ATOM 7167 O O . SER B 1 281 ? -14.492 -17.031 0.483 1 96.19 281 SER B O 1
ATOM 7169 N N . ASN B 1 282 ? -12.828 -15.508 0.392 1 98.25 282 ASN B N 1
ATOM 7170 C CA . ASN B 1 282 ? -11.859 -16.438 -0.187 1 98.25 282 ASN B CA 1
ATOM 7171 C C . ASN B 1 282 ? -11.266 -17.359 0.874 1 98.25 282 ASN B C 1
ATOM 7173 O 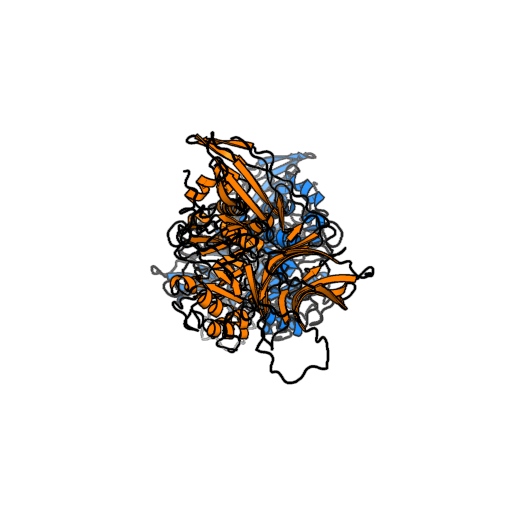O . ASN B 1 282 ? -11.477 -17.156 2.07 1 98.25 282 ASN B O 1
ATOM 7177 N N . VAL B 1 283 ? -10.523 -18.375 0.451 1 98.5 283 VAL B N 1
ATOM 7178 C CA . VAL B 1 283 ? -10.078 -19.359 1.422 1 98.5 283 VAL B CA 1
ATOM 7179 C C . VAL B 1 283 ? -8.586 -19.625 1.251 1 98.5 283 VAL B C 1
ATOM 7181 O O . VAL B 1 283 ? -8.078 -19.641 0.127 1 98.5 283 VAL B O 1
ATOM 7184 N N . GLY B 1 284 ? -7.883 -19.656 2.324 1 98.62 284 GLY B N 1
ATOM 7185 C CA . GLY B 1 284 ? -6.543 -20.219 2.406 1 98.62 284 GLY B CA 1
ATOM 7186 C C . GLY B 1 284 ? -6.512 -21.609 3.031 1 98.62 284 GLY B C 1
ATOM 7187 O O . GLY B 1 284 ? -6.723 -21.75 4.238 1 98.62 284 GLY B O 1
ATOM 7188 N N . ILE B 1 285 ? -6.289 -22.625 2.242 1 98.44 285 ILE B N 1
ATOM 7189 C CA . ILE B 1 285 ? -6.254 -24 2.719 1 98.44 285 ILE B CA 1
ATOM 7190 C C . ILE B 1 285 ? -4.848 -24.344 3.215 1 98.44 285 ILE B C 1
ATOM 7192 O O . ILE B 1 285 ? -3.902 -24.391 2.426 1 98.44 285 ILE B O 1
ATOM 7196 N N . PHE B 1 286 ? -4.766 -24.625 4.473 1 97.75 286 PHE B N 1
ATOM 7197 C CA . PHE B 1 286 ? -3.48 -24.875 5.117 1 97.75 286 PHE B CA 1
ATOM 7198 C C . PHE B 1 286 ? -3.229 -26.359 5.289 1 97.75 286 PHE B C 1
ATOM 7200 O O . PHE B 1 286 ? -4.051 -27.078 5.871 1 97.75 286 PHE B O 1
ATOM 7207 N N . ALA B 1 287 ? -2.102 -26.859 4.766 1 97.19 287 ALA B N 1
ATOM 7208 C CA . ALA B 1 287 ? -1.562 -28.188 4.969 1 97.19 287 ALA B CA 1
ATOM 7209 C C . ALA B 1 287 ? -2.486 -29.25 4.375 1 97.19 287 ALA B C 1
ATOM 7211 O O . ALA B 1 287 ? -2.859 -30.219 5.055 1 97.19 287 ALA B O 1
ATOM 7212 N N . PRO B 1 288 ? -2.838 -29.125 3.145 1 96.88 288 PRO B N 1
ATOM 7213 C CA . PRO B 1 288 ? -3.729 -30.125 2.535 1 96.88 288 PRO B CA 1
ATOM 7214 C C . PRO B 1 288 ? -3.039 -31.453 2.291 1 96.88 288 PRO B C 1
ATOM 7216 O O . PRO B 1 288 ? -3.699 -32.438 1.961 1 96.88 288 PRO B O 1
ATOM 7219 N N . ALA B 1 289 ? -1.701 -31.484 2.443 1 96.69 289 ALA B N 1
ATOM 7220 C CA . ALA B 1 289 ? -0.994 -32.75 2.283 1 96.69 289 ALA B CA 1
ATOM 7221 C C . ALA B 1 289 ? -1.444 -33.781 3.33 1 96.69 289 ALA B C 1
ATOM 7223 O O . ALA B 1 289 ? -0.968 -34.906 3.348 1 96.69 289 ALA B O 1
ATOM 7224 N N . TRP B 1 290 ? -2.32 -33.375 4.199 1 96.25 290 TRP B N 1
ATOM 7225 C CA . TRP B 1 290 ? -3 -34.281 5.121 1 96.25 290 TRP B CA 1
ATOM 7226 C C . TRP B 1 290 ? -3.463 -35.531 4.398 1 96.25 290 TRP B C 1
ATOM 7228 O O . TRP B 1 290 ? -3.346 -36.656 4.934 1 96.25 290 TRP B O 1
ATOM 7238 N N . THR B 1 291 ? -3.945 -35.438 3.182 1 95.69 291 THR B N 1
ATOM 7239 C CA . THR B 1 291 ? -4.441 -36.562 2.408 1 95.69 291 THR B CA 1
ATOM 7240 C C . THR B 1 291 ? -3.318 -37.562 2.125 1 95.69 291 THR B C 1
ATOM 7242 O O . THR B 1 291 ? -3.562 -38.75 2.012 1 95.69 291 THR B O 1
ATOM 7245 N N . TYR B 1 292 ? -2.135 -37.094 1.983 1 95.12 292 TYR B N 1
ATOM 7246 C CA . TYR B 1 292 ? -0.958 -37.875 1.693 1 95.12 292 TYR B CA 1
ATOM 7247 C C . TYR B 1 292 ? -0.349 -38.438 2.975 1 95.12 292 TYR B C 1
ATOM 7249 O O . TYR B 1 292 ? 0.048 -39.625 3.027 1 95.12 292 TYR B O 1
ATOM 7257 N N . GLU B 1 293 ? -0.283 -37.656 3.969 1 93.5 293 GLU B N 1
ATOM 7258 C CA . GLU B 1 293 ? 0.376 -38.031 5.219 1 93.5 293 GLU B CA 1
ATOM 7259 C C . GLU B 1 293 ? -0.456 -39.031 6.004 1 93.5 293 GLU B C 1
ATOM 7261 O O . GLU B 1 293 ? 0.087 -39.969 6.586 1 93.5 293 GLU B O 1
ATOM 7266 N N . LYS B 1 294 ? -1.683 -38.875 6.082 1 88.56 294 LYS B N 1
ATOM 7267 C CA . LYS B 1 294 ? -2.551 -39.688 6.902 1 88.56 294 LYS B CA 1
ATOM 7268 C C . LYS B 1 294 ? -3.082 -40.875 6.105 1 88.56 294 LYS B C 1
ATOM 7270 O O . LYS B 1 294 ? -3.453 -41.906 6.684 1 88.56 294 LYS B O 1
ATOM 7275 N N . ASN B 1 295 ? -3.131 -40.719 4.785 1 85.69 295 ASN B N 1
ATOM 7276 C CA . ASN B 1 295 ? -3.713 -41.75 3.941 1 85.69 295 ASN B CA 1
ATOM 7277 C C . ASN B 1 295 ? -2.783 -42.125 2.791 1 85.69 295 ASN B C 1
ATOM 7279 O O . ASN B 1 295 ? -3.199 -42.156 1.631 1 85.69 295 ASN B O 1
ATOM 7283 N N . PHE B 1 296 ? -1.671 -42.5 3.098 1 83.44 296 PHE B N 1
ATOM 7284 C CA . PHE B 1 296 ? -0.64 -42.688 2.086 1 83.44 296 PHE B CA 1
ATOM 7285 C C . PHE B 1 296 ? -1.059 -43.781 1.086 1 83.44 296 PHE B C 1
ATOM 7287 O O . PHE B 1 296 ? -0.95 -43.562 -0.126 1 83.44 296 PHE B O 1
ATOM 7294 N N . ASP B 1 297 ? -1.611 -44.906 1.53 1 87.12 297 ASP B N 1
ATOM 7295 C CA . ASP B 1 297 ? -1.95 -46.031 0.671 1 87.12 297 ASP B CA 1
ATOM 7296 C C . ASP B 1 297 ? -3.072 -45.656 -0.298 1 87.12 297 ASP B C 1
ATOM 7298 O O . ASP B 1 297 ? -3.123 -46.188 -1.418 1 87.12 297 ASP B O 1
ATOM 7302 N N . ASP B 1 298 ? -3.867 -44.812 0.189 1 90.12 298 ASP B N 1
ATOM 7303 C CA . ASP B 1 298 ? -5.008 -44.375 -0.622 1 90.12 298 ASP B CA 1
ATOM 7304 C C . ASP B 1 298 ? -4.969 -42.875 -0.89 1 90.12 298 ASP B C 1
ATOM 7306 O O . ASP B 1 298 ? -6.012 -42.219 -0.941 1 90.12 298 ASP B O 1
ATOM 7310 N N . TYR B 1 299 ? -3.766 -42.375 -0.984 1 91.75 299 TYR B N 1
ATOM 7311 C CA . TYR B 1 299 ? -3.549 -40.938 -1.079 1 91.75 299 TYR B CA 1
ATOM 7312 C C . TYR B 1 299 ? -4.34 -40.312 -2.238 1 91.75 299 TYR B C 1
ATOM 7314 O O . TYR B 1 299 ? -5.027 -39.312 -2.074 1 91.75 299 TYR B O 1
ATOM 7322 N N . GLU B 1 300 ? -4.293 -40.844 -3.428 1 88.62 300 GLU B N 1
ATOM 7323 C CA . GLU B 1 300 ? -4.891 -40.25 -4.625 1 88.62 300 GLU B CA 1
ATOM 7324 C C . GLU B 1 300 ? -6.41 -40.188 -4.508 1 88.62 300 GLU B C 1
ATOM 7326 O O . GLU B 1 300 ? -7.023 -39.188 -4.875 1 88.62 300 GLU B O 1
ATOM 7331 N N . GLU B 1 301 ? -6.977 -41.312 -3.994 1 88.25 301 GLU B N 1
ATOM 7332 C CA . GLU B 1 301 ? -8.43 -41.344 -3.822 1 88.25 301 GLU B CA 1
ATOM 7333 C C . GLU B 1 301 ? -8.875 -40.375 -2.717 1 88.25 301 GLU B C 1
ATOM 7335 O O . GLU B 1 301 ? -9.914 -39.719 -2.838 1 88.25 301 GLU B O 1
ATOM 7340 N N . CYS B 1 302 ? -8.141 -40.375 -1.682 1 92.06 302 CYS B N 1
ATOM 7341 C CA . CYS B 1 302 ? -8.453 -39.469 -0.588 1 92.06 302 CYS B CA 1
ATOM 7342 C C . CYS B 1 302 ? -8.359 -38.031 -1.047 1 92.06 302 CYS B C 1
ATOM 7344 O O . CYS B 1 302 ? -9.219 -37.219 -0.714 1 92.06 302 CYS B O 1
ATOM 7346 N N . ASP B 1 303 ? -7.316 -37.781 -1.782 1 93.44 303 ASP B N 1
ATOM 7347 C CA . ASP B 1 303 ? -7.109 -36.438 -2.309 1 93.44 303 ASP B CA 1
ATOM 7348 C C . ASP B 1 303 ? -8.234 -36.031 -3.262 1 93.44 303 ASP B C 1
ATOM 7350 O O . ASP B 1 303 ? -8.688 -34.875 -3.258 1 93.44 303 ASP B O 1
ATOM 7354 N N . LYS B 1 304 ? -8.68 -36.938 -4.043 1 90.31 304 LYS B N 1
ATOM 7355 C CA . LYS B 1 304 ? -9.82 -36.719 -4.93 1 90.31 304 LYS B CA 1
ATOM 7356 C C . LYS B 1 304 ? -11.078 -36.375 -4.129 1 90.31 304 LYS B C 1
ATOM 7358 O O . LYS B 1 304 ? -11.844 -35.5 -4.504 1 90.31 304 LYS B O 1
ATOM 7363 N N . GLN B 1 305 ? -11.312 -37.125 -3.145 1 89.69 305 GLN B N 1
ATOM 7364 C CA . GLN B 1 305 ? -12.469 -36.906 -2.293 1 89.69 305 GLN B CA 1
ATOM 7365 C C . GLN B 1 305 ? -12.406 -35.5 -1.654 1 89.69 305 GLN B C 1
ATOM 7367 O O . GLN B 1 305 ? -13.422 -34.844 -1.532 1 89.69 305 GLN B O 1
ATOM 7372 N N . PHE B 1 306 ? -11.266 -35.125 -1.229 1 93.5 306 PHE B N 1
ATOM 7373 C CA . PHE B 1 306 ? -11.055 -33.844 -0.583 1 93.5 306 PHE B CA 1
ATOM 7374 C C . PHE B 1 306 ? -11.352 -32.688 -1.549 1 93.5 306 PHE B C 1
ATOM 7376 O O . PHE B 1 306 ? -12.117 -31.797 -1.231 1 93.5 306 PHE B O 1
ATOM 7383 N N . TRP B 1 307 ? -10.875 -32.719 -2.742 1 94.19 307 TRP B N 1
ATOM 7384 C CA . TRP B 1 307 ? -10.93 -31.609 -3.691 1 94.19 307 TRP B CA 1
ATOM 7385 C C . TRP B 1 307 ? -12.219 -31.656 -4.504 1 94.19 307 TRP B C 1
ATOM 7387 O O . TRP B 1 307 ? -12.852 -30.625 -4.73 1 94.19 307 TRP B O 1
ATOM 7397 N N . VAL B 1 308 ? -12.625 -32.781 -4.992 1 89.38 308 VAL B N 1
ATOM 7398 C CA . VAL B 1 308 ? -13.742 -32.875 -5.93 1 89.38 308 VAL B CA 1
ATOM 7399 C C . VAL B 1 308 ? -14.992 -33.344 -5.191 1 89.38 308 VAL B C 1
ATOM 7401 O O . VAL B 1 308 ? -16.094 -32.844 -5.457 1 89.38 308 VAL B O 1
ATOM 7404 N N . GLY B 1 309 ? -14.789 -34.219 -4.184 1 84.69 309 GLY B N 1
ATOM 7405 C CA . GLY B 1 309 ? -15.922 -34.75 -3.439 1 84.69 309 GLY B CA 1
ATOM 7406 C C . GLY B 1 309 ? -16.688 -35.812 -4.191 1 84.69 309 GLY B C 1
ATOM 7407 O O . GLY B 1 309 ? -16.203 -36.344 -5.191 1 84.69 309 GLY B O 1
ATOM 7408 N N . ASP B 1 310 ? -17.781 -36.219 -3.463 1 73.19 310 ASP B N 1
ATOM 7409 C CA . ASP B 1 310 ? -18.75 -37.156 -4.023 1 73.19 310 ASP B CA 1
ATOM 7410 C C . ASP B 1 310 ? -19.859 -36.406 -4.77 1 73.19 310 ASP B C 1
ATOM 7412 O O . ASP B 1 310 ? -20.578 -35.594 -4.18 1 73.19 310 ASP B O 1
ATOM 7416 N N . PRO B 1 311 ? -19.797 -36.594 -6.055 1 61.97 311 PRO B N 1
ATOM 7417 C CA . PRO B 1 311 ? -20.781 -35.844 -6.84 1 61.97 311 PRO B CA 1
ATOM 7418 C C . PRO B 1 311 ? -22.203 -36 -6.301 1 61.97 311 PRO B C 1
ATOM 7420 O O . PRO B 1 311 ? -23.078 -35.156 -6.586 1 61.97 311 PRO B O 1
ATOM 7423 N N . THR B 1 312 ? -22.406 -37.125 -5.637 1 62.94 312 THR B N 1
ATOM 7424 C CA . THR B 1 312 ? -23.734 -37.344 -5.102 1 62.94 312 THR B CA 1
ATOM 7425 C C . THR B 1 312 ? -23.953 -36.531 -3.822 1 62.94 312 THR B C 1
ATOM 7427 O O . THR B 1 312 ? -25.062 -36.438 -3.314 1 62.94 312 THR B O 1
ATOM 7430 N N . LYS B 1 313 ? -22.875 -36.031 -3.262 1 65 313 LYS B N 1
ATOM 7431 C CA . LYS B 1 313 ? -22.953 -35.219 -2.059 1 65 313 LYS B CA 1
ATOM 7432 C C . LYS B 1 313 ? -22.797 -33.75 -2.398 1 65 313 LYS B C 1
ATOM 7434 O O . LYS B 1 313 ? -21.984 -33.375 -3.236 1 65 313 LYS B O 1
ATOM 7439 N N . ASP B 1 314 ? -23.828 -33.031 -2.059 1 65.25 314 ASP B N 1
ATOM 7440 C CA . ASP B 1 314 ? -23.844 -31.609 -2.338 1 65.25 314 ASP B CA 1
ATOM 7441 C C . ASP B 1 314 ? -23.594 -30.797 -1.066 1 65.25 314 ASP B C 1
ATOM 7443 O O . ASP B 1 314 ? -22.875 -31.25 -0.171 1 65.25 314 ASP B O 1
ATOM 7447 N N . TYR B 1 315 ? -24.031 -29.625 -1.019 1 68.88 315 TYR B N 1
ATOM 7448 C CA . TYR B 1 315 ? -23.953 -28.719 0.12 1 68.88 315 TYR B CA 1
ATOM 7449 C C . TYR B 1 315 ? -24.641 -29.312 1.343 1 68.88 315 TYR B C 1
ATOM 7451 O O . TYR B 1 315 ? -25.703 -29.922 1.23 1 68.88 315 TYR B O 1
ATOM 7459 N N . PRO B 1 316 ? -23.844 -29.438 2.561 1 69.19 316 PRO B N 1
ATOM 7460 C CA . PRO B 1 316 ? -22.562 -28.797 2.871 1 69.19 316 PRO B CA 1
ATOM 7461 C C . PRO B 1 316 ? -21.406 -29.781 2.939 1 69.19 316 PRO B C 1
ATOM 7463 O O . PRO B 1 316 ? -20.344 -29.453 3.459 1 69.19 316 PRO B O 1
ATOM 7466 N N . ASN B 1 317 ? -21.625 -30.938 2.449 1 76.5 317 ASN B N 1
ATOM 7467 C CA . ASN B 1 317 ? -20.656 -32 2.693 1 76.5 317 ASN B CA 1
ATOM 7468 C C . ASN B 1 317 ? -19.844 -32.312 1.437 1 76.5 317 ASN B C 1
ATOM 7470 O O . ASN B 1 317 ? -19.344 -33.438 1.288 1 76.5 317 ASN B O 1
ATOM 7474 N N . GLY B 1 318 ? -19.766 -31.375 0.606 1 84.69 318 GLY B N 1
ATOM 7475 C CA . GLY B 1 318 ? -19.016 -31.625 -0.617 1 84.69 318 GLY B CA 1
ATOM 7476 C C . GLY B 1 318 ? -17.531 -31.312 -0.481 1 84.69 318 GLY B C 1
ATOM 7477 O O . GLY B 1 318 ? -17.078 -30.922 0.591 1 84.69 318 GLY B O 1
ATOM 7478 N N . GLY B 1 319 ? -16.719 -31.672 -1.52 1 91 319 GLY B N 1
ATOM 7479 C CA . GLY B 1 319 ? -15.312 -31.312 -1.597 1 91 319 GLY B CA 1
ATOM 7480 C C . GLY B 1 319 ? -15.086 -29.859 -1.999 1 91 319 GLY B C 1
ATOM 7481 O O . GLY B 1 319 ? -16.047 -29.094 -2.102 1 91 319 GLY B O 1
ATOM 7482 N N . VAL B 1 320 ? -13.945 -29.438 -2.15 1 94 320 VAL B N 1
ATOM 7483 C CA . VAL B 1 320 ? -13.562 -28.062 -2.441 1 94 320 VAL B CA 1
ATOM 7484 C C . VAL B 1 320 ? -14.258 -27.578 -3.713 1 94 320 VAL B C 1
ATOM 7486 O O . VAL B 1 320 ? -14.781 -26.469 -3.764 1 94 320 VAL B O 1
ATOM 7489 N N . SER B 1 321 ? -14.43 -28.422 -4.734 1 92.19 321 SER B N 1
ATOM 7490 C CA . SER B 1 321 ? -14.945 -28.047 -6.047 1 92.19 321 SER B CA 1
ATOM 7491 C C . SER B 1 321 ? -16.438 -27.75 -5.984 1 92.19 321 SER B C 1
ATOM 7493 O O . SER B 1 321 ? -17 -27.156 -6.91 1 92.19 321 SER B O 1
ATOM 7495 N N . THR B 1 322 ? -17.125 -28.203 -4.941 1 90.94 322 THR B N 1
ATOM 7496 C CA . THR B 1 322 ? -18.531 -27.875 -4.742 1 90.94 322 THR B CA 1
ATOM 7497 C C . THR B 1 322 ? -18.719 -26.375 -4.52 1 90.94 322 THR B C 1
ATOM 7499 O O . THR B 1 322 ? -19.734 -25.797 -4.887 1 90.94 322 THR B O 1
ATOM 7502 N N . TYR B 1 323 ? -17.703 -25.781 -3.975 1 92.81 323 TYR B N 1
ATOM 7503 C CA . TYR B 1 323 ? -17.812 -24.406 -3.523 1 92.81 323 TYR B CA 1
ATOM 7504 C C . TYR B 1 323 ? -16.969 -23.469 -4.383 1 92.81 323 TYR B C 1
ATOM 7506 O O . TYR B 1 323 ? -17.125 -22.25 -4.336 1 92.81 323 TYR B O 1
ATOM 7514 N N . ILE B 1 324 ? -16.062 -24.047 -5.121 1 94.25 324 ILE B N 1
ATOM 7515 C CA . ILE B 1 324 ? -15.094 -23.297 -5.902 1 94.25 324 ILE B CA 1
ATOM 7516 C C . ILE B 1 324 ? -15.242 -23.641 -7.383 1 94.25 324 ILE B C 1
ATOM 7518 O O . ILE B 1 324 ? -15.156 -24.812 -7.766 1 94.25 324 ILE B O 1
ATOM 7522 N N . SER B 1 325 ? -15.445 -22.641 -8.18 1 93.38 325 SER B N 1
ATOM 7523 C CA . SER B 1 325 ? -15.547 -22.859 -9.617 1 93.38 325 SER B CA 1
ATOM 7524 C C . SER B 1 325 ? -14.18 -23.141 -10.227 1 93.38 325 SER B C 1
ATOM 7526 O O . SER B 1 325 ? -13.18 -22.531 -9.836 1 93.38 325 SER B O 1
ATOM 7528 N N . GLU B 1 326 ? -14.141 -24.016 -11.219 1 93.94 326 GLU B N 1
ATOM 7529 C CA . GLU B 1 326 ? -12.906 -24.391 -11.906 1 93.94 326 GLU B CA 1
ATOM 7530 C C . GLU B 1 326 ? -12.383 -23.234 -12.766 1 93.94 326 GLU B C 1
ATOM 7532 O O . GLU B 1 326 ? -13.156 -22.562 -13.438 1 93.94 326 GLU B O 1
ATOM 7537 N N . ILE B 1 327 ? -11.117 -23.047 -12.688 1 96.69 327 ILE B N 1
ATOM 7538 C CA . ILE B 1 327 ? -10.414 -22.078 -13.531 1 96.69 327 ILE B CA 1
ATOM 7539 C C . ILE B 1 327 ? -10.078 -22.734 -14.875 1 96.69 327 ILE B C 1
ATOM 7541 O O . ILE B 1 327 ? -9.969 -23.953 -14.977 1 96.69 327 ILE B O 1
ATOM 7545 N N . SER B 1 328 ? -9.969 -21.984 -15.914 1 96.69 328 SER B N 1
ATOM 7546 C CA . SER B 1 328 ? -9.695 -22.5 -17.25 1 96.69 328 SER B CA 1
ATOM 7547 C C . SER B 1 328 ? -8.336 -23.188 -17.297 1 96.69 328 SER B C 1
ATOM 7549 O O . SER B 1 328 ? -7.523 -23.047 -16.375 1 96.69 328 SER B O 1
ATOM 7551 N N . ALA B 1 329 ? -8.109 -23.984 -18.375 1 96.75 329 ALA B N 1
ATOM 7552 C CA . ALA B 1 329 ? -6.832 -24.656 -18.594 1 96.75 329 ALA B CA 1
ATOM 7553 C C . ALA B 1 329 ? -5.711 -23.641 -18.812 1 96.75 329 ALA B C 1
ATOM 7555 O O . ALA B 1 329 ? -5.957 -22.516 -19.234 1 96.75 329 ALA B O 1
ATOM 7556 N N . PRO B 1 330 ? -4.5 -24.031 -18.422 1 97.25 330 PRO B N 1
ATOM 7557 C CA . PRO B 1 330 ? -3.367 -23.125 -18.641 1 97.25 330 PRO B CA 1
ATOM 7558 C C . PRO B 1 330 ? -3.008 -22.969 -20.109 1 97.25 330 PRO B C 1
ATOM 7560 O O . PRO B 1 330 ? -2.902 -23.953 -20.844 1 97.25 330 PRO B O 1
ATOM 7563 N N . ILE B 1 331 ? -2.848 -21.719 -20.516 1 95.88 331 ILE B N 1
ATOM 7564 C CA . ILE B 1 331 ? -2.523 -21.406 -21.906 1 95.88 331 ILE B CA 1
ATOM 7565 C C . ILE B 1 331 ? -1.163 -20.719 -21.969 1 95.88 331 ILE B C 1
ATOM 7567 O O . ILE B 1 331 ? -0.895 -19.781 -21.219 1 95.88 331 ILE B O 1
ATOM 7571 N N . PHE B 1 332 ? -0.316 -21.266 -22.828 1 92 332 PHE B N 1
ATOM 7572 C CA . PHE B 1 332 ? 0.988 -20.656 -23.078 1 92 332 PHE B CA 1
ATOM 7573 C C . PHE B 1 332 ? 0.924 -19.688 -24.25 1 92 332 PHE B C 1
ATOM 7575 O O . PHE B 1 332 ? 0.149 -19.891 -25.188 1 92 332 PHE B O 1
ATOM 7582 N N . SER B 1 333 ? 1.641 -18.562 -24.062 1 85.38 333 SER B N 1
ATOM 7583 C CA . SER B 1 333 ? 1.767 -17.625 -25.172 1 85.38 333 SER B CA 1
ATOM 7584 C C . SER B 1 333 ? 3.15 -17.703 -25.812 1 85.38 333 SER B C 1
ATOM 7586 O O . SER B 1 333 ? 4.164 -17.594 -25.109 1 85.38 333 SER B O 1
ATOM 7588 N N . TYR B 1 334 ? 3.207 -18.031 -27.078 1 79.31 334 TYR B N 1
ATOM 7589 C CA . TYR B 1 334 ? 4.438 -18.094 -27.859 1 79.31 334 TYR B CA 1
ATOM 7590 C C . TYR B 1 334 ? 4.367 -17.172 -29.078 1 79.31 334 TYR B C 1
ATOM 7592 O O . TYR B 1 334 ? 3.605 -17.422 -30.016 1 79.31 334 TYR B O 1
ATOM 7600 N N . ASN B 1 335 ? 5.219 -16.219 -29.25 1 77.5 335 ASN B N 1
ATOM 7601 C CA . ASN B 1 335 ? 5.293 -15.352 -30.406 1 77.5 335 ASN B CA 1
ATOM 7602 C C . ASN B 1 335 ? 3.906 -14.922 -30.875 1 77.5 335 ASN B C 1
ATOM 7604 O O . ASN B 1 335 ? 3.555 -15.117 -32.062 1 77.5 335 ASN B O 1
ATOM 7608 N N . ASN B 1 336 ? 2.953 -14.562 -30.031 1 77.25 336 ASN B N 1
ATOM 7609 C CA . ASN B 1 336 ? 1.619 -14.031 -30.297 1 77.25 336 ASN B CA 1
ATOM 7610 C C . ASN B 1 336 ? 0.625 -15.156 -30.594 1 77.25 336 ASN B C 1
ATOM 7612 O O . ASN B 1 336 ? -0.434 -14.906 -31.172 1 77.25 336 ASN B O 1
ATOM 7616 N N . ALA B 1 337 ? 1.089 -16.375 -30.359 1 87.06 337 ALA B N 1
ATOM 7617 C CA . ALA B 1 337 ? 0.178 -17.5 -30.484 1 87.06 337 ALA B CA 1
ATOM 7618 C C . ALA B 1 337 ? -0.112 -18.125 -29.125 1 87.06 337 ALA B C 1
ATOM 7620 O O . ALA B 1 337 ? 0.651 -17.938 -28.172 1 87.06 337 ALA B O 1
ATOM 7621 N N . ILE B 1 338 ? -1.227 -18.844 -29.125 1 89.38 338 ILE B N 1
ATOM 7622 C CA . ILE B 1 338 ? -1.588 -19.516 -27.875 1 89.38 338 ILE B CA 1
ATOM 7623 C C . ILE B 1 338 ? -1.392 -21.016 -28.031 1 89.38 338 ILE B C 1
ATOM 7625 O O . ILE B 1 338 ? -1.437 -21.547 -29.141 1 89.38 338 ILE B O 1
ATOM 7629 N N . GLY B 1 339 ? -1.139 -21.656 -26.938 1 93.25 339 GLY B N 1
ATOM 7630 C CA . GLY B 1 339 ? -1.006 -23.109 -26.953 1 93.25 339 GLY B CA 1
ATOM 7631 C C . GLY B 1 339 ? -1.431 -23.75 -25.656 1 93.25 339 GLY B C 1
ATOM 7632 O O . GLY B 1 339 ? -1.175 -23.219 -24.578 1 93.25 339 GLY B O 1
ATOM 7633 N N . PHE B 1 340 ? -2.189 -24.812 -25.766 1 96.5 340 PHE B N 1
ATOM 7634 C CA . PHE B 1 340 ? -2.484 -25.719 -24.672 1 96.5 340 PHE B CA 1
ATOM 7635 C C . PHE B 1 340 ? -1.834 -27.078 -24.891 1 96.5 340 PHE B C 1
ATOM 7637 O O . PHE B 1 340 ? -1.874 -27.609 -26 1 96.5 340 PHE B O 1
ATOM 7644 N N . PHE B 1 341 ? -1.214 -27.578 -23.859 1 96.75 341 PHE B N 1
ATOM 7645 C CA . PHE B 1 341 ? -0.464 -28.828 -23.984 1 96.75 341 PHE B CA 1
ATOM 7646 C C . PHE B 1 341 ? -0.591 -29.672 -22.719 1 96.75 341 PHE B C 1
ATOM 7648 O O . PHE B 1 341 ? -0.465 -29.141 -21.609 1 96.75 341 PHE B O 1
ATOM 7655 N N . THR B 1 342 ? -0.857 -30.984 -22.891 1 98 342 THR B N 1
ATOM 7656 C CA . THR B 1 342 ? -0.82 -31.906 -21.766 1 98 342 THR B CA 1
ATOM 7657 C C . THR B 1 342 ? -0.433 -33.312 -22.219 1 98 342 THR B C 1
ATOM 7659 O O . THR B 1 342 ? -0.785 -33.719 -23.328 1 98 342 THR B O 1
ATOM 7662 N N . VAL B 1 343 ? 0.361 -33.969 -21.422 1 98 343 VAL B N 1
ATOM 7663 C CA . VAL B 1 343 ? 0.672 -35.375 -21.641 1 98 343 VAL B CA 1
ATOM 7664 C C . VAL B 1 343 ? -0.017 -36.219 -20.578 1 98 343 VAL B C 1
ATOM 7666 O O . VAL B 1 343 ? 0.34 -37.375 -20.375 1 98 343 VAL B O 1
ATOM 7669 N N . PHE B 1 344 ? -0.926 -35.531 -19.812 1 96.88 344 PHE B N 1
ATOM 7670 C CA . PHE B 1 344 ? -1.683 -36.188 -18.75 1 96.88 344 PHE B CA 1
ATOM 7671 C C . PHE B 1 344 ? -0.747 -36.844 -17.734 1 96.88 344 PHE B C 1
ATOM 7673 O O . PHE B 1 344 ? -1.016 -37.938 -17.266 1 96.88 344 PHE B O 1
ATOM 7680 N N . GLY B 1 345 ? 0.381 -36.125 -17.531 1 95.31 345 GLY B N 1
ATOM 7681 C CA . GLY B 1 345 ? 1.377 -36.625 -16.578 1 95.31 345 GLY B CA 1
ATOM 7682 C C . GLY B 1 345 ? 1.244 -36 -15.211 1 95.31 345 GLY B C 1
ATOM 7683 O O . GLY B 1 345 ? 0.935 -34.812 -15.094 1 95.31 345 GLY B O 1
ATOM 7684 N N . GLN B 1 346 ? 1.624 -36.75 -14.211 1 93.94 346 GLN B N 1
ATOM 7685 C CA . GLN B 1 346 ? 1.54 -36.281 -12.836 1 93.94 346 GLN B CA 1
ATOM 7686 C C . GLN B 1 346 ? 2.93 -36.094 -12.234 1 93.94 346 GLN B C 1
ATOM 7688 O O . GLN B 1 346 ? 3.074 -35.969 -11.016 1 93.94 346 GLN B O 1
ATOM 7693 N N . GLY B 1 347 ? 3.939 -36.125 -13.078 1 96 347 GLY B N 1
ATOM 7694 C CA . GLY B 1 347 ? 5.309 -35.969 -12.617 1 96 347 GLY B CA 1
ATOM 7695 C C . GLY B 1 347 ? 5.852 -37.188 -11.914 1 96 347 GLY B C 1
ATOM 7696 O O . GLY B 1 347 ? 6.746 -37.094 -11.078 1 96 347 GLY B O 1
ATOM 7697 N N . GLU B 1 348 ? 5.277 -38.312 -12.18 1 96.81 348 GLU B N 1
ATOM 7698 C CA . GLU B 1 348 ? 5.664 -39.594 -11.57 1 96.81 348 GLU B CA 1
ATOM 7699 C C . GLU B 1 348 ? 5.328 -40.781 -12.484 1 96.81 348 GLU B C 1
ATOM 7701 O O . GLU B 1 348 ? 4.559 -40.625 -13.438 1 96.81 348 GLU B O 1
ATOM 7706 N N . GLY B 1 349 ? 5.969 -41.969 -12.148 1 96.81 349 GLY B N 1
ATOM 7707 C CA . GLY B 1 349 ? 5.652 -43.156 -12.922 1 96.81 349 GLY B CA 1
ATOM 7708 C C . GLY B 1 349 ? 6.457 -44.375 -12.5 1 96.81 349 GLY B C 1
ATOM 7709 O O . GLY B 1 349 ? 7.453 -44.25 -11.781 1 96.81 349 GLY B O 1
ATOM 7710 N N . HIS B 1 350 ? 6.004 -45.531 -12.969 1 97.5 350 HIS B N 1
ATOM 7711 C CA . HIS B 1 350 ? 6.691 -46.781 -12.75 1 97.5 350 HIS B CA 1
ATOM 7712 C C . HIS B 1 350 ? 7.559 -47.156 -13.945 1 97.5 350 HIS B C 1
ATOM 7714 O O . HIS B 1 350 ? 8.328 -48.125 -13.891 1 97.5 350 HIS B O 1
ATOM 7720 N N . PHE B 1 351 ? 7.43 -46.5 -14.875 1 97.88 351 PHE B N 1
ATOM 7721 C CA . PHE B 1 351 ? 8.203 -46.562 -16.109 1 97.88 351 PHE B CA 1
ATOM 7722 C C . PHE B 1 351 ? 8.156 -45.219 -16.844 1 97.88 351 PHE B C 1
ATOM 7724 O O . PHE B 1 351 ? 7.457 -44.281 -16.422 1 97.88 351 PHE B O 1
ATOM 7731 N N . PHE B 1 352 ? 8.969 -45.094 -17.891 1 98.31 352 PHE B N 1
ATOM 7732 C CA . PHE B 1 352 ? 8.93 -43.906 -18.734 1 98.31 352 PHE B CA 1
ATOM 7733 C C . PHE B 1 352 ? 8.883 -44.281 -20.203 1 98.31 352 PHE B C 1
ATOM 7735 O O . PHE B 1 352 ? 9.742 -45.031 -20.688 1 98.31 352 PHE B O 1
ATOM 7742 N N . ASN B 1 353 ? 7.824 -43.844 -20.859 1 98.25 353 ASN B N 1
ATOM 7743 C CA . ASN B 1 353 ? 7.672 -44.125 -22.281 1 98.25 353 ASN B CA 1
ATOM 7744 C C . ASN B 1 353 ? 7.996 -42.875 -23.125 1 98.25 353 ASN B C 1
ATOM 7746 O O . ASN B 1 353 ? 7.801 -41.75 -22.672 1 98.25 353 ASN B O 1
ATOM 7750 N N . VAL B 1 354 ? 8.516 -43.125 -24.266 1 98.25 354 VAL B N 1
ATOM 7751 C CA . VAL B 1 354 ? 8.68 -42.125 -25.312 1 98.25 354 VAL B CA 1
ATOM 7752 C C . VAL B 1 354 ? 8.016 -42.625 -26.594 1 98.25 354 VAL B C 1
ATOM 7754 O O . VAL B 1 354 ? 8.453 -43.625 -27.188 1 98.25 354 VAL B O 1
ATOM 7757 N N . CYS B 1 355 ? 6.965 -42 -26.953 1 97.5 355 CYS B N 1
ATOM 7758 C CA . CYS B 1 355 ? 6.18 -42.375 -28.125 1 97.5 355 CYS B CA 1
ATOM 7759 C C . CYS B 1 355 ? 5.672 -43.812 -27.984 1 97.5 355 CYS B C 1
ATOM 7761 O O . CYS B 1 355 ? 5.789 -44.594 -28.922 1 97.5 355 CYS B O 1
ATOM 7763 N N . GLY B 1 356 ? 5.305 -44.125 -26.828 1 96.69 356 GLY B N 1
ATOM 7764 C CA . GLY B 1 356 ? 4.699 -45.406 -26.578 1 96.69 356 GLY B CA 1
ATOM 7765 C C . GLY B 1 356 ? 5.711 -46.5 -26.281 1 96.69 356 GLY B C 1
ATOM 7766 O O . GLY B 1 356 ? 5.34 -47.625 -25.953 1 96.69 356 GLY B O 1
ATOM 7767 N N . GLU B 1 357 ? 6.973 -46.25 -26.375 1 96.88 357 GLU B N 1
ATOM 7768 C CA . GLU B 1 357 ? 8.023 -47.219 -26.141 1 96.88 357 GLU B CA 1
ATOM 7769 C C . GLU B 1 357 ? 8.695 -47 -24.781 1 96.88 357 GLU B C 1
ATOM 7771 O O . GLU B 1 357 ? 9.078 -45.875 -24.469 1 96.88 357 GLU B O 1
ATOM 7776 N N . LYS B 1 358 ? 8.898 -48.094 -24 1 97.75 358 LYS B N 1
ATOM 7777 C CA . LYS B 1 358 ? 9.484 -48 -22.672 1 97.75 358 LYS B CA 1
ATOM 7778 C C . LYS B 1 358 ? 10.992 -47.75 -22.734 1 97.75 358 LYS B C 1
ATOM 7780 O O . LYS B 1 358 ? 11.719 -48.562 -23.328 1 97.75 358 LYS B O 1
ATOM 7785 N N . VAL B 1 359 ? 11.445 -46.688 -22.203 1 97.56 359 VAL B N 1
ATOM 7786 C CA . VAL B 1 359 ? 12.867 -46.406 -22.219 1 97.56 359 VAL B CA 1
ATOM 7787 C C . VAL B 1 359 ? 13.438 -46.531 -20.797 1 97.56 359 VAL B C 1
ATOM 7789 O O . VAL B 1 359 ? 14.656 -46.562 -20.609 1 97.56 359 VAL B O 1
ATOM 7792 N N . TYR B 1 360 ? 12.656 -46.531 -19.844 1 97.44 360 TYR B N 1
ATOM 7793 C CA . TYR B 1 360 ? 13.023 -46.625 -18.438 1 97.44 360 TYR B CA 1
ATOM 7794 C C . TYR B 1 360 ? 12.062 -47.562 -17.703 1 97.44 360 TYR B C 1
ATOM 7796 O O . TYR B 1 360 ? 10.844 -47.375 -17.766 1 97.44 360 TYR B O 1
ATOM 7804 N N . ASN B 1 361 ? 12.469 -48.531 -16.969 1 96.25 361 ASN B N 1
ATOM 7805 C CA . ASN B 1 361 ? 11.617 -49.562 -16.391 1 96.25 361 ASN B CA 1
ATOM 7806 C C . ASN B 1 361 ? 11.664 -49.531 -14.859 1 96.25 361 ASN B C 1
ATOM 7808 O O . ASN B 1 361 ? 11.711 -50.594 -14.219 1 96.25 361 ASN B O 1
ATOM 7812 N N . THR B 1 362 ? 11.805 -48.375 -14.305 1 96.12 362 THR B N 1
ATOM 7813 C CA . THR B 1 362 ? 11.812 -48.219 -12.859 1 96.12 362 THR B CA 1
ATOM 7814 C C . THR B 1 362 ? 11.039 -46.969 -12.43 1 96.12 362 THR B C 1
ATOM 7816 O O . THR B 1 362 ? 10.648 -46.156 -13.273 1 96.12 362 THR B O 1
ATOM 7819 N N . HIS B 1 363 ? 10.82 -46.844 -11.109 1 97.06 363 HIS B N 1
ATOM 7820 C CA . HIS B 1 363 ? 10.055 -45.719 -10.562 1 97.06 363 HIS B CA 1
ATOM 7821 C C . HIS B 1 363 ? 10.812 -44.406 -10.711 1 97.06 363 HIS B C 1
ATOM 7823 O O . HIS B 1 363 ? 12.039 -44.375 -10.57 1 97.06 363 HIS B O 1
ATOM 7829 N N . TRP B 1 364 ? 10.102 -43.375 -11.016 1 97.31 364 TRP B N 1
ATOM 7830 C CA . TRP B 1 364 ? 10.695 -42.062 -11.109 1 97.31 364 TRP B CA 1
ATOM 7831 C C . TRP B 1 364 ? 9.711 -41 -10.633 1 97.31 364 TRP B C 1
ATOM 7833 O O . TRP B 1 364 ? 8.5 -41.219 -10.625 1 97.31 364 TRP B O 1
ATOM 7843 N N . VAL B 1 365 ? 10.258 -39.844 -10.117 1 96.94 365 VAL B N 1
ATOM 7844 C CA . VAL B 1 365 ? 9.477 -38.688 -9.719 1 96.94 365 VAL B CA 1
ATOM 7845 C C . VAL B 1 365 ? 10.172 -37.406 -10.18 1 96.94 365 VAL B C 1
ATOM 7847 O O . VAL B 1 365 ? 11.367 -37.219 -9.969 1 96.94 365 VAL B O 1
ATOM 7850 N N . ASN B 1 366 ? 9.508 -36.562 -10.859 1 96.62 366 ASN B N 1
ATOM 7851 C CA . ASN B 1 366 ? 9.906 -35.188 -11.211 1 96.62 366 ASN B CA 1
ATOM 7852 C C . ASN B 1 366 ? 8.695 -34.281 -11.367 1 96.62 366 ASN B C 1
ATOM 7854 O O . ASN B 1 366 ? 8.109 -34.188 -12.445 1 96.62 366 ASN B O 1
ATOM 7858 N N . ASN B 1 367 ? 8.438 -33.594 -10.32 1 96.75 367 ASN B N 1
ATOM 7859 C CA . ASN B 1 367 ? 7.23 -32.781 -10.25 1 96.75 367 ASN B CA 1
ATOM 7860 C C . ASN B 1 367 ? 7.199 -31.734 -11.367 1 96.75 367 ASN B C 1
ATOM 7862 O O . ASN B 1 367 ? 6.129 -31.25 -11.734 1 96.75 367 ASN B O 1
ATOM 7866 N N . SER B 1 368 ? 8.344 -31.344 -11.938 1 97.25 368 SER B N 1
ATOM 7867 C CA . SER B 1 368 ? 8.422 -30.359 -13.008 1 97.25 368 SER B CA 1
ATOM 7868 C C . SER B 1 368 ? 7.68 -30.828 -14.25 1 97.25 368 SER B C 1
ATOM 7870 O O . SER B 1 368 ? 7.387 -30.031 -15.148 1 97.25 368 SER B O 1
ATOM 7872 N N . LEU B 1 369 ? 7.398 -32.125 -14.281 1 97.25 369 LEU B N 1
ATOM 7873 C CA . LEU B 1 369 ? 6.855 -32.688 -15.5 1 97.25 369 LEU B CA 1
ATOM 7874 C C . LEU B 1 369 ? 5.348 -32.875 -15.391 1 97.25 369 LEU B C 1
ATOM 7876 O O . LEU B 1 369 ? 4.723 -33.469 -16.281 1 97.25 369 LEU B O 1
ATOM 7880 N N . GLN B 1 370 ? 4.785 -32.406 -14.336 1 97.25 370 GLN B N 1
ATOM 7881 C CA . GLN B 1 370 ? 3.336 -32.469 -14.195 1 97.25 370 GLN B CA 1
ATOM 7882 C C . GLN B 1 370 ? 2.643 -31.578 -15.227 1 97.25 370 GLN B C 1
ATOM 7884 O O . GLN B 1 370 ? 3.098 -30.469 -15.508 1 97.25 370 GLN B O 1
ATOM 7889 N N . THR B 1 371 ? 1.598 -32.062 -15.836 1 97.5 371 THR B N 1
ATOM 7890 C CA . THR B 1 371 ? 0.798 -31.297 -16.781 1 97.5 371 THR B CA 1
ATOM 7891 C C . THR B 1 371 ? -0.678 -31.328 -16.391 1 97.5 371 THR B C 1
ATOM 7893 O O . THR B 1 371 ? -1.051 -31.953 -15.398 1 97.5 371 THR B O 1
ATOM 7896 N N . ALA B 1 372 ? -1.474 -30.641 -17.156 1 96.56 372 ALA B N 1
ATOM 7897 C CA . ALA B 1 372 ? -2.879 -30.438 -16.812 1 96.56 372 ALA B CA 1
ATOM 7898 C C . ALA B 1 372 ? -3.668 -31.734 -16.891 1 96.56 372 ALA B C 1
ATOM 7900 O O . ALA B 1 372 ? -3.4 -32.594 -17.75 1 96.56 372 ALA B O 1
ATOM 7901 N N . MET B 1 373 ? -4.609 -31.875 -15.969 1 93.75 373 MET B N 1
ATOM 7902 C CA . MET B 1 373 ? -5.57 -32.969 -15.922 1 93.75 373 MET B CA 1
ATOM 7903 C C . MET B 1 373 ? -7 -32.438 -15.875 1 93.75 373 MET B C 1
ATOM 7905 O O . MET B 1 373 ? -7.258 -31.391 -15.281 1 93.75 373 MET B O 1
ATOM 7909 N N . PRO B 1 374 ? -7.91 -33.125 -16.484 1 91.69 374 PRO B N 1
ATOM 7910 C CA . PRO B 1 374 ? -9.305 -32.688 -16.344 1 91.69 374 PRO B CA 1
ATOM 7911 C C . PRO B 1 374 ? -9.797 -32.781 -14.898 1 91.69 374 PRO B C 1
ATOM 7913 O O . PRO B 1 374 ? -9.336 -33.656 -14.133 1 91.69 374 PRO B O 1
ATOM 7916 N N . LEU B 1 375 ? -10.742 -31.922 -14.539 1 84.44 375 LEU B N 1
ATOM 7917 C CA . LEU B 1 375 ? -11.258 -31.891 -13.172 1 84.44 375 LEU B CA 1
ATOM 7918 C C . LEU B 1 375 ? -12.312 -32.969 -12.969 1 84.44 375 LEU B C 1
ATOM 7920 O O . LEU B 1 375 ? -12.477 -33.5 -11.859 1 84.44 375 LEU B O 1
ATOM 7924 N N . ASN B 1 376 ? -13.078 -33.344 -14.055 1 77.62 376 ASN B N 1
ATOM 7925 C CA . ASN B 1 376 ? -14.172 -34.312 -13.938 1 77.62 376 ASN B CA 1
ATOM 7926 C C . ASN B 1 376 ? -13.656 -35.719 -13.695 1 77.62 376 ASN B C 1
ATOM 7928 O O . ASN B 1 376 ? -13.695 -36.562 -14.602 1 77.62 376 ASN B O 1
ATOM 7932 N N . TYR B 1 377 ? -13.438 -36.094 -12.531 1 66.62 377 TYR B N 1
ATOM 7933 C CA . TYR B 1 377 ? -12.742 -37.312 -12.164 1 66.62 377 TYR B CA 1
ATOM 7934 C C . TYR B 1 377 ? -13.68 -38.5 -12.242 1 66.62 377 TYR B C 1
ATOM 7936 O O . TYR B 1 377 ? -13.227 -39.656 -12.273 1 66.62 377 TYR B O 1
ATOM 7944 N N . GLN B 1 378 ? -14.883 -38.25 -12.336 1 73.06 378 GLN B N 1
ATOM 7945 C CA . GLN B 1 378 ? -15.805 -39.375 -12.375 1 73.06 378 GLN B CA 1
ATOM 7946 C C . GLN B 1 378 ? -15.867 -40 -13.766 1 73.06 378 GLN B C 1
ATOM 7948 O O . GLN B 1 378 ? -16.25 -41.156 -13.93 1 73.06 378 GLN B O 1
ATOM 7953 N N . LYS B 1 379 ? -15.297 -39.25 -14.555 1 77.62 379 LYS B N 1
ATOM 7954 C CA . LYS B 1 379 ? -15.492 -39.719 -15.922 1 77.62 379 LYS B CA 1
ATOM 7955 C C . LYS B 1 379 ? -14.18 -40.188 -16.547 1 77.62 379 LYS B C 1
ATOM 7957 O O . LYS B 1 379 ? -14.164 -40.688 -17.672 1 77.62 379 LYS B O 1
ATOM 7962 N N . TYR B 1 380 ? -13.141 -39.938 -15.867 1 84.56 380 TYR B N 1
ATOM 7963 C CA . TYR B 1 380 ? -11.852 -40.375 -16.359 1 84.56 380 TYR B CA 1
ATOM 7964 C C . TYR B 1 380 ? -10.992 -40.938 -15.234 1 84.56 380 TYR B C 1
ATOM 7966 O O . TYR B 1 380 ? -11.297 -40.75 -14.062 1 84.56 380 TYR B O 1
ATOM 7974 N N . SER B 1 381 ? -10.023 -41.656 -15.57 1 89.06 381 SER B N 1
ATOM 7975 C CA . SER B 1 381 ? -9 -42.156 -14.641 1 89.06 381 SER B CA 1
ATOM 7976 C C . SER B 1 381 ? -7.605 -42.031 -15.242 1 89.06 381 SER B C 1
ATOM 7978 O O . SER B 1 381 ? -7.461 -41.844 -16.453 1 89.06 381 SER B O 1
ATOM 7980 N N . ILE B 1 382 ? -6.684 -42.094 -14.391 1 92.69 382 ILE B N 1
ATOM 7981 C CA . ILE B 1 382 ? -5.293 -42.125 -14.836 1 92.69 382 ILE B CA 1
ATOM 7982 C C . ILE B 1 382 ? -4.84 -43.562 -15.039 1 92.69 382 ILE B C 1
ATOM 7984 O O . ILE B 1 382 ? -4.93 -44.375 -14.125 1 92.69 382 ILE B O 1
ATOM 7988 N N . ASN B 1 383 ? -4.438 -43.875 -16.203 1 95.38 383 ASN B N 1
ATOM 7989 C CA . ASN B 1 383 ? -3.842 -45.188 -16.484 1 95.38 383 ASN B CA 1
ATOM 7990 C C . ASN B 1 383 ? -2.332 -45.156 -16.266 1 95.38 383 ASN B C 1
ATOM 7992 O O . ASN B 1 383 ? -1.618 -44.375 -16.891 1 95.38 383 ASN B O 1
ATOM 7996 N N . ARG B 1 384 ? -1.83 -46.031 -15.469 1 95.44 384 ARG B N 1
ATOM 7997 C CA . ARG B 1 384 ? -0.413 -46.062 -15.117 1 95.44 384 ARG B CA 1
ATOM 7998 C C . ARG B 1 384 ? 0.291 -47.25 -15.711 1 95.44 384 ARG B C 1
ATOM 8000 O O . ARG B 1 384 ? 1.426 -47.562 -15.344 1 95.44 384 ARG B O 1
ATOM 8007 N N . THR B 1 385 ? -0.377 -47.906 -16.578 1 95.06 385 THR B N 1
ATOM 8008 C CA . THR B 1 385 ? 0.234 -49.062 -17.219 1 95.06 385 THR B CA 1
ATOM 8009 C C . THR B 1 385 ? 0.561 -48.75 -18.688 1 95.06 385 THR B C 1
ATOM 8011 O O . THR B 1 385 ? 1.31 -49.5 -19.328 1 95.06 385 THR B O 1
ATOM 8014 N N . GLU B 1 386 ? -0.046 -47.719 -19.172 1 95.56 386 GLU B N 1
ATOM 8015 C CA . GLU B 1 386 ? 0.211 -47.25 -20.531 1 95.56 386 GLU B CA 1
ATOM 8016 C C . GLU B 1 386 ? 0.602 -45.75 -20.516 1 95.56 386 GLU B C 1
ATOM 8018 O O . GLU B 1 386 ? 0.215 -45 -19.625 1 95.56 386 GLU B O 1
ATOM 8023 N N . ALA B 1 387 ? 1.411 -45.438 -21.469 1 97.56 387 ALA B N 1
ATOM 8024 C CA . ALA B 1 387 ? 1.766 -44.031 -21.656 1 97.56 387 ALA B CA 1
ATOM 8025 C C . ALA B 1 387 ? 2.328 -43.781 -23.062 1 97.56 387 ALA B C 1
ATOM 8027 O O . ALA B 1 387 ? 3 -44.656 -23.625 1 97.56 387 ALA B O 1
ATOM 8028 N N . PHE B 1 388 ? 1.96 -42.719 -23.656 1 98.12 388 PHE B N 1
ATOM 8029 C CA . PHE B 1 388 ? 2.65 -42.312 -24.875 1 98.12 388 PHE B CA 1
ATOM 8030 C C . PHE B 1 388 ? 3.938 -41.562 -24.547 1 98.12 388 PHE B C 1
ATOM 8032 O O . PHE B 1 388 ? 5.004 -41.875 -25.078 1 98.12 388 PHE B O 1
ATOM 8039 N N . PHE B 1 389 ? 3.877 -40.531 -23.797 1 98 389 PHE B N 1
ATOM 8040 C CA . PHE B 1 389 ? 5.004 -39.875 -23.141 1 98 389 PHE B CA 1
ATOM 8041 C C . PHE B 1 389 ? 4.918 -40.031 -21.625 1 98 389 PHE B C 1
ATOM 8043 O O . PHE B 1 389 ? 3.844 -39.875 -21.047 1 98 389 PHE B O 1
ATOM 8050 N N . GLY B 1 390 ? 6.047 -40.281 -20.953 1 97.56 390 GLY B N 1
ATOM 8051 C CA . GLY B 1 390 ? 6.074 -40.281 -19.484 1 97.56 390 GLY B CA 1
ATOM 8052 C C . GLY B 1 390 ? 5.648 -41.625 -18.891 1 97.56 390 GLY B C 1
ATOM 8053 O O . GLY B 1 390 ? 6.086 -42.688 -19.344 1 97.56 390 GLY B O 1
ATOM 8054 N N . GLY B 1 391 ? 4.855 -41.562 -17.828 1 97.25 391 GLY B N 1
ATOM 8055 C CA . GLY B 1 391 ? 4.547 -42.75 -17.078 1 97.25 391 GLY B CA 1
ATOM 8056 C C . GLY B 1 391 ? 3.059 -43 -16.938 1 97.25 391 GLY B C 1
ATOM 8057 O O . GLY B 1 391 ? 2.646 -43.969 -16.25 1 97.25 391 GLY B O 1
ATOM 8058 N N . SER B 1 392 ? 2.234 -42.156 -17.562 1 96.69 392 SER B N 1
ATOM 8059 C CA . SER B 1 392 ? 0.792 -42.344 -17.438 1 96.69 392 SER B CA 1
ATOM 8060 C C . SER B 1 392 ? 0.057 -41.719 -18.641 1 96.69 392 SER B C 1
ATOM 8062 O O . SER B 1 392 ? 0.671 -41.062 -19.484 1 96.69 392 SER B O 1
ATOM 8064 N N . CYS B 1 393 ? -1.204 -42 -18.766 1 97.19 393 CYS B N 1
ATOM 8065 C CA . CYS B 1 393 ? -2.1 -41.375 -19.75 1 97.19 393 CYS B CA 1
ATOM 8066 C C . CYS B 1 393 ? -3.518 -41.281 -19.203 1 97.19 393 CYS B C 1
ATOM 8068 O O . CYS B 1 393 ? -3.789 -41.719 -18.078 1 97.19 393 CYS B O 1
ATOM 8070 N N . LEU B 1 394 ? -4.359 -40.594 -19.938 1 96.62 394 LEU B N 1
ATOM 8071 C CA . LEU B 1 394 ? -5.75 -40.438 -19.531 1 96.62 394 LEU B CA 1
ATOM 8072 C C . LEU B 1 394 ? -6.605 -41.594 -20.047 1 96.62 394 LEU B C 1
ATOM 8074 O O . LEU B 1 394 ? -6.508 -41.969 -21.234 1 96.62 394 LEU B O 1
ATOM 8078 N N . GLN B 1 395 ? -7.355 -42.188 -19.219 1 95.19 395 GLN B N 1
ATOM 8079 C CA . GLN B 1 395 ? -8.289 -43.219 -19.609 1 95.19 395 GLN B CA 1
ATOM 8080 C C . GLN B 1 395 ? -9.734 -42.75 -19.438 1 95.19 395 GLN B C 1
ATOM 8082 O O . GLN B 1 395 ? -10.117 -42.312 -18.375 1 95.19 395 GLN B O 1
ATOM 8087 N N . ILE B 1 396 ? -10.461 -42.875 -20.484 1 92.31 396 ILE B N 1
ATOM 8088 C CA . ILE B 1 396 ? -11.883 -42.531 -20.469 1 92.31 396 ILE B CA 1
ATOM 8089 C C . ILE B 1 396 ? -12.703 -43.812 -20.656 1 92.31 396 ILE B C 1
ATOM 8091 O O . ILE B 1 396 ? -12.547 -44.531 -21.656 1 92.31 396 ILE B O 1
ATOM 8095 N N . ASP B 1 397 ? -13.578 -44.031 -19.703 1 87 397 ASP B N 1
ATOM 8096 C CA . ASP B 1 397 ? -14.469 -45.188 -19.75 1 87 397 ASP B CA 1
ATOM 8097 C C . ASP B 1 397 ? -15.906 -44.781 -20.047 1 87 397 ASP B C 1
ATOM 8099 O O . ASP B 1 397 ? -16.547 -44.156 -19.219 1 87 397 ASP B O 1
ATOM 8103 N N . TYR B 1 398 ? -16.297 -45.094 -21.203 1 83.38 398 TYR B N 1
ATOM 8104 C CA . TYR B 1 398 ? -17.656 -44.75 -21.562 1 83.38 398 TYR B CA 1
ATOM 8105 C C . TYR B 1 398 ? -18.641 -45.812 -21.141 1 83.38 398 TYR B C 1
ATOM 8107 O O . TYR B 1 398 ? -18.344 -47 -21.266 1 83.38 398 TYR B O 1
ATOM 8115 N N . SER B 1 399 ? -19.656 -45.312 -20.422 1 71.75 399 SER B N 1
ATOM 8116 C CA . SER B 1 399 ? -20.812 -46.156 -20.156 1 71.75 399 SER B CA 1
ATOM 8117 C C . SER B 1 399 ? -22 -45.75 -21.016 1 71.75 399 SER B C 1
ATOM 8119 O O . SER B 1 399 ? -21.969 -44.719 -21.688 1 71.75 399 SER B O 1
ATOM 8121 N N . MET B 1 400 ? -22.969 -46.594 -21.141 1 59.78 400 MET B N 1
ATOM 8122 C CA . MET B 1 400 ? -24.141 -46.406 -22 1 59.78 400 MET B CA 1
ATOM 8123 C C . MET B 1 400 ? -24.766 -45.031 -21.766 1 59.78 400 MET B C 1
ATOM 8125 O O . MET B 1 400 ? -25.312 -44.406 -22.688 1 59.78 400 MET B O 1
ATOM 8129 N N . ASP B 1 401 ? -24.578 -44.438 -20.656 1 65.25 401 ASP B N 1
ATOM 8130 C CA . ASP B 1 401 ? -25.359 -43.25 -20.359 1 65.25 401 ASP B CA 1
ATOM 8131 C C . ASP B 1 401 ? -24.516 -42 -20.531 1 65.25 401 ASP B C 1
ATOM 8133 O O . ASP B 1 401 ? -25.062 -40.875 -20.672 1 65.25 401 ASP B O 1
ATOM 8137 N N . ASP B 1 402 ? -23.203 -42.156 -20.625 1 71.69 402 ASP B N 1
ATOM 8138 C CA . ASP B 1 402 ? -22.375 -40.969 -20.672 1 71.69 402 ASP B CA 1
ATOM 8139 C C . ASP B 1 402 ? -21.516 -40.969 -21.938 1 71.69 402 ASP B C 1
ATOM 8141 O O . ASP B 1 402 ? -20.406 -41.5 -21.938 1 71.69 402 ASP B O 1
ATOM 8145 N N . THR B 1 403 ? -21.984 -40.219 -22.938 1 83 403 THR B N 1
ATOM 8146 C CA . THR B 1 403 ? -21.297 -40.281 -24.219 1 83 403 THR B CA 1
ATOM 8147 C C . THR B 1 403 ? -20.516 -39 -24.484 1 83 403 THR B C 1
ATOM 8149 O O . THR B 1 403 ? -19.797 -38.875 -25.469 1 83 403 THR B O 1
ATOM 8152 N N . PHE B 1 404 ? -20.672 -38.094 -23.516 1 88.25 404 PHE B N 1
ATOM 8153 C CA . PHE B 1 404 ? -20.016 -36.812 -23.719 1 88.25 404 PHE B CA 1
ATOM 8154 C C . PHE B 1 404 ? -19.25 -36.406 -22.469 1 88.25 404 PHE B C 1
ATOM 8156 O O . PHE B 1 404 ? -19.812 -36.375 -21.375 1 88.25 404 PHE B O 1
ATOM 8163 N N . ILE B 1 405 ? -17.922 -36.062 -22.641 1 89.75 405 ILE B N 1
ATOM 8164 C CA . ILE B 1 405 ? -17.094 -35.688 -21.5 1 89.75 405 ILE B CA 1
ATOM 8165 C C . ILE B 1 405 ? -16.328 -34.406 -21.828 1 89.75 405 ILE B C 1
ATOM 8167 O O . ILE B 1 405 ? -15.562 -34.375 -22.797 1 89.75 405 ILE B O 1
ATOM 8171 N N . ASP B 1 406 ? -16.516 -33.406 -20.984 1 91.19 406 ASP B N 1
ATOM 8172 C CA . ASP B 1 406 ? -15.719 -32.188 -21.078 1 91.19 406 ASP B CA 1
ATOM 8173 C C . ASP B 1 406 ? -14.336 -32.375 -20.453 1 91.19 406 ASP B C 1
ATOM 8175 O O . ASP B 1 406 ? -14.234 -32.75 -19.281 1 91.19 406 ASP B O 1
ATOM 8179 N N . LEU B 1 407 ? -13.344 -32.125 -21.188 1 94.56 407 LEU B N 1
ATOM 8180 C CA . LEU B 1 407 ? -11.992 -32.344 -20.672 1 94.56 407 LEU B CA 1
ATOM 8181 C C . LEU B 1 407 ? -11.438 -31.031 -20.094 1 94.56 407 LEU B C 1
ATOM 8183 O O . LEU B 1 407 ? -11.117 -30.953 -18.906 1 94.56 407 LEU B O 1
ATOM 8187 N N . PHE B 1 408 ? -11.336 -30.016 -20.969 1 95.94 408 PHE B N 1
ATOM 8188 C CA . PHE B 1 408 ? -10.695 -28.781 -20.547 1 95.94 408 PHE B CA 1
ATOM 8189 C C . PHE B 1 408 ? -11.461 -27.562 -21.047 1 95.94 408 PHE B C 1
ATOM 8191 O O . PHE B 1 408 ? -11.922 -27.547 -22.188 1 95.94 408 PHE B O 1
ATOM 8198 N N . LYS B 1 409 ? -11.633 -26.594 -20.188 1 95.56 409 LYS B N 1
ATOM 8199 C CA . LYS B 1 409 ? -12.062 -25.25 -20.594 1 95.56 409 LYS B CA 1
ATOM 8200 C C . LYS B 1 409 ? -10.867 -24.391 -21 1 95.56 409 LYS B C 1
ATOM 8202 O O . LYS B 1 409 ? -10.062 -24.016 -20.141 1 95.56 409 LYS B O 1
ATOM 8207 N N . ILE B 1 410 ? -10.734 -24.047 -22.188 1 94.44 410 ILE B N 1
ATOM 8208 C CA . ILE B 1 410 ? -9.57 -23.328 -22.703 1 94.44 410 ILE B CA 1
ATOM 8209 C C . ILE B 1 410 ? -9.812 -21.828 -22.594 1 94.44 410 ILE B C 1
ATOM 8211 O O . ILE B 1 410 ? -9.039 -21.109 -21.953 1 94.44 410 ILE B O 1
ATOM 8215 N N . LYS B 1 411 ? -10.859 -21.266 -23.109 1 93.19 411 LYS B N 1
ATOM 8216 C CA . LYS B 1 411 ? -11.266 -19.859 -23.047 1 93.19 411 LYS B CA 1
ATOM 8217 C C . LYS B 1 411 ? -10.172 -18.938 -23.578 1 93.19 411 LYS B C 1
ATOM 8219 O O . LYS B 1 411 ? -9.766 -18 -22.906 1 93.19 411 LYS B O 1
ATOM 8224 N N . ALA B 1 412 ? -9.672 -19.141 -24.734 1 92 412 ALA B N 1
ATOM 8225 C CA . ALA B 1 412 ? -8.57 -18.359 -25.281 1 92 412 ALA B CA 1
ATOM 8226 C C . ALA B 1 412 ? -8.914 -17.844 -26.672 1 92 412 ALA B C 1
ATOM 8228 O O . ALA B 1 412 ? -9.539 -18.531 -27.469 1 92 412 ALA B O 1
ATOM 8229 N N . ASP B 1 413 ? -8.477 -16.625 -26.922 1 89.44 413 ASP B N 1
ATOM 8230 C CA . ASP B 1 413 ? -8.633 -16.031 -28.234 1 89.44 413 ASP B CA 1
ATOM 8231 C C . ASP B 1 413 ? -7.688 -16.703 -29.25 1 89.44 413 ASP B C 1
ATOM 8233 O O . ASP B 1 413 ? -6.543 -17 -28.922 1 89.44 413 ASP B O 1
ATOM 8237 N N . ALA B 1 414 ? -8.219 -17 -30.391 1 86.88 414 ALA B N 1
ATOM 8238 C CA . ALA B 1 414 ? -7.398 -17.516 -31.5 1 86.88 414 ALA B CA 1
ATOM 8239 C C . ALA B 1 414 ? -7.605 -16.688 -32.75 1 86.88 414 ALA B C 1
ATOM 8241 O O . ALA B 1 414 ? -8.727 -16.297 -33.094 1 86.88 414 ALA B O 1
ATOM 8242 N N . SER B 1 415 ? -6.602 -16.297 -33.469 1 77.62 415 SER B N 1
ATOM 8243 C CA . SER B 1 415 ? -6.691 -15.352 -34.594 1 77.62 415 SER B CA 1
ATOM 8244 C C . SER B 1 415 ? -6.789 -16.062 -35.938 1 77.62 415 SER B C 1
ATOM 8246 O O . SER B 1 415 ? -7.527 -15.633 -36.812 1 77.62 415 SER B O 1
ATOM 8248 N N . SER B 1 416 ? -5.977 -17 -36.25 1 77.56 416 SER B N 1
ATOM 8249 C CA . SER B 1 416 ? -5.867 -17.469 -37.625 1 77.56 416 SER B CA 1
ATOM 8250 C C . SER B 1 416 ? -6.219 -18.938 -37.75 1 77.56 416 SER B C 1
ATOM 8252 O O . SER B 1 416 ? -6.188 -19.516 -38.844 1 77.56 416 SER B O 1
ATOM 8254 N N . GLY B 1 417 ? -6.562 -19.625 -36.781 1 87.62 417 GLY B N 1
ATOM 8255 C CA . GLY B 1 417 ? -6.848 -21.047 -36.781 1 87.62 417 GLY B CA 1
ATOM 8256 C C . GLY B 1 417 ? -6.191 -21.781 -35.625 1 87.62 417 GLY B C 1
ATOM 8257 O O . GLY B 1 417 ? -5.453 -21.172 -34.844 1 87.62 417 GLY B O 1
ATOM 8258 N N . ILE B 1 418 ? -6.621 -23.125 -35.656 1 92.19 418 ILE B N 1
ATOM 8259 C CA . ILE B 1 418 ? -6.004 -23.906 -34.594 1 92.19 418 ILE B CA 1
ATOM 8260 C C . ILE B 1 418 ? -5.531 -25.25 -35.156 1 92.19 418 ILE B C 1
ATOM 8262 O O . ILE B 1 418 ? -6.129 -25.781 -36.094 1 92.19 418 ILE B O 1
ATOM 8266 N N . ALA B 1 419 ? -4.438 -25.625 -34.688 1 93.5 419 ALA B N 1
ATOM 8267 C CA . ALA B 1 419 ? -3.934 -26.969 -34.938 1 93.5 419 ALA B CA 1
ATOM 8268 C C . ALA B 1 419 ? -4.113 -27.844 -33.688 1 93.5 419 ALA B C 1
ATOM 8270 O O . ALA B 1 419 ? -3.918 -27.391 -32.562 1 93.5 419 ALA B O 1
ATOM 8271 N N . VAL B 1 420 ? -4.59 -29.078 -33.938 1 95.75 420 VAL B N 1
ATOM 8272 C CA . VAL B 1 420 ? -4.785 -30.031 -32.844 1 95.75 420 VAL B CA 1
ATOM 8273 C C . VAL B 1 420 ? -3.941 -31.281 -33.125 1 95.75 420 VAL B C 1
ATOM 8275 O O . VAL B 1 420 ? -3.902 -31.781 -34.25 1 95.75 420 VAL B O 1
ATOM 8278 N N . SER B 1 421 ? -3.217 -31.672 -32.188 1 96.19 421 SER B N 1
ATOM 8279 C CA . SER B 1 421 ? -2.436 -32.906 -32.219 1 96.19 421 SER B CA 1
ATOM 8280 C C . SER B 1 421 ? -2.689 -33.75 -30.984 1 96.19 421 SER B C 1
ATOM 8282 O O . SER B 1 421 ? -2.793 -33.25 -29.875 1 96.19 421 SER B O 1
ATOM 8284 N N . LEU B 1 422 ? -2.891 -35.094 -31.141 1 97.94 422 LEU B N 1
ATOM 8285 C CA . LEU B 1 422 ? -3.107 -35.969 -30.016 1 97.94 422 LEU B CA 1
ATOM 8286 C C . LEU B 1 422 ? -2.643 -37.375 -30.328 1 97.94 422 LEU B C 1
ATOM 8288 O O . LEU B 1 422 ? -2.512 -37.75 -31.5 1 97.94 422 LEU B O 1
ATOM 8292 N N . ALA B 1 423 ? -2.309 -38.125 -29.359 1 98.25 423 ALA B N 1
ATOM 8293 C CA . ALA B 1 423 ? -2.096 -39.562 -29.422 1 98.25 423 ALA B CA 1
ATOM 8294 C C . ALA B 1 423 ? -3.193 -40.312 -28.688 1 98.25 423 ALA B C 1
ATOM 8296 O O . ALA B 1 423 ? -3.627 -39.906 -27.609 1 98.25 423 ALA B O 1
ATOM 8297 N N . TYR B 1 424 ? -3.711 -41.438 -29.312 1 97.12 424 TYR B N 1
ATOM 8298 C CA . TYR B 1 424 ? -4.812 -42.156 -28.688 1 97.12 424 TYR B CA 1
ATOM 8299 C C . TYR B 1 424 ? -4.762 -43.625 -29.062 1 97.12 424 TYR B C 1
ATOM 8301 O O . TYR B 1 424 ? -4.074 -44.031 -30.016 1 97.12 424 TYR B O 1
ATOM 8309 N N . LYS B 1 425 ? -5.406 -44.438 -28.266 1 95 425 LYS B N 1
ATOM 8310 C CA . LYS B 1 425 ? -5.668 -45.844 -28.578 1 95 425 LYS B CA 1
ATOM 8311 C C . LYS B 1 425 ? -6.875 -46.344 -27.797 1 95 425 LYS B C 1
ATOM 8313 O O . LYS B 1 425 ? -7.25 -45.781 -26.766 1 95 425 LYS B O 1
ATOM 8318 N N . GLN B 1 426 ? -7.512 -47.312 -28.297 1 91.38 426 GLN B N 1
ATOM 8319 C CA . GLN B 1 426 ? -8.656 -47.938 -27.625 1 91.38 426 GLN B CA 1
ATOM 8320 C C . GLN B 1 426 ? -8.281 -49.281 -27.016 1 91.38 426 GLN B C 1
ATOM 8322 O O . GLN B 1 426 ? -7.574 -50.062 -27.641 1 91.38 426 GLN B O 1
ATOM 8327 N N . LEU B 1 427 ? -8.656 -49.438 -25.812 1 87.25 427 LEU B N 1
ATOM 8328 C CA . LEU B 1 427 ? -8.453 -50.75 -25.156 1 87.25 427 LEU B CA 1
ATOM 8329 C C . LEU B 1 427 ? -9.617 -51.688 -25.438 1 87.25 427 LEU B C 1
ATOM 8331 O O . LEU B 1 427 ? -9.422 -52.906 -25.578 1 87.25 427 LEU B O 1
ATOM 8335 N N . GLU B 1 428 ? -10.82 -51.156 -25.422 1 83.81 428 GLU B N 1
ATOM 8336 C CA . GLU B 1 428 ? -12.055 -51.875 -25.703 1 83.81 428 GLU B CA 1
ATOM 8337 C C . GLU B 1 428 ? -12.992 -51.062 -26.594 1 83.81 428 GLU B C 1
ATOM 8339 O O . GLU B 1 428 ? -13.172 -49.875 -26.375 1 83.81 428 GLU B O 1
ATOM 8344 N N . PHE B 1 429 ? -13.367 -51.719 -27.609 1 79 429 PHE B N 1
ATOM 8345 C CA . PHE B 1 429 ? -14.336 -51.031 -28.453 1 79 429 PHE B CA 1
ATOM 8346 C C . PHE B 1 429 ? -15.148 -52.031 -29.281 1 79 429 PHE B C 1
ATOM 8348 O O . PHE B 1 429 ? -14.742 -53.156 -29.453 1 79 429 PHE B O 1
ATOM 8355 N N . THR B 1 430 ? -16.359 -51.5 -29.578 1 77.44 430 THR B N 1
ATOM 8356 C CA . THR B 1 430 ? -17.172 -52.188 -30.562 1 77.44 430 THR B CA 1
ATOM 8357 C C . THR B 1 430 ? -17.109 -51.5 -31.922 1 77.44 430 THR B C 1
ATOM 8359 O O . THR B 1 430 ? -16.953 -50.281 -31.984 1 77.44 430 THR B O 1
ATOM 8362 N N . GLN B 1 431 ? -17.188 -52.281 -32.938 1 76.25 431 GLN B N 1
ATOM 8363 C CA . GLN B 1 431 ? -16.984 -51.781 -34.312 1 76.25 431 GLN B CA 1
ATOM 8364 C C . GLN B 1 431 ? -18.031 -50.719 -34.656 1 76.25 431 GLN B C 1
ATOM 8366 O O . GLN B 1 431 ? -17.781 -49.875 -35.531 1 76.25 431 GLN B O 1
ATOM 8371 N N . ASP B 1 432 ? -19.016 -50.656 -33.938 1 78.62 432 ASP B N 1
ATOM 8372 C CA . ASP B 1 432 ? -20.094 -49.75 -34.312 1 78.62 432 ASP B CA 1
ATOM 8373 C C . ASP B 1 432 ? -19.984 -48.438 -33.531 1 78.62 432 ASP B C 1
ATOM 8375 O O . ASP B 1 432 ? -20.875 -47.594 -33.594 1 78.62 432 ASP B O 1
ATOM 8379 N N . GLN B 1 433 ? -18.953 -48.406 -32.844 1 83.44 433 GLN B N 1
ATOM 8380 C CA . GLN B 1 433 ? -18.766 -47.188 -32.031 1 83.44 433 GLN B CA 1
ATOM 8381 C C . GLN B 1 433 ? -17.469 -46.469 -32.406 1 83.44 433 GLN B C 1
ATOM 8383 O O . GLN B 1 433 ? -16.469 -47.125 -32.688 1 83.44 433 GLN B O 1
ATOM 8388 N N . ILE B 1 434 ? -17.578 -45.094 -32.5 1 85.25 434 ILE B N 1
ATOM 8389 C CA . ILE B 1 434 ? -16.391 -44.312 -32.75 1 85.25 434 ILE B CA 1
ATOM 8390 C C . ILE B 1 434 ? -16.344 -43.125 -31.75 1 85.25 434 ILE B C 1
ATOM 8392 O O . ILE B 1 434 ? -17.375 -42.594 -31.375 1 85.25 434 ILE B O 1
ATOM 8396 N N . THR B 1 435 ? -15.133 -42.906 -31.297 1 90.88 435 THR B N 1
ATOM 8397 C CA . THR B 1 435 ? -14.938 -41.75 -30.453 1 90.88 435 THR B CA 1
ATOM 8398 C C . THR B 1 435 ? -14.508 -40.531 -31.297 1 90.88 435 THR B C 1
ATOM 8400 O O . THR B 1 435 ? -13.938 -40.719 -32.375 1 90.88 435 THR B O 1
ATOM 8403 N N . GLN B 1 436 ? -14.883 -39.375 -30.859 1 93.38 436 GLN B N 1
ATOM 8404 C CA . GLN B 1 436 ? -14.5 -38.156 -31.562 1 93.38 436 GLN B CA 1
ATOM 8405 C C . GLN B 1 436 ? -14.094 -37.062 -30.578 1 93.38 436 GLN B C 1
ATOM 8407 O O . GLN B 1 436 ? -14.695 -36.938 -29.5 1 93.38 436 GLN B O 1
ATOM 8412 N N . LEU B 1 437 ? -13.016 -36.312 -30.891 1 96 437 LEU B N 1
ATOM 8413 C CA . LEU B 1 437 ? -12.641 -35.094 -30.172 1 96 437 LEU B CA 1
ATOM 8414 C C . LEU B 1 437 ? -13.422 -33.906 -30.672 1 96 437 LEU B C 1
ATOM 8416 O O . LEU B 1 437 ? -13.57 -33.719 -31.891 1 96 437 LEU B O 1
ATOM 8420 N N . GLU B 1 438 ? -13.961 -33.156 -29.797 1 96.38 438 GLU B N 1
ATOM 8421 C CA . GLU B 1 438 ? -14.727 -31.953 -30.156 1 96.38 438 GLU B CA 1
ATOM 8422 C C . GLU B 1 438 ? -14.125 -30.703 -29.531 1 96.38 438 GLU B C 1
ATOM 8424 O O . GLU B 1 438 ? -13.781 -30.688 -28.344 1 96.38 438 GLU B O 1
ATOM 8429 N N . ILE B 1 439 ? -13.938 -29.672 -30.297 1 96.19 439 ILE B N 1
ATOM 8430 C CA . ILE B 1 439 ? -13.477 -28.359 -29.828 1 96.19 439 ILE B CA 1
ATOM 8431 C C . ILE B 1 439 ? -14.555 -27.312 -30.078 1 96.19 439 ILE B C 1
ATOM 8433 O O . ILE B 1 439 ? -14.758 -26.875 -31.219 1 96.19 439 ILE B O 1
ATOM 8437 N N . SER B 1 440 ? -15.211 -26.938 -29.047 1 96.44 440 SER B N 1
ATOM 8438 C CA . SER B 1 440 ? -16.25 -25.906 -29.172 1 96.44 440 SER B CA 1
ATOM 8439 C C . SER B 1 440 ? -15.641 -24.516 -29.203 1 96.44 440 SER B C 1
ATOM 8441 O O . SER B 1 440 ? -14.586 -24.281 -28.609 1 96.44 440 SER B O 1
ATOM 8443 N N . TYR B 1 441 ? -16.203 -23.547 -29.922 1 95.19 441 TYR B N 1
ATOM 8444 C CA . TYR B 1 441 ? -15.766 -22.156 -30 1 95.19 441 TYR B CA 1
ATOM 8445 C C . TYR B 1 441 ? -16.969 -21.219 -30.094 1 95.19 441 TYR B C 1
ATOM 8447 O O . TYR B 1 441 ? -18.094 -21.672 -30.328 1 95.19 441 TYR B O 1
ATOM 8455 N N . TYR B 1 442 ? -16.797 -20.047 -29.734 1 95.5 442 TYR B N 1
ATOM 8456 C CA . TYR B 1 442 ? -17.766 -18.984 -30 1 95.5 442 TYR B CA 1
ATOM 8457 C C . TYR B 1 442 ? -17.094 -17.734 -30.531 1 95.5 442 TYR B C 1
ATOM 8459 O O . TYR B 1 442 ? -15.875 -17.578 -30.422 1 95.5 442 TYR B O 1
ATOM 8467 N N . VAL B 1 443 ? -17.828 -16.938 -31.203 1 94.31 443 VAL B N 1
ATOM 8468 C CA . VAL B 1 443 ? -17.375 -15.664 -31.75 1 94.31 443 VAL B CA 1
ATOM 8469 C C . VAL B 1 443 ? -18 -14.508 -30.984 1 94.31 443 VAL B C 1
ATOM 8471 O O . VAL B 1 443 ? -19.203 -14.469 -30.781 1 94.31 443 VAL B O 1
ATOM 8474 N N . GLU B 1 444 ? -17.078 -13.734 -30.516 1 94.31 444 GLU B N 1
ATOM 8475 C CA . GLU B 1 444 ? -17.516 -12.539 -29.797 1 94.31 444 GLU B CA 1
ATOM 8476 C C . GLU B 1 444 ? -17.281 -11.281 -30.641 1 94.31 444 GLU B C 1
ATOM 8478 O O . GLU B 1 444 ? -16.266 -11.156 -31.312 1 94.31 444 GLU B O 1
ATOM 8483 N N . ARG B 1 445 ? -18.281 -10.336 -30.688 1 92.69 445 ARG B N 1
ATOM 8484 C CA . ARG B 1 445 ? -18.125 -8.984 -31.203 1 92.69 445 ARG B CA 1
ATOM 8485 C C . ARG B 1 445 ? -17.766 -8 -30.094 1 92.69 445 ARG B C 1
ATOM 8487 O O . ARG B 1 445 ? -18.5 -7.879 -29.109 1 92.69 445 ARG B O 1
ATOM 8494 N N . ARG B 1 446 ? -16.516 -7.473 -30.141 1 90.75 446 ARG B N 1
ATOM 8495 C CA . ARG B 1 446 ? -16.016 -6.543 -29.141 1 90.75 446 ARG B CA 1
ATOM 8496 C C . ARG B 1 446 ? -15.977 -5.117 -29.672 1 90.75 446 ARG B C 1
ATOM 8498 O O . ARG B 1 446 ? -15.023 -4.734 -30.359 1 90.75 446 ARG B O 1
ATOM 8505 N N . TYR B 1 447 ? -16.906 -4.27 -29.359 1 84.25 447 TYR B N 1
ATOM 8506 C CA . TYR B 1 447 ? -17 -2.867 -29.75 1 84.25 447 TYR B CA 1
ATOM 8507 C C . TYR B 1 447 ? -17.453 -1.999 -28.578 1 84.25 447 TYR B C 1
ATOM 8509 O O . TYR B 1 447 ? -16.719 -1.837 -27.594 1 84.25 447 TYR B O 1
ATOM 8517 N N . LYS B 1 448 ? -18.703 -1.697 -28.531 1 72.94 448 LYS B N 1
ATOM 8518 C CA . LYS B 1 448 ? -19.203 -0.946 -27.375 1 72.94 448 LYS B CA 1
ATOM 8519 C C . LYS B 1 448 ? -19.469 -1.867 -26.188 1 72.94 448 LYS B C 1
ATOM 8521 O O . LYS B 1 448 ? -19.188 -1.509 -25.047 1 72.94 448 LYS B O 1
ATOM 8526 N N . SER B 1 449 ? -19.922 -3.023 -26.5 1 84.69 449 SER B N 1
ATOM 8527 C CA . SER B 1 449 ? -20.125 -4.121 -25.562 1 84.69 449 SER B CA 1
ATOM 8528 C C . SER B 1 449 ? -19.625 -5.441 -26.141 1 84.69 449 SER B C 1
ATOM 8530 O O . SER B 1 449 ? -19.312 -5.527 -27.328 1 84.69 449 SER B O 1
ATOM 8532 N N . VAL B 1 450 ? -19.391 -6.422 -25.297 1 89.81 450 VAL B N 1
ATOM 8533 C CA . VAL B 1 450 ? -18.984 -7.75 -25.75 1 89.81 450 VAL B CA 1
ATOM 8534 C C . VAL B 1 450 ? -20.219 -8.641 -25.891 1 89.81 450 VAL B C 1
ATOM 8536 O O . VAL B 1 450 ? -20.953 -8.859 -24.938 1 89.81 450 VAL B O 1
ATOM 8539 N N . THR B 1 451 ? -20.516 -9.062 -27.109 1 91.94 451 THR B N 1
ATOM 8540 C CA . THR B 1 451 ? -21.672 -9.906 -27.375 1 91.94 451 THR B CA 1
ATOM 8541 C C . THR B 1 451 ? -21.25 -11.172 -28.109 1 91.94 451 THR B C 1
ATOM 8543 O O . THR B 1 451 ? -20.453 -11.117 -29.047 1 91.94 451 THR B O 1
ATOM 8546 N N . LYS B 1 452 ? -21.797 -12.289 -27.672 1 92.62 452 LYS B N 1
ATOM 8547 C CA . LYS B 1 452 ? -21.594 -13.547 -28.391 1 92.62 452 LYS B CA 1
ATOM 8548 C C . LYS B 1 452 ? -22.5 -13.625 -29.625 1 92.62 452 LYS B C 1
ATOM 8550 O O . LYS B 1 452 ? -23.734 -13.539 -29.5 1 92.62 452 LYS B O 1
ATOM 8555 N N . VAL B 1 453 ? -21.984 -13.891 -30.812 1 91.75 453 VAL B N 1
ATOM 8556 C CA . VAL B 1 453 ? -22.766 -13.766 -32.031 1 91.75 453 VAL B CA 1
ATOM 8557 C C . VAL B 1 453 ? -22.953 -15.141 -32.688 1 91.75 453 VAL B C 1
ATOM 8559 O O . VAL B 1 453 ? -23.906 -15.367 -33.438 1 91.75 453 VAL B O 1
ATOM 8562 N N . LYS B 1 454 ? -21.969 -15.977 -32.562 1 92 454 LYS B N 1
ATOM 8563 C CA . LYS B 1 454 ? -22 -17.312 -33.188 1 92 454 LYS B CA 1
ATOM 8564 C C . LYS B 1 454 ? -21.281 -18.328 -32.312 1 92 454 LYS B C 1
ATOM 8566 O O . LYS B 1 454 ? -20.422 -17.969 -31.516 1 92 454 LYS B O 1
ATOM 8571 N N . SER B 1 455 ? -21.672 -19.594 -32.406 1 94.94 455 SER B N 1
ATOM 8572 C CA . SER B 1 455 ? -20.984 -20.703 -31.781 1 94.94 455 SER B CA 1
ATOM 8573 C C . SER B 1 455 ? -20.844 -21.891 -32.75 1 94.94 455 SER B C 1
ATOM 8575 O O . SER B 1 455 ? -21.578 -21.984 -33.719 1 94.94 455 SER B O 1
ATOM 8577 N N . GLY B 1 456 ? -19.875 -22.672 -32.531 1 94.56 456 GLY B N 1
ATOM 8578 C CA . GLY B 1 456 ? -19.641 -23.844 -33.344 1 94.56 456 GLY B CA 1
ATOM 8579 C C . GLY B 1 456 ? -18.766 -24.891 -32.688 1 94.56 456 GLY B C 1
ATOM 8580 O O . GLY B 1 456 ? -18.406 -24.734 -31.516 1 94.56 456 GLY B O 1
ATOM 8581 N N . VAL B 1 457 ? -18.594 -26.016 -33.438 1 95.56 457 VAL B N 1
ATOM 8582 C CA . VAL B 1 457 ? -17.797 -27.141 -32.906 1 95.56 457 VAL B CA 1
ATOM 8583 C C . VAL B 1 457 ? -16.938 -27.719 -34.031 1 95.56 457 VAL B C 1
ATOM 8585 O O . VAL B 1 457 ? -17.438 -27.984 -35.125 1 95.56 457 VAL B O 1
ATOM 8588 N N . PHE B 1 458 ? -15.656 -27.781 -33.812 1 94.88 458 PHE B N 1
ATOM 8589 C CA . PHE B 1 458 ? -14.781 -28.578 -34.656 1 94.88 458 PHE B CA 1
ATOM 8590 C C . PHE B 1 458 ? -14.773 -30.047 -34.219 1 94.88 458 PHE B C 1
ATOM 8592 O O . PHE B 1 458 ? -14.648 -30.328 -33.031 1 94.88 458 PHE B O 1
ATOM 8599 N N . LYS B 1 459 ? -14.891 -30.938 -35.156 1 95.38 459 LYS B N 1
ATOM 8600 C CA . LYS B 1 459 ? -14.977 -32.344 -34.844 1 95.38 459 LYS B CA 1
ATOM 8601 C C . LYS B 1 459 ? -13.82 -33.125 -35.469 1 95.38 459 LYS B C 1
ATOM 8603 O O . LYS B 1 459 ? -13.477 -32.906 -36.625 1 95.38 459 LYS B O 1
ATOM 8608 N N . LEU B 1 460 ? -13.227 -33.938 -34.688 1 95.62 460 LEU B N 1
ATOM 8609 C CA . LEU B 1 460 ? -12.133 -34.812 -35.156 1 95.62 460 LEU B CA 1
ATOM 8610 C C . LEU B 1 460 ? -12.398 -36.25 -34.781 1 95.62 460 LEU B C 1
ATOM 8612 O O . LEU B 1 460 ? -12.148 -36.656 -33.625 1 95.62 460 LEU B O 1
ATOM 8616 N N . PRO B 1 461 ? -12.828 -37.062 -35.656 1 93.88 461 PRO B N 1
ATOM 8617 C CA . PRO B 1 461 ? -13.062 -38.5 -35.375 1 93.88 461 PRO B CA 1
ATOM 8618 C C . PRO B 1 461 ? -11.773 -39.25 -35.094 1 93.88 461 PRO B C 1
ATOM 8620 O O . PRO B 1 461 ? -10.742 -39 -35.719 1 93.88 461 PRO B O 1
ATOM 8623 N N . LEU B 1 462 ? -11.852 -40.125 -34.156 1 94.25 462 LEU B N 1
ATOM 8624 C CA . LEU B 1 462 ? -10.734 -40.969 -33.781 1 94.25 462 LEU B CA 1
ATOM 8625 C C . LEU B 1 462 ? -11.008 -42.438 -34.188 1 94.25 462 LEU B C 1
ATOM 8627 O O . LEU B 1 462 ? -11.758 -43.125 -33.5 1 94.25 462 LEU B O 1
ATOM 8631 N N . LYS B 1 463 ? -10.359 -42.844 -35.188 1 90.94 463 LYS B N 1
ATOM 8632 C CA . LYS B 1 463 ? -10.531 -44.219 -35.625 1 90.94 463 LYS B CA 1
ATOM 8633 C C . LYS B 1 463 ? -10.109 -45.219 -34.562 1 90.94 463 LYS B C 1
ATOM 8635 O O . LYS B 1 463 ? -9.117 -45 -33.875 1 90.94 463 LYS B O 1
ATOM 8640 N N . ASN B 1 464 ? -10.844 -46.312 -34.5 1 90.69 464 ASN B N 1
ATOM 8641 C CA . ASN B 1 464 ? -10.5 -47.312 -33.5 1 90.69 464 ASN B CA 1
ATOM 8642 C C . ASN B 1 464 ? -9.164 -48 -33.812 1 90.69 464 ASN B C 1
ATOM 8644 O O . ASN B 1 464 ? -8.922 -48.375 -34.969 1 90.69 464 ASN B O 1
ATOM 8648 N N . THR B 1 465 ? -8.312 -48.031 -32.875 1 92.75 465 THR B N 1
ATOM 8649 C CA . THR B 1 465 ? -7.004 -48.656 -33 1 92.75 465 THR B CA 1
ATOM 8650 C C . THR B 1 465 ? -6.531 -49.188 -31.656 1 92.75 465 THR B C 1
ATOM 8652 O O . THR B 1 465 ? -6.77 -48.594 -30.609 1 92.75 465 THR B O 1
ATOM 8655 N N . THR B 1 466 ? -5.832 -50.344 -31.656 1 92 466 THR B N 1
ATOM 8656 C CA . THR B 1 466 ? -5.352 -50.969 -30.422 1 92 466 THR B CA 1
ATOM 8657 C C . THR B 1 466 ? -3.895 -50.594 -30.156 1 92 466 THR B C 1
ATOM 8659 O O . THR B 1 466 ? -3.318 -50.969 -29.141 1 92 466 THR B O 1
ATOM 8662 N N . ILE B 1 467 ? -3.318 -49.844 -31.062 1 94.88 467 ILE B N 1
ATOM 8663 C CA . ILE B 1 467 ? -1.959 -49.344 -30.891 1 94.88 467 ILE B CA 1
ATOM 8664 C C . ILE B 1 467 ? -1.979 -47.812 -30.812 1 94.88 467 ILE B C 1
ATOM 8666 O O . ILE B 1 467 ? -2.932 -47.188 -31.281 1 94.88 467 ILE B O 1
ATOM 8670 N N . TRP B 1 468 ? -0.972 -47.312 -30.266 1 96.81 468 TRP B N 1
ATOM 8671 C CA . TRP B 1 468 ? -0.909 -45.844 -30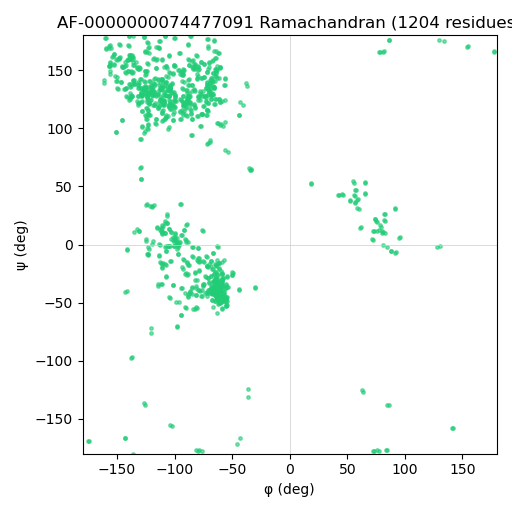.172 1 96.81 468 TRP B CA 1
ATOM 8672 C C . TRP B 1 468 ? -0.901 -45.219 -31.562 1 96.81 468 TRP B C 1
ATOM 8674 O O . TRP B 1 468 ? -0.118 -45.625 -32.438 1 96.81 468 TRP B O 1
ATOM 8684 N N . ASN B 1 469 ? -1.787 -44.344 -31.828 1 96.31 469 ASN B N 1
ATOM 8685 C CA . ASN B 1 469 ? -1.893 -43.594 -33.062 1 96.31 469 ASN B CA 1
ATOM 8686 C C . ASN B 1 469 ? -1.806 -42.094 -32.812 1 96.31 469 ASN B C 1
ATOM 8688 O O . ASN B 1 469 ? -2.375 -41.594 -31.828 1 96.31 469 ASN B O 1
ATOM 8692 N N . GLN B 1 470 ? -1.033 -41.375 -33.594 1 95.88 470 GLN B N 1
ATOM 8693 C CA . GLN B 1 470 ? -0.922 -39.938 -33.5 1 95.88 470 GLN B CA 1
ATOM 8694 C C . GLN B 1 470 ? -1.696 -39.25 -34.625 1 95.88 470 GLN B C 1
ATOM 8696 O O . GLN B 1 470 ? -1.631 -39.688 -35.781 1 95.88 470 GLN B O 1
ATOM 8701 N N . LEU B 1 471 ? -2.42 -38.312 -34.344 1 94.94 471 LEU B N 1
ATOM 8702 C CA . LEU B 1 471 ? -3.211 -37.562 -35.312 1 94.94 471 LEU B CA 1
ATOM 8703 C C . LEU B 1 471 ? -2.973 -36.062 -35.156 1 94.94 471 LEU B C 1
ATOM 8705 O O . LEU B 1 471 ? -2.9 -35.562 -34.062 1 94.94 471 LEU B O 1
ATOM 8709 N N . THR B 1 472 ? -2.666 -35.406 -36.219 1 93.19 472 THR B N 1
ATOM 8710 C CA . THR B 1 472 ? -2.547 -33.938 -36.281 1 93.19 472 THR B CA 1
ATOM 8711 C C . THR B 1 472 ? -3.479 -33.375 -37.344 1 93.19 472 THR B C 1
ATOM 8713 O O . THR B 1 472 ? -3.549 -33.875 -38.469 1 93.19 472 THR B O 1
ATOM 8716 N N . THR B 1 473 ? -4.215 -32.406 -37 1 94 473 THR B N 1
ATOM 8717 C CA . THR B 1 473 ? -5.137 -31.766 -37.938 1 94 473 THR B CA 1
ATOM 8718 C C . THR B 1 473 ? -5.188 -30.266 -37.688 1 94 473 THR B C 1
ATOM 8720 O O . THR B 1 473 ? -4.84 -29.781 -36.594 1 94 473 THR B O 1
ATOM 8723 N N . LYS B 1 474 ? -5.508 -29.531 -38.719 1 92.81 474 LYS B N 1
ATOM 8724 C CA . LYS B 1 474 ? -5.695 -28.094 -38.625 1 92.81 474 LYS B CA 1
ATOM 8725 C C . LYS B 1 474 ? -7.129 -27.703 -38.969 1 92.81 474 LYS B C 1
ATOM 8727 O O . LYS B 1 474 ? -7.742 -28.281 -39.875 1 92.81 474 LYS B O 1
ATOM 8732 N N . PHE B 1 475 ? -7.598 -26.844 -38.219 1 93.25 475 PHE B N 1
ATOM 8733 C CA . PHE B 1 475 ? -8.922 -26.297 -38.469 1 93.25 475 PHE B CA 1
ATOM 8734 C C . PHE B 1 475 ? -8.836 -24.828 -38.844 1 93.25 475 PHE B C 1
ATOM 8736 O O . PHE B 1 475 ? -8.172 -24.031 -38.156 1 93.25 475 PHE B O 1
ATOM 8743 N N . ASN B 1 476 ? -9.516 -24.438 -39.875 1 90.19 476 ASN B N 1
ATOM 8744 C CA . ASN B 1 476 ? -9.609 -23.047 -40.281 1 90.19 476 ASN B CA 1
ATOM 8745 C C . ASN B 1 476 ? -10.844 -22.375 -39.688 1 90.19 476 ASN B C 1
ATOM 8747 O O . ASN B 1 476 ? -11.875 -23.016 -39.5 1 90.19 476 ASN B O 1
ATOM 8751 N N . PHE B 1 477 ? -10.641 -21.125 -39.406 1 88.25 477 PHE B N 1
ATOM 8752 C CA . PHE B 1 477 ? -11.742 -20.391 -38.781 1 88.25 477 PHE B CA 1
ATOM 8753 C C . PHE B 1 477 ? -12.711 -19.891 -39.844 1 88.25 477 PHE B C 1
ATOM 8755 O O . PHE B 1 477 ? -12.328 -19.688 -41 1 88.25 477 PHE B O 1
ATOM 8762 N N . PRO B 1 478 ? -13.93 -19.766 -39.375 1 85.19 478 PRO B N 1
ATOM 8763 C CA . PRO B 1 478 ? -14.859 -19.078 -40.281 1 85.19 478 PRO B CA 1
ATOM 8764 C C . PRO B 1 478 ? -14.469 -17.625 -40.531 1 85.19 478 PRO B C 1
ATOM 8766 O O . PRO B 1 478 ? -13.641 -17.078 -39.781 1 85.19 478 PRO B O 1
ATOM 8769 N N . ARG B 1 479 ? -15.031 -16.969 -41.5 1 87.31 479 ARG B N 1
ATOM 8770 C CA . ARG B 1 479 ? -14.766 -15.562 -41.75 1 87.31 479 ARG B CA 1
ATOM 8771 C C . ARG B 1 479 ? -15.242 -14.688 -40.625 1 87.31 479 ARG B C 1
ATOM 8773 O O . ARG B 1 479 ? -16.375 -14.812 -40.156 1 87.31 479 ARG B O 1
ATOM 8780 N N . LEU B 1 480 ? -14.305 -13.883 -40.094 1 89.56 480 LEU B N 1
ATOM 8781 C CA . LEU B 1 480 ? -14.602 -13.008 -38.969 1 89.56 480 LEU B CA 1
ATOM 8782 C C . LEU B 1 480 ? -14.648 -11.547 -39.406 1 89.56 480 LEU B C 1
ATOM 8784 O O . LEU B 1 480 ? -13.859 -11.125 -40.281 1 89.56 480 LEU B O 1
ATOM 8788 N N . GLY B 1 481 ? -15.547 -10.789 -38.938 1 86.5 481 GLY B N 1
ATOM 8789 C CA . GLY B 1 481 ? -15.594 -9.352 -39.156 1 86.5 481 GLY B CA 1
ATOM 8790 C C . GLY B 1 481 ? -14.508 -8.602 -38.406 1 86.5 481 GLY B C 1
ATOM 8791 O O . GLY B 1 481 ? -13.773 -9.195 -37.594 1 86.5 481 GLY B O 1
ATOM 8792 N N . VAL B 1 482 ? -14.438 -7.289 -38.594 1 87.75 482 VAL B N 1
ATOM 8793 C CA . VAL B 1 482 ? -13.391 -6.422 -38.062 1 87.75 482 VAL B CA 1
ATOM 8794 C C . VAL B 1 482 ? -13.422 -6.438 -36.531 1 87.75 482 VAL B C 1
ATOM 8796 O O . VAL B 1 482 ? -12.375 -6.434 -35.875 1 87.75 482 VAL B O 1
ATOM 8799 N N . HIS B 1 483 ? -14.555 -6.559 -35.844 1 91.44 483 HIS B N 1
ATOM 8800 C CA . HIS B 1 483 ? -14.664 -6.516 -34.375 1 91.44 483 HIS B CA 1
ATOM 8801 C C . HIS B 1 483 ? -15.008 -7.887 -33.812 1 91.44 483 HIS B C 1
ATOM 8803 O O . HIS B 1 483 ? -15.414 -7.996 -32.656 1 91.44 483 HIS B O 1
ATOM 8809 N N . GLU B 1 484 ? -14.797 -8.875 -34.688 1 90.94 484 GLU B N 1
ATOM 8810 C CA . GLU B 1 484 ? -15.148 -10.211 -34.219 1 90.94 484 GLU B CA 1
ATOM 8811 C C . GLU B 1 484 ? -13.898 -11.016 -33.844 1 90.94 484 GLU B C 1
ATOM 8813 O O . GLU B 1 484 ? -12.891 -10.945 -34.562 1 90.94 484 GLU B O 1
ATOM 8818 N N . HIS B 1 485 ? -13.969 -11.719 -32.75 1 92.38 485 HIS B N 1
ATOM 8819 C CA . HIS B 1 485 ? -12.875 -12.547 -32.25 1 92.38 485 HIS B CA 1
ATOM 8820 C C . HIS B 1 485 ? -13.359 -13.961 -31.938 1 92.38 485 HIS B C 1
ATOM 8822 O O . HIS B 1 485 ? -14.422 -14.141 -31.344 1 92.38 485 HIS B O 1
ATOM 8828 N N . LEU B 1 486 ? -12.656 -14.875 -32.406 1 93.06 486 LEU B N 1
ATOM 8829 C CA . LEU B 1 486 ? -13 -16.266 -32.094 1 93.06 486 LEU B CA 1
ATOM 8830 C C . LEU B 1 486 ? -12.336 -16.719 -30.797 1 93.06 486 LEU B C 1
ATOM 8832 O O . LEU B 1 486 ? -11.133 -16.547 -30.625 1 93.06 486 LEU B O 1
ATOM 8836 N N . VAL B 1 487 ? -13.117 -17.25 -29.906 1 94.25 487 VAL B N 1
ATOM 8837 C CA . VAL B 1 487 ? -12.648 -17.75 -28.625 1 94.25 487 VAL B CA 1
ATOM 8838 C C . VAL B 1 487 ? -12.828 -19.266 -28.562 1 94.25 487 VAL B C 1
ATOM 8840 O O . VAL B 1 487 ? -13.938 -19.781 -28.734 1 94.25 487 VAL B O 1
ATOM 8843 N N . ILE B 1 488 ? -11.711 -19.984 -28.406 1 94.75 488 ILE B N 1
ATOM 8844 C CA . ILE B 1 488 ? -11.805 -21.422 -28.141 1 94.75 488 ILE B CA 1
ATOM 8845 C C . ILE B 1 488 ? -12.398 -21.641 -26.75 1 94.75 488 ILE B C 1
ATOM 8847 O O . ILE B 1 488 ? -11.891 -21.109 -25.766 1 94.75 488 ILE B O 1
ATOM 8851 N N . ASP B 1 489 ? -13.43 -22.391 -26.703 1 95 489 ASP B N 1
ATOM 8852 C CA . ASP B 1 489 ? -14.172 -22.516 -25.453 1 95 489 ASP B CA 1
ATOM 8853 C C . ASP B 1 489 ? -13.766 -23.781 -24.703 1 95 489 ASP B C 1
ATOM 8855 O O . ASP B 1 489 ? -13.016 -23.719 -23.734 1 95 489 ASP B O 1
ATOM 8859 N N . THR B 1 490 ? -14.148 -25 -25.219 1 95.88 490 THR B N 1
ATOM 8860 C CA . THR B 1 490 ? -13.938 -26.25 -24.5 1 95.88 490 THR B CA 1
ATOM 8861 C C . THR B 1 490 ? -13.438 -27.344 -25.438 1 95.88 490 THR B C 1
ATOM 8863 O O . THR B 1 490 ? -13.703 -27.312 -26.641 1 95.88 490 THR B O 1
ATOM 8866 N N . VAL B 1 491 ? -12.672 -28.219 -24.906 1 96.38 491 VAL B N 1
ATOM 8867 C CA . VAL B 1 491 ? -12.289 -29.469 -25.562 1 96.38 491 VAL B CA 1
ATOM 8868 C C . VAL B 1 491 ? -13 -30.641 -24.891 1 96.38 491 VAL B C 1
ATOM 8870 O O . VAL B 1 491 ? -12.93 -30.797 -23.672 1 96.38 491 VAL B O 1
ATOM 8873 N N . SER B 1 492 ? -13.641 -31.453 -25.703 1 95.06 492 SER B N 1
ATOM 8874 C CA . SER B 1 492 ? -14.43 -32.562 -25.188 1 95.06 492 SER B CA 1
ATOM 8875 C C . SER B 1 492 ? -14.25 -33.812 -26.047 1 95.06 492 SER B C 1
ATOM 8877 O O . SER B 1 492 ? -13.695 -33.75 -27.156 1 95.06 492 SER B O 1
ATOM 8879 N N . VAL B 1 493 ? -14.617 -34.906 -25.5 1 94.19 493 VAL B N 1
ATOM 8880 C CA . VAL B 1 493 ? -14.656 -36.156 -26.25 1 94.19 493 VAL B CA 1
ATOM 8881 C C . VAL B 1 493 ? -16.062 -36.75 -26.219 1 94.19 493 VAL B C 1
ATOM 8883 O O . VAL B 1 493 ? -16.75 -36.656 -25.188 1 94.19 493 VAL B O 1
ATOM 8886 N N . ARG B 1 494 ? -16.453 -37.281 -27.344 1 92.12 494 ARG B N 1
ATOM 8887 C CA . ARG B 1 494 ? -17.781 -37.844 -27.484 1 92.12 494 ARG B CA 1
ATOM 8888 C C . ARG B 1 494 ? -17.75 -39.219 -28.109 1 92.12 494 ARG B C 1
ATOM 8890 O O . ARG B 1 494 ? -16.969 -39.469 -29.031 1 92.12 494 ARG B O 1
ATOM 8897 N N . LEU B 1 495 ? -18.547 -40.125 -27.562 1 90.06 495 LEU B N 1
ATOM 8898 C CA . LEU B 1 495 ? -18.766 -41.438 -28.156 1 90.06 495 LEU B CA 1
ATOM 8899 C C . LEU B 1 495 ? -19.969 -41.438 -29.078 1 90.06 495 LEU B C 1
ATOM 8901 O O . LEU B 1 495 ? -21.062 -41 -28.688 1 90.06 495 LEU B O 1
ATOM 8905 N N . LEU B 1 496 ? -19.703 -41.812 -30.312 1 86.31 496 LEU B N 1
ATOM 8906 C CA . LEU B 1 496 ? -20.781 -41.875 -31.297 1 86.31 496 LEU B CA 1
ATOM 8907 C C . LEU B 1 496 ? -21.141 -43.312 -31.609 1 86.31 496 LEU B C 1
ATOM 8909 O O . LEU B 1 496 ? -20.266 -44.188 -31.672 1 86.31 496 LEU B O 1
ATOM 8913 N N . HIS B 1 497 ? -22.484 -43.594 -31.75 1 77.62 497 HIS B N 1
ATOM 8914 C CA . HIS B 1 497 ? -22.984 -44.875 -32.188 1 77.62 497 HIS B CA 1
ATOM 8915 C C . HIS B 1 497 ? -23.5 -44.844 -33.625 1 77.62 497 HIS B C 1
ATOM 8917 O O . HIS B 1 497 ? -24.219 -43.906 -34 1 77.62 497 HIS B O 1
ATOM 8923 N N . TYR B 1 498 ? -22.734 -45.531 -34.469 1 64.06 498 TYR B N 1
ATOM 8924 C CA . TYR B 1 498 ? -23.25 -45.594 -35.844 1 64.06 498 TYR B CA 1
ATOM 8925 C C . TYR B 1 498 ? -24.234 -46.75 -35.969 1 64.06 498 TYR B C 1
ATOM 8927 O O . TYR B 1 498 ? -23.969 -47.875 -35.5 1 64.06 498 TYR B O 1
ATOM 8935 N N . SER B 1 499 ? -25.5 -46.656 -35.844 1 51.16 499 SER B N 1
ATOM 8936 C CA . SER B 1 499 ? -26.438 -47.719 -36.188 1 51.16 499 SER B CA 1
ATOM 8937 C C . SER B 1 499 ? -26.266 -48.156 -37.656 1 51.16 499 SER B C 1
ATOM 8939 O O . SER B 1 499 ? -26.422 -47.344 -38.562 1 51.16 499 SER B O 1
ATOM 8941 N N . SER B 1 500 ? -25.375 -48.969 -38.062 1 43.91 500 SER B N 1
ATOM 8942 C CA . SER B 1 500 ? -25.641 -49.531 -39.375 1 43.91 500 SER B CA 1
ATOM 8943 C C . SER B 1 500 ? -27.125 -49.781 -39.594 1 43.91 500 SER B C 1
ATOM 8945 O O . SER B 1 500 ? -27.938 -49.438 -38.75 1 43.91 500 SER B O 1
ATOM 8947 N N . ASN B 1 501 ? -27.531 -51.219 -40.156 1 38.06 501 ASN B N 1
ATOM 8948 C CA . ASN B 1 501 ? -28.781 -51.844 -40.594 1 38.06 501 ASN B CA 1
ATOM 8949 C C . ASN B 1 501 ? -29.828 -51.781 -39.469 1 38.06 501 ASN B C 1
ATOM 8951 O O . ASN B 1 501 ? -29.594 -52.281 -38.375 1 38.06 501 ASN B O 1
ATOM 8955 N N . LEU B 1 502 ? -30.828 -50.938 -39.531 1 36.56 502 LEU B N 1
ATOM 8956 C CA . LEU B 1 502 ? -32.125 -50.906 -38.844 1 36.56 502 LEU B CA 1
ATOM 8957 C C . LEU B 1 502 ? -32.594 -52.312 -38.531 1 36.56 502 LEU B C 1
ATOM 8959 O O . LEU B 1 502 ? -33.656 -52.5 -37.938 1 36.56 502 LEU B O 1
ATOM 8963 N N . PHE B 1 503 ? -32.312 -53.312 -39.469 1 30.91 503 PHE B N 1
ATOM 8964 C CA . PHE B 1 503 ? -33.062 -54.562 -39.344 1 30.91 503 PHE B CA 1
ATOM 8965 C C . PHE B 1 503 ? -32.75 -55.25 -38.031 1 30.91 503 PHE B C 1
ATOM 8967 O O . PHE B 1 503 ? -33.344 -56.281 -37.719 1 30.91 503 PHE B O 1
ATOM 8974 N N . LYS B 1 504 ? -31.562 -55.594 -37.75 1 37.31 504 LYS B N 1
ATOM 8975 C CA . LYS B 1 504 ? -31.453 -56.75 -36.875 1 37.31 504 LYS B CA 1
ATOM 8976 C C . LYS B 1 504 ? -32.031 -56.469 -35.5 1 37.31 504 LYS B C 1
ATOM 8978 O O . LYS B 1 504 ? -31.969 -55.344 -35 1 37.31 504 LYS B O 1
ATOM 8983 N N . SER B 1 505 ? -32.781 -57.5 -34.844 1 31.84 505 SER B N 1
ATOM 8984 C CA . SER B 1 505 ? -33.594 -57.812 -33.688 1 31.84 505 SER B CA 1
ATOM 8985 C C . SER B 1 505 ? -32.969 -57.281 -32.406 1 31.84 505 SER B C 1
ATOM 8987 O O . SER B 1 505 ? -31.797 -56.938 -32.406 1 31.84 505 SER B O 1
ATOM 8989 N N . TRP B 1 506 ? -33.656 -57.75 -31.203 1 33.12 506 TRP B N 1
ATOM 8990 C CA . TRP B 1 506 ? -33.812 -57.688 -29.75 1 33.12 506 TRP B CA 1
ATOM 8991 C C . TRP B 1 506 ? -32.5 -58 -29.047 1 33.12 506 TRP B C 1
ATOM 8993 O O . TRP B 1 506 ? -32.469 -58.281 -27.859 1 33.12 506 TRP B O 1
ATOM 9003 N N . ILE B 1 507 ? -31.547 -58.531 -29.781 1 33.97 507 ILE B N 1
ATOM 9004 C CA . ILE B 1 507 ? -30.531 -59.062 -28.875 1 33.97 507 ILE B CA 1
ATOM 9005 C C . ILE B 1 507 ? -29.922 -57.906 -28.062 1 33.97 507 ILE B C 1
ATOM 9007 O O . ILE B 1 507 ? -29.5 -56.906 -28.641 1 33.97 507 ILE B O 1
ATOM 9011 N N . ILE B 1 508 ? -30.359 -57.875 -26.828 1 35.91 508 ILE B N 1
ATOM 9012 C CA . ILE B 1 508 ? -29.672 -57.125 -25.781 1 35.91 508 ILE B CA 1
ATOM 9013 C C . ILE B 1 508 ? -28.156 -57.156 -26.031 1 35.91 508 ILE B C 1
ATOM 9015 O O . ILE B 1 508 ? -27.547 -58.219 -25.953 1 35.91 508 ILE B O 1
ATOM 9019 N N . LEU B 1 509 ? -27.734 -56.625 -27.031 1 38.44 509 LEU B N 1
ATOM 9020 C CA . LEU B 1 509 ? -26.281 -56.562 -27.125 1 38.44 509 LEU B CA 1
ATOM 9021 C C . LEU B 1 509 ? -25.656 -56.219 -25.781 1 38.44 509 LEU B C 1
ATOM 9023 O O . LEU B 1 509 ? -26.188 -55.406 -25.031 1 38.44 509 LEU B O 1
ATOM 9027 N N . PRO B 1 510 ? -24.812 -57.125 -25.281 1 42.59 510 PRO B N 1
ATOM 9028 C CA . PRO B 1 510 ? -24.062 -56.906 -24.031 1 42.59 510 PRO B CA 1
ATOM 9029 C C . PRO B 1 510 ? -23.594 -55.469 -23.891 1 42.59 510 PRO B C 1
ATOM 9031 O O . PRO B 1 510 ? -23.469 -54.719 -24.875 1 42.59 510 PRO B O 1
ATOM 9034 N N . MET B 1 511 ? -23.672 -54.844 -22.672 1 47.78 511 MET B N 1
ATOM 9035 C CA . MET B 1 511 ? -23.172 -53.562 -22.125 1 47.78 511 MET B CA 1
ATOM 9036 C C . MET B 1 511 ? -21.828 -53.219 -22.734 1 47.78 511 MET B C 1
ATOM 9038 O O . MET B 1 511 ? -20.797 -53.781 -22.375 1 47.78 511 MET B O 1
ATOM 9042 N N . ASN B 1 512 ? -21.672 -52.969 -24 1 54 512 ASN B N 1
ATOM 9043 C CA . ASN B 1 512 ? -20.406 -52.719 -24.688 1 54 512 ASN B CA 1
ATOM 9044 C C . ASN B 1 512 ? -19.656 -51.531 -24.094 1 54 512 ASN B C 1
ATOM 9046 O O . ASN B 1 512 ? -20.203 -50.438 -24 1 54 512 ASN B O 1
ATOM 9050 N N . HIS B 1 513 ? -18.562 -51.719 -23.234 1 72.19 513 HIS B N 1
ATOM 9051 C CA . HIS B 1 513 ? -17.609 -50.844 -22.609 1 72.19 513 HIS B CA 1
ATOM 9052 C C . HIS B 1 513 ? -16.609 -50.281 -23.625 1 72.19 513 HIS B C 1
ATOM 9054 O O . HIS B 1 513 ? -16.141 -51.031 -24.5 1 72.19 513 HIS B O 1
ATOM 9060 N N . HIS B 1 514 ? -16.609 -49.062 -23.938 1 83.69 514 HIS B N 1
ATOM 9061 C CA . HIS B 1 514 ? -15.602 -48.406 -24.734 1 83.69 514 HIS B CA 1
ATOM 9062 C C . HIS B 1 514 ? -14.602 -47.656 -23.844 1 83.69 514 HIS B C 1
ATOM 9064 O O . HIS B 1 514 ? -14.992 -46.906 -22.953 1 83.69 514 HIS B O 1
ATOM 9070 N N . LYS B 1 515 ? -13.305 -48.062 -24.062 1 90.69 515 LYS B N 1
ATOM 9071 C CA . LYS B 1 515 ? -12.242 -47.406 -23.297 1 90.69 515 LYS B CA 1
ATOM 9072 C C . LYS B 1 515 ? -11.266 -46.688 -24.219 1 90.69 515 LYS B C 1
ATOM 9074 O O . LYS B 1 515 ? -10.656 -47.312 -25.094 1 90.69 515 LYS B O 1
ATOM 9079 N N . LEU B 1 516 ? -11.164 -45.438 -24.031 1 93.94 516 LEU B N 1
ATOM 9080 C CA . LEU B 1 516 ? -10.258 -44.594 -24.812 1 93.94 516 LEU B CA 1
ATOM 9081 C C . LEU B 1 516 ? -9.078 -44.156 -23.969 1 93.94 516 LEU B C 1
ATOM 9083 O O . LEU B 1 516 ? -9.266 -43.688 -22.844 1 93.94 516 LEU B O 1
ATOM 9087 N N . LEU B 1 517 ? -7.883 -44.344 -24.453 1 96.62 517 LEU B N 1
ATOM 9088 C CA . LEU B 1 517 ? -6.688 -43.781 -23.844 1 96.62 517 LEU B CA 1
ATOM 9089 C C . LEU B 1 517 ? -6.207 -42.562 -24.641 1 96.62 517 LEU B C 1
ATOM 9091 O O . LEU B 1 517 ? -6.184 -42.594 -25.859 1 96.62 517 LEU B O 1
ATOM 9095 N N . LEU B 1 518 ? -5.957 -41.5 -24.016 1 97.31 518 LEU B N 1
ATOM 9096 C CA . LEU B 1 518 ? -5.332 -40.344 -24.609 1 97.31 518 LEU B CA 1
ATOM 9097 C C . LEU B 1 518 ? -3.918 -40.156 -24.062 1 97.31 518 LEU B C 1
ATOM 9099 O O . LEU B 1 518 ? -3.727 -40 -22.844 1 97.31 518 LEU B O 1
ATOM 9103 N N . GLY B 1 519 ? -2.953 -40.094 -24.938 1 98 519 GLY B N 1
ATOM 9104 C CA . GLY B 1 519 ? -1.555 -40 -24.547 1 98 519 GLY B CA 1
ATOM 9105 C C . GLY B 1 519 ? -1.065 -38.562 -24.406 1 98 519 GLY B C 1
ATOM 9106 O O . GLY B 1 519 ? -0.236 -38.281 -23.547 1 98 519 GLY B O 1
ATOM 9107 N N . TYR B 1 520 ? -1.41 -37.719 -25.234 1 98.25 520 TYR B N 1
ATOM 9108 C CA . TYR B 1 520 ? -1.185 -36.281 -25.141 1 98.25 520 TYR B CA 1
ATOM 9109 C C . TYR B 1 520 ? -2.225 -35.5 -25.938 1 98.25 520 TYR B C 1
ATOM 9111 O O . TYR B 1 520 ? -2.975 -36.094 -26.719 1 98.25 520 TYR B O 1
ATOM 9119 N N . LEU B 1 521 ? -2.369 -34.281 -25.672 1 97.94 521 LEU B N 1
ATOM 9120 C CA . LEU B 1 521 ? -3.275 -33.375 -26.375 1 97.94 521 LEU B CA 1
ATOM 9121 C C . LEU B 1 521 ? -2.654 -32 -26.547 1 97.94 521 LEU B C 1
ATOM 9123 O O . LEU B 1 521 ? -2.133 -31.422 -25.578 1 97.94 521 LEU B O 1
ATOM 9127 N N . VAL B 1 522 ? -2.617 -31.5 -27.766 1 96.94 522 VAL B N 1
ATOM 9128 C CA . VAL B 1 522 ? -2.113 -30.172 -28.094 1 96.94 522 VAL B CA 1
ATOM 9129 C C . VAL B 1 522 ? -3.186 -29.375 -28.844 1 96.94 522 VAL B C 1
ATOM 9131 O O . VAL B 1 522 ? -3.826 -29.906 -29.75 1 96.94 522 VAL B O 1
ATOM 9134 N N . VAL B 1 523 ? -3.48 -28.281 -28.422 1 95.38 523 VAL B N 1
ATOM 9135 C CA . VAL B 1 523 ? -4.281 -27.297 -29.156 1 95.38 523 VAL B CA 1
ATOM 9136 C C . VAL B 1 523 ? -3.494 -26 -29.297 1 95.38 523 VAL B C 1
ATOM 9138 O O . VAL B 1 523 ? -3.15 -25.359 -28.297 1 95.38 523 VAL B O 1
ATOM 9141 N N . THR B 1 524 ? -3.119 -25.594 -30.516 1 93.94 524 THR B N 1
ATOM 9142 C CA . THR B 1 524 ? -2.264 -24.422 -30.672 1 93.94 524 THR B CA 1
ATOM 9143 C C . THR B 1 524 ? -2.674 -23.609 -31.906 1 93.94 524 THR B C 1
ATOM 9145 O O . THR B 1 524 ? -3.252 -24.156 -32.844 1 93.94 524 THR B O 1
ATOM 9148 N N . SER B 1 525 ? -2.492 -22.328 -31.812 1 90.44 525 SER B N 1
ATOM 9149 C CA . SER B 1 525 ? -2.699 -21.469 -32.969 1 90.44 525 SER B CA 1
ATOM 9150 C C . SER B 1 525 ? -1.385 -21.188 -33.688 1 90.44 525 SER B C 1
ATOM 9152 O O . SER B 1 525 ? -1.36 -20.469 -34.688 1 90.44 525 SER B O 1
ATOM 9154 N N . ALA B 1 526 ? -0.32 -21.766 -33.125 1 87.12 526 ALA B N 1
ATOM 9155 C CA . ALA B 1 526 ? 0.986 -21.578 -33.75 1 87.12 526 ALA B CA 1
ATOM 9156 C C . ALA B 1 526 ? 1.091 -22.359 -35.062 1 87.12 526 ALA B C 1
ATOM 9158 O O . ALA B 1 526 ? 0.598 -23.5 -35.156 1 87.12 526 ALA B O 1
ATOM 9159 N N . ASP B 1 527 ? 1.858 -21.828 -36.031 1 82 527 ASP B N 1
ATOM 9160 C CA . ASP B 1 527 ? 1.963 -22.453 -37.344 1 82 527 ASP B CA 1
ATOM 9161 C C . ASP B 1 527 ? 3.027 -23.547 -37.344 1 82 527 ASP B C 1
ATOM 9163 O O . ASP B 1 527 ? 2.92 -24.5 -38.125 1 82 527 ASP B O 1
ATOM 9167 N N . HIS B 1 528 ? 4.047 -23.266 -36.625 1 83.69 528 HIS B N 1
ATOM 9168 C CA . HIS B 1 528 ? 5.113 -24.25 -36.656 1 83.69 528 HIS B CA 1
ATOM 9169 C C . HIS B 1 528 ? 5.855 -24.297 -35.312 1 83.69 528 HIS B C 1
ATOM 9171 O O . HIS B 1 528 ? 5.754 -23.359 -34.531 1 83.69 528 HIS B O 1
ATOM 9177 N N . ASP B 1 529 ? 6.543 -25.406 -35.125 1 86.88 529 ASP B N 1
ATOM 9178 C CA . ASP B 1 529 ? 7.453 -25.594 -34 1 86.88 529 ASP B CA 1
ATOM 9179 C C . ASP B 1 529 ? 8.867 -25.141 -34.344 1 86.88 529 ASP B C 1
ATOM 9181 O O . ASP B 1 529 ? 9.5 -25.703 -35.25 1 86.88 529 ASP B O 1
ATOM 9185 N N . ASP B 1 530 ? 9.398 -24.172 -33.688 1 88.69 530 ASP B N 1
ATOM 9186 C CA . ASP B 1 530 ? 10.711 -23.625 -34 1 88.69 530 ASP B CA 1
ATOM 9187 C C . ASP B 1 530 ? 11.805 -24.344 -33.219 1 88.69 530 ASP B C 1
ATOM 9189 O O . ASP B 1 530 ? 12.984 -23.984 -33.281 1 88.69 530 ASP B O 1
ATOM 9193 N N . THR B 1 531 ? 11.445 -25.359 -32.469 1 92.94 531 THR B N 1
ATOM 9194 C CA . THR B 1 531 ? 12.422 -26.078 -31.656 1 92.94 531 THR B CA 1
ATOM 9195 C C . THR B 1 531 ? 13.344 -26.922 -32.562 1 92.94 531 THR B C 1
ATOM 9197 O O . THR B 1 531 ? 12.891 -27.516 -33.531 1 92.94 531 THR B O 1
ATOM 9200 N N . MET B 1 532 ? 14.672 -26.922 -32.188 1 94.75 532 MET B N 1
ATOM 9201 C CA . MET B 1 532 ? 15.664 -27.703 -32.938 1 94.75 532 MET B CA 1
ATOM 9202 C C . MET B 1 532 ? 16.266 -28.797 -32.062 1 94.75 532 MET B C 1
ATOM 9204 O O . MET B 1 532 ? 16.297 -28.656 -30.828 1 94.75 532 MET B O 1
ATOM 9208 N N . PRO B 1 533 ? 16.703 -29.906 -32.719 1 97.06 533 PRO B N 1
ATOM 9209 C CA . PRO B 1 533 ? 17.359 -30.953 -31.922 1 97.06 533 PRO B CA 1
ATOM 9210 C C . PRO B 1 533 ? 18.656 -30.453 -31.266 1 97.06 533 PRO B C 1
ATOM 9212 O O . PRO B 1 533 ? 19.297 -29.531 -31.781 1 97.06 533 PRO B O 1
ATOM 9215 N N . VAL B 1 534 ? 19 -31.062 -30.188 1 97.88 534 VAL B N 1
ATOM 9216 C CA . VAL B 1 534 ? 20.234 -30.734 -29.5 1 97.88 534 VAL B CA 1
ATOM 9217 C C . VAL B 1 534 ? 21.422 -31.359 -30.234 1 97.88 534 VAL B C 1
ATOM 9219 O O . VAL B 1 534 ? 21.594 -32.562 -30.25 1 97.88 534 VAL B O 1
ATOM 9222 N N . THR B 1 535 ? 22.281 -30.484 -30.828 1 97.81 535 THR B N 1
ATOM 9223 C CA . THR B 1 535 ? 23.422 -30.984 -31.594 1 97.81 535 THR B CA 1
ATOM 9224 C C . THR B 1 535 ? 24.734 -30.406 -31.047 1 97.81 535 THR B C 1
ATOM 9226 O O . THR B 1 535 ? 25.812 -30.781 -31.5 1 97.81 535 THR B O 1
ATOM 9229 N N . ARG B 1 536 ? 24.578 -29.516 -30.172 1 97.25 536 ARG B N 1
ATOM 9230 C CA . ARG B 1 536 ? 25.75 -28.891 -29.562 1 97.25 536 ARG B CA 1
ATOM 9231 C C . ARG B 1 536 ? 25.531 -28.672 -28.062 1 97.25 536 ARG B C 1
ATOM 9233 O O . ARG B 1 536 ? 24.391 -28.484 -27.625 1 97.25 536 ARG B O 1
ATOM 9240 N N . ILE B 1 537 ? 26.609 -28.734 -27.359 1 96.75 537 ILE B N 1
ATOM 9241 C CA . ILE B 1 537 ? 26.562 -28.484 -25.922 1 96.75 537 ILE B CA 1
ATOM 9242 C C . ILE B 1 537 ? 27.75 -27.609 -25.531 1 96.75 537 ILE B C 1
ATOM 9244 O O . ILE B 1 537 ? 28.781 -27.609 -26.188 1 96.75 537 ILE B O 1
ATOM 9248 N N . SER B 1 538 ? 27.609 -26.797 -24.578 1 96.94 538 SER B N 1
ATOM 9249 C CA . SER B 1 538 ? 28.703 -26.094 -23.906 1 96.94 538 SER B CA 1
ATOM 9250 C C . SER B 1 538 ? 29.141 -26.844 -22.656 1 96.94 538 SER B C 1
ATOM 9252 O O . SER B 1 538 ? 28.328 -27.531 -22.016 1 96.94 538 SER B O 1
ATOM 9254 N N . LYS B 1 539 ? 30.422 -26.781 -22.344 1 95.69 539 LYS B N 1
ATOM 9255 C CA . LYS B 1 539 ? 31 -27.516 -21.219 1 95.69 539 LYS B CA 1
ATOM 9256 C C . LYS B 1 539 ? 31.688 -26.578 -20.234 1 95.69 539 LYS B C 1
ATOM 9258 O O . LYS B 1 539 ? 32.344 -25.625 -20.656 1 95.69 539 LYS B O 1
ATOM 9263 N N . LYS B 1 540 ? 31.375 -26.766 -19.078 1 94.56 540 LYS B N 1
ATOM 9264 C CA . LYS B 1 540 ? 32.094 -26.078 -18 1 94.56 540 LYS B CA 1
ATOM 9265 C C . LYS B 1 540 ? 32.594 -27.062 -16.953 1 94.56 540 LYS B C 1
ATOM 9267 O O . LYS B 1 540 ? 31.812 -27.859 -16.406 1 94.56 540 LYS B O 1
ATOM 9272 N N . LYS B 1 541 ? 33.875 -26.969 -16.625 1 92.62 541 LYS B N 1
ATOM 9273 C CA . LYS B 1 541 ? 34.469 -27.859 -15.633 1 92.62 541 LYS B CA 1
ATOM 9274 C C . LYS B 1 541 ? 34.031 -27.5 -14.219 1 92.62 541 LYS B C 1
ATOM 9276 O O . LYS B 1 541 ? 33.969 -26.312 -13.875 1 92.62 541 LYS B O 1
ATOM 9281 N N . LEU B 1 542 ? 33.562 -28.5 -13.578 1 91.88 542 LEU B N 1
ATOM 9282 C CA . LEU B 1 542 ? 33.188 -28.328 -12.172 1 91.88 542 LEU B CA 1
ATOM 9283 C C . LEU B 1 542 ? 34.281 -28.875 -11.258 1 91.88 542 LEU B C 1
ATOM 9285 O O . LEU B 1 542 ? 35.281 -29.406 -11.742 1 91.88 542 LEU B O 1
ATOM 9289 N N . ASP B 1 543 ? 34 -28.703 -9.992 1 78.25 543 ASP B N 1
ATOM 9290 C CA . ASP B 1 543 ? 34.938 -29.25 -9.023 1 78.25 543 ASP B CA 1
ATOM 9291 C C . ASP B 1 543 ? 34.875 -30.781 -8.992 1 78.25 543 ASP B C 1
ATOM 9293 O O . ASP B 1 543 ? 33.844 -31.359 -9.383 1 78.25 543 ASP B O 1
ATOM 9297 N N . LYS B 1 544 ? 35.75 -31.578 -8.719 1 80.69 544 LYS B N 1
ATOM 9298 C CA . LYS B 1 544 ? 35.844 -33.031 -8.516 1 80.69 544 LYS B CA 1
ATOM 9299 C C . LYS B 1 544 ? 35.844 -33.75 -9.852 1 80.69 544 LYS B C 1
ATOM 9301 O O . LYS B 1 544 ? 35.375 -34.906 -9.938 1 80.69 544 LYS B O 1
ATOM 9306 N N . GLY B 1 545 ? 36 -33.094 -10.859 1 85.12 545 GLY B N 1
ATOM 9307 C CA . GLY B 1 545 ? 36.188 -33.75 -12.141 1 85.12 545 GLY B CA 1
ATOM 9308 C C . GLY B 1 545 ? 34.906 -33.906 -12.945 1 85.12 545 GLY B C 1
ATOM 9309 O O . GLY B 1 545 ? 34.906 -34.625 -13.953 1 85.12 545 GLY B O 1
ATOM 9310 N N . GLN B 1 546 ? 33.812 -33.344 -12.477 1 90.44 546 GLN B N 1
ATOM 9311 C CA . GLN B 1 546 ? 32.562 -33.406 -13.219 1 90.44 546 GLN B CA 1
ATOM 9312 C C . GLN B 1 546 ? 32.438 -32.25 -14.195 1 90.44 546 GLN B C 1
ATOM 9314 O O . GLN B 1 546 ? 33.219 -31.281 -14.109 1 90.44 546 GLN B O 1
ATOM 9319 N N . VAL B 1 547 ? 31.562 -32.438 -15.211 1 95.12 547 VAL B N 1
ATOM 9320 C CA . VAL B 1 547 ? 31.406 -31.438 -16.25 1 95.12 547 VAL B CA 1
ATOM 9321 C C . VAL B 1 547 ? 29.938 -31.016 -16.328 1 95.12 547 VAL B C 1
ATOM 9323 O O . VAL B 1 547 ? 29.047 -31.859 -16.422 1 95.12 547 VAL B O 1
ATOM 9326 N N . LEU B 1 548 ? 29.734 -29.719 -16.188 1 95.56 548 LEU B N 1
ATOM 9327 C CA . LEU B 1 548 ? 28.422 -29.156 -16.438 1 95.56 548 LEU B CA 1
ATOM 9328 C C . LEU B 1 548 ? 28.203 -28.922 -17.938 1 95.56 548 LEU B C 1
ATOM 9330 O O . LEU B 1 548 ? 28.969 -28.219 -18.578 1 95.56 548 LEU B O 1
ATOM 9334 N N . VAL B 1 549 ? 27.25 -29.578 -18.453 1 96.44 549 VAL B N 1
ATOM 9335 C CA . VAL B 1 549 ? 26.938 -29.391 -19.875 1 96.44 549 VAL B CA 1
ATOM 9336 C C . VAL B 1 549 ? 25.641 -28.594 -20.016 1 96.44 549 VAL B C 1
ATOM 9338 O O . VAL B 1 549 ? 24.75 -28.703 -19.172 1 96.44 549 VAL B O 1
ATOM 9341 N N . GLN B 1 550 ? 25.578 -27.797 -20.984 1 97.25 550 GLN B N 1
ATOM 9342 C CA . GLN B 1 550 ? 24.406 -26.969 -21.266 1 97.25 550 GLN B CA 1
ATOM 9343 C C . GLN B 1 550 ? 24.062 -26.984 -22.75 1 97.25 550 GLN B C 1
ATOM 9345 O O . GLN B 1 550 ? 24.969 -27.047 -23.609 1 97.25 550 GLN B O 1
ATOM 9350 N N . TRP B 1 551 ? 22.844 -27.047 -23.125 1 97.88 551 TRP B N 1
ATOM 9351 C CA . TRP B 1 551 ? 22.375 -26.938 -24.5 1 97.88 551 TRP B CA 1
ATOM 9352 C C . TRP B 1 551 ? 21.359 -25.797 -24.625 1 97.88 551 TRP B C 1
ATOM 9354 O O . TRP B 1 551 ? 20.953 -25.188 -23.625 1 97.88 551 TRP B O 1
ATOM 9364 N N . LYS B 1 552 ? 20.953 -25.484 -25.766 1 97.12 552 LYS B N 1
ATOM 9365 C CA . LYS B 1 552 ? 20.094 -24.344 -26.062 1 97.12 552 LYS B CA 1
ATOM 9366 C C . LYS B 1 552 ? 18.672 -24.594 -25.594 1 97.12 552 LYS B C 1
ATOM 9368 O O . LYS B 1 552 ? 18.125 -25.688 -25.766 1 97.12 552 LYS B O 1
ATOM 9373 N N . ASP B 1 553 ? 18.094 -23.594 -24.953 1 94.88 553 ASP B N 1
ATOM 9374 C CA . ASP B 1 553 ? 16.703 -23.641 -24.5 1 94.88 553 ASP B CA 1
ATOM 9375 C C . ASP B 1 553 ? 15.758 -23.156 -25.594 1 94.88 553 ASP B C 1
ATOM 9377 O O . ASP B 1 553 ? 16.109 -22.25 -26.359 1 94.88 553 ASP B O 1
ATOM 9381 N N . TYR B 1 554 ? 14.617 -23.766 -25.703 1 92.5 554 TYR B N 1
ATOM 9382 C CA . TYR B 1 554 ? 13.516 -23.312 -26.547 1 92.5 554 TYR B CA 1
ATOM 9383 C C . TYR B 1 554 ? 12.227 -23.203 -25.734 1 92.5 554 TYR B C 1
ATOM 9385 O O . TYR B 1 554 ? 11.891 -24.109 -24.969 1 92.5 554 TYR B O 1
ATOM 9393 N N . GLU B 1 555 ? 11.453 -22.25 -25.938 1 88.06 555 GLU B N 1
ATOM 9394 C CA . GLU B 1 555 ? 10.234 -21.984 -25.172 1 88.06 555 GLU B CA 1
ATOM 9395 C C . GLU B 1 555 ? 9.211 -23.094 -25.359 1 88.06 555 GLU B C 1
ATOM 9397 O O . GLU B 1 555 ? 8.461 -23.422 -24.438 1 88.06 555 GLU B O 1
ATOM 9402 N N . ASN B 1 556 ? 9.242 -23.703 -26.484 1 91.69 556 ASN B N 1
ATOM 9403 C CA . ASN B 1 556 ? 8.25 -24.719 -26.797 1 91.69 556 ASN B CA 1
ATOM 9404 C C . ASN B 1 556 ? 8.688 -26.094 -26.312 1 91.69 556 ASN B C 1
ATOM 9406 O O . ASN B 1 556 ? 7.961 -27.078 -26.5 1 91.69 556 ASN B O 1
ATOM 9410 N N . SER B 1 557 ? 9.805 -26.156 -25.688 1 95.19 557 SER B N 1
ATOM 9411 C CA . SER B 1 557 ? 10.25 -27.438 -25.172 1 95.19 557 SER B CA 1
ATOM 9412 C C . SER B 1 557 ? 9.508 -27.797 -23.891 1 95.19 557 SER B C 1
ATOM 9414 O O . SER B 1 557 ? 9.367 -26.969 -22.984 1 95.19 557 SER B O 1
ATOM 9416 N N . TYR B 1 558 ? 8.992 -29.016 -23.859 1 96.31 558 TYR B N 1
ATOM 9417 C CA . TYR B 1 558 ? 8.375 -29.562 -22.656 1 96.31 558 TYR B CA 1
ATOM 9418 C C . TYR B 1 558 ? 9.438 -30.109 -21.703 1 96.31 558 TYR B C 1
ATOM 9420 O O . TYR B 1 558 ? 9.516 -29.703 -20.547 1 96.31 558 TYR B O 1
ATOM 9428 N N . CYS B 1 559 ? 10.258 -30.969 -22.188 1 97.5 559 CYS B N 1
ATOM 9429 C CA . CYS B 1 559 ? 11.352 -31.516 -21.391 1 97.5 559 CYS B CA 1
ATOM 9430 C C . CYS B 1 559 ? 12.438 -32.094 -22.297 1 97.5 559 CYS B C 1
ATOM 9432 O O . CYS B 1 559 ? 12.266 -32.156 -23.516 1 97.5 559 CYS B O 1
ATOM 9434 N N . TRP B 1 560 ? 13.547 -32.406 -21.719 1 98.25 560 TRP B N 1
ATOM 9435 C CA . TRP B 1 560 ? 14.68 -33.031 -22.406 1 98.25 560 TRP B CA 1
ATOM 9436 C C . TRP B 1 560 ? 14.984 -34.406 -21.828 1 98.25 560 TRP B C 1
ATOM 9438 O O . TRP B 1 560 ? 15.023 -34.594 -20.609 1 98.25 560 TRP B O 1
ATOM 9448 N N . LEU B 1 561 ? 15.125 -35.344 -22.672 1 98.38 561 LEU B N 1
ATOM 9449 C CA . LEU B 1 561 ? 15.523 -36.719 -22.328 1 98.38 561 LEU B CA 1
ATOM 9450 C C . LEU B 1 561 ? 17.031 -36.875 -22.422 1 98.38 561 LEU B C 1
ATOM 9452 O O . LEU B 1 561 ? 17.609 -36.719 -23.516 1 98.38 561 LEU B O 1
ATOM 9456 N N . VAL B 1 562 ? 17.641 -37.219 -21.359 1 98.12 562 VAL B N 1
ATOM 9457 C CA . VAL B 1 562 ? 19.094 -37.344 -21.344 1 98.12 562 VAL B CA 1
ATOM 9458 C C . VAL B 1 562 ? 19.516 -38.812 -21.344 1 98.12 562 VAL B C 1
ATOM 9460 O O . VAL B 1 562 ? 19.031 -39.594 -20.516 1 98.12 562 VAL B O 1
ATOM 9463 N N . TYR B 1 563 ? 20.344 -39.125 -22.25 1 98.06 563 TYR B N 1
ATOM 9464 C CA . TYR B 1 563 ? 20.969 -40.438 -22.359 1 98.06 563 TYR B CA 1
ATOM 9465 C C . TYR B 1 563 ? 22.484 -40.344 -22.156 1 98.06 563 TYR B C 1
ATOM 9467 O O . TYR B 1 563 ? 23.141 -39.531 -22.797 1 98.06 563 TYR B O 1
ATOM 9475 N N . VAL B 1 564 ? 23 -41.125 -21.297 1 97.62 564 VAL B N 1
ATOM 9476 C CA . VAL B 1 564 ? 24.453 -41.188 -21.078 1 97.62 564 VAL B CA 1
ATOM 9477 C C . VAL B 1 564 ? 24.953 -42.594 -21.438 1 97.62 564 VAL B C 1
ATOM 9479 O O . VAL B 1 564 ? 24.484 -43.594 -20.875 1 97.62 564 VAL B O 1
ATOM 9482 N N . ASN B 1 565 ? 25.875 -42.656 -22.375 1 97.12 565 ASN B N 1
ATOM 9483 C CA . ASN B 1 565 ? 26.391 -43.938 -22.859 1 97.12 565 ASN B CA 1
ATOM 9484 C C . ASN B 1 565 ? 25.281 -44.875 -23.281 1 97.12 565 ASN B C 1
ATOM 9486 O O . ASN B 1 565 ? 25.25 -46.062 -22.859 1 97.12 565 ASN B O 1
ATOM 9490 N N . SER B 1 566 ? 24.281 -44.344 -23.859 1 94.81 566 SER B N 1
ATOM 9491 C CA . SER B 1 566 ? 23.172 -45.031 -24.516 1 94.81 566 SER B CA 1
ATOM 9492 C C . SER B 1 566 ? 22.156 -45.5 -23.484 1 94.81 566 SER B C 1
ATOM 9494 O O . SER B 1 566 ? 21.266 -46.312 -23.812 1 94.81 566 SER B O 1
ATOM 9496 N N . SER B 1 567 ? 22.297 -45.062 -22.297 1 96.06 567 SER B N 1
ATOM 9497 C CA . SER B 1 567 ? 21.328 -45.406 -21.266 1 96.06 567 SER B CA 1
ATOM 9498 C C . SER B 1 567 ? 20.516 -44.188 -20.828 1 96.06 567 SER B C 1
ATOM 9500 O O . SER B 1 567 ? 21.062 -43.094 -20.641 1 96.06 567 SER B O 1
ATOM 9502 N N . PHE B 1 568 ? 19.234 -44.406 -20.719 1 97.25 568 PHE B N 1
ATOM 9503 C CA . PHE B 1 568 ? 18.344 -43.312 -20.297 1 97.25 568 PHE B CA 1
ATOM 9504 C C . PHE B 1 568 ? 18.641 -42.938 -18.844 1 97.25 568 PHE B C 1
ATOM 9506 O O . PHE B 1 568 ? 18.641 -43.781 -17.953 1 97.25 568 PHE B O 1
ATOM 9513 N N . CYS B 1 569 ? 18.828 -41.625 -18.562 1 96 569 CYS B N 1
ATOM 9514 C CA . CYS B 1 569 ? 19.172 -41.125 -17.234 1 96 569 CYS B CA 1
ATOM 9515 C C . CYS B 1 569 ? 17.984 -40.406 -16.594 1 96 569 CYS B C 1
ATOM 9517 O O . CYS B 1 569 ? 17.891 -40.344 -15.367 1 96 569 CYS B O 1
ATOM 9519 N N . GLY B 1 570 ? 17.109 -39.844 -17.453 1 96.5 570 GLY B N 1
ATOM 9520 C CA . GLY B 1 570 ? 15.961 -39.125 -16.922 1 96.5 570 GLY B CA 1
ATOM 9521 C C . GLY B 1 570 ? 15.43 -38.062 -17.875 1 96.5 570 GLY B C 1
ATOM 9522 O O . GLY B 1 570 ? 16.031 -37.812 -18.922 1 96.5 570 GLY B O 1
ATOM 9523 N N . ALA B 1 571 ? 14.281 -37.5 -17.578 1 97.38 571 ALA B N 1
ATOM 9524 C CA . ALA B 1 571 ? 13.664 -36.375 -18.266 1 97.38 571 ALA B CA 1
ATOM 9525 C C . ALA B 1 571 ? 13.719 -35.125 -17.406 1 97.38 571 ALA B C 1
ATOM 9527 O O . ALA B 1 571 ? 13.391 -35.156 -16.219 1 97.38 571 ALA B O 1
ATOM 9528 N N . TYR B 1 572 ? 14.164 -34 -18.016 1 95.75 572 TYR B N 1
ATOM 9529 C CA . TYR B 1 572 ? 14.43 -32.812 -17.219 1 95.75 572 TYR B CA 1
ATOM 9530 C C . TYR B 1 572 ? 13.773 -31.594 -17.844 1 95.75 572 TYR B C 1
ATOM 9532 O O . TYR B 1 572 ? 13.562 -31.547 -19.062 1 95.75 572 TYR B O 1
ATOM 9540 N N . SER B 1 573 ? 13.477 -30.688 -17 1 94.06 573 SER B N 1
ATOM 9541 C CA . SER B 1 573 ? 12.852 -29.453 -17.469 1 94.06 573 SER B CA 1
ATOM 9542 C C . SER B 1 573 ? 13.891 -28.344 -17.625 1 94.06 573 SER B C 1
ATOM 9544 O O . SER B 1 573 ? 13.547 -27.219 -18 1 94.06 573 SER B O 1
ATOM 9546 N N . ASN B 1 574 ? 15.094 -28.578 -17.375 1 94.12 574 ASN B N 1
ATOM 9547 C CA . ASN B 1 574 ? 16.156 -27.594 -17.547 1 94.12 574 ASN B CA 1
ATOM 9548 C C . ASN B 1 574 ? 17.109 -28 -18.672 1 94.12 574 ASN B C 1
ATOM 9550 O O . ASN B 1 574 ? 17.016 -29.109 -19.203 1 94.12 574 ASN B O 1
ATOM 9554 N N . THR B 1 575 ? 18.047 -27.125 -18.969 1 97.06 575 THR B N 1
ATOM 9555 C CA . THR B 1 575 ? 18.906 -27.328 -20.141 1 97.06 575 THR B CA 1
ATOM 9556 C C . THR B 1 575 ? 20.312 -27.703 -19.719 1 97.06 575 THR B C 1
ATOM 9558 O O . THR B 1 575 ? 21.281 -27.469 -20.453 1 97.06 575 THR B O 1
ATOM 9561 N N . HIS B 1 576 ? 20.453 -28.141 -18.5 1 96.25 576 HIS B N 1
ATOM 9562 C CA . HIS B 1 576 ? 21.766 -28.453 -17.953 1 96.25 576 HIS B CA 1
ATOM 9563 C C . HIS B 1 576 ? 21.828 -29.906 -17.469 1 96.25 576 HIS B C 1
ATOM 9565 O O . HIS B 1 576 ? 20.797 -30.484 -17.125 1 96.25 576 HIS B O 1
ATOM 9571 N N . PHE B 1 577 ? 22.969 -30.438 -17.422 1 95.56 577 PHE B N 1
ATOM 9572 C CA . PHE B 1 577 ? 23.219 -31.781 -16.906 1 95.56 577 PHE B CA 1
ATOM 9573 C C . PHE B 1 577 ? 24.656 -31.922 -16.438 1 95.56 577 PHE B C 1
ATOM 9575 O O . PHE B 1 577 ? 25.547 -31.203 -16.906 1 95.56 577 PHE B O 1
ATOM 9582 N N . ILE B 1 578 ? 24.859 -32.688 -15.453 1 94.38 578 ILE B N 1
ATOM 9583 C CA . ILE B 1 578 ? 26.219 -32.969 -14.977 1 94.38 578 ILE B CA 1
ATOM 9584 C C . ILE B 1 578 ? 26.688 -34.344 -15.484 1 94.38 578 ILE B C 1
ATOM 9586 O O . ILE B 1 578 ? 26.062 -35.344 -15.195 1 94.38 578 ILE B O 1
ATOM 9590 N N . ALA B 1 579 ? 27.75 -34.312 -16.219 1 93.94 579 ALA B N 1
ATOM 9591 C CA . ALA B 1 579 ? 28.297 -35.531 -16.812 1 93.94 579 ALA B CA 1
ATOM 9592 C C . ALA B 1 579 ? 29.734 -35.781 -16.391 1 93.94 579 ALA B C 1
ATOM 9594 O O . ALA B 1 579 ? 30.359 -34.906 -15.766 1 93.94 579 ALA B O 1
ATOM 9595 N N . SER B 1 580 ? 30.172 -37.031 -16.641 1 93.12 580 SER B N 1
ATOM 9596 C CA . SER B 1 580 ? 31.594 -37.312 -16.5 1 93.12 580 SER B CA 1
ATOM 9597 C C . SER B 1 580 ? 32.375 -37.031 -17.766 1 93.12 580 SER B C 1
ATOM 9599 O O . SER B 1 580 ? 31.812 -37.125 -18.875 1 93.12 580 SER B O 1
ATOM 9601 N N . PRO B 1 581 ? 33.656 -36.75 -17.641 1 92.12 581 PRO B N 1
ATOM 9602 C CA . PRO B 1 581 ? 34.469 -36.375 -18.812 1 92.12 581 PRO B CA 1
ATOM 9603 C C . PRO B 1 581 ? 34.531 -37.5 -19.859 1 92.12 581 PRO B C 1
ATOM 9605 O O . PRO B 1 581 ? 34.75 -37.219 -21.047 1 92.12 581 PRO B O 1
ATOM 9608 N N . THR B 1 582 ? 34.281 -38.688 -19.516 1 93.06 582 THR B N 1
ATOM 9609 C CA . THR B 1 582 ? 34.406 -39.781 -20.453 1 93.06 582 THR B CA 1
ATOM 9610 C C . THR B 1 582 ? 33.031 -40.188 -21 1 93.06 582 THR B C 1
ATOM 9612 O O . THR B 1 582 ? 32.938 -41.125 -21.797 1 93.06 582 THR B O 1
ATOM 9615 N N . ASP B 1 583 ? 32.062 -39.438 -20.609 1 95.06 583 ASP B N 1
ATOM 9616 C CA . ASP B 1 583 ? 30.703 -39.812 -20.984 1 95.06 583 ASP B CA 1
ATOM 9617 C C . ASP B 1 583 ? 30.391 -39.406 -22.422 1 95.06 583 ASP B C 1
ATOM 9619 O O . ASP B 1 583 ? 31.016 -38.469 -22.953 1 95.06 583 ASP B O 1
ATOM 9623 N N . ARG B 1 584 ? 29.516 -40.156 -23.078 1 97.25 584 ARG B N 1
ATOM 9624 C CA . ARG B 1 584 ? 28.781 -39.781 -24.266 1 97.25 584 ARG B CA 1
ATOM 9625 C C . ARG B 1 584 ? 27.328 -39.438 -23.953 1 97.25 584 ARG B C 1
ATOM 9627 O O . ARG B 1 584 ? 26.609 -40.281 -23.391 1 97.25 584 ARG B O 1
ATOM 9634 N N . ILE B 1 585 ? 26.969 -38.219 -24.344 1 97.38 585 ILE B N 1
ATOM 9635 C CA . ILE B 1 585 ? 25.625 -37.781 -23.953 1 97.38 585 ILE B CA 1
ATOM 9636 C C . ILE B 1 585 ? 24.781 -37.531 -25.188 1 97.38 585 ILE B C 1
ATOM 9638 O O . ILE B 1 585 ? 25.281 -37.031 -26.203 1 97.38 585 ILE B O 1
ATOM 9642 N N . ARG B 1 586 ? 23.609 -37.906 -25.188 1 98.25 586 ARG B N 1
ATOM 9643 C CA . ARG B 1 586 ? 22.578 -37.531 -26.141 1 98.25 586 ARG B CA 1
ATOM 9644 C C . ARG B 1 586 ? 21.375 -36.906 -25.438 1 98.25 586 ARG B C 1
ATOM 9646 O O . ARG B 1 586 ? 20.953 -37.438 -24.391 1 98.25 586 ARG B O 1
ATOM 9653 N N . VAL B 1 587 ? 20.891 -35.844 -25.969 1 98.44 587 VAL B N 1
ATOM 9654 C CA . VAL B 1 587 ? 19.75 -35.156 -25.375 1 98.44 587 VAL B CA 1
ATOM 9655 C C . VAL B 1 587 ? 18.625 -35.062 -26.406 1 98.44 587 VAL B C 1
ATOM 9657 O O . VAL B 1 587 ? 18.766 -34.406 -27.438 1 98.44 587 VAL B O 1
ATOM 9660 N N . ASP B 1 588 ? 17.531 -35.75 -26.203 1 98.5 588 ASP B N 1
ATOM 9661 C CA . ASP B 1 588 ? 16.328 -35.625 -27.031 1 98.5 588 ASP B CA 1
ATOM 9662 C C . ASP B 1 588 ? 15.359 -34.625 -26.422 1 98.5 588 ASP B C 1
ATOM 9664 O O . ASP B 1 588 ? 15.352 -34.406 -25.219 1 98.5 588 ASP B O 1
ATOM 9668 N N . THR B 1 589 ? 14.609 -33.938 -27.281 1 98.25 589 THR B N 1
ATOM 9669 C CA . THR B 1 589 ? 13.656 -32.938 -26.844 1 98.25 589 THR B CA 1
ATOM 9670 C C . THR B 1 589 ? 12.227 -33.375 -27.094 1 98.25 589 THR B C 1
ATOM 9672 O O . THR B 1 589 ? 11.891 -33.781 -28.203 1 98.25 589 THR B O 1
ATOM 9675 N N . ILE B 1 590 ? 11.391 -33.438 -26.109 1 97.75 590 ILE B N 1
ATOM 9676 C CA . ILE B 1 590 ? 9.945 -33.469 -26.312 1 97.75 590 ILE B CA 1
ATOM 9677 C C . ILE B 1 590 ? 9.375 -32.062 -26.344 1 97.75 590 ILE B C 1
ATOM 9679 O O . ILE B 1 590 ? 9.547 -31.297 -25.391 1 97.75 590 ILE B O 1
ATOM 9683 N N . THR B 1 591 ? 8.734 -31.688 -27.406 1 96.31 591 THR B N 1
ATOM 9684 C CA . THR B 1 591 ? 8.211 -30.328 -27.547 1 96.31 591 THR B CA 1
ATOM 9685 C C . THR B 1 591 ? 6.75 -30.266 -27.125 1 96.31 591 THR B C 1
ATOM 9687 O O . THR B 1 591 ? 6.078 -31.297 -27.016 1 96.31 591 THR B O 1
ATOM 9690 N N . ARG B 1 592 ? 6.227 -29.094 -26.906 1 94.56 592 ARG B N 1
ATOM 9691 C CA . ARG B 1 592 ? 4.828 -28.875 -26.547 1 94.56 592 ARG B CA 1
ATOM 9692 C C . ARG B 1 592 ? 3.926 -29.016 -27.781 1 94.56 592 ARG B C 1
ATOM 9694 O O . ARG B 1 592 ? 2.729 -28.719 -27.703 1 94.56 592 ARG B O 1
ATOM 9701 N N . PHE B 1 593 ? 4.453 -29.531 -28.859 1 92.88 593 PHE B N 1
ATOM 9702 C CA . PHE B 1 593 ? 3.682 -29.844 -30.062 1 92.88 593 PHE B CA 1
ATOM 9703 C C . PHE B 1 593 ? 3.463 -31.359 -30.172 1 92.88 593 PHE B C 1
ATOM 9705 O O . PHE B 1 593 ? 2.834 -31.828 -31.125 1 92.88 593 PHE B O 1
ATOM 9712 N N . GLY B 1 594 ? 4.016 -32.094 -29.203 1 92.5 594 GLY B N 1
ATOM 9713 C CA . GLY B 1 594 ? 3.881 -33.531 -29.203 1 92.5 594 GLY B CA 1
ATOM 9714 C C . GLY B 1 594 ? 4.883 -34.219 -30.109 1 92.5 594 GLY B C 1
ATOM 9715 O O . GLY B 1 594 ? 4.621 -35.312 -30.625 1 92.5 594 GLY B O 1
ATOM 9716 N N . VAL B 1 595 ? 5.969 -33.562 -30.297 1 94.38 595 VAL B N 1
ATOM 9717 C CA . VAL B 1 595 ? 6.996 -34.094 -31.188 1 94.38 595 VAL B CA 1
ATOM 9718 C C . VAL B 1 595 ? 8.273 -34.375 -30.406 1 94.38 595 VAL B C 1
ATOM 9720 O O . VAL B 1 595 ? 8.57 -33.688 -29.422 1 94.38 595 VAL B O 1
ATOM 9723 N N . VAL B 1 596 ? 8.969 -35.469 -30.766 1 97.44 596 VAL B N 1
ATOM 9724 C CA . VAL B 1 596 ? 10.266 -35.812 -30.188 1 97.44 596 VAL B CA 1
ATOM 9725 C C . VAL B 1 596 ? 11.375 -35.469 -31.188 1 97.44 596 VAL B C 1
ATOM 9727 O O . VAL B 1 596 ? 11.359 -35.969 -32.312 1 97.44 596 VAL B O 1
ATOM 9730 N N . LEU B 1 597 ? 12.266 -34.625 -30.797 1 98 597 LEU B N 1
ATOM 9731 C CA . LEU B 1 597 ? 13.453 -34.312 -31.578 1 98 597 LEU B CA 1
ATOM 9732 C C . LEU B 1 597 ? 14.672 -35.031 -31.031 1 98 597 LEU B C 1
ATOM 9734 O O . LEU B 1 597 ? 15.141 -34.75 -29.938 1 98 597 LEU B O 1
ATOM 9738 N N . LYS B 1 598 ? 15.148 -35.938 -31.797 1 97.88 598 LYS B N 1
ATOM 9739 C CA . LYS B 1 598 ? 16.312 -36.719 -31.375 1 97.88 598 LYS B CA 1
ATOM 9740 C C . LYS B 1 598 ? 17.594 -35.875 -31.5 1 97.88 598 LYS B C 1
ATOM 9742 O O . LYS B 1 598 ? 17.828 -35.25 -32.531 1 97.88 598 LYS B O 1
ATOM 9747 N N . GLY B 1 599 ? 18.344 -35.906 -30.5 1 97.94 599 GLY B N 1
ATOM 9748 C CA . GLY B 1 599 ? 19.641 -35.25 -30.547 1 97.94 599 GLY B CA 1
ATOM 9749 C C . GLY B 1 599 ? 20.734 -36.125 -31.125 1 97.94 599 GLY B C 1
ATOM 9750 O O . GLY B 1 599 ? 20.469 -37.25 -31.562 1 97.94 599 GLY B O 1
ATOM 9751 N N . THR B 1 600 ? 21.953 -35.531 -31.188 1 97.56 600 THR B N 1
ATOM 9752 C CA . THR B 1 600 ? 23.125 -36.281 -31.625 1 97.56 600 THR B CA 1
ATOM 9753 C C . THR B 1 600 ? 23.953 -36.75 -30.438 1 97.56 600 THR B C 1
ATOM 9755 O O . THR B 1 600 ? 23.844 -36.188 -29.344 1 97.56 600 THR B O 1
ATOM 9758 N N . ASP B 1 601 ? 24.688 -37.844 -30.641 1 96.62 601 ASP B N 1
ATOM 9759 C CA . ASP B 1 601 ? 25.625 -38.25 -29.609 1 96.62 601 ASP B CA 1
ATOM 9760 C C . ASP B 1 601 ? 26.781 -37.281 -29.484 1 96.62 601 ASP B C 1
ATOM 9762 O O . ASP B 1 601 ? 27.453 -36.969 -30.484 1 96.62 601 ASP B O 1
ATOM 9766 N N . LEU B 1 602 ? 27.031 -36.844 -28.297 1 96.56 602 LEU B N 1
ATOM 9767 C CA . LEU B 1 602 ? 28.062 -35.844 -28.047 1 96.56 602 LEU B CA 1
ATOM 9768 C C . LEU B 1 602 ? 29.062 -36.312 -27 1 96.56 602 LEU B C 1
ATOM 9770 O O . LEU B 1 602 ? 28.672 -36.75 -25.922 1 96.56 602 LEU B O 1
ATOM 9774 N N . PHE B 1 603 ? 30.25 -36.219 -27.297 1 94.12 603 PHE B N 1
ATOM 9775 C CA . PHE B 1 603 ? 31.281 -36.625 -26.359 1 94.12 603 PHE B CA 1
ATOM 9776 C C . PHE B 1 603 ? 31.609 -35.469 -25.391 1 94.12 603 PHE B C 1
ATOM 9778 O O . PHE B 1 603 ? 31.656 -34.312 -25.812 1 94.12 603 PHE B O 1
ATOM 9785 N N . ILE B 1 604 ? 31.75 -35.781 -24.156 1 91.88 604 ILE B N 1
ATOM 9786 C CA . ILE B 1 604 ? 32.062 -34.781 -23.141 1 91.88 604 ILE B CA 1
ATOM 9787 C C . ILE B 1 604 ? 33.594 -34.562 -23.094 1 91.88 604 ILE B C 1
ATOM 9789 O O . ILE B 1 604 ? 34.375 -35.5 -23.234 1 91.88 604 ILE B O 1
#

Organism: Cyberlindnera jadinii (strain ATCC 18201 / CBS 1600 / BCRC 20928 / JCM 3617 / NBRC 0987 / NRRL Y-1542) (NCBI:txid983966)

InterPro domains:
  IPR005201 Cytosolic endo-beta-N-acetylglucosaminidase, TIM barrel domain [PF03644] (72-351)
  IPR032979 Cytosolic endo-beta-N-acetylglucosaminidase [PTHR13246] (7-479)

Foldseek 3Di:
DPQAFADFAQAVVRLVCVVPDDDDPVCQLLAADAAAFDWFFDPQFFAEEEEAAAPQDLDPLEQTGSFWDVAGPAFDYDDDPALLQHAEYEDDHPGQKFDGGNLNCLQSSQFNYAYAYEHEAQDDCPQVQLDDDPRHRPVLVSQLVSCLGRPGAYYEYYYQAFDDPDALVSVLVSLLSSQVSNCVRHVRHWYEYEQQAFRVRHGDFPLADDPGHVSVLVRTQAYEGDQLDDLVRLVVNCVHQNPVSQSRYAREDEQCQPNHPWFRHQQRVLRVLVSCLVSVHHHYYYNNCCLCPVPVVCSVVSSLCQAANDPVDAPRRGHVCNRGPGMFGGWDDDPNKIKDKDQQDQQTAQFFAAQFHTQGRGTIGRSSQHHDWFSPPVFWDWAQVTARGTRIWIKGKDFPVDFKFFIGFHFAWADWWKKKKWKKAKPFDDPQKWKKKKWKKWKWQDDPDTDTDDIDIDIGIDDHHHDIDMDMDIDGDDDADPRIIMTTTTIMMGMDGHPDDPPDDDDPPPRGMIMMIIRMMMMMNDDDDPDAAWADWDWDADPPQKIKIFTDDDNQFSWKFKDKPNHTRDTGPHGIDIGHQAIWMWIWTQGSNRDIHTYDTDHD/DPQAFADFAQAVVRLVCVVPDDDDPVCQLLAADAAAFDWFFDPQFFAEEEEAAAPQDLDPLEQTGSFWDVAGPAFDYDDDPALLQHAEYEDDHDGQKFDGGNLNCLQSSQFNYAYAYEHEAQDDCPQVQLDDDPRHRPVLVSQLVSCLGRPGAYYEYYYQAFDDPDALVSVLVSLLSSQVSNCVRHVRHWYEYEQQAFRVRHGDFPLADDPGHVSVLVRTQAYEGDQLDDLVRLVVNCVHQNPVSQSRYAREHEQCQPNHPWFRHQQRVLRVLVSCLVSVHHHYYYNNCCLCPVPVVCSVVSSLCQAANDPVDAPRRGHVCNRGPGMFGGWDDDPNKIKAKDQQDQQTAQFFAAQFHTQGRGIIGRSSQHHDWFSPPVFWDWAQVTARGTRIWIKGKDFPVDFKFFIGFHFAWADWWKKKKWKKAKPFDDPQKWKKKKWKKWKWQDDPDTDTDDIDIDIGIDDHHHDIDMDMDIDGDDDADPRMIMTTTTIMMGMDGHPDDPDDDDPPPPRRMIMMIIRMMMMMNDDDDPDAAWADWDWDADPPQKIKIFTDDDNQFSWKFKDKPNHTRDTGPHGIDIGHQAIWMWIWTQGSNRDIHTYDTDHD

Secondary structure (DSSP, 8-state):
-------EESSHHHHHHHHHSPPPGGGGGGS------B----TTPPPEEEE---TTS--TTTTSSTT-BSS-SSS-----S-GGG-SEEE---SSSEEPPPHHHHHHHHHTT--EEEEEEESSS-HHHHT-EETTEEHHHHHHHHHHHHHT--EEEEEE-S--SSS-HHHHHHHHHHHHHHHHHHSTT-EEEEETTEETTTEE---SS--TTTHHHHHTSSEEE--S---HHHHHHHHHHHHHHHHTTEEEEEETT-TT-SSS-SGGGHHHHHHHHHHTT-EEEEE-TTHHHHT-GGGHHHHHHHHHT--TT--TTS--HHHHSPPPPPPBEEETTEEEEEE---EEEESSEEETTEEEE-S-EEEEEEE----S-TTTEEEESS--SEET-EEEEEEBTTB-EEEEEEEEEEESS-EEEEEEEEEEE--TTEEEEEEEEEEEEEESSSEEEEEEEEEEEEE---SS-EEEEEEEPPPP--TTEEEEEEEEEEEEEE----TT----------EEEEEEEEEEE--S----------EEEE-GGG-EEEE----TTEEEEEEEETTEEEEEESSSEEEE-TT-EEEEEEEETTS-EE----EE-/-------EESSHHHHHHHHHSPPPGGGGGGS------B----TTPPPEEEE---TTS--TTTTSSTT-BSS-SSS-----S-GGG-SEEE---SSSEEPPPHHHHHHHHHTT--EEEEEEESSS-HHHHT-EETTEEHHHHHHHHHHHHHT--EEEEEE-S--SSS-HHHHHHHHHHHHHHHHHHSTT-EEEEETTEETTTEE---SS--TTTHHHHHTSSEEE--S---HHHHHHHHHHHHHHHHTTEEEEEETT-TT-SSS-SGGGHHHHHHHHHHTT-EEEEE-TTHHHHT-GGGHHHHHHHHHT--TT--TTS--HHHHSPPPPPPBEEETTEEEEEE---EEEESSEEETTEEEE-S-EEEEEEE----S-TTSEEEESS--SEET-EEEEEEBTTB-EEEEEEEEEEESS-EEEEEEEEEEE--TTEEEEEEEEEEEEEESSSEEEEEEEEEEEEE---SS-EEEEEEEPPPP--TTEEEEEEEEEEEEEE----TT----------EEEEEEEEEEE--S----------EEEE-GGG-EEEE----TTEEEEEEEETTEEEEEESSSEEEE-TT-EEEEEEEETTS-EE----EE-

Solvent-accessible surface area (backbone atoms only — not comparable to full-atom values): 62291 Å² total; per-residue (Å²): 126,90,81,63,63,49,61,66,24,78,37,73,65,52,48,51,48,58,72,72,45,77,84,57,81,71,52,63,59,48,36,40,72,50,62,71,22,46,61,50,72,53,90,81,41,50,54,26,33,39,33,39,53,46,85,59,39,63,38,84,88,64,45,16,40,46,76,40,31,70,69,28,96,76,25,72,69,92,70,80,87,61,50,48,54,40,53,34,36,30,40,33,46,83,36,28,37,28,48,56,33,24,28,57,35,21,17,30,9,52,49,33,23,51,34,18,17,22,39,46,32,71,58,85,59,60,52,63,56,67,42,61,58,98,87,36,50,52,49,40,53,50,52,42,50,48,28,64,62,36,52,47,32,37,34,36,39,39,44,56,47,57,59,82,87,57,55,51,67,55,51,37,49,48,41,32,43,32,42,41,53,29,33,71,76,37,70,86,37,44,31,30,40,42,43,25,50,29,66,83,54,39,70,51,69,66,28,50,57,47,87,54,39,39,63,53,52,59,36,32,63,32,29,35,26,35,38,60,33,51,73,67,38,54,55,42,30,45,51,28,30,5,61,62,42,30,73,33,35,20,47,27,41,42,30,76,26,73,71,35,69,55,47,67,21,54,73,38,47,16,49,44,49,48,55,30,56,77,66,62,41,22,35,24,42,33,25,63,46,50,32,44,72,76,32,57,94,47,19,70,63,46,41,42,40,40,42,56,29,48,87,88,41,51,92,52,66,12,12,52,46,70,75,31,52,70,35,30,39,35,33,41,79,52,98,93,20,42,33,33,58,29,34,40,22,74,18,38,16,57,30,32,19,58,82,55,40,77,66,39,84,46,22,22,36,32,50,45,56,30,40,57,69,56,78,59,58,90,53,37,47,79,33,66,87,46,29,26,39,43,19,14,11,37,30,35,62,38,49,96,84,49,44,70,45,75,45,41,43,47,68,39,74,47,87,82,26,40,34,38,31,36,28,35,30,32,82,34,72,52,93,49,48,41,43,27,42,35,41,33,33,35,29,31,36,60,74,96,56,80,42,81,77,48,72,52,70,48,76,44,77,43,76,87,36,80,51,85,40,76,48,74,50,74,46,77,63,76,93,67,58,96,48,42,44,39,29,40,36,36,37,30,41,33,58,41,77,54,76,72,79,85,70,73,78,81,68,76,66,72,89,72,56,35,30,41,35,40,16,33,44,24,44,24,46,54,91,72,82,86,73,73,55,42,78,60,70,48,78,41,83,45,79,93,66,34,28,40,34,35,44,86,81,50,90,56,50,58,33,31,37,36,24,51,72,87,35,71,60,50,68,32,71,62,52,63,47,81,43,49,56,85,38,34,37,29,38,28,35,37,32,54,73,78,44,76,32,69,34,43,84,39,77,83,126,90,82,64,64,48,61,67,24,77,39,72,66,52,48,51,49,57,73,69,45,76,85,57,82,73,52,64,58,48,36,40,73,51,63,72,21,47,63,50,72,52,92,80,42,50,55,24,32,39,33,39,52,46,85,60,39,65,38,83,86,61,44,16,39,45,75,40,31,71,69,29,96,77,23,72,67,93,71,79,84,61,52,47,54,40,55,35,37,29,40,34,47,85,36,27,37,27,49,55,31,25,29,57,36,20,16,30,10,52,48,34,21,50,34,18,18,23,39,45,33,70,59,86,58,60,51,62,58,67,40,62,58,97,86,36,50,53,49,42,55,50,52,40,49,50,29,62,62,35,50,48,33,37,34,37,37,40,42,57,47,58,60,83,86,57,54,50,68,55,52,38,49,48,42,33,43,32,43,42,53,30,33,71,76,37,70,86,36,44,30,29,38,44,44,26,51,29,65,84,55,39,72,51,68,67,27,50,59,47,88,54,39,38,64,53,50,60,36,33,64,32,30,34,26,36,39,60,32,51,72,66,38,53,54,43,31,47,51,28,30,5,61,62,42,31,75,33,34,22,46,27,42,42,30,78,24,74,72,36,69,56,46,66,22,54,73,38,47,16,50,43,51,48,55,31,56,76,67,61,41,22,34,24,42,32,26,64,46,49,32,45,73,76,31,57,95,48,19,70,62,45,41,44,41,39,43,55,29,50,87,89,40,51,93,53,66,13,13,51,48,69,75,29,53,69,35,29,41,34,34,40,80,53,98,92,21,42,34,32,57,27,33,41,23,75,17,37,15,57,31,31,19,58,82,56,40,78,65,39,86,47,21,23,34,32,47,44,55,31,40,58,68,59,79,61,59,90,54,40,46,78,34,65,87,47,27,26,41,43,19,15,11,36,30,36,63,38,50,96,85,48,43,70,45,73,46,42,42,47,66,41,74,47,88,81,26,40,34,39,31,36,29,36,29,32,83,34,71,52,93,49,48,41,41,28,43,35,40,33,32,35,29,32,37,59,74,94,56,80,41,80,76,50,73,51,70,48,79,43,78,44,76,88,36,80,49,84,41,75,49,74,50,74,46,75,63,76,94,68,58,96,49,41,45,41,30,41,36,36,36,30,40,34,57,42,76,55,77,72,80,86,70,76,79,82,69,76,65,72,89,73,56,35,30,41,36,39,17,33,44,24,44,25,46,55,90,71,80,87,72,74,53,41,78,62,69,48,78,40,83,45,80,94,65,33,29,40,36,35,42,86,81,52,91,57,50,60,34,31,38,38,25,51,73,87,34,72,61,50,68,34,71,63,53,62,47,79,41,49,57,84,36,37,36,30,38,27,33,37,33,52,73,79,43,78,33,70,34,43,83,38,77,84

pLDDT: mean 92.1, std 10.52, range [30.89, 98.94]

Nearest PDB structures (foldseek):
  2vtf-assembly2_B  TM=7.669E-01  e=2.250E-39  Glutamicibacter protophormiae
  3fha-assembly2_C  TM=7.722E-01  e=1.315E-37  Glutamicibacter protophormiae
  6mkb-assembly1_A  TM=2.826E-01  e=2.562E-02  Mus musculus
  5mu8-assembly5_J  TM=2.618E-01  e=6.328E-02  Homo sapiens
  6fib-assembly1_C  TM=2.597E-01  e=2.321E-01  Homo sapiens

Radius of gyration: 37.84 Å; Cα contacts (8 Å, |Δi|>4): 3042; chains: 2; bounding box: 70×111×96 Å